Protein AF-A0A0W8JAB0-F1 (afdb_monomer_lite)

Foldseek 3Di:
DAEEEEEEDDDALVLLLCQVLLCVLLPHQAYEYEYADLPHPNLVVQLLDPRYHYHYCDPVNLVVLLVVCCVPPPVLSVCVVPAPQSVSLSRVVVVLVVCVVVVGFKYWYDYSQKDWDALDLHCVVVVVVCVVVVNFKEWFWEWEWAAALDDPLCLQDWKIKTFGQQDDPNDRDADPVVVVVCVVVVNDSLLLDAADRATIMMGTSPFDWDPPGRRDIDGPPGDYHYDPDPRIHMYGRCQNYLVSLLVVLVVVAPRDCDDPNHGPPPGNNSVLNVVLNVCSVVVPSVVNSVSCNPRRHDDPPVVVVVCVVSVRMDIDGDSPPSSDCVCVVCVVCVSVCVVQLVLLVVLVVVDDDPVLVVLCSHPVSLLVVLLQVLLCVLPNSCSSVLSSLLVVLLVVLVVVVLADDADPADQQQFLQAAEEEDEQQQDPPRQPVLLVVVVVCVVLSHQEYEYEDDDDPRPPDLVSLLVSQVSSVVSNGAYEYEDEDDACVVPPSSVSLSVVSNRQSSSCSSVGLEYEYEYPDDDPSLLSSQSSSQSSSCSSHNSYFYHYEDLEDDPQLVPVRPDFGQEYELFQLLLLLLVCLVVLFNQQNVVSNPPGDFGPPRHFYEFENADFQADDRHGDQVSVVVVVDPDPVVVVCVSLCQACPPDDLDDAPWAAAPSRHTADALLRRLPCQSCLVVVPPLSVVLSLLSLLLSLLCRSQQTGHYYDYPCNLQPQHDDDPVCRPDDNTNVSSVSRSVPPDDPPPDVVVVVSVVSSVSSSVSSSLSSVLSSVDSLRRGRDWAWFAWPRRSWTWIWGDDPWKIKIKIWGSAQAKDFTDGDPVCVVLQVDWWAFSRPGRPDTDGDDRIAGGSDMTITMDTDD

Sequence (859 aa):
MSHAVVATVADDISRIDYFIRYHLSVGFERIYLYFDDPQDPAIYVAQLYPQVYVQVMDEAWRQQSILFLSQFNPSDAAAYEDEVMIRQETNVRLTIELARKEQMQWLVHIDSDELFYTREIHIQAHFEKLNQKQIKNVIYRNLEALIHSRPNTKPFNRRIYFKKNYFKNNVWEFSSQQREFLQAHQIKPEYYFHFYQNGKSAVHLSAEITIDSVHFFNTEQEPTAEWHQDDTCILHFPCPTLDSFIKKYERLGDFSDLWRGEPRAGDFISLLHLQARDTYLSGDKALLATLFEQKIALDDVNLIHALEDHDLLCQIDDVEHKVYPGDYLISQGSQQRAPLLQACIQAITSLEPRDLMKRIQHDFCQRFQRLCEIAETLCGECAPQLISDGLHVILTKAAQGQWREATSHHDLRQNYYIGGSVYLDFIVNHETVLFANIDYLHQLGVNYIQVYRVPGSDGVAPQLLTQAVAYCHQYQMCLCLCLELADMTTTPPMVRFTTICDEVFAALAHQPDWVQLTVHQEDALSSLYGELIHLLAEIYQPGTSVIWHEHAIPRIFQSPTGVSLPVHHRPGLTAALWYSLMSMETSLLQAQTRQFPLLDRHAAWLNQVNDSHGIVWTFNDRLIAETQEQDVEAFYRKVHHFYLNRHDQYFPIGCESFQRHLLGSTASLAGLLKAVNTHNPAGIERSIQRILLMYAVTFSIGGLPVLLLGDESFPYQVSERCRYQAEDIHHVYDFYRQCNDEDCTSKAVATSHTSNRLYTGLNQLIQARKSLAELSGHDVDFVTSLDKSHLIFLRKSQKNTFLFLGNFSPIKKRLRLDQSHHELMSALWMDMLQNHDQFMHLPSHLEPYQYYWLRFSQS

Secondary structure (DSSP, 8-state):
--EEEEEEE---HHHHHHHHHHHHHHT-SEEEEEESSTT-THHHHHTT-TTEEEEE--HHHHHHHHHHHHTT-HHHHHHTTT-HHHHHHHHHHHHHHHHHHTT-SEEEE--TTEEEEESSSSHHHHHHHHHHTT--EEEEPEEEEPB-SS--S-TTSS-EEEEE--EETTEE---HHHHHHHHHTT--GGGS--S----EEEEETTS-EEEEETTEEEETTSPPEEE--TTEEEEE-S-SSHHHHHHHHHHH-S--SEETTEEPPSSHHHHHHHHHHHHHHTT-HHHHHHHHHHHTB---HHHHHHHHHTTSEEEE--SGGGS-GGGTTSTTTHHHHHHHHHHHHHHHHTS--HHHHHHTTTTHHHHHHHHHHHHHHHHGGGHHHHHHHHHHHHHHHHTTT---PPPPPP-TTSTT--EEEEESTT-TTHHHHHHHHHHHHHHHT--EEEEE--SSSS---HHHHHHHHHHHHHTT-EEEEEEEE---TTS-HHHHHHHHHHHHHHHHTT--SEEEEEESS--TTHHHHHHHHHHHHHHHSTT-EEEEE-SSPPGGGG-SS-PPPSEEE-TTHHHHHHHHHHHS--HHHHHHHHTSPPPPTT-EEEEESS-TT-B-----HHHHHTTT---HHHHHHHHHHHHH-SS-SSS---EE-TT--EE--HHHHTTHHHHHHTT-HHHHHHHHHHHHHHHHHHTTSSSEEEEETTSSS------GGGGGT-SSHHHHHHHHHH---S--HHHHHHHHHHHHHHHHHHHHHHHHHHH-GGGSSS--EEPPBSSTTEEEEEEE-SSEEEEEEEE-SSS-EE--B-GGGTHHHHS-EEETTTEEEEEEPPPSEE-TT-EEEEEEE--

Structure (mmCIF, N/CA/C/O backbone):
data_AF-A0A0W8JAB0-F1
#
_entry.id   AF-A0A0W8JAB0-F1
#
loop_
_atom_site.group_PDB
_atom_site.id
_atom_site.type_symbol
_atom_site.label_atom_id
_atom_site.label_alt_id
_atom_site.label_comp_id
_atom_site.label_asym_id
_atom_site.label_entity_id
_atom_site.label_seq_id
_atom_site.pdbx_PDB_ins_code
_atom_site.Cartn_x
_atom_site.Cartn_y
_atom_site.Cartn_z
_atom_site.occupancy
_atom_site.B_iso_or_equiv
_atom_site.auth_seq_id
_atom_site.auth_comp_id
_atom_site.auth_asym_id
_atom_site.auth_atom_id
_atom_site.pdbx_PDB_model_num
ATOM 1 N N . MET A 1 1 ? -27.079 -15.540 11.277 1.00 65.50 1 MET A N 1
ATOM 2 C CA . MET A 1 1 ? -27.900 -15.152 12.440 1.00 65.50 1 MET A CA 1
ATOM 3 C C . MET A 1 1 ? -27.165 -13.987 13.061 1.00 65.50 1 MET A C 1
ATOM 5 O O . MET A 1 1 ? -25.969 -14.149 13.188 1.00 65.50 1 MET A O 1
ATOM 9 N N . SER A 1 2 ? -27.792 -12.834 13.295 1.00 89.81 2 SER A N 1
ATOM 10 C CA . SER A 1 2 ? -27.091 -11.584 13.648 1.00 89.81 2 SER A CA 1
ATOM 11 C C . SER A 1 2 ? -27.341 -11.169 15.101 1.00 89.81 2 SER A C 1
ATOM 13 O O . SER A 1 2 ? -28.482 -11.174 15.573 1.00 89.81 2 SER A O 1
ATOM 15 N N . HIS A 1 3 ? -26.280 -10.798 15.808 1.00 94.69 3 HIS A N 1
ATOM 16 C CA . HIS A 1 3 ? -26.254 -10.538 17.242 1.00 94.69 3 HIS A CA 1
ATOM 17 C C . HIS A 1 3 ? -25.550 -9.212 17.499 1.00 94.69 3 HIS A C 1
ATOM 19 O O . HIS A 1 3 ? -24.489 -8.931 16.935 1.00 94.69 3 HIS A O 1
ATOM 25 N N . ALA A 1 4 ? -26.120 -8.416 18.394 1.00 97.00 4 ALA A N 1
ATOM 26 C CA . ALA A 1 4 ? -25.574 -7.123 18.744 1.00 97.00 4 ALA A CA 1
ATOM 27 C C . ALA A 1 4 ? -25.391 -6.946 20.250 1.00 97.00 4 ALA A C 1
ATOM 29 O O . ALA A 1 4 ? -26.176 -7.459 21.052 1.00 97.00 4 ALA A O 1
ATOM 30 N N . VAL A 1 5 ? -24.382 -6.155 20.608 1.00 96.25 5 VAL A N 1
ATOM 31 C CA . VAL A 1 5 ? -24.190 -5.631 21.965 1.00 96.25 5 VAL A CA 1
ATOM 32 C C . VAL A 1 5 ? -24.508 -4.144 21.983 1.00 96.25 5 VAL A C 1
ATOM 34 O O . VAL A 1 5 ? -24.169 -3.429 21.043 1.00 96.25 5 VAL A O 1
ATOM 37 N N . VAL A 1 6 ? -25.126 -3.671 23.058 1.00 96.12 6 VAL A N 1
ATOM 38 C CA . VAL A 1 6 ? -25.271 -2.248 23.367 1.00 96.12 6 VAL A CA 1
ATOM 39 C C . VAL A 1 6 ? -24.625 -1.938 24.711 1.00 96.12 6 VAL A C 1
ATOM 41 O O . VAL A 1 6 ? -24.827 -2.673 25.676 1.00 96.12 6 VAL A O 1
ATOM 44 N N . ALA A 1 7 ? -23.865 -0.847 24.763 1.00 94.56 7 ALA A N 1
ATOM 45 C CA . ALA A 1 7 ? -23.229 -0.360 25.977 1.00 94.56 7 ALA A CA 1
ATOM 46 C C . ALA A 1 7 ? -23.232 1.173 26.014 1.00 94.56 7 ALA A C 1
ATOM 48 O O . ALA A 1 7 ? -23.012 1.838 24.998 1.00 94.56 7 ALA A O 1
ATOM 49 N N . THR A 1 8 ? -23.436 1.736 27.202 1.00 92.06 8 THR A N 1
ATOM 50 C CA . THR A 1 8 ? -23.088 3.137 27.481 1.00 92.06 8 THR A CA 1
ATOM 51 C C . THR A 1 8 ? -21.756 3.137 28.212 1.00 92.06 8 THR A C 1
ATOM 53 O O . THR A 1 8 ? -21.608 2.442 29.216 1.00 92.06 8 THR A O 1
ATOM 56 N N . VAL A 1 9 ? -20.771 3.859 27.686 1.00 88.75 9 VAL A N 1
ATOM 57 C CA . VAL A 1 9 ? -19.370 3.711 28.079 1.00 88.75 9 VAL A CA 1
ATOM 58 C C . VAL A 1 9 ? -18.780 5.015 28.605 1.00 88.75 9 VAL A C 1
ATOM 60 O O . VAL A 1 9 ? -19.072 6.101 28.108 1.00 88.75 9 VAL A O 1
ATOM 63 N N . ALA A 1 10 ? -17.952 4.864 29.637 1.00 79.88 10 ALA A N 1
ATOM 64 C CA . ALA A 1 10 ? -17.124 5.906 30.233 1.00 79.88 10 ALA A CA 1
ATOM 65 C C . ALA A 1 10 ? -15.916 5.220 30.895 1.00 79.88 10 ALA A C 1
ATOM 67 O O . ALA A 1 10 ? -15.899 4.965 32.106 1.00 79.88 10 ALA A O 1
ATOM 68 N N . ASP A 1 11 ? -14.933 4.826 30.084 1.00 73.06 11 ASP A N 1
ATOM 69 C CA . ASP A 1 11 ? -13.756 4.101 30.561 1.00 73.06 11 ASP A CA 1
ATOM 70 C C . ASP A 1 11 ? -12.488 4.465 29.787 1.00 73.06 11 ASP A C 1
ATOM 72 O O . ASP A 1 11 ? -12.535 5.161 28.779 1.00 73.06 11 ASP A O 1
ATOM 76 N N . ASP A 1 12 ? -11.328 4.021 30.272 1.00 70.25 12 ASP A N 1
ATOM 77 C CA . ASP A 1 12 ? -10.083 4.300 29.568 1.00 70.25 12 ASP A CA 1
ATOM 78 C C . ASP A 1 12 ? -10.024 3.615 28.193 1.00 70.25 12 ASP A C 1
ATOM 80 O O . ASP A 1 12 ? -10.590 2.543 27.967 1.00 70.25 12 ASP A O 1
ATOM 84 N N . ILE A 1 13 ? -9.267 4.237 27.287 1.00 69.31 13 ILE A N 1
ATOM 85 C CA . ILE A 1 13 ? -9.099 3.802 25.898 1.00 69.31 13 ILE A CA 1
ATOM 86 C C . ILE A 1 13 ? -8.770 2.307 25.792 1.00 69.31 13 ILE A C 1
ATOM 88 O O . ILE A 1 13 ? -9.319 1.615 24.936 1.00 69.31 13 ILE A O 1
ATOM 92 N N . SER A 1 14 ? -7.888 1.795 26.656 1.00 65.31 14 SER A N 1
ATOM 93 C CA . SER A 1 14 ? -7.431 0.406 26.573 1.00 65.31 14 SER A CA 1
ATOM 94 C C . SER A 1 14 ? -8.530 -0.593 26.934 1.00 65.31 14 SER A C 1
ATOM 96 O O . SER A 1 14 ? -8.609 -1.661 26.326 1.00 65.31 14 SER A O 1
ATOM 98 N N . ARG A 1 15 ? -9.414 -0.237 27.875 1.00 73.44 15 ARG A N 1
ATOM 99 C CA . ARG A 1 15 ? -10.570 -1.062 28.245 1.00 73.44 15 ARG A CA 1
ATOM 100 C C . ARG A 1 15 ? -11.632 -1.067 27.159 1.00 73.44 15 ARG A C 1
ATOM 102 O O . ARG A 1 15 ? -12.128 -2.141 26.832 1.00 73.44 15 ARG A O 1
ATOM 109 N N . ILE A 1 16 ? -11.940 0.088 26.570 1.00 79.94 16 ILE A N 1
ATOM 110 C CA . ILE A 1 16 ? -12.913 0.173 25.470 1.00 79.94 16 ILE A CA 1
ATOM 111 C C . ILE A 1 16 ? -12.419 -0.597 24.241 1.00 79.94 16 ILE A C 1
ATOM 113 O O . ILE A 1 16 ? -13.168 -1.379 23.659 1.00 79.94 16 ILE A O 1
ATOM 117 N N . ASP A 1 17 ? -11.142 -0.454 23.891 1.00 77.12 17 ASP A N 1
ATOM 118 C CA . ASP A 1 17 ? -10.519 -1.216 22.809 1.00 77.12 17 ASP A CA 1
ATOM 119 C C . ASP A 1 17 ? -10.599 -2.733 23.041 1.00 77.12 17 ASP A C 1
ATOM 121 O O . ASP A 1 17 ? -11.017 -3.493 22.165 1.00 77.12 17 ASP A O 1
ATOM 125 N N . TYR A 1 18 ? -10.233 -3.183 24.246 1.00 75.25 18 TYR A N 1
ATOM 126 C CA . TYR A 1 18 ? -10.309 -4.594 24.612 1.00 75.25 18 TYR A CA 1
ATOM 127 C C . TYR A 1 18 ? -11.750 -5.113 24.569 1.00 75.25 18 TYR A C 1
ATOM 129 O O . TYR A 1 18 ? -11.995 -6.181 24.011 1.00 75.25 18 TYR A O 1
ATOM 137 N N . PHE A 1 19 ? -12.702 -4.346 25.108 1.00 85.62 19 PHE A N 1
ATOM 138 C CA . PHE A 1 19 ? -14.126 -4.664 25.074 1.00 85.62 19 PHE A CA 1
ATOM 139 C C . PHE A 1 19 ? -14.610 -4.898 23.639 1.00 85.62 19 PHE A C 1
ATOM 141 O O . PHE A 1 19 ? -15.254 -5.914 23.369 1.00 85.62 19 PHE A O 1
ATOM 148 N N . ILE A 1 20 ? -14.262 -4.005 22.708 1.00 83.56 20 ILE A N 1
ATOM 149 C CA . ILE A 1 20 ? -14.646 -4.126 21.298 1.00 83.56 20 ILE A CA 1
ATOM 150 C C . ILE A 1 20 ? -14.014 -5.372 20.677 1.00 83.56 20 ILE A C 1
ATOM 152 O O . ILE A 1 20 ? -14.730 -6.226 20.149 1.00 83.56 20 ILE A O 1
ATOM 156 N N . ARG A 1 21 ? -12.683 -5.514 20.768 1.00 81.88 21 ARG A N 1
ATOM 157 C CA . ARG A 1 21 ? -11.961 -6.648 20.167 1.00 81.88 21 ARG A CA 1
ATOM 158 C C . ARG A 1 21 ? -12.467 -7.980 20.691 1.00 81.88 21 ARG A C 1
ATOM 160 O O . ARG A 1 21 ? -12.678 -8.898 19.903 1.00 81.88 21 ARG A O 1
ATOM 167 N N . TYR A 1 22 ? -12.709 -8.075 21.996 1.00 83.44 22 TYR A N 1
ATOM 168 C CA . TYR A 1 22 ? -13.255 -9.273 22.613 1.00 83.44 22 TYR A CA 1
ATOM 169 C C . TYR A 1 22 ? -14.619 -9.632 22.016 1.00 83.44 22 TYR A C 1
ATOM 171 O O . TYR A 1 22 ? -14.774 -10.729 21.479 1.00 83.44 22 TYR A O 1
ATOM 179 N N . HIS A 1 23 ? -15.588 -8.714 22.048 1.00 89.88 23 HIS A N 1
ATOM 180 C CA . HIS A 1 23 ? -16.955 -9.008 21.612 1.00 89.88 23 HIS A CA 1
ATOM 181 C C . HIS A 1 23 ? -17.041 -9.310 20.107 1.00 89.88 23 HIS A C 1
ATOM 183 O O . HIS A 1 23 ? -17.759 -10.228 19.707 1.00 89.88 23 HIS A O 1
ATOM 189 N N . LEU A 1 24 ? -16.241 -8.637 19.275 1.00 87.12 24 LEU A N 1
ATOM 190 C CA . LEU A 1 24 ? -16.121 -8.992 17.857 1.00 87.12 24 LEU A CA 1
ATOM 191 C C . LEU A 1 24 ? -15.498 -10.384 17.675 1.00 87.12 24 LEU A C 1
ATOM 193 O O . LEU A 1 24 ? -15.982 -11.178 16.871 1.00 87.12 24 LEU A O 1
ATOM 197 N N . SER A 1 25 ? -14.461 -10.717 18.448 1.00 81.38 25 SER A N 1
ATOM 198 C CA . SER A 1 25 ? -13.759 -12.000 18.330 1.00 81.38 25 SER A CA 1
ATOM 199 C C . SER A 1 25 ? -14.596 -13.214 18.740 1.00 81.38 25 SER A C 1
ATOM 201 O O . SER A 1 25 ? -14.460 -14.277 18.137 1.00 81.38 25 SER A O 1
ATOM 203 N N . VAL A 1 26 ? -15.500 -13.056 19.716 1.00 84.06 26 VAL A N 1
ATOM 204 C CA . VAL A 1 26 ? -16.434 -14.121 20.122 1.00 84.06 26 VAL A CA 1
ATOM 205 C C . VAL A 1 26 ? -17.630 -14.259 19.174 1.00 84.06 26 VAL A C 1
ATOM 207 O O . VAL A 1 26 ? -18.361 -15.248 19.268 1.00 84.06 26 VAL A O 1
ATOM 210 N N . GLY A 1 27 ? -17.816 -13.305 18.254 1.00 86.94 27 GLY A N 1
ATOM 211 C CA . GLY A 1 27 ? -18.739 -13.419 17.127 1.00 86.94 27 GLY A CA 1
ATOM 212 C C . GLY A 1 27 ? -19.924 -12.451 17.118 1.00 86.94 27 GLY A C 1
ATOM 213 O O . GLY A 1 27 ? -20.884 -12.730 16.407 1.00 86.94 27 GLY A O 1
ATOM 214 N N . PHE A 1 28 ? -19.906 -11.348 17.878 1.00 92.88 28 PHE A N 1
ATOM 215 C CA . PHE A 1 28 ? -20.916 -10.296 17.696 1.00 92.88 28 PHE A CA 1
ATOM 216 C C . PHE A 1 28 ? -20.669 -9.545 16.385 1.00 92.88 28 PHE A C 1
ATOM 218 O O . PHE A 1 28 ? -19.562 -9.074 16.130 1.00 92.88 28 PHE A O 1
ATOM 225 N N . GLU A 1 29 ? -21.705 -9.398 15.557 1.00 93.38 29 GLU A N 1
ATOM 226 C CA . GLU A 1 29 ? -21.597 -8.699 14.272 1.00 93.38 29 GLU A CA 1
ATOM 227 C C . GLU A 1 29 ? -21.709 -7.176 14.396 1.00 93.38 29 GLU A C 1
ATOM 229 O O . GLU A 1 29 ? -21.278 -6.451 13.495 1.00 93.38 29 GLU A O 1
ATOM 234 N N . ARG A 1 30 ? -22.299 -6.685 15.492 1.00 94.88 30 ARG A N 1
ATOM 235 C CA . ARG A 1 30 ? -22.559 -5.260 15.714 1.00 94.88 30 ARG A CA 1
ATOM 236 C C . ARG A 1 30 ? -22.371 -4.879 17.181 1.00 94.88 30 ARG A C 1
ATOM 238 O O . ARG A 1 30 ? -22.801 -5.604 18.076 1.00 94.88 30 ARG A O 1
ATOM 245 N N . ILE A 1 31 ? -21.770 -3.719 17.432 1.00 97.00 31 ILE A N 1
ATOM 246 C CA . ILE A 1 31 ? -21.644 -3.149 18.780 1.00 97.00 31 ILE A CA 1
ATOM 247 C C . ILE A 1 31 ? -22.126 -1.698 18.732 1.00 97.00 31 ILE A C 1
ATOM 249 O O . ILE A 1 31 ? -21.627 -0.918 17.931 1.00 97.00 31 ILE A O 1
ATOM 253 N N . TYR A 1 32 ? -23.078 -1.324 19.579 1.00 97.62 32 TYR A N 1
ATOM 254 C CA . TYR A 1 32 ? -23.565 0.047 19.725 1.00 97.62 32 TYR A CA 1
ATOM 255 C C . TYR A 1 32 ? -22.972 0.656 20.997 1.00 97.62 32 TYR A C 1
ATOM 257 O O . TYR A 1 32 ? -23.294 0.213 22.100 1.00 97.62 32 TYR A O 1
ATOM 265 N N . LEU A 1 33 ? -22.105 1.657 20.844 1.00 96.75 33 LEU A N 1
ATOM 266 C CA . LEU A 1 33 ? -21.456 2.363 21.947 1.00 96.75 33 LEU A CA 1
ATOM 267 C C . LEU A 1 33 ? -21.966 3.798 22.054 1.00 96.75 33 LEU A C 1
ATOM 269 O O . LEU A 1 33 ? -21.910 4.564 21.091 1.00 96.75 33 LEU A O 1
ATOM 273 N N . TYR A 1 34 ? -22.419 4.157 23.251 1.00 95.44 34 TYR A N 1
ATOM 274 C CA . TYR A 1 34 ? -22.877 5.497 23.600 1.00 95.44 34 TYR A CA 1
ATOM 275 C C . TYR A 1 34 ? -21.885 6.142 24.566 1.00 95.44 34 TYR A C 1
ATOM 277 O O . TYR A 1 34 ? -21.656 5.611 25.650 1.00 95.44 34 TYR A O 1
ATOM 285 N N . PHE A 1 35 ? -21.303 7.273 24.174 1.00 92.38 35 PHE A N 1
ATOM 286 C CA . PHE A 1 35 ? -20.324 8.010 24.973 1.00 92.38 35 PHE A CA 1
ATOM 287 C C . PHE A 1 35 ? -21.000 9.183 25.676 1.00 92.38 35 PHE A C 1
ATOM 289 O O . PHE A 1 35 ? -21.425 10.141 25.023 1.00 92.38 35 PHE A O 1
ATOM 296 N N . ASP A 1 36 ? -21.098 9.085 27.005 1.00 85.00 36 ASP A N 1
ATOM 297 C CA . ASP A 1 36 ? -21.741 10.088 27.866 1.00 85.00 36 ASP A CA 1
ATOM 298 C C . ASP A 1 36 ? -20.946 11.411 27.881 1.00 85.00 36 ASP A C 1
ATOM 300 O O . ASP A 1 36 ? -21.547 12.487 27.941 1.00 85.00 36 ASP A O 1
ATOM 304 N N . ASP A 1 37 ? -19.611 11.336 27.785 1.00 83.31 37 ASP A N 1
ATOM 305 C CA . ASP A 1 37 ? -18.701 12.479 27.655 1.00 83.31 37 ASP A CA 1
ATOM 306 C C . ASP A 1 37 ? -18.306 12.700 26.180 1.00 83.31 37 ASP A C 1
ATOM 308 O O . ASP A 1 37 ? -17.583 11.882 25.604 1.00 83.31 37 ASP A O 1
ATOM 312 N N . PRO A 1 38 ? -18.724 13.816 25.548 1.00 82.75 38 PRO A N 1
ATOM 313 C CA . PRO A 1 38 ? -18.337 14.145 24.178 1.00 82.75 38 PRO A CA 1
ATOM 314 C C . PRO A 1 38 ? -16.840 14.364 23.952 1.00 82.75 38 PRO A C 1
ATOM 316 O O . PRO A 1 38 ? -16.405 14.409 22.801 1.00 82.75 38 PRO A O 1
ATOM 319 N N . GLN A 1 39 ? -16.065 14.543 25.021 1.00 79.06 39 GLN A N 1
ATOM 320 C CA . GLN A 1 39 ? -14.614 14.703 24.972 1.00 79.06 39 GLN A CA 1
ATOM 321 C C . GLN A 1 39 ? -13.863 13.404 25.285 1.00 79.06 39 GLN A C 1
ATOM 323 O O . GLN A 1 39 ? -12.632 13.425 25.324 1.00 79.06 39 GLN A O 1
ATOM 328 N N . ASP A 1 40 ? -14.566 12.280 25.473 1.00 78.06 40 ASP A N 1
ATOM 329 C CA . ASP A 1 40 ? -13.928 11.005 25.786 1.00 78.06 40 ASP A CA 1
ATOM 330 C C . ASP A 1 40 ? -12.995 10.576 24.633 1.00 78.06 40 ASP A C 1
ATOM 332 O O . ASP A 1 40 ? -13.449 10.325 23.509 1.00 78.06 40 ASP A O 1
ATOM 336 N N . PRO A 1 41 ? -11.675 10.458 24.867 1.00 71.12 41 PRO A N 1
ATOM 337 C CA . PRO A 1 41 ? -10.740 10.083 23.815 1.00 71.12 41 PRO A CA 1
ATOM 338 C C . PRO A 1 41 ? -10.947 8.643 23.311 1.00 71.12 41 PRO A C 1
ATOM 340 O O . PRO A 1 41 ? -10.454 8.299 22.235 1.00 71.12 41 PRO A O 1
ATOM 343 N N . ALA A 1 42 ? -11.684 7.791 24.031 1.00 75.25 42 ALA A N 1
ATOM 344 C CA . ALA A 1 42 ? -12.041 6.455 23.567 1.00 75.25 42 ALA A CA 1
ATOM 345 C C . ALA A 1 42 ? -13.055 6.469 22.404 1.00 75.25 42 ALA A C 1
ATOM 347 O O . ALA A 1 42 ? -13.143 5.471 21.684 1.00 75.25 42 ALA A O 1
ATOM 348 N N . ILE A 1 43 ? -13.736 7.598 22.140 1.00 78.31 43 ILE A N 1
ATOM 349 C CA . ILE A 1 43 ? -14.585 7.793 20.947 1.00 78.31 43 ILE A CA 1
ATOM 350 C C . ILE A 1 43 ? -13.789 7.483 19.676 1.00 78.31 43 ILE A C 1
ATOM 352 O O . ILE A 1 43 ? -14.256 6.738 18.813 1.00 78.31 43 ILE A O 1
ATOM 356 N N . TYR A 1 44 ? -12.562 8.004 19.583 1.00 66.62 44 TYR A N 1
ATOM 357 C CA . TYR A 1 44 ? -11.704 7.811 18.414 1.00 66.62 44 TYR A CA 1
ATOM 358 C C . TYR A 1 44 ? -11.341 6.342 18.212 1.00 66.62 44 TYR A C 1
ATOM 360 O O . TYR A 1 44 ? -11.300 5.873 17.080 1.00 66.62 44 TYR A O 1
ATOM 368 N N . VAL A 1 45 ? -11.120 5.606 19.305 1.00 66.88 45 VAL A N 1
ATOM 369 C CA . VAL A 1 45 ? -10.793 4.178 19.255 1.00 66.88 45 VAL A CA 1
ATOM 370 C C . VAL A 1 45 ? -11.997 3.329 18.861 1.00 66.88 45 VAL A C 1
ATOM 372 O O . VAL A 1 45 ? -11.866 2.405 18.064 1.00 66.88 45 VAL A O 1
ATOM 375 N N . ALA A 1 46 ? -13.190 3.665 19.343 1.00 70.94 46 ALA A N 1
ATOM 376 C CA . ALA A 1 46 ? -14.401 2.980 18.915 1.00 70.94 46 ALA A CA 1
ATOM 377 C C . ALA A 1 46 ? -14.696 3.191 17.421 1.00 70.94 46 ALA A C 1
ATOM 379 O O . ALA A 1 46 ? -15.098 2.252 16.736 1.00 70.94 46 ALA A O 1
ATOM 380 N N . GLN A 1 47 ? -14.425 4.389 16.894 1.00 75.50 47 GLN A N 1
ATOM 381 C CA . GLN A 1 47 ? -14.609 4.721 15.477 1.00 75.50 47 GLN A CA 1
ATOM 382 C C . GLN A 1 47 ? -13.657 3.968 14.530 1.00 75.50 47 GLN A C 1
ATOM 384 O O . GLN A 1 47 ? -13.927 3.923 13.331 1.00 75.50 47 GLN A O 1
ATOM 389 N N . LEU A 1 48 ? -12.583 3.342 15.037 1.00 55.47 48 LEU A N 1
ATOM 390 C CA . LEU A 1 48 ? -11.664 2.536 14.216 1.00 55.47 48 LEU A CA 1
ATOM 391 C C . LEU A 1 48 ? -12.317 1.232 13.712 1.00 55.47 48 LEU A C 1
ATOM 393 O O . LEU A 1 48 ? -11.811 0.618 12.772 1.00 55.47 48 LEU A O 1
ATOM 397 N N . TYR A 1 49 ? -13.412 0.788 14.338 1.00 66.38 49 TYR A N 1
ATOM 398 C CA . TYR A 1 49 ? -14.048 -0.500 14.069 1.00 66.38 49 TYR A CA 1
ATOM 399 C C . TYR A 1 49 ? -15.341 -0.313 13.258 1.00 66.38 49 TYR A C 1
ATOM 401 O O . TYR A 1 49 ? -16.325 0.194 13.795 1.00 66.38 49 TYR A O 1
ATOM 409 N N . PRO A 1 50 ? -15.419 -0.765 11.990 1.00 72.75 50 PRO A N 1
ATOM 410 C CA . PRO A 1 50 ? -16.603 -0.542 11.148 1.00 72.75 50 PRO A CA 1
ATOM 411 C C . PRO A 1 50 ? -17.869 -1.249 11.663 1.00 72.75 50 PRO A C 1
ATOM 413 O O . PRO A 1 50 ? -18.993 -0.840 11.364 1.00 72.75 50 PRO A O 1
ATOM 416 N N . GLN A 1 51 ? -17.705 -2.308 12.458 1.00 88.56 51 GLN A N 1
ATOM 417 C CA . GLN A 1 51 ? -18.789 -3.017 13.136 1.00 88.56 51 GLN A CA 1
ATOM 418 C C . GLN A 1 51 ? -19.344 -2.243 14.343 1.00 88.56 51 GLN A C 1
ATOM 420 O O . GLN A 1 51 ? -20.401 -2.609 14.858 1.00 88.56 51 GLN A O 1
ATOM 425 N N . VAL A 1 52 ? -18.676 -1.177 14.789 1.00 90.62 52 VAL A N 1
ATOM 426 C CA . VAL A 1 52 ? -19.087 -0.383 15.947 1.00 90.62 52 VAL A CA 1
ATOM 427 C C . VAL A 1 52 ? -19.869 0.848 15.487 1.00 90.62 52 VAL A C 1
ATOM 429 O O . VAL A 1 52 ? -19.394 1.666 14.704 1.00 90.62 52 VAL A O 1
ATOM 432 N N . TYR A 1 53 ? -21.092 0.990 15.985 1.00 95.38 53 TYR A N 1
ATOM 433 C CA . TYR A 1 53 ? -21.851 2.231 15.920 1.00 95.38 53 TYR A CA 1
ATOM 434 C C . TYR A 1 53 ? -21.466 3.103 17.114 1.00 95.38 53 TYR A C 1
ATOM 436 O O . TYR A 1 53 ? -21.606 2.674 18.258 1.00 95.38 53 TYR A O 1
ATOM 444 N N . VAL A 1 54 ? -20.995 4.320 16.849 1.00 92.94 54 VAL A N 1
ATOM 445 C CA . VAL A 1 54 ? -20.573 5.271 17.884 1.00 92.94 54 VAL A CA 1
ATOM 446 C C . VAL A 1 54 ? -21.556 6.428 17.946 1.00 92.94 54 VAL A C 1
ATOM 448 O O . VAL A 1 54 ? -21.681 7.188 16.986 1.00 92.94 54 VAL A O 1
ATOM 451 N N . GLN A 1 55 ? -22.211 6.586 19.093 1.00 94.31 55 GLN A N 1
ATOM 452 C CA . GLN A 1 55 ? -23.036 7.745 19.400 1.00 94.31 55 GLN A CA 1
ATOM 453 C C . GLN A 1 55 ? -22.360 8.605 20.459 1.00 94.31 55 GLN A C 1
ATOM 455 O O . GLN A 1 55 ? -22.165 8.178 21.595 1.00 94.31 55 GLN A O 1
ATOM 460 N N . VAL A 1 56 ? -22.069 9.848 20.093 1.00 92.12 56 VAL A N 1
ATOM 461 C CA . VAL A 1 56 ? -21.620 10.865 21.042 1.00 92.12 56 VAL A CA 1
ATOM 462 C C . VAL A 1 56 ? -22.848 11.557 21.626 1.00 92.12 56 VAL A C 1
ATOM 464 O O . VAL A 1 56 ? -23.710 12.019 20.874 1.00 92.12 56 VAL A O 1
ATOM 467 N N . MET A 1 57 ? -22.961 11.606 22.954 1.00 88.62 57 MET A N 1
ATOM 468 C CA . MET A 1 57 ? -24.115 12.191 23.644 1.00 88.62 57 MET A CA 1
ATOM 469 C C . MET A 1 57 ? -23.915 13.691 23.883 1.00 88.62 57 MET A C 1
ATOM 471 O O . MET A 1 57 ? -23.877 14.164 25.019 1.00 88.62 57 MET A O 1
ATOM 475 N N . ASP A 1 58 ? -23.765 14.433 22.787 1.00 87.38 58 ASP A N 1
ATOM 476 C CA . ASP A 1 58 ? -23.673 15.891 22.799 1.00 87.38 58 ASP A CA 1
ATOM 477 C C . ASP A 1 58 ? -25.008 16.566 23.174 1.00 87.38 58 ASP A C 1
ATOM 479 O O . ASP A 1 58 ? -26.033 15.914 23.391 1.00 87.38 58 ASP A O 1
ATOM 483 N N . GLU A 1 59 ? -25.006 17.896 23.277 1.00 87.19 59 GLU A N 1
ATOM 484 C CA . GLU A 1 59 ? -26.196 18.665 23.664 1.00 87.19 59 GLU A CA 1
ATOM 485 C C . GLU A 1 59 ? -27.402 18.384 22.751 1.00 87.19 59 GLU A C 1
ATOM 487 O O . GLU A 1 59 ? -28.529 18.260 23.233 1.00 87.19 59 GLU A O 1
ATOM 492 N N . ALA A 1 60 ? -27.172 18.224 21.444 1.00 87.00 60 ALA A N 1
ATOM 493 C CA . ALA A 1 60 ? -28.234 17.947 20.485 1.00 87.00 60 ALA A CA 1
ATOM 494 C C . ALA A 1 60 ? -28.841 16.555 20.712 1.00 87.00 60 ALA A C 1
ATOM 496 O O . ALA A 1 60 ? -30.067 16.416 20.753 1.00 87.00 60 ALA A O 1
ATOM 497 N N . TRP A 1 61 ? -27.999 15.538 20.923 1.00 89.12 61 TRP A N 1
ATOM 498 C CA . TRP A 1 61 ? -28.455 14.193 21.262 1.00 89.12 61 TRP A CA 1
ATOM 499 C C . TRP A 1 61 ? -29.239 14.177 22.574 1.00 89.12 61 TRP A C 1
ATOM 501 O O . TRP A 1 61 ? -30.321 13.595 22.637 1.00 89.12 61 TRP A O 1
ATOM 511 N N . ARG A 1 62 ? -28.742 14.855 23.616 1.00 90.12 62 ARG A N 1
ATOM 512 C CA . ARG A 1 62 ? -29.426 14.936 24.917 1.00 90.12 62 ARG A CA 1
ATOM 513 C C . ARG A 1 62 ? -30.812 15.562 24.786 1.00 90.12 62 ARG A C 1
ATOM 515 O O . ARG A 1 62 ? -31.785 14.976 25.256 1.00 90.12 62 ARG A O 1
ATOM 522 N N . GLN A 1 63 ? -30.938 16.679 24.067 1.00 89.50 63 GLN A N 1
ATOM 523 C CA . GLN A 1 63 ? -32.238 17.304 23.800 1.00 89.50 63 GLN A CA 1
ATOM 524 C C . GLN A 1 63 ? -33.189 16.361 23.049 1.00 89.50 63 GLN A C 1
ATOM 526 O O . GLN A 1 63 ? -34.368 16.263 23.396 1.00 89.50 63 GLN A O 1
ATOM 531 N N . GLN A 1 64 ? -32.686 15.635 22.048 1.00 89.56 64 GLN A N 1
ATOM 532 C CA . GLN A 1 64 ? -33.483 14.668 21.297 1.00 89.56 64 GLN A CA 1
ATOM 533 C C . GLN A 1 64 ? -33.947 13.496 22.174 1.00 89.56 64 GLN A C 1
ATOM 535 O O . GLN A 1 64 ? -35.108 13.095 22.086 1.00 89.56 64 GLN A O 1
ATOM 540 N N . SER A 1 65 ? -33.079 12.980 23.043 1.00 90.12 65 SER A N 1
ATOM 541 C CA . SER A 1 65 ? -33.395 11.910 23.993 1.00 90.12 65 SER A CA 1
ATOM 542 C C . SER A 1 65 ? -34.439 12.340 25.024 1.00 90.12 65 SER A C 1
ATOM 544 O O . SER A 1 65 ? -35.389 11.600 25.275 1.00 90.12 65 SER A O 1
ATOM 546 N N . ILE A 1 66 ? -34.338 13.562 25.558 1.00 90.50 66 ILE A N 1
ATOM 547 C CA . ILE A 1 66 ? -35.340 14.137 26.472 1.00 90.50 66 ILE A CA 1
ATOM 548 C C . ILE A 1 66 ? -36.693 14.283 25.765 1.00 90.50 66 ILE A C 1
ATOM 550 O O . ILE A 1 66 ? -37.728 13.895 26.311 1.00 90.50 66 ILE A O 1
ATOM 554 N N . LEU A 1 67 ? -36.705 14.796 24.529 1.00 89.56 67 LEU A N 1
ATOM 555 C CA . LEU A 1 67 ? -37.928 14.908 23.730 1.00 89.56 67 LEU A CA 1
ATOM 556 C C . LEU A 1 67 ? -38.546 13.540 23.441 1.00 89.56 67 LEU A C 1
ATOM 558 O O . LEU A 1 67 ? -39.764 13.396 23.554 1.00 89.56 67 LEU A O 1
ATOM 562 N N . PHE A 1 68 ? -37.728 12.543 23.103 1.00 88.06 68 PHE A N 1
ATOM 563 C CA . PHE A 1 68 ? -38.171 11.166 22.922 1.00 88.06 68 PHE A CA 1
ATOM 564 C C . PHE A 1 68 ? -38.819 10.637 24.207 1.00 88.06 68 PHE A C 1
ATOM 566 O O . PHE A 1 68 ? -39.979 10.239 24.171 1.00 88.06 68 PHE A O 1
ATOM 573 N N . LEU A 1 69 ? -38.138 10.731 25.353 1.00 87.75 69 LEU A N 1
ATOM 574 C CA . LEU A 1 69 ? -38.670 10.282 26.643 1.00 87.75 69 LEU A CA 1
ATOM 575 C C . LEU A 1 69 ? -39.956 10.999 27.049 1.00 87.75 69 LEU A C 1
ATOM 577 O O . LEU A 1 69 ? -40.863 10.352 27.565 1.00 87.75 69 LEU A O 1
ATOM 581 N N . SER A 1 70 ? -40.076 12.304 26.788 1.00 86.81 70 SER A N 1
ATOM 582 C CA . SER A 1 70 ? -41.255 13.094 27.173 1.00 86.81 70 SER A CA 1
ATOM 583 C C . SER A 1 70 ? -42.569 12.567 26.580 1.00 86.81 70 SER A C 1
ATOM 585 O O . SER A 1 70 ? -43.638 12.810 27.139 1.00 86.81 70 SER A O 1
ATOM 587 N N . GLN A 1 71 ? -42.494 11.812 25.478 1.00 83.94 71 GLN A N 1
ATOM 588 C CA . GLN A 1 71 ? -43.646 11.190 24.823 1.00 83.94 71 GLN A CA 1
ATOM 589 C C . GLN A 1 71 ? -44.114 9.907 25.530 1.00 83.94 71 GLN A C 1
ATOM 591 O O . GLN A 1 71 ? -45.266 9.513 25.360 1.00 83.94 71 GLN A O 1
ATOM 596 N N . PHE A 1 72 ? -43.245 9.274 26.325 1.00 77.50 72 PHE A N 1
ATOM 597 C CA . PHE A 1 72 ? -43.500 7.993 26.993 1.00 77.50 72 PHE A CA 1
ATOM 598 C C . PHE A 1 72 ? -43.577 8.129 28.518 1.00 77.50 72 PHE A C 1
ATOM 600 O O . PHE A 1 72 ? -44.502 7.600 29.130 1.00 77.50 72 PHE A O 1
ATOM 607 N N . ASN A 1 73 ? -42.627 8.841 29.130 1.00 82.81 73 ASN A N 1
ATOM 608 C CA . ASN A 1 73 ? -42.545 9.063 30.571 1.00 82.81 73 ASN A CA 1
ATOM 609 C C . ASN A 1 73 ? -41.990 10.473 30.893 1.00 82.81 73 ASN A C 1
ATOM 611 O O . ASN A 1 73 ? -40.774 10.668 30.964 1.00 82.81 73 ASN A O 1
ATOM 615 N N . PRO A 1 74 ? -42.865 11.472 31.126 1.00 84.19 74 PRO A N 1
ATOM 616 C CA . PRO A 1 74 ? -42.455 12.842 31.447 1.00 84.19 74 PRO A CA 1
ATOM 617 C C . PRO A 1 74 ? -41.611 12.977 32.722 1.00 84.19 74 PRO A C 1
ATOM 619 O O . PRO A 1 74 ? -40.831 13.919 32.828 1.00 84.19 74 PRO A O 1
ATOM 622 N N . SER A 1 75 ? -41.765 12.058 33.684 1.00 84.31 75 SER A N 1
ATOM 623 C CA . SER A 1 75 ? -40.967 12.058 34.916 1.00 84.31 75 SER A CA 1
ATOM 624 C C . SER A 1 75 ? -39.511 11.710 34.623 1.00 84.31 75 SER A C 1
ATOM 626 O O . SER A 1 75 ? -38.612 12.403 35.089 1.00 84.31 75 SER A O 1
ATOM 628 N N . ASP A 1 76 ? -39.277 10.681 33.806 1.00 84.81 76 ASP A N 1
ATOM 629 C CA . ASP A 1 76 ? -37.919 10.269 33.443 1.00 84.81 76 ASP A CA 1
ATOM 630 C C . ASP A 1 76 ? -37.235 11.332 32.579 1.00 84.81 76 ASP A C 1
ATOM 632 O O . ASP A 1 76 ? -36.055 11.622 32.758 1.00 84.81 76 ASP A O 1
ATOM 636 N N . ALA A 1 77 ? -37.991 11.982 31.687 1.00 86.94 77 ALA A N 1
ATOM 637 C CA . ALA A 1 77 ? -37.484 13.093 30.886 1.00 86.94 77 ALA A CA 1
ATOM 638 C C . ALA A 1 77 ? -36.975 14.260 31.754 1.00 86.94 77 ALA A C 1
ATOM 640 O O . ALA A 1 77 ? -35.985 14.896 31.400 1.00 86.94 77 ALA A O 1
ATOM 641 N N . ALA A 1 78 ? -37.625 14.529 32.892 1.00 85.31 78 ALA A N 1
ATOM 642 C CA . ALA A 1 78 ? -37.215 15.583 33.819 1.00 85.31 78 ALA A CA 1
ATOM 643 C C . ALA A 1 78 ? -35.943 15.235 34.614 1.00 85.31 78 ALA A C 1
ATOM 645 O O . ALA A 1 78 ? -35.237 16.148 35.030 1.00 85.31 78 ALA A O 1
ATOM 646 N N . ALA A 1 79 ? -35.649 13.946 34.808 1.00 84.44 79 ALA A N 1
ATOM 647 C CA . ALA A 1 79 ? -34.497 13.452 35.567 1.00 84.44 79 ALA A CA 1
ATOM 648 C C . ALA A 1 79 ? -33.333 12.956 34.679 1.00 84.44 79 ALA A C 1
ATOM 650 O O . ALA A 1 79 ? -32.345 12.434 35.188 1.00 84.44 79 ALA A O 1
ATOM 651 N N . TYR A 1 80 ? -33.432 13.111 33.354 1.00 87.44 80 TYR A N 1
ATOM 652 C CA . TYR A 1 80 ? -32.488 12.551 32.377 1.00 87.44 80 TYR A CA 1
ATOM 653 C C . TYR A 1 80 ? -31.023 12.975 32.594 1.00 87.44 80 TYR A C 1
ATOM 655 O O . TYR A 1 80 ? -30.108 12.159 32.466 1.00 87.44 80 TYR A O 1
ATOM 663 N N . GLU A 1 81 ? -30.788 14.248 32.915 1.00 83.94 81 GLU A N 1
ATOM 664 C CA . GLU A 1 81 ? -29.428 14.771 33.119 1.00 83.94 81 GLU A CA 1
ATOM 665 C C . GLU A 1 81 ? -28.806 14.249 34.423 1.00 83.94 81 GLU A C 1
ATOM 667 O O . GLU A 1 81 ? -27.614 13.939 34.471 1.00 83.94 81 GLU A O 1
ATOM 672 N N . ASP A 1 82 ? -29.627 14.060 35.454 1.00 79.19 82 ASP A N 1
ATOM 673 C CA . ASP A 1 82 ? -29.167 13.710 36.798 1.00 79.19 82 ASP A CA 1
ATOM 674 C C . ASP A 1 82 ? -29.012 12.191 37.002 1.00 79.19 82 ASP A C 1
ATOM 676 O O . ASP A 1 82 ? -28.213 11.747 37.827 1.00 79.19 82 ASP A O 1
ATOM 680 N N . GLU A 1 83 ? -29.734 11.368 36.233 1.00 81.31 83 GLU A N 1
ATOM 681 C CA . GLU A 1 83 ? -29.820 9.919 36.445 1.00 81.31 83 GLU A CA 1
ATOM 682 C C . GLU A 1 83 ? -29.199 9.118 35.288 1.00 81.31 83 GLU A C 1
ATOM 684 O O . GLU A 1 83 ? -29.813 8.894 34.240 1.00 81.31 83 GLU A O 1
ATOM 689 N N . VAL A 1 84 ? -27.989 8.587 35.513 1.00 81.25 84 VAL A N 1
ATOM 690 C CA . VAL A 1 84 ? -27.248 7.744 34.546 1.00 81.25 84 VAL A CA 1
ATOM 691 C C . VAL A 1 84 ? -28.109 6.586 34.032 1.00 81.25 84 VAL A C 1
ATOM 693 O O . VAL A 1 84 ? -28.129 6.312 32.836 1.00 81.25 84 VAL A O 1
ATOM 696 N N . MET A 1 85 ? -28.864 5.926 34.915 1.00 82.88 85 MET A N 1
ATOM 697 C CA . MET A 1 85 ? -29.706 4.788 34.531 1.00 82.88 85 MET A CA 1
ATOM 698 C C . MET A 1 85 ? -30.784 5.171 33.512 1.00 82.88 85 MET A C 1
ATOM 700 O O . MET A 1 85 ? -31.044 4.400 32.594 1.00 82.88 85 MET A O 1
ATOM 704 N N . ILE A 1 86 ? -31.373 6.367 33.623 1.00 87.62 86 ILE A N 1
ATOM 705 C CA . ILE A 1 86 ? -32.370 6.846 32.655 1.00 87.62 86 ILE A CA 1
ATOM 706 C C . ILE A 1 86 ? -31.721 7.028 31.280 1.00 87.62 86 ILE A C 1
ATOM 708 O O . ILE A 1 86 ? -32.299 6.636 30.261 1.00 87.62 86 ILE A O 1
ATOM 712 N N . ARG A 1 87 ? -30.495 7.562 31.234 1.00 89.00 87 ARG A N 1
ATOM 713 C CA . ARG A 1 87 ? -29.740 7.699 29.981 1.00 89.00 87 ARG A CA 1
ATOM 714 C C . ARG A 1 87 ? -29.437 6.349 29.346 1.00 89.00 87 ARG A C 1
ATOM 716 O O . ARG A 1 87 ? -29.722 6.164 28.164 1.00 89.00 87 ARG A O 1
ATOM 723 N N . GLN A 1 88 ? -28.941 5.388 30.125 1.00 89.88 88 GLN A N 1
ATOM 724 C CA . GLN A 1 88 ? -28.640 4.051 29.611 1.00 89.88 88 GLN A CA 1
ATOM 725 C C . GLN A 1 88 ? -29.901 3.340 29.096 1.00 89.88 88 GLN A C 1
ATOM 727 O O . GLN A 1 88 ? -29.897 2.814 27.985 1.00 89.88 88 GLN A O 1
ATOM 732 N N . GLU A 1 89 ? -31.012 3.383 29.841 1.00 90.56 89 GLU A N 1
ATOM 733 C CA . GLU A 1 89 ? -32.291 2.815 29.393 1.00 90.56 89 GLU A CA 1
ATOM 734 C C . GLU A 1 89 ? -32.764 3.462 28.087 1.00 90.56 89 GLU A C 1
ATOM 736 O O . GLU A 1 89 ? -33.207 2.765 27.173 1.00 90.56 89 GLU A O 1
ATOM 741 N N . THR A 1 90 ? -32.618 4.782 27.959 1.00 90.81 90 THR A N 1
ATOM 742 C CA . THR A 1 90 ? -32.966 5.519 26.735 1.00 90.81 90 THR A CA 1
ATOM 743 C C . THR A 1 90 ? -32.114 5.085 25.550 1.00 90.81 90 THR A C 1
ATOM 745 O O . THR A 1 90 ? -32.655 4.809 24.477 1.00 90.81 90 THR A O 1
ATOM 748 N N . ASN A 1 91 ? -30.801 4.953 25.749 1.00 92.44 91 ASN A N 1
ATOM 749 C CA . ASN A 1 91 ? -29.877 4.476 24.724 1.00 92.44 91 ASN A CA 1
ATOM 750 C C . ASN A 1 91 ? -30.272 3.076 24.239 1.00 92.44 91 ASN A C 1
ATOM 752 O O . ASN A 1 91 ? -30.328 2.839 23.031 1.00 92.44 91 ASN A O 1
ATOM 756 N N . VAL A 1 92 ? -30.645 2.167 25.147 1.00 93.25 92 VAL A N 1
ATOM 757 C CA . VAL A 1 92 ? -31.113 0.827 24.766 1.00 93.25 92 VAL A CA 1
ATOM 758 C C . VAL A 1 92 ? -32.442 0.881 24.003 1.00 93.25 92 VAL A C 1
ATOM 760 O O . VAL A 1 92 ? -32.566 0.206 22.981 1.00 93.25 92 VAL A O 1
ATOM 763 N N . ARG A 1 93 ? -33.414 1.715 24.413 1.00 91.31 93 ARG A N 1
ATOM 764 C CA . ARG A 1 93 ? -34.686 1.895 23.672 1.00 91.31 93 ARG A CA 1
ATOM 765 C C . ARG A 1 93 ? -34.442 2.349 22.234 1.00 91.31 93 ARG A C 1
ATOM 767 O O . ARG A 1 93 ? -35.008 1.778 21.305 1.00 91.31 93 ARG A O 1
ATOM 774 N N . LEU A 1 94 ? -33.577 3.344 22.048 1.00 91.19 94 LEU A N 1
ATOM 775 C CA . LEU A 1 94 ? -33.204 3.841 20.722 1.00 91.19 94 LEU A CA 1
ATOM 776 C C . LEU A 1 94 ? -32.435 2.781 19.919 1.00 91.19 94 LEU A C 1
ATOM 778 O O . LEU A 1 94 ? -32.669 2.623 18.719 1.00 91.19 94 LEU A O 1
ATOM 782 N N . THR A 1 95 ? -31.572 2.012 20.586 1.00 94.94 95 THR A N 1
ATOM 783 C CA . THR A 1 95 ? -30.821 0.921 19.955 1.00 94.94 95 THR A CA 1
ATOM 784 C C . THR A 1 95 ? -31.730 -0.193 19.458 1.00 94.94 95 THR A C 1
ATOM 786 O O . THR A 1 95 ? -31.493 -0.699 18.371 1.00 94.94 95 THR A O 1
ATOM 789 N N . ILE A 1 96 ? -32.788 -0.567 20.186 1.00 94.19 96 ILE A N 1
ATOM 790 C CA . ILE A 1 96 ? -33.742 -1.597 19.735 1.00 94.19 96 ILE A CA 1
ATOM 791 C C . ILE A 1 96 ? -34.346 -1.217 18.375 1.00 94.19 96 ILE A C 1
ATOM 793 O O . ILE A 1 96 ? -34.391 -2.044 17.463 1.00 94.19 96 ILE A O 1
ATOM 797 N N . GLU A 1 97 ? -34.754 0.043 18.208 1.00 91.94 97 GLU A N 1
ATOM 798 C CA . GLU A 1 97 ? -35.300 0.545 16.943 1.00 91.94 97 GLU A CA 1
ATOM 799 C C . GLU A 1 97 ? -34.258 0.551 15.816 1.00 91.94 97 GLU A C 1
ATOM 801 O O . GLU A 1 97 ? -34.560 0.186 14.676 1.00 91.94 97 GLU A O 1
ATOM 806 N N . LEU A 1 98 ? -33.016 0.933 16.123 1.00 94.25 98 LEU A N 1
ATOM 807 C CA . LEU A 1 98 ? -31.913 0.921 15.162 1.00 94.25 98 LEU A CA 1
ATOM 808 C C . LEU A 1 98 ? -31.531 -0.509 14.751 1.00 94.25 98 LEU A C 1
ATOM 810 O O . LEU A 1 98 ? -31.464 -0.812 13.562 1.00 94.25 98 LEU A O 1
ATOM 814 N N . ALA A 1 99 ? -31.360 -1.405 15.717 1.00 96.00 99 ALA A N 1
ATOM 815 C CA . ALA A 1 99 ? -30.984 -2.796 15.506 1.00 96.00 99 ALA A CA 1
ATOM 816 C C . ALA A 1 99 ? -32.047 -3.561 14.704 1.00 96.00 99 ALA A C 1
ATOM 818 O O . ALA A 1 99 ? -31.705 -4.355 13.827 1.00 96.00 99 ALA A O 1
ATOM 819 N N . ARG A 1 100 ? -33.340 -3.268 14.914 1.00 95.38 100 ARG A N 1
ATOM 820 C CA . ARG A 1 100 ? -34.432 -3.788 14.070 1.00 95.38 100 ARG A CA 1
ATOM 821 C C . ARG A 1 100 ? -34.309 -3.326 12.616 1.00 95.38 100 ARG A C 1
ATOM 823 O O . ARG A 1 100 ? -34.479 -4.140 11.710 1.00 95.38 100 ARG A O 1
ATOM 830 N N . LYS A 1 101 ? -33.984 -2.049 12.373 1.00 94.12 101 LYS A N 1
ATOM 831 C CA . LYS A 1 101 ? -33.748 -1.523 11.012 1.00 94.12 101 LYS A CA 1
ATOM 832 C C . LYS A 1 101 ? -32.526 -2.158 10.353 1.00 94.12 101 LYS A C 1
ATOM 834 O O . LYS A 1 101 ? -32.567 -2.444 9.160 1.00 94.12 101 LYS A O 1
ATOM 839 N N . GLU A 1 102 ? -31.479 -2.417 11.130 1.00 94.44 102 GLU A N 1
ATOM 840 C CA . GLU A 1 102 ? -30.271 -3.125 10.691 1.00 94.44 102 GLU A CA 1
ATOM 841 C C . GLU A 1 102 ? -30.465 -4.654 10.594 1.00 94.44 102 GLU A C 1
ATOM 843 O O . GLU A 1 102 ? -29.525 -5.370 10.263 1.00 94.44 102 GLU A O 1
ATOM 848 N N . GLN A 1 103 ? -31.683 -5.165 10.826 1.00 95.00 103 GLN A N 1
ATOM 849 C CA . GLN A 1 103 ? -32.031 -6.591 10.747 1.00 95.00 103 GLN A CA 1
ATOM 850 C C . GLN A 1 103 ? -31.205 -7.479 11.696 1.00 95.00 103 GLN A C 1
ATOM 852 O O . GLN A 1 103 ? -30.887 -8.631 11.385 1.00 95.00 103 GLN A O 1
ATOM 857 N N . MET A 1 104 ? -30.860 -6.955 12.871 1.00 96.25 104 MET A N 1
ATOM 858 C CA . MET A 1 104 ? -30.299 -7.750 13.962 1.00 96.25 104 MET A CA 1
ATOM 859 C C . MET A 1 104 ? -31.376 -8.677 14.545 1.00 96.25 104 MET A C 1
ATOM 861 O O . MET A 1 104 ? -32.560 -8.331 14.567 1.00 96.25 104 MET A O 1
ATOM 865 N N . GLN A 1 105 ? -30.986 -9.860 15.025 1.00 96.12 105 GLN A N 1
ATOM 866 C CA . GLN A 1 105 ? -31.920 -10.825 15.621 1.00 96.12 105 GLN A CA 1
ATOM 867 C C . GLN A 1 105 ? -31.889 -10.806 17.145 1.00 96.12 105 GLN A C 1
ATOM 869 O O . GLN A 1 105 ? -32.946 -10.862 17.767 1.00 96.12 105 GLN A O 1
ATOM 874 N N . TRP A 1 106 ? -30.703 -10.700 17.740 1.00 96.69 106 TRP A N 1
ATOM 875 C CA . TRP A 1 106 ? -30.516 -10.666 19.189 1.00 96.69 106 TRP A CA 1
ATOM 876 C C . TRP A 1 106 ? -29.827 -9.377 19.622 1.00 96.69 106 TRP A C 1
ATOM 878 O O . TRP A 1 106 ? -28.889 -8.929 18.964 1.00 96.69 106 TRP A O 1
ATOM 888 N N . LEU A 1 107 ? -30.269 -8.815 20.747 1.00 96.69 107 LEU A N 1
ATOM 889 C CA . LEU A 1 107 ? -29.625 -7.680 21.403 1.00 96.69 107 LEU A CA 1
ATOM 890 C C . LEU A 1 107 ? -29.296 -8.034 22.854 1.00 96.69 107 LEU A C 1
ATOM 892 O O . LEU A 1 107 ? -30.136 -8.587 23.569 1.00 96.69 107 LEU A O 1
ATOM 896 N N . VAL A 1 108 ? -28.086 -7.683 23.280 1.00 95.31 108 VAL A N 1
ATOM 897 C CA . VAL A 1 108 ? -27.601 -7.852 24.653 1.00 95.31 108 VAL A CA 1
ATOM 898 C C . VAL A 1 108 ? -27.095 -6.511 25.170 1.00 95.31 108 VAL A C 1
ATOM 900 O O . VAL A 1 108 ? -26.341 -5.839 24.471 1.00 95.31 108 VAL A O 1
ATOM 903 N N . HIS A 1 109 ? -27.482 -6.121 26.383 1.00 92.75 109 HIS A N 1
ATOM 904 C CA . HIS A 1 109 ? -26.850 -4.989 27.062 1.00 92.75 109 HIS A CA 1
ATOM 905 C C . HIS A 1 109 ? -25.689 -5.491 27.926 1.00 92.75 109 HIS A C 1
ATOM 907 O O . HIS A 1 109 ? -25.890 -6.393 28.740 1.00 92.75 109 HIS A O 1
ATOM 913 N N . ILE A 1 110 ? -24.494 -4.926 27.741 1.00 92.44 110 ILE A N 1
ATOM 914 C CA . ILE A 1 110 ? -23.266 -5.305 28.458 1.00 92.44 110 ILE A CA 1
ATOM 915 C C . ILE A 1 110 ? -22.537 -4.027 28.879 1.00 92.44 110 ILE A C 1
ATOM 917 O O . ILE A 1 110 ? -22.407 -3.107 28.074 1.00 92.44 110 ILE A O 1
ATOM 921 N N . ASP A 1 111 ? -22.050 -3.976 30.118 1.00 89.56 111 ASP A N 1
ATOM 922 C CA . ASP A 1 111 ? -21.281 -2.822 30.607 1.00 89.56 111 ASP A CA 1
ATOM 923 C C . ASP A 1 111 ? -19.808 -2.912 30.163 1.00 89.56 111 ASP A C 1
ATOM 925 O O . ASP A 1 111 ? -19.293 -3.990 29.870 1.00 89.56 111 ASP A O 1
ATOM 929 N N . SER A 1 112 ? -19.079 -1.790 30.124 1.00 86.62 112 SER A N 1
ATOM 930 C CA . SER A 1 112 ? -17.665 -1.784 29.691 1.00 86.62 112 SER A CA 1
ATOM 931 C C . SER A 1 112 ? -16.725 -2.574 30.612 1.00 86.62 112 SER A C 1
ATOM 933 O O . SER A 1 112 ? -15.585 -2.868 30.243 1.00 86.62 112 SER A O 1
ATOM 935 N N . ASP A 1 113 ? -17.174 -2.905 31.822 1.00 86.56 113 ASP A N 1
ATOM 936 C CA . ASP A 1 113 ? -16.482 -3.763 32.777 1.00 86.56 113 ASP A CA 1
ATOM 937 C C . ASP A 1 113 ? -16.953 -5.225 32.735 1.00 86.56 113 ASP A C 1
ATOM 939 O O . ASP A 1 113 ? -16.564 -6.016 33.593 1.00 86.56 113 ASP A O 1
ATOM 943 N N . GLU A 1 114 ? -17.723 -5.615 31.721 1.00 90.88 114 GLU A N 1
ATOM 944 C CA . GLU A 1 114 ? -18.260 -6.960 31.554 1.00 90.88 114 GLU A CA 1
ATOM 945 C C . GLU A 1 114 ? -17.904 -7.586 30.204 1.00 90.88 114 GLU A C 1
ATOM 947 O O . GLU A 1 114 ? -17.756 -6.905 29.190 1.00 90.88 114 GLU A O 1
ATOM 952 N N . LEU A 1 115 ? -17.815 -8.917 30.184 1.00 90.88 115 LEU A N 1
ATOM 953 C CA . LEU A 1 115 ? -17.630 -9.708 28.970 1.00 90.88 115 LEU A CA 1
ATOM 954 C C . LEU A 1 115 ? -18.723 -10.773 28.850 1.00 90.88 115 LEU A C 1
ATOM 956 O O . LEU A 1 115 ? -18.964 -11.538 29.789 1.00 90.88 115 LEU A O 1
ATOM 960 N N . PHE A 1 116 ? -19.332 -10.878 27.668 1.00 93.00 116 PHE A N 1
ATOM 961 C CA . PHE A 1 116 ? -20.227 -11.987 27.343 1.00 93.00 116 PHE A CA 1
ATOM 962 C C . PHE A 1 116 ? -19.412 -13.245 27.020 1.00 93.00 116 PHE A C 1
ATOM 964 O O . PHE A 1 116 ? -18.848 -13.380 25.931 1.00 93.00 116 PHE A O 1
ATOM 971 N N . TYR A 1 117 ? -19.350 -14.183 27.961 1.00 91.19 117 TYR A N 1
ATOM 972 C CA . TYR A 1 117 ? -18.556 -15.396 27.823 1.00 91.19 117 TYR A CA 1
ATOM 973 C C . TYR A 1 117 ? -19.421 -16.592 27.452 1.00 91.19 117 TYR A C 1
ATOM 975 O O . TYR A 1 117 ? -20.456 -16.840 28.061 1.00 91.19 117 TYR A O 1
ATOM 983 N N . THR A 1 118 ? -18.931 -17.397 26.514 1.00 87.69 118 THR A N 1
ATOM 984 C CA . THR A 1 118 ? -19.459 -18.732 26.218 1.00 87.69 118 THR A CA 1
ATOM 985 C C . THR A 1 118 ? -18.312 -19.737 26.109 1.00 87.69 118 THR A C 1
ATOM 987 O O . THR A 1 118 ? -17.202 -19.350 25.751 1.00 87.69 118 THR A O 1
ATOM 990 N N . ARG A 1 119 ? -18.536 -21.023 26.389 1.00 82.69 119 ARG A N 1
ATOM 991 C CA . ARG A 1 119 ? -17.572 -22.113 26.142 1.00 82.69 119 ARG A CA 1
ATOM 992 C C . ARG A 1 119 ? -17.512 -22.514 24.673 1.00 82.69 119 ARG A C 1
ATOM 994 O O . ARG A 1 119 ? -16.516 -23.090 24.246 1.00 82.69 119 ARG A O 1
ATOM 1001 N N . GLU A 1 120 ? -18.557 -22.209 23.909 1.00 79.00 120 GLU A N 1
ATOM 1002 C CA . GLU A 1 120 ? -18.569 -22.429 22.464 1.00 79.00 120 GLU A CA 1
ATOM 1003 C C . GLU A 1 120 ? -17.476 -21.596 21.785 1.00 79.00 120 GLU A C 1
ATOM 1005 O O . GLU A 1 120 ? -17.060 -20.559 22.306 1.00 79.00 120 GLU A O 1
ATOM 1010 N N . ILE A 1 121 ? -16.996 -22.028 20.616 1.00 70.62 121 ILE A N 1
ATOM 1011 C CA . ILE A 1 121 ? -15.985 -21.260 19.867 1.00 70.62 121 ILE A CA 1
ATOM 1012 C C . ILE A 1 121 ? -16.557 -19.892 19.462 1.00 70.62 121 ILE A C 1
ATOM 1014 O O . ILE A 1 121 ? -15.872 -18.885 19.601 1.00 70.62 121 ILE A O 1
ATOM 1018 N N . HIS A 1 122 ? -17.828 -19.864 19.045 1.00 80.31 122 HIS A N 1
ATOM 1019 C CA . HIS A 1 122 ? -18.556 -18.671 18.603 1.00 80.31 122 HIS A CA 1
ATOM 1020 C C . HIS A 1 122 ? -19.910 -18.567 19.309 1.00 80.31 122 HIS A C 1
ATOM 1022 O O . HIS A 1 122 ? -20.598 -19.578 19.475 1.00 80.31 122 HIS A O 1
ATOM 1028 N N . ILE A 1 123 ? -20.335 -17.348 19.661 1.00 89.50 123 ILE A N 1
ATOM 1029 C CA . ILE A 1 123 ? -21.629 -17.090 20.325 1.00 89.50 123 ILE A CA 1
ATOM 1030 C C . ILE A 1 123 ? -22.833 -17.556 19.501 1.00 89.50 123 ILE A C 1
ATOM 1032 O O . ILE A 1 123 ? -23.876 -17.880 20.068 1.00 89.50 123 ILE A O 1
ATOM 1036 N N . GLN A 1 124 ? -22.692 -17.642 18.176 1.00 89.94 124 GLN A N 1
ATOM 1037 C CA . GLN A 1 124 ? -23.765 -18.065 17.280 1.00 89.94 124 GLN A CA 1
ATOM 1038 C C . GLN A 1 124 ? -24.328 -19.440 17.670 1.00 89.94 124 GLN A C 1
ATOM 1040 O O . GLN A 1 124 ? -25.543 -19.624 17.683 1.00 89.94 124 GLN A O 1
ATOM 1045 N N . ALA A 1 125 ? -23.469 -20.383 18.074 1.00 89.75 125 ALA A N 1
ATOM 1046 C CA . ALA A 1 125 ? -23.906 -21.711 18.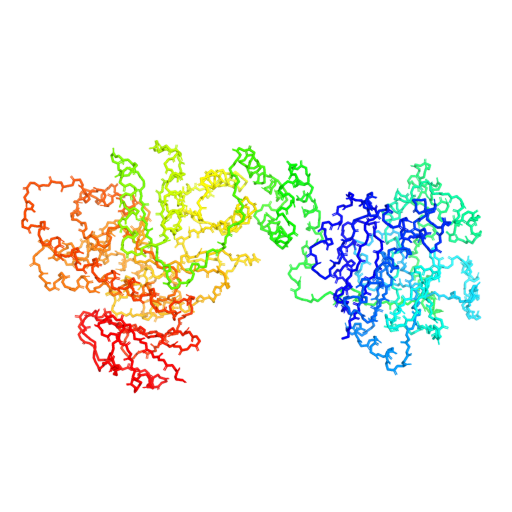502 1.00 89.75 125 ALA A CA 1
ATOM 1047 C C . ALA A 1 125 ? -24.835 -21.650 19.728 1.00 89.75 125 ALA A C 1
ATOM 1049 O O . ALA A 1 125 ? -25.773 -22.438 19.849 1.00 89.75 125 ALA A O 1
ATOM 1050 N N . HIS A 1 126 ? -24.607 -20.698 20.634 1.00 92.62 126 HIS A N 1
ATOM 1051 C CA . HIS A 1 126 ? -25.456 -20.488 21.803 1.00 92.62 126 HIS A CA 1
ATOM 1052 C C . HIS A 1 126 ? -26.808 -19.867 21.433 1.00 92.62 126 HIS A C 1
ATOM 1054 O O . HIS A 1 126 ? -27.855 -20.391 21.815 1.00 92.62 126 HIS A O 1
ATOM 1060 N N . PHE A 1 127 ? -26.817 -18.805 20.627 1.00 93.38 127 PHE A N 1
ATOM 1061 C CA . PHE A 1 127 ? -28.066 -18.171 20.189 1.00 93.38 127 PHE A CA 1
ATOM 1062 C C . PHE A 1 127 ? -28.913 -19.080 19.281 1.00 93.38 127 PHE A C 1
ATOM 1064 O O . PHE A 1 127 ? -30.145 -19.049 19.344 1.00 93.38 127 PHE A O 1
ATOM 1071 N N . GLU A 1 128 ? -28.288 -19.978 18.516 1.00 92.69 128 GLU A N 1
ATOM 1072 C CA . GLU A 1 128 ? -28.986 -21.041 17.788 1.00 92.69 128 GLU A CA 1
ATOM 1073 C C . GLU A 1 128 ? -29.689 -22.023 18.737 1.00 92.69 128 GLU A C 1
ATOM 1075 O O . GLU A 1 128 ? -30.845 -22.379 18.489 1.00 92.69 128 GLU A O 1
ATOM 1080 N N . LYS A 1 129 ? -29.059 -22.413 19.858 1.00 91.81 129 LYS A N 1
ATOM 1081 C CA . LYS A 1 129 ? -29.706 -23.249 20.890 1.00 91.81 129 LYS A CA 1
ATOM 1082 C C . LYS A 1 129 ? -30.916 -22.548 21.510 1.00 91.81 129 LYS A C 1
ATOM 1084 O O . LYS A 1 129 ? -31.931 -23.203 21.751 1.00 91.81 129 LYS A O 1
ATOM 1089 N N . LEU A 1 130 ? -30.832 -21.241 21.767 1.00 92.94 130 LEU A N 1
ATOM 1090 C CA . LEU A 1 130 ? -31.963 -20.462 22.289 1.00 92.94 130 LEU A CA 1
ATOM 1091 C C . LEU A 1 130 ? -33.130 -20.445 21.300 1.00 92.94 130 LEU A C 1
ATOM 1093 O O . LEU A 1 130 ? -34.259 -20.758 21.678 1.00 92.94 130 LEU A O 1
ATOM 1097 N N . ASN A 1 131 ? -32.837 -20.193 20.025 1.00 91.81 131 ASN A N 1
ATOM 1098 C CA . ASN A 1 131 ? -33.833 -20.202 18.957 1.00 91.81 131 ASN A CA 1
ATOM 1099 C C . ASN A 1 131 ? -34.490 -21.580 18.781 1.00 91.81 131 ASN A C 1
ATOM 1101 O O . ASN A 1 131 ? -35.710 -21.667 18.648 1.00 91.81 131 ASN A O 1
ATOM 1105 N N . GLN A 1 132 ? -33.719 -22.669 18.855 1.00 92.69 132 GLN A N 1
ATOM 1106 C CA . GLN A 1 132 ? -34.257 -24.037 18.817 1.00 92.69 132 GLN A CA 1
ATOM 1107 C C . GLN A 1 132 ? -35.186 -24.337 20.001 1.00 92.69 132 GLN A C 1
ATOM 1109 O O . GLN A 1 132 ? -36.188 -25.032 19.836 1.00 92.69 132 GLN A O 1
ATOM 1114 N N . LYS A 1 133 ? -34.881 -23.792 21.185 1.00 92.69 133 LYS A N 1
ATOM 1115 C CA . LYS A 1 133 ? -35.730 -23.884 22.384 1.00 92.69 133 LYS A CA 1
ATOM 1116 C C . LYS A 1 133 ? -36.897 -22.890 22.384 1.00 92.69 133 LYS A C 1
ATOM 1118 O O . LYS A 1 133 ? -37.657 -22.884 23.346 1.00 92.69 133 LYS A O 1
ATOM 1123 N N . GLN A 1 134 ? -37.036 -22.073 21.336 1.00 91.25 134 GLN A N 1
ATOM 1124 C CA . GLN A 1 134 ? -38.034 -21.004 21.228 1.00 91.25 134 GLN A CA 1
ATOM 1125 C C . GLN A 1 134 ? -37.955 -19.981 22.374 1.00 91.25 134 GLN A C 1
ATOM 1127 O O . GLN A 1 134 ? -38.950 -19.361 22.734 1.00 91.25 134 GLN A O 1
ATOM 1132 N N . ILE A 1 135 ? -36.764 -19.790 22.946 1.00 92.88 135 ILE A N 1
ATOM 1133 C CA . ILE A 1 135 ? -36.523 -18.777 23.974 1.00 92.88 135 ILE A CA 1
ATOM 1134 C C . ILE A 1 135 ? -36.319 -17.440 23.267 1.00 92.88 135 ILE A C 1
ATOM 1136 O O . ILE A 1 135 ? -35.463 -17.340 22.392 1.00 92.88 135 ILE A O 1
ATOM 1140 N N . LYS A 1 136 ? -37.084 -16.416 23.658 1.00 92.25 136 LYS A N 1
ATOM 1141 C CA . LYS A 1 136 ? -36.973 -15.050 23.111 1.00 92.25 136 LYS A CA 1
ATOM 1142 C C . LYS A 1 136 ? -36.439 -14.026 24.105 1.00 92.25 136 LYS A C 1
ATOM 1144 O O . LYS A 1 136 ? -36.050 -12.942 23.690 1.00 92.25 136 LYS A O 1
ATOM 1149 N N . ASN A 1 137 ? -36.416 -14.358 25.389 1.00 93.19 137 ASN A N 1
ATOM 1150 C CA . ASN A 1 137 ? -35.878 -13.510 26.439 1.00 93.19 137 ASN A CA 1
ATOM 1151 C C . ASN A 1 137 ? -35.137 -14.385 27.449 1.00 93.19 137 ASN A C 1
ATOM 1153 O O . ASN A 1 137 ? -35.666 -15.410 27.889 1.00 93.19 137 ASN A O 1
ATOM 1157 N N . VAL A 1 138 ? -33.906 -14.015 27.782 1.00 93.06 138 VAL A N 1
ATOM 1158 C CA . VAL A 1 138 ? -33.039 -14.811 28.651 1.00 93.06 138 VAL A CA 1
ATOM 1159 C C . VAL A 1 138 ? -32.208 -13.912 29.552 1.00 93.06 138 VAL A C 1
ATOM 1161 O O . VAL A 1 138 ? -31.698 -12.896 29.098 1.00 93.06 138 VAL A O 1
ATOM 1164 N N . ILE A 1 139 ? -32.047 -14.300 30.816 1.00 91.19 139 ILE A N 1
ATOM 1165 C CA . ILE A 1 139 ? -31.136 -13.666 31.774 1.00 91.19 139 ILE A CA 1
ATOM 1166 C C . ILE A 1 139 ? -29.938 -14.588 31.995 1.00 91.19 139 ILE A C 1
ATOM 1168 O O . ILE A 1 139 ? -30.102 -15.770 32.310 1.00 91.19 139 ILE A O 1
ATOM 1172 N N . TYR A 1 140 ? -28.738 -14.029 31.864 1.00 92.12 140 TYR A N 1
ATOM 1173 C CA . TYR A 1 140 ? -27.473 -14.685 32.168 1.00 92.12 140 TYR A CA 1
ATOM 1174 C C . TYR A 1 140 ? -26.986 -14.301 33.555 1.00 92.12 140 TYR A C 1
ATOM 1176 O O . TYR A 1 140 ? -26.987 -13.127 33.936 1.00 92.12 140 TYR A O 1
ATOM 1184 N N . ARG A 1 141 ? -26.511 -15.304 34.290 1.00 88.69 141 ARG A N 1
ATOM 1185 C CA . ARG A 1 141 ? -25.854 -15.116 35.582 1.00 88.69 141 ARG A CA 1
ATOM 1186 C C . ARG A 1 141 ? -24.529 -14.373 35.392 1.00 88.69 141 ARG A C 1
ATOM 1188 O O . ARG A 1 141 ? -23.752 -14.720 34.499 1.00 88.69 141 ARG A O 1
ATOM 1195 N N . ASN A 1 142 ? -24.264 -13.386 36.244 1.00 90.50 142 ASN A N 1
ATOM 1196 C CA . ASN A 1 142 ? -22.959 -12.742 36.328 1.00 90.50 142 ASN A CA 1
ATOM 1197 C C . ASN A 1 142 ? -22.041 -13.471 37.319 1.00 90.50 142 ASN A C 1
ATOM 1199 O O . ASN A 1 142 ? -22.477 -14.034 38.327 1.00 90.50 142 ASN A O 1
ATOM 1203 N N . LEU A 1 143 ? -20.754 -13.457 37.002 1.00 91.25 143 LEU A N 1
ATOM 1204 C CA . LEU A 1 143 ? -19.667 -13.983 37.806 1.00 91.25 143 LEU A CA 1
ATOM 1205 C C . LEU A 1 143 ? -18.715 -12.822 38.109 1.00 91.25 143 LEU A C 1
ATOM 1207 O O . LEU A 1 143 ? -18.225 -12.184 37.182 1.00 91.25 143 LEU A O 1
ATOM 1211 N N . GLU A 1 144 ? -18.456 -12.528 39.383 1.00 89.94 144 GLU A N 1
ATOM 1212 C CA . GLU A 1 144 ? -17.600 -11.396 39.785 1.00 89.94 144 GLU A CA 1
ATOM 1213 C C . GLU A 1 144 ? -16.150 -11.857 39.922 1.00 89.94 144 GLU A C 1
ATOM 1215 O O . GLU A 1 144 ? -15.857 -12.793 40.672 1.00 89.94 144 GLU A O 1
ATOM 1220 N N . ALA A 1 145 ? -15.241 -11.217 39.186 1.00 87.75 145 ALA A N 1
ATOM 1221 C CA . ALA A 1 145 ? -13.826 -11.556 39.192 1.00 87.75 145 ALA A CA 1
ATOM 1222 C C . ALA A 1 145 ? -13.222 -11.388 40.592 1.00 87.75 145 ALA A C 1
ATOM 1224 O O . ALA A 1 145 ? -13.421 -10.374 41.265 1.00 87.75 145 ALA A O 1
ATOM 1225 N N . LEU A 1 146 ? -12.443 -12.380 41.016 1.00 84.88 146 LEU A N 1
ATOM 1226 C CA . LEU A 1 146 ? -11.681 -12.326 42.252 1.00 84.88 146 LEU A CA 1
ATOM 1227 C C . LEU A 1 146 ? -10.451 -11.432 42.063 1.00 84.88 146 LEU A C 1
ATOM 1229 O O . LEU A 1 146 ? -9.622 -11.661 41.180 1.00 84.88 146 LEU A O 1
ATOM 1233 N N . ILE A 1 147 ? -10.344 -10.404 42.899 1.00 80.06 147 ILE A N 1
ATOM 1234 C CA . ILE A 1 147 ? -9.306 -9.376 42.812 1.00 80.06 147 ILE A CA 1
ATOM 1235 C C . ILE A 1 147 ? -8.210 -9.682 43.837 1.00 80.06 147 ILE A C 1
ATOM 1237 O O . ILE A 1 147 ? -8.510 -10.069 44.961 1.00 80.06 147 ILE A O 1
ATOM 1241 N N . HIS A 1 148 ? -6.948 -9.483 43.464 1.00 73.12 148 HIS A N 1
ATOM 1242 C CA . HIS A 1 148 ? -5.777 -9.678 44.328 1.00 73.12 148 HIS A CA 1
ATOM 1243 C C . HIS A 1 148 ? -5.183 -8.312 44.715 1.00 73.12 148 HIS A C 1
ATOM 1245 O O . HIS A 1 148 ? -5.273 -7.365 43.928 1.00 73.12 148 HIS A O 1
ATOM 1251 N N . SER A 1 149 ? -4.568 -8.173 45.898 1.00 65.00 149 SER A N 1
ATOM 1252 C CA . SER A 1 149 ? -4.017 -6.876 46.352 1.00 65.00 149 SER A CA 1
ATOM 1253 C C . SER A 1 149 ? -2.777 -6.463 45.567 1.00 65.00 149 SER A C 1
ATOM 1255 O O . SER A 1 149 ? -2.494 -5.275 45.404 1.00 65.00 149 SER A O 1
ATOM 1257 N N . ARG A 1 150 ? -2.027 -7.439 45.044 1.00 60.31 150 ARG A N 1
ATOM 1258 C CA . ARG A 1 150 ? -0.858 -7.174 44.203 1.00 60.31 150 ARG A CA 1
ATOM 1259 C C . ARG A 1 150 ? -1.301 -6.927 42.762 1.00 60.31 150 ARG A C 1
ATOM 1261 O O . ARG A 1 150 ? -2.078 -7.722 42.236 1.00 60.31 150 ARG A O 1
ATOM 1268 N N . PRO A 1 151 ? -0.777 -5.885 42.091 1.00 50.91 151 PRO A N 1
ATOM 1269 C CA . PRO A 1 151 ? -1.151 -5.579 40.720 1.00 50.91 151 PRO A CA 1
ATOM 1270 C C . PRO A 1 151 ? -0.767 -6.749 39.814 1.00 50.91 151 PRO A C 1
ATOM 1272 O O . PRO A 1 151 ? 0.410 -6.994 39.548 1.00 50.91 151 PRO A O 1
ATOM 1275 N N . ASN A 1 152 ? -1.772 -7.476 39.332 1.00 46.97 152 ASN A N 1
ATOM 1276 C CA . ASN A 1 152 ? -1.579 -8.371 38.210 1.00 46.97 152 ASN A CA 1
ATOM 1277 C C . ASN A 1 152 ? -1.494 -7.482 36.964 1.00 46.97 152 ASN A C 1
ATOM 1279 O O . ASN A 1 152 ? -2.482 -6.879 36.552 1.00 46.97 152 ASN A O 1
ATOM 1283 N N . THR A 1 153 ? -0.303 -7.359 36.377 1.00 39.78 153 THR A N 1
ATOM 1284 C CA . THR A 1 153 ? -0.038 -6.519 35.189 1.00 39.78 153 THR A CA 1
ATOM 1285 C C . THR A 1 153 ? -0.787 -6.988 33.936 1.00 39.78 153 THR A C 1
ATOM 1287 O O . THR A 1 153 ? -0.665 -6.384 32.869 1.00 39.78 153 THR A O 1
ATOM 1290 N N . LYS A 1 154 ? -1.547 -8.082 34.047 1.00 45.41 154 LYS A N 1
ATOM 1291 C CA . LYS A 1 154 ? -2.352 -8.698 32.997 1.00 45.41 154 LYS A CA 1
ATOM 1292 C C . LYS A 1 154 ? -3.672 -9.212 33.595 1.00 45.41 154 LYS A C 1
ATOM 1294 O O . LYS A 1 154 ? -3.766 -10.403 33.888 1.00 45.41 154 LYS A O 1
ATOM 1299 N N . PRO A 1 155 ? -4.688 -8.352 33.794 1.00 44.84 155 PRO A N 1
ATOM 1300 C CA . PRO A 1 155 ? -5.940 -8.744 34.447 1.00 44.84 155 PRO A CA 1
ATOM 1301 C C . PRO A 1 155 ? -6.724 -9.820 33.677 1.00 44.84 155 PRO A C 1
ATOM 1303 O O . PRO A 1 155 ? -7.594 -10.454 34.261 1.00 44.84 155 PRO A O 1
ATOM 1306 N N . PHE A 1 156 ? -6.385 -10.058 32.402 1.00 48.91 156 PHE A N 1
ATOM 1307 C CA . PHE A 1 156 ? -7.005 -11.063 31.533 1.00 48.91 156 PHE A CA 1
ATOM 1308 C C . PHE A 1 156 ? -6.145 -12.329 31.305 1.00 48.91 156 PHE A C 1
ATOM 1310 O O . PHE A 1 156 ? -6.579 -13.244 30.603 1.00 48.91 156 PHE A O 1
ATOM 1317 N N . ASN A 1 157 ? -4.946 -12.432 31.899 1.00 44.19 157 ASN A N 1
ATOM 1318 C CA . ASN A 1 157 ? -4.022 -13.546 31.652 1.00 44.19 157 ASN A CA 1
ATOM 1319 C C . ASN A 1 157 ? -4.096 -14.628 32.745 1.00 44.19 157 ASN A C 1
ATOM 1321 O O . ASN A 1 157 ? -3.950 -14.331 33.927 1.00 44.19 157 ASN A O 1
ATOM 1325 N N . ARG A 1 158 ? -4.228 -15.884 32.294 1.00 53.09 158 ARG A N 1
ATOM 1326 C CA . ARG A 1 158 ? -4.077 -17.168 33.010 1.00 53.09 158 ARG A CA 1
ATOM 1327 C C . ARG A 1 158 ? -4.840 -17.327 34.332 1.00 53.09 158 ARG A C 1
ATOM 1329 O O . ARG A 1 158 ? -4.410 -16.848 35.373 1.00 53.09 158 ARG A O 1
ATOM 1336 N N . ARG A 1 159 ? -5.876 -18.177 34.260 1.00 62.72 159 ARG A N 1
ATOM 1337 C CA . ARG A 1 159 ? -6.704 -18.716 35.355 1.00 62.72 159 ARG A CA 1
ATOM 1338 C C . ARG A 1 159 ? -7.252 -17.637 36.280 1.00 62.72 159 ARG A C 1
ATOM 1340 O O . ARG A 1 159 ? -6.644 -17.301 37.292 1.00 62.72 159 ARG A O 1
ATOM 1347 N N . ILE A 1 160 ? -8.431 -17.129 35.940 1.00 78.06 160 ILE A N 1
ATOM 1348 C CA . ILE A 1 160 ? -9.123 -16.146 36.771 1.00 78.06 160 ILE A CA 1
ATOM 1349 C C . ILE A 1 160 ? -10.200 -16.877 37.566 1.00 78.06 160 ILE A C 1
ATOM 1351 O O . ILE A 1 160 ? -10.996 -17.634 37.003 1.00 78.06 160 ILE A O 1
ATOM 1355 N N . TYR A 1 161 ? -10.203 -16.658 38.878 1.00 85.94 161 TYR A N 1
ATOM 1356 C CA . TYR A 1 161 ? -11.285 -17.110 39.741 1.00 85.94 161 TYR A CA 1
ATOM 1357 C C . TYR A 1 161 ? -12.419 -16.098 39.706 1.00 85.94 161 TYR A C 1
ATOM 1359 O O . TYR A 1 161 ? -12.188 -14.892 39.777 1.00 85.94 161 TYR A O 1
ATOM 1367 N N . PHE A 1 162 ? -13.644 -16.597 39.652 1.00 89.62 162 PHE A N 1
ATOM 1368 C CA . PHE A 1 162 ? -14.844 -15.791 39.752 1.00 89.62 162 PHE A CA 1
ATOM 1369 C C . PHE A 1 162 ? -15.762 -16.317 40.847 1.00 89.62 162 PHE A C 1
ATOM 1371 O O . PHE A 1 162 ? -15.967 -17.526 40.988 1.00 89.62 162 PHE A O 1
ATOM 1378 N N . LYS A 1 163 ? -16.369 -15.390 41.581 1.00 91.06 163 LYS A N 1
ATOM 1379 C CA . LYS A 1 163 ? -17.456 -15.647 42.520 1.00 91.06 163 LYS A CA 1
ATOM 1380 C C . LYS A 1 163 ? -18.736 -15.969 41.763 1.00 91.06 163 LYS A C 1
ATOM 1382 O O . LYS A 1 163 ? -19.144 -15.221 40.874 1.00 91.06 163 LYS A O 1
ATOM 1387 N N . LYS A 1 164 ? -19.392 -17.067 42.137 1.00 90.88 164 LYS A N 1
ATOM 1388 C CA . LYS A 1 164 ? -20.683 -17.475 41.574 1.00 90.88 164 LYS A CA 1
ATOM 1389 C C . LYS A 1 164 ? -21.825 -16.707 42.237 1.00 90.88 164 LYS A C 1
ATOM 1391 O O . LYS A 1 164 ? -21.984 -16.755 43.449 1.00 90.88 164 LYS A O 1
ATOM 1396 N N . ASN A 1 165 ? -22.678 -16.041 41.464 1.00 89.19 165 ASN A N 1
ATOM 1397 C CA . ASN A 1 165 ? -23.771 -15.246 42.031 1.00 89.19 165 ASN A CA 1
ATOM 1398 C C . ASN A 1 165 ? -24.957 -16.099 42.538 1.00 89.19 165 ASN A C 1
ATOM 1400 O O . ASN A 1 165 ? -25.756 -16.578 41.742 1.00 89.19 165 ASN A O 1
ATOM 1404 N N . TYR A 1 166 ? -25.103 -16.318 43.843 1.00 88.19 166 TYR A N 1
ATOM 1405 C CA . TYR A 1 166 ? -26.212 -17.091 44.444 1.00 88.19 166 TYR A CA 1
ATOM 1406 C C . TYR A 1 166 ? -27.466 -16.267 44.800 1.00 88.19 166 TYR A C 1
ATOM 1408 O O . TYR A 1 166 ? -28.318 -16.729 45.561 1.00 88.19 166 TYR A O 1
ATOM 1416 N N . PHE A 1 167 ? -27.587 -15.047 44.281 1.00 85.00 167 PHE A N 1
ATOM 1417 C CA . PHE A 1 167 ? -28.749 -14.200 44.512 1.00 85.00 167 PHE A CA 1
ATOM 1418 C C . PHE A 1 167 ? -29.892 -14.556 43.554 1.00 85.00 167 PHE A C 1
ATOM 1420 O O . PHE A 1 167 ? -29.721 -14.551 42.334 1.00 85.00 167 PHE A O 1
ATOM 1427 N N . LYS A 1 168 ? -31.070 -14.868 44.103 1.00 79.56 168 LYS A N 1
ATOM 1428 C CA . LYS A 1 168 ? -32.274 -15.210 43.337 1.00 79.56 168 LYS A CA 1
ATOM 1429 C C . LYS A 1 168 ? -33.525 -14.758 44.083 1.00 79.56 168 LYS A C 1
ATOM 1431 O O . LYS A 1 168 ? -33.571 -14.845 45.301 1.00 79.56 168 LYS A O 1
ATOM 1436 N N . ASN A 1 169 ? -34.558 -14.291 43.374 1.00 75.88 169 ASN A N 1
ATOM 1437 C CA . ASN A 1 169 ? -35.838 -13.882 43.981 1.00 75.88 169 ASN A CA 1
ATOM 1438 C C . ASN A 1 169 ? -35.681 -12.905 45.169 1.00 75.88 169 ASN A C 1
ATOM 1440 O O . ASN A 1 169 ? -36.405 -13.002 46.160 1.00 75.88 169 ASN A O 1
ATOM 1444 N N . ASN A 1 170 ? -34.722 -11.980 45.079 1.00 75.75 170 ASN A N 1
ATOM 1445 C CA . ASN A 1 170 ? -34.364 -11.030 46.137 1.00 75.75 170 ASN A CA 1
ATOM 1446 C C . ASN A 1 170 ? -33.836 -11.655 47.445 1.00 75.75 170 ASN A C 1
ATOM 1448 O O . ASN A 1 170 ? -33.895 -11.024 48.501 1.00 75.75 170 ASN A O 1
ATOM 1452 N N . VAL A 1 171 ? -33.316 -12.885 47.398 1.00 82.69 171 VAL A N 1
ATOM 1453 C CA . VAL A 1 171 ? -32.706 -13.577 48.540 1.00 82.69 171 VAL A CA 1
ATOM 1454 C C . VAL A 1 171 ? -31.414 -14.302 48.145 1.00 82.69 171 VAL A C 1
ATOM 1456 O O . VAL A 1 171 ? -31.235 -14.753 47.016 1.00 82.69 171 VAL A O 1
ATOM 1459 N N . TRP A 1 172 ? -30.487 -14.422 49.097 1.00 85.94 172 TRP A N 1
ATOM 1460 C CA . TRP A 1 172 ? -29.261 -15.206 48.936 1.00 85.94 172 TRP A CA 1
ATOM 1461 C C . TRP A 1 172 ? -29.525 -16.688 49.228 1.00 85.94 172 TRP A C 1
ATOM 1463 O O . TRP A 1 172 ? -29.766 -17.070 50.378 1.00 85.94 172 TRP A O 1
ATOM 1473 N N . GLU A 1 173 ? -29.461 -17.536 48.202 1.00 89.38 173 GLU A N 1
ATOM 1474 C CA . GLU A 1 173 ? -29.777 -18.964 48.297 1.00 89.38 173 GLU A CA 1
ATOM 1475 C C . GLU A 1 173 ? -28.505 -19.827 48.291 1.00 89.38 173 GLU A C 1
ATOM 1477 O O . GLU A 1 173 ? -28.049 -20.308 47.257 1.00 89.38 173 GLU A O 1
ATOM 1482 N N . PHE A 1 174 ? -27.942 -20.061 49.478 1.00 90.69 174 PHE A N 1
ATOM 1483 C CA . PHE A 1 174 ? -26.792 -20.953 49.676 1.00 90.69 174 PHE A CA 1
ATOM 1484 C C . PHE A 1 174 ? -27.220 -22.348 50.165 1.00 90.69 174 PHE A C 1
ATOM 1486 O O . PHE A 1 174 ? -28.171 -22.491 50.953 1.00 90.69 174 PHE A O 1
ATOM 1493 N N . SER A 1 175 ? -26.477 -23.389 49.774 1.00 92.50 175 SER A N 1
ATOM 1494 C CA . SER A 1 175 ? -26.631 -24.740 50.334 1.00 92.50 175 SER A CA 1
ATOM 1495 C C . SER A 1 175 ? -26.304 -24.762 51.836 1.00 92.50 175 SER A C 1
ATOM 1497 O O . SER A 1 175 ? -25.660 -23.848 52.356 1.00 92.50 175 SER A O 1
ATOM 1499 N N . SER A 1 176 ? -26.738 -25.794 52.570 1.00 92.06 176 SER A N 1
ATOM 1500 C CA . SER A 1 176 ? -26.429 -25.897 54.008 1.00 92.06 176 SER A CA 1
ATOM 1501 C C . SER A 1 176 ? -24.919 -25.915 54.276 1.00 92.06 176 SER A C 1
ATOM 1503 O O . SER A 1 176 ? -24.455 -25.216 55.170 1.00 92.06 176 SER A O 1
ATOM 1505 N N . GLN A 1 177 ? -24.152 -26.634 53.448 1.00 92.81 177 GLN A N 1
ATOM 1506 C CA . GLN A 1 177 ? -22.689 -26.700 53.548 1.00 92.81 177 GLN A CA 1
ATOM 1507 C C . GLN A 1 177 ? -22.036 -25.337 53.280 1.00 92.81 177 GLN A C 1
ATOM 1509 O O . GLN A 1 177 ? -21.154 -24.916 54.023 1.00 92.81 177 GLN A O 1
ATOM 1514 N N . GLN A 1 178 ? -22.510 -24.609 52.264 1.00 94.06 178 GLN A N 1
ATOM 1515 C CA . GLN A 1 178 ? -22.020 -23.263 51.957 1.00 94.06 178 GLN A CA 1
ATOM 1516 C C . GLN A 1 178 ? -22.317 -22.279 53.094 1.00 94.06 178 GLN A C 1
ATOM 1518 O O . GLN A 1 178 ? -21.454 -21.485 53.455 1.00 94.06 178 GLN A O 1
ATOM 1523 N N . ARG A 1 179 ? -23.507 -22.341 53.708 1.00 91.94 179 ARG A N 1
ATOM 1524 C CA . ARG A 1 179 ? -23.856 -21.474 54.848 1.00 91.94 179 ARG A CA 1
ATOM 1525 C C . ARG A 1 179 ? -22.972 -21.724 56.064 1.00 91.94 179 ARG A C 1
ATOM 1527 O O . ARG A 1 179 ? -22.495 -20.763 56.661 1.00 91.94 179 ARG A O 1
ATOM 1534 N N . GLU A 1 180 ? -22.748 -22.989 56.412 1.00 91.62 180 GLU A N 1
ATOM 1535 C CA . GLU A 1 180 ? -21.851 -23.366 57.511 1.00 91.62 180 GLU A CA 1
ATOM 1536 C C . GLU A 1 180 ? -20.419 -22.881 57.246 1.00 91.62 180 GLU A C 1
ATOM 1538 O O . GLU A 1 180 ? -19.792 -22.297 58.132 1.00 91.62 180 GLU A O 1
ATOM 1543 N N . PHE A 1 181 ? -19.933 -23.036 56.010 1.00 93.38 181 PHE A N 1
ATOM 1544 C CA . PHE A 1 181 ? -18.623 -22.547 55.589 1.00 93.38 181 PHE A CA 1
ATOM 1545 C C . PHE A 1 181 ? -18.494 -21.022 55.708 1.00 93.38 181 PHE A C 1
ATOM 1547 O O . PHE A 1 181 ? -17.549 -20.529 56.330 1.00 93.38 181 PHE A O 1
ATOM 1554 N N . LEU A 1 182 ? -19.449 -20.275 55.144 1.00 90.50 182 LEU A N 1
ATOM 1555 C CA . LEU A 1 182 ? -19.467 -18.810 55.184 1.00 90.50 182 LEU A CA 1
ATOM 1556 C C . LEU A 1 182 ? -19.497 -18.304 56.634 1.00 90.50 182 LEU A C 1
ATOM 1558 O O . LEU A 1 182 ? -18.719 -17.423 57.003 1.00 90.50 182 LEU A O 1
ATOM 1562 N N . GLN A 1 183 ? -20.316 -18.926 57.488 1.00 89.44 183 GLN A N 1
ATOM 1563 C CA . GLN A 1 183 ? -20.389 -18.603 58.912 1.00 89.44 183 GLN A CA 1
ATOM 1564 C C . GLN A 1 183 ? -19.064 -18.877 59.641 1.00 89.44 183 GLN A C 1
ATOM 1566 O O . GLN A 1 183 ? -18.625 -18.038 60.430 1.00 89.44 183 GLN A O 1
ATOM 1571 N N . ALA A 1 184 ? -18.409 -20.012 59.370 1.00 89.81 184 ALA A N 1
ATOM 1572 C CA . ALA A 1 184 ? -17.125 -20.367 59.978 1.00 89.81 184 ALA A CA 1
ATOM 1573 C C . ALA A 1 184 ? -16.005 -19.368 59.631 1.00 89.81 184 ALA A C 1
ATOM 1575 O O . ALA A 1 184 ? -15.135 -19.110 60.461 1.00 89.81 184 ALA A O 1
ATOM 1576 N N . HIS A 1 185 ? -16.069 -18.762 58.443 1.00 87.50 185 HIS A N 1
ATOM 1577 C CA . HIS A 1 185 ? -15.107 -17.764 57.964 1.00 87.50 185 HIS A CA 1
ATOM 1578 C C . HIS A 1 185 ? -15.565 -16.315 58.192 1.00 87.50 185 HIS A C 1
ATOM 1580 O O . HIS A 1 185 ? -14.921 -15.388 57.713 1.00 87.50 185 HIS A O 1
ATOM 1586 N N . GLN A 1 186 ? -16.656 -16.102 58.943 1.00 85.94 186 GLN A N 1
ATOM 1587 C CA . GLN A 1 186 ? -17.224 -14.779 59.251 1.00 85.94 186 GLN A CA 1
ATOM 1588 C C . GLN A 1 186 ? -17.612 -13.962 58.003 1.00 85.94 186 GLN A C 1
ATOM 1590 O O . GLN A 1 186 ? -17.713 -12.734 58.057 1.00 85.94 186 GLN A O 1
ATOM 1595 N N . ILE A 1 187 ? -17.877 -14.640 56.886 1.00 84.06 187 ILE A N 1
ATOM 1596 C CA . ILE A 1 187 ? -18.372 -14.031 55.655 1.00 84.06 187 ILE A CA 1
ATOM 1597 C C . ILE A 1 187 ? -19.893 -14.032 55.748 1.00 84.06 187 ILE A C 1
ATOM 1599 O O . ILE A 1 187 ? -20.525 -15.088 55.762 1.00 84.06 187 ILE A O 1
ATOM 1603 N N . LYS A 1 188 ? -20.510 -12.851 55.828 1.00 79.56 188 LYS A N 1
ATOM 1604 C CA . LYS A 1 188 ? -21.970 -12.791 55.750 1.00 79.56 188 LYS A CA 1
ATOM 1605 C C . LYS A 1 188 ? -22.425 -13.057 54.310 1.00 79.56 188 LYS A C 1
ATOM 1607 O O . LYS A 1 188 ? -21.774 -12.553 53.395 1.00 79.56 188 LYS A O 1
ATOM 1612 N N . PRO A 1 189 ? -23.534 -13.788 54.099 1.00 74.62 189 PRO A N 1
ATOM 1613 C CA . PRO A 1 189 ? -24.128 -14.017 52.780 1.00 74.62 189 PRO A CA 1
ATOM 1614 C C . PRO A 1 189 ? -24.223 -12.751 51.918 1.00 74.62 189 PRO A C 1
ATOM 1616 O O . PRO A 1 189 ? -23.805 -12.748 50.766 1.00 74.62 189 PRO A O 1
ATOM 1619 N N . GLU A 1 190 ? -24.682 -11.648 52.504 1.00 73.38 190 GLU A N 1
ATOM 1620 C CA . GLU A 1 190 ? -24.835 -10.358 51.833 1.00 73.38 190 GLU A CA 1
ATOM 1621 C C . GLU A 1 190 ? -23.508 -9.641 51.513 1.00 73.38 190 GLU A C 1
ATOM 1623 O O . GLU A 1 190 ? -23.514 -8.666 50.768 1.00 73.38 190 GLU A O 1
ATOM 1628 N N . TYR A 1 191 ? -22.377 -10.097 52.065 1.00 77.62 191 TYR A N 1
ATOM 1629 C CA . TYR A 1 191 ? -21.038 -9.512 51.861 1.00 77.62 191 TYR A CA 1
ATOM 1630 C C . TYR A 1 191 ? -20.202 -10.303 50.857 1.00 77.62 191 TYR A C 1
ATOM 1632 O O . TYR A 1 191 ? -19.088 -9.909 50.531 1.00 77.62 191 TYR A O 1
ATOM 1640 N N . TYR A 1 192 ? -20.715 -11.437 50.386 1.00 82.00 192 TYR A N 1
ATOM 1641 C CA . TYR A 1 192 ? -19.979 -12.329 49.507 1.00 82.00 192 TYR A CA 1
ATOM 1642 C C . TYR A 1 192 ? -19.732 -11.711 48.115 1.00 82.00 192 TYR A C 1
ATOM 1644 O O . TYR A 1 192 ? -18.672 -11.938 47.535 1.00 82.00 192 TYR A O 1
ATOM 1652 N N . PHE A 1 193 ? -20.651 -10.887 47.604 1.00 84.38 193 PHE A N 1
ATOM 1653 C CA . PHE A 1 193 ? -20.602 -10.267 46.272 1.00 84.38 193 PHE A CA 1
ATOM 1654 C C . PHE A 1 193 ? -20.586 -8.740 46.410 1.00 84.38 193 PHE A C 1
ATOM 1656 O O . PHE A 1 193 ? -21.388 -8.191 47.168 1.00 84.38 193 PHE A O 1
ATOM 1663 N N . HIS A 1 194 ? -19.657 -8.052 45.745 1.00 82.12 194 HIS A N 1
ATOM 1664 C CA . HIS A 1 194 ? -19.266 -6.702 46.159 1.00 82.12 194 HIS A CA 1
ATOM 1665 C C . HIS A 1 194 ? -19.907 -5.568 45.348 1.00 82.12 194 HIS A C 1
ATOM 1667 O O . HIS A 1 194 ? -20.120 -4.499 45.917 1.00 82.12 194 HIS A O 1
ATOM 1673 N N . PHE A 1 195 ? -20.212 -5.762 44.059 1.00 80.56 195 PHE A N 1
ATOM 1674 C CA . PHE A 1 195 ? -20.606 -4.647 43.181 1.00 80.56 195 PHE A CA 1
ATOM 1675 C C . PHE A 1 195 ? -22.076 -4.630 42.748 1.00 80.56 195 PHE A C 1
ATOM 1677 O O . PHE A 1 195 ? -22.731 -3.614 42.943 1.00 80.56 195 PHE A O 1
ATOM 1684 N N . TYR A 1 196 ? -22.629 -5.695 42.165 1.00 80.56 196 TYR A N 1
ATOM 1685 C CA . TYR A 1 196 ? -24.078 -5.784 41.918 1.00 80.56 196 TYR A CA 1
ATOM 1686 C C . TYR A 1 196 ? -24.530 -7.240 41.756 1.00 80.56 196 TYR A C 1
ATOM 1688 O O . TYR A 1 196 ? -23.770 -8.099 41.327 1.00 80.56 196 TYR A O 1
ATOM 1696 N N . GLN A 1 197 ? -25.791 -7.526 42.085 1.00 79.69 197 GLN A N 1
ATOM 1697 C CA . GLN A 1 197 ? -26.332 -8.897 42.134 1.00 79.69 197 GLN A CA 1
ATOM 1698 C C . GLN A 1 197 ? -27.180 -9.270 40.908 1.00 79.69 197 GLN A C 1
ATOM 1700 O O . GLN A 1 197 ? -27.618 -10.411 40.779 1.00 79.69 197 GLN A O 1
ATOM 1705 N N . ASN A 1 198 ? -27.445 -8.316 40.019 1.00 78.44 198 ASN A N 1
ATOM 1706 C CA . ASN A 1 198 ? -28.303 -8.508 38.853 1.00 78.44 198 ASN A CA 1
ATOM 1707 C C . ASN A 1 198 ? -27.526 -9.145 37.693 1.00 78.44 198 ASN A C 1
ATOM 1709 O O . ASN A 1 198 ? -26.387 -8.777 37.445 1.00 78.44 198 ASN A O 1
ATOM 1713 N N . GLY A 1 199 ? -28.139 -10.073 36.960 1.00 84.00 199 GLY A N 1
ATOM 1714 C CA . GLY A 1 199 ? -27.563 -10.590 35.714 1.00 84.00 199 GLY A CA 1
ATOM 1715 C C . GLY A 1 199 ? -27.623 -9.577 34.561 1.00 84.00 199 GLY A C 1
ATOM 1716 O O . GLY A 1 199 ? -27.921 -8.397 34.759 1.00 84.00 199 GLY A O 1
ATOM 1717 N N . LYS A 1 200 ? -27.397 -10.056 33.332 1.00 90.12 200 LYS A N 1
ATOM 1718 C CA . LYS A 1 200 ? -27.735 -9.310 32.105 1.00 90.12 200 LYS A CA 1
ATOM 1719 C C . LYS A 1 200 ? -28.688 -10.109 31.240 1.00 90.12 200 LYS A C 1
ATOM 1721 O O . LYS A 1 200 ? -28.548 -11.327 31.122 1.00 90.12 200 LYS A O 1
ATOM 1726 N N . SER A 1 201 ? -29.634 -9.422 30.613 1.00 90.50 201 SER A N 1
ATOM 1727 C CA . SER A 1 201 ? -30.583 -10.039 29.696 1.00 90.50 201 SER A CA 1
ATOM 1728 C C . SER A 1 201 ? -30.181 -9.904 28.228 1.00 90.50 201 SER A C 1
ATOM 1730 O O . SER A 1 201 ? -29.673 -8.867 27.803 1.00 90.50 201 SER A O 1
ATOM 1732 N N . ALA A 1 202 ? -30.498 -10.928 27.437 1.00 93.88 202 ALA A N 1
ATOM 1733 C CA . ALA A 1 202 ? -30.564 -10.851 25.984 1.00 93.88 202 ALA A CA 1
ATOM 1734 C C . ALA A 1 202 ? -31.997 -11.073 25.507 1.00 93.88 202 ALA A C 1
ATOM 1736 O O . ALA A 1 202 ? -32.723 -11.912 26.046 1.00 93.88 202 ALA A O 1
ATOM 1737 N N . VAL A 1 203 ? -32.381 -10.353 24.458 1.00 94.75 203 VAL A N 1
ATOM 1738 C CA . VAL A 1 203 ? -33.732 -10.412 23.900 1.00 94.75 203 VAL A CA 1
ATOM 1739 C C . VAL A 1 203 ? -33.702 -10.562 22.386 1.00 94.75 203 VAL A C 1
ATOM 1741 O O . VAL A 1 203 ? -32.855 -9.989 21.695 1.00 94.75 203 VAL A O 1
ATOM 1744 N N . HIS A 1 204 ? -34.639 -11.349 21.868 1.00 95.31 204 HIS A N 1
ATOM 1745 C CA . HIS A 1 204 ? -34.855 -11.510 20.442 1.00 95.31 204 HIS A CA 1
ATOM 1746 C C . HIS A 1 204 ? -35.690 -10.335 19.920 1.00 95.31 204 HIS A C 1
ATOM 1748 O O . HIS A 1 204 ? -36.810 -10.096 20.374 1.00 95.31 204 HIS A O 1
ATOM 1754 N N . LEU A 1 205 ? -35.180 -9.619 18.921 1.00 94.62 205 LEU A N 1
ATOM 1755 C CA . LEU A 1 205 ? -35.728 -8.342 18.445 1.00 94.62 205 LEU A CA 1
ATOM 1756 C C . LEU A 1 205 ? -37.084 -8.451 17.731 1.00 94.62 205 LEU A C 1
ATOM 1758 O O . LEU A 1 205 ? -37.728 -7.431 17.481 1.00 94.62 205 LEU A O 1
ATOM 1762 N N . SER A 1 206 ? -37.545 -9.673 17.443 1.00 91.06 206 SER A N 1
ATOM 1763 C CA . SER A 1 206 ? -38.907 -9.933 16.953 1.00 91.06 206 SER A CA 1
ATOM 1764 C C . SER A 1 206 ? -39.977 -9.951 18.051 1.00 91.06 206 SER A C 1
ATOM 1766 O O . SER A 1 206 ? -41.147 -10.146 17.729 1.00 91.06 206 SER A O 1
ATOM 1768 N N . ALA A 1 207 ? -39.596 -9.898 19.329 1.00 89.38 207 ALA A N 1
ATOM 1769 C CA . ALA A 1 207 ? -40.545 -9.814 20.432 1.00 89.38 207 ALA A CA 1
ATOM 1770 C C . ALA A 1 207 ? -41.027 -8.368 20.627 1.00 89.38 207 ALA A C 1
ATOM 1772 O O . ALA A 1 207 ? -40.357 -7.419 20.212 1.00 89.38 207 ALA A O 1
ATOM 1773 N N . GLU A 1 208 ? -42.169 -8.212 21.293 1.00 89.69 208 GLU A N 1
ATOM 1774 C CA . GLU A 1 208 ? -42.570 -6.937 21.889 1.00 89.69 208 GLU A CA 1
ATOM 1775 C C . GLU A 1 208 ? -41.801 -6.766 23.201 1.00 89.69 208 GLU A C 1
ATOM 1777 O O . GLU A 1 208 ? -41.908 -7.615 24.088 1.00 89.69 208 GLU A O 1
ATOM 1782 N N . ILE A 1 209 ? -40.973 -5.722 23.283 1.00 90.44 209 ILE A N 1
ATOM 1783 C CA . ILE A 1 209 ? -39.963 -5.557 24.336 1.00 90.44 209 ILE A CA 1
ATOM 1784 C C . ILE A 1 209 ? -40.336 -4.364 25.208 1.00 90.44 209 ILE A C 1
ATOM 1786 O O . ILE A 1 209 ? -40.457 -3.240 24.716 1.00 90.44 209 ILE A O 1
ATOM 1790 N N . THR A 1 210 ? -40.425 -4.594 26.512 1.00 87.19 210 THR A N 1
ATOM 1791 C CA . THR A 1 210 ? -40.407 -3.548 27.532 1.00 87.19 210 THR A CA 1
ATOM 1792 C C . THR A 1 210 ? -39.076 -3.592 28.282 1.00 87.19 210 THR A C 1
ATOM 1794 O O . THR A 1 210 ? -38.442 -4.639 28.424 1.00 87.19 210 THR A O 1
ATOM 1797 N N . ILE A 1 211 ? -38.607 -2.422 28.716 1.00 86.50 211 ILE A N 1
ATOM 1798 C CA . ILE A 1 211 ? -37.366 -2.289 29.486 1.00 86.50 211 ILE A CA 1
ATOM 1799 C C . ILE A 1 211 ? -37.759 -1.913 30.906 1.00 86.50 211 ILE A C 1
ATOM 1801 O O . ILE A 1 211 ? -38.209 -0.785 31.122 1.00 86.50 211 ILE A O 1
ATOM 1805 N N . ASP A 1 212 ? -37.603 -2.863 31.829 1.00 78.25 212 ASP A N 1
ATOM 1806 C CA . ASP A 1 212 ? -37.770 -2.641 33.270 1.00 78.25 212 ASP A CA 1
ATOM 1807 C C . ASP A 1 212 ? -36.476 -2.054 33.868 1.00 78.25 212 ASP A C 1
ATOM 1809 O O . ASP A 1 212 ? -36.512 -1.229 34.780 1.00 78.25 212 ASP A O 1
ATOM 1813 N N . SER A 1 213 ? -35.325 -2.472 33.329 1.00 81.56 213 SER A N 1
ATOM 1814 C CA . SER A 1 213 ? -33.981 -1.961 33.621 1.00 81.56 213 SER A CA 1
ATOM 1815 C C . SER A 1 213 ? -33.024 -2.363 32.491 1.00 81.56 213 SER A C 1
ATOM 1817 O O . SER A 1 213 ? -33.281 -3.332 31.779 1.00 81.56 213 SER A O 1
ATOM 1819 N N . VAL A 1 214 ? -31.867 -1.706 32.359 1.00 79.44 214 VAL A N 1
ATOM 1820 C CA . VAL A 1 214 ? -30.786 -2.141 31.444 1.00 79.44 214 VAL A CA 1
ATOM 1821 C C . VAL A 1 214 ? -30.251 -3.553 31.720 1.00 79.44 214 VAL A C 1
ATOM 1823 O O . VAL A 1 214 ? -29.606 -4.154 30.866 1.00 79.44 214 VAL A O 1
ATOM 1826 N N . HIS A 1 215 ? -30.523 -4.103 32.904 1.00 83.00 215 HIS A N 1
ATOM 1827 C CA . HIS A 1 215 ? -30.181 -5.483 33.259 1.00 83.00 215 HIS A CA 1
ATOM 1828 C C . HIS A 1 215 ? -31.295 -6.490 32.928 1.00 83.00 215 HIS A C 1
ATOM 1830 O O . HIS A 1 215 ? -31.034 -7.694 32.905 1.00 83.00 215 HIS A O 1
ATOM 1836 N N . PHE A 1 216 ? -32.523 -6.011 32.693 1.00 83.81 216 PHE A N 1
ATOM 1837 C CA . PHE A 1 216 ? -33.724 -6.835 32.587 1.00 83.81 216 PHE A CA 1
ATOM 1838 C C . PHE A 1 216 ? -34.668 -6.336 31.486 1.00 83.81 216 PHE A C 1
ATOM 1840 O O . PHE A 1 216 ? -35.447 -5.394 31.664 1.00 83.81 216 PHE A O 1
ATOM 1847 N N . PHE A 1 217 ? -34.636 -7.037 30.356 1.00 88.88 217 PHE A N 1
ATOM 1848 C CA . PHE A 1 217 ? -35.675 -6.979 29.336 1.00 88.88 217 PHE A CA 1
ATOM 1849 C C . PHE A 1 217 ? -36.873 -7.823 29.744 1.00 88.88 217 PHE A C 1
ATOM 1851 O O . PHE A 1 217 ? -36.735 -8.886 30.356 1.00 88.88 217 PHE A O 1
ATOM 1858 N N . ASN A 1 218 ? -38.054 -7.368 29.349 1.00 85.25 218 ASN A N 1
ATOM 1859 C CA . ASN A 1 218 ? -39.301 -8.073 29.555 1.00 85.25 218 ASN A CA 1
ATOM 1860 C C . ASN A 1 218 ? -40.067 -8.157 28.228 1.00 85.25 218 ASN A C 1
ATOM 1862 O O . ASN A 1 218 ? -39.924 -7.314 27.340 1.00 85.25 218 ASN A O 1
ATOM 1866 N N . THR A 1 219 ? -40.825 -9.234 28.065 1.00 84.94 219 THR A N 1
ATOM 1867 C CA . THR A 1 219 ? -41.559 -9.548 26.841 1.00 84.94 219 THR A CA 1
ATOM 1868 C C . THR A 1 219 ? -42.975 -9.941 27.227 1.00 84.94 219 THR A C 1
ATOM 1870 O O . THR A 1 219 ? -43.167 -10.992 27.830 1.00 84.94 219 THR A O 1
ATOM 1873 N N . GLU A 1 220 ? -43.972 -9.119 26.880 1.00 73.62 220 GLU A N 1
ATOM 1874 C CA . GLU A 1 220 ? -45.347 -9.212 27.418 1.00 73.62 220 GLU A CA 1
ATOM 1875 C C . GLU A 1 220 ? -46.021 -10.589 27.254 1.00 73.62 220 GLU A C 1
ATOM 1877 O O . GLU A 1 220 ? -46.955 -10.915 27.985 1.00 73.62 220 GLU A O 1
ATOM 1882 N N . GLN A 1 221 ? -45.571 -11.399 26.292 1.00 69.50 221 GLN A N 1
ATOM 1883 C CA . GLN A 1 221 ? -46.196 -12.676 25.927 1.00 69.50 221 GLN A CA 1
ATOM 1884 C C . GLN A 1 221 ? -45.310 -13.905 26.159 1.00 69.50 221 GLN A C 1
ATOM 1886 O O . GLN A 1 221 ? -45.788 -15.027 26.000 1.00 69.50 221 GLN A O 1
ATOM 1891 N N . GLU A 1 222 ? -44.037 -13.726 26.510 1.00 77.88 222 GLU A N 1
ATOM 1892 C CA . GLU A 1 222 ? -43.042 -14.803 26.499 1.00 77.88 222 GLU A CA 1
ATOM 1893 C C . GLU A 1 222 ? -42.298 -14.834 27.840 1.00 77.88 222 GLU A C 1
ATOM 1895 O O . GLU A 1 222 ? -41.829 -13.789 28.297 1.00 77.88 222 GLU A O 1
ATOM 1900 N N . PRO A 1 223 ? -42.180 -15.999 28.500 1.00 83.50 223 PRO A N 1
ATOM 1901 C CA . PRO A 1 223 ? -41.513 -16.085 29.790 1.00 83.50 223 PRO A CA 1
ATOM 1902 C C . PRO A 1 223 ? -40.006 -15.843 29.650 1.00 83.50 223 PRO A C 1
ATOM 1904 O O . PRO A 1 223 ? -39.355 -16.386 28.755 1.00 83.50 223 PRO A O 1
ATOM 1907 N N . THR A 1 224 ? -39.435 -15.087 30.586 1.00 85.88 224 THR A N 1
ATOM 1908 C CA . THR A 1 224 ? -37.984 -14.909 30.683 1.00 85.88 224 THR A CA 1
ATOM 1909 C C . THR A 1 224 ? -37.327 -16.196 31.173 1.00 85.88 224 THR A C 1
ATOM 1911 O O . THR A 1 224 ? -37.623 -16.683 32.266 1.00 85.88 224 THR A O 1
ATOM 1914 N N . ALA A 1 225 ? -36.422 -16.757 30.374 1.00 89.38 225 ALA A N 1
ATOM 1915 C CA . ALA A 1 225 ? -35.636 -17.916 30.772 1.00 89.38 225 ALA A CA 1
ATOM 1916 C C . ALA A 1 225 ? -34.447 -17.490 31.647 1.00 89.38 225 ALA A C 1
ATOM 1918 O O . ALA A 1 225 ? -33.747 -16.533 31.329 1.00 89.38 225 ALA A O 1
ATOM 1919 N N . GLU A 1 226 ? -34.156 -18.233 32.712 1.00 86.94 226 GLU A N 1
ATOM 1920 C CA . GLU A 1 226 ? -32.903 -18.068 33.453 1.00 86.94 226 GLU A CA 1
ATOM 1921 C C . GLU A 1 226 ? -31.863 -19.073 32.933 1.00 86.94 226 GLU A C 1
ATOM 1923 O O . GLU A 1 226 ? -32.082 -20.289 32.984 1.00 86.94 226 GLU A O 1
ATOM 1928 N N . TRP A 1 227 ? -30.726 -18.585 32.430 1.00 87.88 227 TRP A N 1
ATOM 1929 C CA . TRP A 1 227 ? -29.633 -19.437 31.960 1.00 87.88 227 TRP A CA 1
ATOM 1930 C C . TRP A 1 227 ? -28.592 -19.630 33.064 1.00 87.88 227 TRP A C 1
ATOM 1932 O O . TRP A 1 227 ? -27.723 -18.790 33.287 1.00 87.88 227 TRP A O 1
ATOM 1942 N N . HIS A 1 228 ? -28.695 -20.764 33.758 1.00 73.81 228 HIS A N 1
ATOM 1943 C CA . HIS A 1 228 ? -27.825 -21.126 34.889 1.00 73.81 228 HIS A CA 1
ATOM 1944 C C . HIS A 1 228 ? -26.655 -22.038 34.512 1.00 73.81 228 HIS A C 1
ATOM 1946 O O . HIS A 1 228 ? -25.980 -22.562 35.393 1.00 73.81 228 HIS A O 1
ATOM 1952 N N . GLN A 1 229 ? -26.448 -22.307 33.223 1.00 71.56 229 GLN A N 1
ATOM 1953 C CA . GLN A 1 229 ? -25.365 -23.187 32.797 1.00 71.56 229 GLN A CA 1
ATOM 1954 C C . GLN A 1 229 ? -24.041 -22.417 32.787 1.00 71.56 229 GLN A C 1
ATOM 1956 O O . GLN A 1 229 ? -23.937 -21.366 32.161 1.00 71.56 229 GLN A O 1
ATOM 1961 N N . ASP A 1 230 ? -23.005 -22.992 33.406 1.00 69.62 230 ASP A N 1
ATOM 1962 C CA . ASP A 1 230 ? -21.628 -22.459 33.414 1.00 69.62 230 ASP A CA 1
ATOM 1963 C C . ASP A 1 230 ? -20.967 -22.461 32.010 1.00 69.62 230 ASP A C 1
ATOM 1965 O O . ASP A 1 230 ? -19.757 -22.253 31.872 1.00 69.62 230 ASP A O 1
ATOM 1969 N N . ASP A 1 231 ? -21.734 -22.769 30.958 1.00 81.31 231 ASP A N 1
ATOM 1970 C CA . ASP A 1 231 ? -21.299 -22.730 29.570 1.00 81.31 231 ASP A CA 1
ATOM 1971 C C . ASP A 1 231 ? -21.461 -21.348 28.934 1.00 81.31 231 ASP A C 1
ATOM 1973 O O . ASP A 1 231 ? -20.714 -21.061 28.009 1.00 81.31 231 ASP A O 1
ATOM 1977 N N . THR A 1 232 ? -22.373 -20.493 29.413 1.00 90.44 232 THR A N 1
ATOM 1978 C CA . THR A 1 232 ? -22.550 -19.115 28.931 1.00 90.44 232 THR A CA 1
ATOM 1979 C C . THR A 1 232 ? -22.999 -18.197 30.067 1.00 90.44 232 THR A C 1
ATOM 1981 O O . THR A 1 232 ? -24.037 -18.427 30.684 1.00 90.44 232 THR A O 1
ATOM 1984 N N . CYS A 1 233 ? -22.221 -17.153 30.348 1.00 92.12 233 CYS A N 1
ATOM 1985 C CA . CYS A 1 233 ? -22.409 -16.264 31.496 1.00 92.12 233 CYS A CA 1
ATOM 1986 C C . CYS A 1 233 ? -21.798 -14.875 31.251 1.00 92.12 233 CYS A C 1
ATOM 1988 O O . CYS A 1 233 ? -21.126 -14.645 30.243 1.00 92.12 233 CYS A O 1
ATOM 1990 N N . ILE A 1 234 ? -22.031 -13.951 32.184 1.00 92.94 234 ILE A N 1
ATOM 1991 C CA . ILE A 1 234 ? -21.414 -12.620 32.174 1.00 92.94 234 ILE A CA 1
ATOM 1992 C C . ILE A 1 234 ? -20.208 -12.627 33.105 1.00 92.94 234 ILE A C 1
ATOM 1994 O O . ILE A 1 234 ? -20.348 -12.901 34.296 1.00 92.94 234 ILE A O 1
ATOM 1998 N N . LEU A 1 235 ? -19.027 -12.319 32.578 1.00 91.00 235 LEU A N 1
ATOM 1999 C CA . LEU A 1 235 ? -17.826 -12.138 33.390 1.00 91.00 235 LEU A CA 1
ATOM 2000 C C . LEU A 1 235 ? -17.719 -10.673 33.776 1.00 91.00 235 LEU A C 1
ATOM 2002 O O . LEU A 1 235 ? -17.564 -9.826 32.902 1.00 91.00 235 LEU A O 1
ATOM 2006 N N . HIS A 1 236 ? -17.793 -10.377 35.067 1.00 90.75 236 HIS A N 1
ATOM 2007 C CA . HIS A 1 236 ? -17.770 -9.017 35.586 1.00 90.75 236 HIS A CA 1
ATOM 2008 C C . HIS A 1 236 ? -16.406 -8.687 36.199 1.00 90.75 236 HIS A C 1
ATOM 2010 O O . HIS A 1 236 ? -15.947 -9.354 37.127 1.00 90.75 236 HIS A O 1
ATOM 2016 N N . PHE A 1 237 ? -15.769 -7.631 35.690 1.00 85.81 237 PHE A N 1
ATOM 2017 C CA . PHE A 1 237 ? -14.455 -7.120 36.089 1.00 85.81 237 PHE A CA 1
ATOM 2018 C C . PHE A 1 237 ? -14.564 -5.702 36.671 1.00 85.81 237 PHE A C 1
ATOM 2020 O O . PHE A 1 237 ? -14.021 -4.745 36.097 1.00 85.81 237 PHE A O 1
ATOM 2027 N N . PRO A 1 238 ? -15.231 -5.539 37.826 1.00 79.88 238 PRO A N 1
ATOM 2028 C CA . PRO A 1 238 ? -15.625 -4.226 38.318 1.00 79.88 238 PRO A CA 1
ATOM 2029 C C . PRO A 1 238 ? -14.436 -3.294 38.553 1.00 79.88 238 PRO A C 1
ATOM 2031 O O . PRO A 1 238 ? -14.417 -2.158 38.080 1.00 79.88 238 PRO A O 1
ATOM 2034 N N . CYS A 1 239 ? -13.427 -3.765 39.288 1.00 82.06 239 CYS A N 1
ATOM 2035 C CA . CYS A 1 239 ? -12.225 -3.000 39.621 1.00 82.06 239 CYS A CA 1
ATOM 2036 C C . CYS A 1 239 ? -11.011 -3.942 39.711 1.00 82.06 239 CYS A C 1
ATOM 2038 O O . CYS A 1 239 ? -10.593 -4.280 40.814 1.00 82.06 239 CYS A O 1
ATOM 2040 N N . PRO A 1 240 ? -10.431 -4.384 38.580 1.00 73.56 240 PRO A N 1
ATOM 2041 C CA . PRO A 1 240 ? -9.375 -5.403 38.581 1.00 73.56 240 PRO A CA 1
ATOM 2042 C C . PRO A 1 240 ? -8.075 -4.947 39.268 1.00 73.56 240 PRO A C 1
ATOM 2044 O O . PRO A 1 240 ? -7.227 -5.774 39.591 1.00 73.56 240 PRO A O 1
ATOM 2047 N N . THR A 1 241 ? -7.906 -3.639 39.485 1.00 78.06 241 THR A N 1
ATOM 2048 C CA . THR A 1 241 ? -6.750 -3.031 40.154 1.00 78.06 241 THR A CA 1
ATOM 2049 C C . THR A 1 241 ? -7.186 -1.906 41.092 1.00 78.06 241 THR A C 1
ATOM 2051 O O . THR A 1 241 ? -8.261 -1.325 40.911 1.00 78.06 241 THR A O 1
ATOM 2054 N N . LEU A 1 242 ? -6.317 -1.544 42.044 1.00 82.06 242 LEU A N 1
ATOM 2055 C CA . LEU A 1 242 ? -6.506 -0.365 42.896 1.00 82.06 242 LEU A CA 1
ATOM 2056 C C . LEU A 1 242 ? -6.684 0.914 42.060 1.00 82.06 242 LEU A C 1
ATOM 2058 O O . LEU A 1 242 ? -7.572 1.711 42.343 1.00 82.06 242 LEU A O 1
ATOM 2062 N N . ASP A 1 243 ? -5.911 1.084 40.985 1.00 81.81 243 ASP A N 1
ATOM 2063 C CA . ASP A 1 243 ? -6.053 2.241 40.092 1.00 81.81 243 ASP A CA 1
ATOM 2064 C C . ASP A 1 243 ? -7.431 2.288 39.422 1.00 81.81 243 ASP A C 1
ATOM 2066 O O . ASP A 1 243 ? -8.038 3.352 39.328 1.00 81.81 243 ASP A O 1
ATOM 2070 N N . SER A 1 244 ? -7.959 1.133 38.999 1.00 79.62 244 SER A N 1
ATOM 2071 C CA . SER A 1 244 ? -9.311 1.044 38.431 1.00 79.62 244 SER A CA 1
ATOM 2072 C C . SER A 1 244 ? -10.378 1.380 39.473 1.00 79.62 244 SER A C 1
ATOM 2074 O O . SER A 1 244 ? -11.375 2.023 39.151 1.00 79.62 244 SER A O 1
ATOM 2076 N N . PHE A 1 245 ? -10.160 0.975 40.728 1.00 86.06 245 PHE A N 1
ATOM 2077 C CA . PHE A 1 245 ? -11.032 1.320 41.847 1.00 86.06 245 PHE A CA 1
ATOM 2078 C C . PHE A 1 245 ? -11.035 2.829 42.110 1.00 86.06 245 PHE A C 1
ATOM 2080 O O . PHE A 1 245 ? -12.102 3.428 42.183 1.00 86.06 245 PHE A O 1
ATOM 2087 N N . ILE A 1 246 ? -9.861 3.465 42.165 1.00 86.81 246 ILE A N 1
ATOM 2088 C CA . ILE A 1 246 ? -9.729 4.919 42.346 1.00 86.81 246 ILE A CA 1
ATOM 2089 C C . ILE A 1 246 ? -10.417 5.669 41.200 1.00 86.81 246 ILE A C 1
ATOM 2091 O O . ILE A 1 246 ? -11.261 6.527 41.455 1.00 86.81 246 ILE A O 1
ATOM 2095 N N . LYS A 1 247 ? -10.116 5.304 39.946 1.00 83.44 247 LYS A N 1
ATOM 2096 C CA . LYS A 1 247 ? -10.721 5.920 38.755 1.00 83.44 247 LYS A CA 1
ATOM 2097 C C . LYS A 1 247 ? -12.243 5.790 38.739 1.00 83.44 247 LYS A C 1
ATOM 2099 O O . LYS A 1 247 ? -12.927 6.706 38.296 1.00 83.44 247 LYS A O 1
ATOM 2104 N N . LYS A 1 248 ? -12.800 4.678 39.236 1.00 85.19 248 LYS A N 1
ATOM 2105 C CA . LYS A 1 248 ? -14.256 4.497 39.326 1.00 85.19 248 LYS A CA 1
ATOM 2106 C C . LYS A 1 248 ? -14.905 5.588 40.181 1.00 85.19 248 LYS A C 1
ATOM 2108 O O . LYS A 1 248 ? -15.887 6.174 39.738 1.00 85.19 248 LYS A O 1
ATOM 2113 N N . TYR A 1 249 ? -14.359 5.892 41.359 1.00 88.25 249 TYR A N 1
ATOM 2114 C CA . TYR A 1 249 ? -14.919 6.933 42.236 1.00 88.25 249 TYR A CA 1
ATOM 2115 C C . TYR A 1 249 ? -14.528 8.352 41.829 1.00 88.25 249 TYR A C 1
ATOM 2117 O O . TYR A 1 249 ? -15.305 9.269 42.064 1.00 88.25 249 TYR A O 1
ATOM 2125 N N . GLU A 1 250 ? -13.402 8.527 41.138 1.00 86.88 250 GLU A N 1
ATOM 2126 C CA . GLU A 1 250 ? -13.085 9.778 40.440 1.00 86.88 250 GLU A CA 1
ATOM 2127 C C . GLU A 1 250 ? -14.145 10.127 39.394 1.00 86.88 250 GLU A C 1
ATOM 2129 O O . GLU A 1 250 ? -14.626 11.256 39.363 1.00 86.88 250 GLU A O 1
ATOM 2134 N N . ARG A 1 251 ? -14.567 9.143 38.589 1.00 80.88 251 ARG A N 1
ATOM 2135 C CA . ARG A 1 251 ? -15.619 9.327 37.579 1.00 80.88 251 ARG A CA 1
ATOM 2136 C C . ARG A 1 251 ? -17.003 9.518 38.187 1.00 80.88 251 ARG A C 1
ATOM 2138 O O . ARG A 1 251 ? -17.758 10.360 37.718 1.00 80.88 251 ARG A O 1
ATOM 2145 N N . LEU A 1 252 ? -17.353 8.720 39.198 1.00 80.88 252 LEU A N 1
ATOM 2146 C CA . LEU A 1 252 ? -18.667 8.809 39.841 1.00 80.88 252 LEU A CA 1
ATOM 2147 C C . LEU A 1 252 ? -18.837 10.100 40.658 1.00 80.88 252 LEU A C 1
ATOM 2149 O O . LEU A 1 252 ? -19.963 10.572 40.800 1.00 80.88 252 LEU A O 1
ATOM 2153 N N . GLY A 1 253 ? -17.745 10.661 41.187 1.00 84.25 253 GLY A N 1
ATOM 2154 C CA . GLY A 1 253 ? -17.757 11.912 41.939 1.00 84.25 253 GLY A CA 1
ATOM 2155 C C . GLY A 1 253 ? -18.623 11.863 43.204 1.00 84.25 253 GLY A C 1
ATOM 2156 O O . GLY A 1 253 ? -18.798 10.814 43.828 1.00 84.25 253 GLY A O 1
ATOM 2157 N N . ASP A 1 254 ? -19.162 13.021 43.587 1.00 86.81 254 ASP A N 1
ATOM 2158 C CA . ASP A 1 254 ? -20.038 13.195 44.754 1.00 86.81 254 ASP A CA 1
ATOM 2159 C C . ASP A 1 254 ? -21.500 12.847 44.423 1.00 86.81 254 ASP A C 1
ATOM 2161 O O . ASP A 1 254 ? -22.380 13.706 44.347 1.00 86.81 254 ASP A O 1
ATOM 2165 N N . PHE A 1 255 ? -21.758 11.569 44.138 1.00 84.12 255 PHE A N 1
ATOM 2166 C CA . PHE A 1 255 ? -23.115 11.096 43.864 1.00 84.12 255 PHE A CA 1
ATOM 2167 C C . PHE A 1 255 ? -23.976 11.066 45.134 1.00 84.12 255 PHE A C 1
ATOM 2169 O O . PHE A 1 255 ? -23.476 10.795 46.219 1.00 84.12 255 PHE A O 1
ATOM 2176 N N . SER A 1 256 ? -25.291 11.261 44.994 1.00 82.19 256 SER A N 1
ATOM 2177 C CA . SER A 1 256 ? -26.244 11.338 46.115 1.00 82.19 256 SER A CA 1
ATOM 2178 C C . SER A 1 256 ? -26.373 10.040 46.933 1.00 82.19 256 SER A C 1
ATOM 2180 O O . SER A 1 256 ? -26.257 8.929 46.406 1.00 82.19 256 SER A O 1
ATOM 2182 N N . ASP A 1 257 ? -26.720 10.188 48.217 1.00 83.31 257 ASP A N 1
ATOM 2183 C CA . ASP A 1 257 ? -27.167 9.095 49.100 1.00 83.31 257 ASP A CA 1
ATOM 2184 C C . ASP A 1 257 ? -28.499 8.468 48.640 1.00 83.31 257 ASP A C 1
ATOM 2186 O O . ASP A 1 257 ? -28.893 7.396 49.109 1.00 83.31 257 ASP A O 1
ATOM 2190 N N . LEU A 1 258 ? -29.190 9.131 47.711 1.00 79.50 258 LEU A N 1
ATOM 2191 C CA . LEU A 1 258 ? -30.424 8.670 47.090 1.00 79.50 258 LEU A CA 1
ATOM 2192 C C . LEU A 1 258 ? -30.149 7.967 45.746 1.00 79.50 258 LEU A C 1
ATOM 2194 O O . LEU A 1 258 ? -29.154 8.231 45.070 1.00 79.50 258 LEU A O 1
ATOM 2198 N N . TRP A 1 259 ? -31.057 7.079 45.353 1.00 72.75 259 TRP A N 1
ATOM 2199 C CA . TRP A 1 259 ? -31.135 6.395 44.066 1.00 72.75 259 TRP A CA 1
ATOM 2200 C C . TRP A 1 259 ? -32.582 6.478 43.568 1.00 72.75 259 TRP A C 1
ATOM 2202 O O . TRP A 1 259 ? -33.478 5.930 44.211 1.00 72.75 259 TRP A O 1
ATOM 2212 N N . ARG A 1 260 ? -32.837 7.176 42.448 1.00 69.75 260 ARG A N 1
ATOM 2213 C CA . ARG A 1 260 ? -34.201 7.492 41.967 1.00 69.75 260 ARG A CA 1
ATOM 2214 C C . ARG A 1 260 ? -35.086 8.165 43.028 1.00 69.75 260 ARG A C 1
ATOM 2216 O O . ARG A 1 260 ? -36.271 7.870 43.146 1.00 69.75 260 ARG A O 1
ATOM 2223 N N . GLY A 1 261 ? -34.496 9.051 43.830 1.00 68.50 261 GLY A N 1
ATOM 2224 C CA . GLY A 1 261 ? -35.194 9.776 44.900 1.00 68.50 261 GLY A CA 1
ATOM 2225 C C . GLY A 1 261 ? -35.450 8.979 46.187 1.00 68.50 261 GLY A C 1
ATOM 2226 O O . GLY A 1 261 ? -35.870 9.573 47.177 1.00 68.50 261 GLY A O 1
ATOM 2227 N N . GLU A 1 262 ? -35.139 7.683 46.215 1.00 71.31 262 GLU A N 1
ATOM 2228 C CA . GLU A 1 262 ? -35.238 6.834 47.407 1.00 71.31 262 GLU A CA 1
ATOM 2229 C C . GLU A 1 262 ? -33.861 6.647 48.058 1.00 71.31 262 GLU A C 1
ATOM 2231 O O . GLU A 1 262 ? -32.855 6.655 47.352 1.00 71.31 262 GLU A O 1
ATOM 2236 N N . PRO A 1 263 ? -33.748 6.458 49.384 1.00 74.06 263 PRO A N 1
ATOM 2237 C CA . PRO A 1 263 ? -32.473 6.116 50.006 1.00 74.06 263 PRO A CA 1
ATOM 2238 C C . PRO A 1 263 ? -31.877 4.869 49.353 1.00 74.06 263 PRO A C 1
ATOM 2240 O O . PRO A 1 263 ? -32.579 3.868 49.183 1.00 74.06 263 PRO A O 1
ATOM 2243 N N . ARG A 1 264 ? -30.581 4.899 49.017 1.00 72.50 264 ARG A N 1
ATOM 2244 C CA . ARG A 1 264 ? -29.870 3.689 48.583 1.00 72.50 264 ARG A CA 1
ATOM 2245 C C . ARG A 1 264 ? -30.115 2.601 49.630 1.00 72.50 264 ARG A C 1
ATOM 2247 O O . ARG A 1 264 ? -29.789 2.799 50.801 1.00 72.50 264 ARG A O 1
ATOM 2254 N N . ALA A 1 265 ? -30.750 1.497 49.222 1.00 57.75 265 ALA A N 1
ATOM 2255 C CA . ALA A 1 265 ? -31.146 0.419 50.126 1.00 57.75 265 ALA A CA 1
ATOM 2256 C C . ALA A 1 265 ? -29.947 0.025 50.997 1.00 57.75 265 ALA A C 1
ATOM 2258 O O . ALA A 1 265 ? -28.842 -0.108 50.470 1.00 57.75 265 ALA A O 1
ATOM 2259 N N . GLY A 1 266 ? -30.149 -0.110 52.313 1.00 53.84 266 GLY A N 1
ATOM 2260 C CA . GLY A 1 266 ? -29.106 -0.315 53.334 1.00 53.84 266 GLY A CA 1
ATOM 2261 C C . GLY A 1 266 ? -28.352 -1.650 53.255 1.00 53.84 266 GLY A C 1
ATOM 2262 O O . GLY A 1 266 ? -27.867 -2.152 54.269 1.00 53.84 266 GLY A O 1
ATOM 2263 N N . ASP A 1 267 ? -28.267 -2.222 52.064 1.00 64.44 267 ASP A N 1
ATOM 2264 C CA . ASP A 1 267 ? -27.589 -3.458 51.737 1.00 64.44 267 ASP A CA 1
ATOM 2265 C C . ASP A 1 267 ? -26.085 -3.179 51.556 1.00 64.44 267 ASP A C 1
ATOM 2267 O O . ASP A 1 267 ? -25.653 -2.060 51.261 1.00 64.44 267 ASP A O 1
ATOM 2271 N N . PHE A 1 268 ? -25.252 -4.202 51.751 1.00 64.56 268 PHE A N 1
ATOM 2272 C CA . PHE A 1 268 ? -23.787 -4.078 51.786 1.00 64.56 268 PHE A CA 1
ATOM 2273 C C . PHE A 1 268 ? -23.169 -3.352 50.588 1.00 64.56 268 PHE A C 1
ATOM 2275 O O . PHE A 1 268 ? -22.247 -2.560 50.763 1.00 64.56 268 PHE A O 1
ATOM 2282 N N . ILE A 1 269 ? -23.685 -3.607 49.389 1.00 71.81 269 ILE A N 1
ATOM 2283 C CA . ILE A 1 269 ? -23.193 -3.029 48.135 1.00 71.81 269 ILE A CA 1
ATOM 2284 C C . ILE A 1 269 ? -23.336 -1.502 48.150 1.00 71.81 269 ILE A C 1
ATOM 2286 O O . ILE A 1 269 ? -22.386 -0.776 47.853 1.00 71.81 269 ILE A O 1
ATOM 2290 N N . SER A 1 270 ? -24.500 -1.006 48.576 1.00 72.06 270 SER A N 1
ATOM 2291 C CA . SER A 1 270 ? -24.746 0.427 48.741 1.00 72.06 270 SER A CA 1
ATOM 2292 C C . SER A 1 270 ? -23.789 1.037 49.760 1.00 72.06 270 SER A C 1
ATOM 2294 O O . SER A 1 270 ? -23.216 2.094 49.509 1.00 72.06 270 SER A O 1
ATOM 2296 N N . LEU A 1 271 ? -23.561 0.352 50.886 1.00 80.25 271 LEU A N 1
ATOM 2297 C CA . LEU A 1 271 ? -22.641 0.814 51.927 1.00 80.25 271 LEU A CA 1
ATOM 2298 C C . LEU A 1 271 ? -21.185 0.844 51.452 1.00 80.25 271 LEU A C 1
ATOM 2300 O O . LEU A 1 271 ? -20.475 1.791 51.781 1.00 80.25 271 LEU A O 1
ATOM 2304 N N . LEU A 1 272 ? -20.740 -0.145 50.669 1.00 85.38 272 LEU A N 1
ATOM 2305 C CA . LEU A 1 272 ? -19.396 -0.166 50.089 1.00 85.38 272 LEU A CA 1
ATOM 2306 C C . LEU A 1 272 ? -19.188 1.030 49.154 1.00 85.38 272 LEU A C 1
ATOM 2308 O O . LEU A 1 272 ? -18.177 1.721 49.265 1.00 85.38 272 LEU A O 1
ATOM 2312 N N . HIS A 1 273 ? -20.154 1.300 48.271 1.00 87.19 273 HIS A N 1
ATOM 2313 C CA . HIS A 1 273 ? -20.091 2.439 47.358 1.00 87.19 273 HIS A CA 1
ATOM 2314 C C . HIS A 1 273 ? -20.090 3.784 48.095 1.00 87.19 273 HIS A C 1
ATOM 2316 O O . HIS A 1 273 ? -19.288 4.648 47.748 1.00 87.19 273 HIS A O 1
ATOM 2322 N N . LEU A 1 274 ? -20.929 3.951 49.125 1.00 88.31 274 LEU A N 1
ATOM 2323 C CA . LEU A 1 274 ? -20.954 5.163 49.955 1.00 88.31 274 LEU A CA 1
ATOM 2324 C C . LEU A 1 274 ? -19.632 5.354 50.712 1.00 88.31 274 LEU A C 1
ATOM 2326 O O . LEU A 1 274 ? -19.036 6.423 50.644 1.00 88.31 274 LEU A O 1
ATOM 2330 N N . GLN A 1 275 ? -19.109 4.301 51.349 1.00 89.25 275 GLN A N 1
ATOM 2331 C CA . GLN A 1 275 ? -17.822 4.356 52.053 1.00 89.25 275 GLN A CA 1
ATOM 2332 C C . GLN A 1 275 ? -16.666 4.705 51.117 1.00 89.25 275 GLN A C 1
ATOM 2334 O O . GLN A 1 275 ? -15.804 5.509 51.472 1.00 89.25 275 GLN A O 1
ATOM 2339 N N . ALA A 1 276 ? -16.633 4.111 49.927 1.00 90.50 276 ALA A N 1
ATOM 2340 C CA . ALA A 1 276 ? -15.591 4.376 48.949 1.00 90.50 276 ALA A CA 1
ATOM 2341 C C . ALA A 1 276 ? -15.685 5.798 48.374 1.00 90.50 276 ALA A C 1
ATOM 2343 O O . ALA A 1 276 ? -14.649 6.452 48.254 1.00 90.50 276 ALA A O 1
ATOM 2344 N N . ARG A 1 277 ? -16.900 6.307 48.110 1.00 91.31 277 ARG A N 1
ATOM 2345 C CA . ARG A 1 277 ? -17.146 7.713 47.745 1.00 91.31 277 ARG A CA 1
ATOM 2346 C C . ARG A 1 277 ? -16.632 8.652 48.830 1.00 91.31 277 ARG A C 1
ATOM 2348 O O . ARG A 1 277 ? -15.780 9.487 48.550 1.00 91.31 277 ARG A O 1
ATOM 2355 N N . ASP A 1 278 ? -17.099 8.487 50.065 1.00 92.31 278 ASP A N 1
ATOM 2356 C CA . ASP A 1 278 ? -16.753 9.374 51.182 1.00 92.31 278 ASP A CA 1
ATOM 2357 C C . ASP A 1 278 ? -15.245 9.367 51.458 1.00 92.31 278 ASP A C 1
ATOM 2359 O O . ASP A 1 278 ? -14.632 10.407 51.700 1.00 92.31 278 ASP A O 1
ATOM 2363 N N . THR A 1 279 ? -14.620 8.192 51.353 1.00 92.06 279 THR A N 1
ATOM 2364 C CA . THR A 1 279 ? -13.169 8.051 51.495 1.00 92.06 279 THR A CA 1
ATOM 2365 C C . THR A 1 279 ? -12.433 8.741 50.347 1.00 92.06 279 THR A C 1
ATOM 2367 O O . THR A 1 279 ? -11.469 9.463 50.596 1.00 92.06 279 THR A O 1
ATOM 2370 N N . TYR A 1 280 ? -12.888 8.582 49.100 1.00 91.94 280 TYR A N 1
ATOM 2371 C CA . TYR A 1 280 ? -12.301 9.258 47.941 1.00 91.94 280 TYR A CA 1
ATOM 2372 C C . TYR A 1 280 ? -12.402 10.787 48.068 1.00 91.94 280 TYR A C 1
ATOM 2374 O O . TYR A 1 280 ? -11.393 11.480 47.922 1.00 91.94 280 TYR A O 1
ATOM 2382 N N . LEU A 1 281 ? -13.578 11.308 48.437 1.00 90.69 281 LEU A N 1
ATOM 2383 C CA . LEU A 1 281 ? -13.826 12.742 48.630 1.00 90.69 281 LEU A CA 1
ATOM 2384 C C . LEU A 1 281 ? -13.018 13.343 49.790 1.00 90.69 281 LEU A C 1
ATOM 2386 O O . LEU A 1 281 ? -12.687 14.526 49.757 1.00 90.69 281 LEU A O 1
ATOM 2390 N N . SER A 1 282 ? -12.646 12.541 50.793 1.00 91.88 282 SER A N 1
ATOM 2391 C CA . SER A 1 282 ? -11.763 12.993 51.879 1.00 91.88 282 SER A CA 1
ATOM 2392 C C . SER A 1 282 ? -10.330 13.305 51.420 1.00 91.88 282 SER A C 1
ATOM 2394 O O . SER A 1 282 ? -9.589 13.988 52.128 1.00 91.88 282 SER A O 1
ATOM 2396 N N . GLY A 1 283 ? -9.921 12.795 50.251 1.00 88.31 283 GLY A N 1
ATOM 2397 C CA . GLY A 1 283 ? -8.561 12.912 49.721 1.00 88.31 283 GLY A CA 1
ATOM 2398 C C . GLY A 1 283 ? -7.552 11.921 50.317 1.00 88.31 283 GLY A C 1
ATOM 2399 O O . GLY A 1 283 ? -6.395 11.900 49.887 1.00 88.31 283 GLY A O 1
ATOM 2400 N N . ASP A 1 284 ? -7.959 11.073 51.270 1.00 88.69 284 ASP A N 1
ATOM 2401 C CA . ASP A 1 284 ? -7.095 10.069 51.895 1.00 88.69 284 ASP A CA 1
ATOM 2402 C C . ASP A 1 284 ? -6.956 8.810 51.020 1.00 88.69 284 ASP A C 1
ATOM 2404 O O . ASP A 1 284 ? -7.637 7.792 51.182 1.00 88.69 284 ASP A O 1
ATOM 2408 N N . LYS A 1 285 ? -6.017 8.874 50.069 1.00 83.00 285 LYS A N 1
ATOM 2409 C CA . LYS A 1 285 ? -5.690 7.747 49.180 1.00 83.00 285 LYS A CA 1
ATOM 2410 C C . LYS A 1 285 ? -5.209 6.500 49.934 1.00 83.00 285 LYS A C 1
ATOM 2412 O O . LYS A 1 285 ? -5.394 5.395 49.427 1.00 83.00 285 LYS A O 1
ATOM 2417 N N . ALA A 1 286 ? -4.605 6.647 51.117 1.00 85.81 286 ALA A N 1
ATOM 2418 C CA . ALA A 1 286 ? -4.128 5.508 51.902 1.00 85.81 286 ALA A CA 1
ATOM 2419 C C . ALA A 1 286 ? -5.295 4.764 52.564 1.00 85.81 286 ALA A C 1
ATOM 2421 O O . ALA A 1 286 ? -5.324 3.530 52.573 1.00 85.81 286 ALA A O 1
ATOM 2422 N N . LEU A 1 287 ? -6.295 5.503 53.049 1.00 89.25 287 LEU A N 1
ATOM 2423 C CA . LEU A 1 287 ? -7.533 4.922 53.559 1.00 89.25 287 LEU A CA 1
ATOM 2424 C C . LEU A 1 287 ? -8.321 4.214 52.448 1.00 89.25 287 LEU A C 1
ATOM 2426 O O . LEU A 1 287 ? -8.833 3.119 52.670 1.00 89.25 287 LEU A O 1
ATOM 2430 N N . LEU A 1 288 ? -8.349 4.777 51.235 1.00 88.62 288 LEU A N 1
ATOM 2431 C CA . LEU A 1 288 ? -9.005 4.148 50.083 1.00 88.62 288 LEU A CA 1
ATOM 2432 C C . LEU A 1 288 ? -8.302 2.851 49.645 1.00 88.62 288 LEU A C 1
ATOM 2434 O O . LEU A 1 288 ? -8.968 1.859 49.351 1.00 88.62 288 LEU A O 1
ATOM 2438 N N . ALA A 1 289 ? -6.965 2.833 49.657 1.00 87.56 289 ALA A N 1
ATOM 2439 C CA . ALA A 1 289 ? -6.183 1.620 49.422 1.00 87.56 289 ALA A CA 1
ATOM 2440 C C . ALA A 1 289 ? -6.441 0.559 50.504 1.00 87.56 289 ALA A C 1
ATOM 2442 O O . ALA A 1 289 ? -6.671 -0.604 50.184 1.00 87.56 289 ALA A O 1
ATOM 2443 N N . THR A 1 290 ? -6.508 0.973 51.772 1.00 88.88 290 THR A N 1
ATOM 2444 C CA . THR A 1 290 ? -6.844 0.082 52.894 1.00 88.88 290 THR A CA 1
ATOM 2445 C C . THR A 1 290 ? -8.245 -0.516 52.734 1.00 88.88 290 THR A C 1
ATOM 2447 O O . THR A 1 290 ? -8.440 -1.706 52.971 1.00 88.88 290 THR A O 1
ATOM 2450 N N . LEU A 1 291 ? -9.225 0.283 52.297 1.00 88.12 291 LEU A N 1
ATOM 2451 C CA . LEU A 1 291 ? -10.579 -0.192 52.008 1.00 88.12 291 LEU A CA 1
ATOM 2452 C C . LEU A 1 291 ? -10.570 -1.247 50.892 1.00 88.12 291 LEU A C 1
ATOM 2454 O O . LEU A 1 291 ? -11.190 -2.298 51.046 1.00 88.12 291 LEU A O 1
ATOM 2458 N N . PHE A 1 292 ? -9.846 -0.991 49.800 1.00 87.38 292 PHE A N 1
ATOM 2459 C CA . PHE A 1 292 ? -9.691 -1.933 48.690 1.00 87.38 292 PHE A CA 1
ATOM 2460 C C . PHE A 1 292 ? -9.055 -3.254 49.148 1.00 87.38 292 PHE A C 1
ATOM 2462 O O . PHE A 1 292 ? -9.595 -4.326 48.873 1.00 87.38 292 PHE A O 1
ATOM 2469 N N . GLU A 1 293 ? -7.962 -3.191 49.911 1.00 84.62 293 GLU A N 1
ATOM 2470 C CA . GLU A 1 293 ? -7.273 -4.373 50.439 1.00 84.62 293 GLU A CA 1
ATOM 2471 C C . GLU A 1 293 ? -8.140 -5.185 51.410 1.00 84.62 293 GLU A C 1
ATOM 2473 O O . GLU A 1 293 ? -8.115 -6.410 51.380 1.00 84.62 293 GLU A O 1
ATOM 2478 N N . GLN A 1 294 ? -8.926 -4.526 52.268 1.00 82.88 294 GLN A N 1
ATOM 2479 C CA . GLN A 1 294 ? -9.707 -5.205 53.308 1.00 82.88 294 GLN A CA 1
ATOM 2480 C C . GLN A 1 294 ? -11.072 -5.713 52.845 1.00 82.88 294 GLN A C 1
ATOM 2482 O O . GLN A 1 294 ? -11.618 -6.633 53.457 1.00 82.88 294 GLN A O 1
ATOM 2487 N N . LYS A 1 295 ? -11.684 -5.060 51.852 1.00 80.62 295 LYS A N 1
ATOM 2488 C CA . LYS A 1 295 ? -13.073 -5.329 51.449 1.00 80.62 295 LYS A CA 1
ATOM 2489 C C . LYS A 1 295 ? -13.204 -5.938 50.064 1.00 80.62 295 LYS A C 1
ATOM 2491 O O . LYS A 1 295 ? -14.269 -6.464 49.773 1.00 80.62 295 LYS A O 1
ATOM 2496 N N . ILE A 1 296 ? -12.185 -5.840 49.212 1.00 82.81 296 ILE A N 1
ATOM 2497 C CA . ILE A 1 296 ? -12.299 -6.202 47.793 1.00 82.81 296 ILE A CA 1
ATOM 2498 C C . ILE A 1 296 ? -11.260 -7.246 47.408 1.00 82.81 296 ILE A C 1
ATOM 2500 O O . ILE A 1 296 ? -11.629 -8.266 46.826 1.00 82.81 296 ILE A O 1
ATOM 2504 N N . ALA A 1 297 ? -9.991 -7.004 47.737 1.00 83.06 297 ALA A N 1
ATOM 2505 C CA . ALA A 1 297 ? -8.914 -7.934 47.440 1.00 83.06 297 ALA A CA 1
ATOM 2506 C C . ALA A 1 297 ? -8.978 -9.190 48.328 1.00 83.06 297 ALA A C 1
ATOM 2508 O O . ALA A 1 297 ? -9.243 -9.106 49.527 1.00 83.06 297 ALA A O 1
ATOM 2509 N N . LEU A 1 298 ? -8.693 -10.355 47.745 1.00 84.06 298 LEU A N 1
ATOM 2510 C CA . LEU A 1 298 ? -8.506 -11.612 48.458 1.00 84.06 298 LEU A CA 1
ATOM 2511 C C . LEU A 1 298 ? -7.228 -12.306 47.976 1.00 84.06 298 LEU A C 1
ATOM 2513 O O . LEU A 1 298 ? -7.181 -12.814 46.862 1.00 84.06 298 LEU A O 1
ATOM 2517 N N . ASP A 1 299 ? -6.213 -12.374 48.841 1.00 80.75 299 ASP A N 1
ATOM 2518 C CA . ASP A 1 299 ? -4.932 -13.042 48.540 1.00 80.75 299 ASP A CA 1
ATOM 2519 C C . ASP A 1 299 ? -4.686 -14.316 49.359 1.00 80.75 299 ASP A C 1
ATOM 2521 O O . ASP A 1 299 ? -3.657 -14.974 49.189 1.00 80.75 299 ASP A O 1
ATOM 2525 N N . ASP A 1 300 ? -5.594 -14.671 50.274 1.00 84.69 300 ASP A N 1
ATOM 2526 C CA . ASP A 1 300 ? -5.458 -15.895 51.063 1.00 84.69 300 ASP A CA 1
ATOM 2527 C C . ASP A 1 300 ? -5.736 -17.119 50.183 1.00 84.69 300 ASP A C 1
ATOM 2529 O O . ASP A 1 300 ? -6.879 -17.516 49.962 1.00 84.69 300 ASP A O 1
ATOM 2533 N N . VAL A 1 301 ? -4.656 -17.728 49.693 1.00 83.69 301 VAL A N 1
ATOM 2534 C CA . VAL A 1 301 ? -4.678 -18.917 48.832 1.00 83.69 301 VAL A CA 1
ATOM 2535 C C . VAL A 1 301 ? -5.432 -20.085 49.475 1.00 83.69 301 VAL A C 1
ATOM 2537 O O . VAL A 1 301 ? -6.119 -20.823 48.771 1.00 83.69 301 VAL A O 1
ATOM 2540 N N . ASN A 1 302 ? -5.356 -20.253 50.801 1.00 86.06 302 ASN A N 1
ATOM 2541 C CA . ASN A 1 302 ? -6.083 -21.331 51.473 1.00 86.06 302 ASN A CA 1
ATOM 2542 C C . ASN A 1 302 ? -7.585 -21.059 51.455 1.00 86.06 302 ASN A C 1
ATOM 2544 O O . ASN A 1 302 ? -8.367 -21.976 51.215 1.00 86.06 302 ASN A O 1
ATOM 2548 N N . LEU A 1 303 ? -7.985 -19.803 51.674 1.00 87.44 303 LEU A N 1
ATOM 2549 C CA . LEU A 1 303 ? -9.386 -19.408 51.589 1.00 87.44 303 LEU A CA 1
ATOM 2550 C C . LEU A 1 303 ? -9.911 -19.502 50.150 1.00 87.44 303 LEU A C 1
ATOM 2552 O O . LEU A 1 303 ? -11.037 -19.945 49.959 1.00 87.44 303 LEU A O 1
ATOM 2556 N N . ILE A 1 304 ? -9.103 -19.159 49.141 1.00 87.88 304 ILE A N 1
ATOM 2557 C CA . ILE A 1 304 ? -9.458 -19.320 47.720 1.00 87.88 304 ILE A CA 1
ATOM 2558 C C . ILE A 1 304 ? -9.733 -20.793 47.395 1.00 87.88 304 ILE A C 1
ATOM 2560 O O . ILE A 1 304 ? -10.805 -21.104 46.880 1.00 87.88 304 ILE A O 1
ATOM 2564 N N . HIS A 1 305 ? -8.824 -21.706 47.750 1.00 86.56 305 HIS A N 1
ATOM 2565 C CA . HIS A 1 305 ? -9.045 -23.141 47.537 1.00 86.56 305 HIS A CA 1
ATOM 2566 C C . HIS A 1 305 ? -10.254 -23.661 48.317 1.00 86.56 305 HIS A C 1
ATOM 2568 O O . HIS A 1 305 ? -11.060 -24.412 47.778 1.00 86.56 305 HIS A O 1
ATOM 2574 N N . ALA A 1 306 ? -10.441 -23.210 49.558 1.00 89.25 306 ALA A N 1
ATOM 2575 C CA . ALA A 1 306 ? -11.592 -23.620 50.349 1.00 89.25 306 ALA A CA 1
ATOM 2576 C C . ALA A 1 306 ? -12.921 -23.110 49.759 1.00 89.25 306 ALA A C 1
ATOM 2578 O O . ALA A 1 306 ? -13.917 -23.830 49.785 1.00 89.25 306 ALA A O 1
ATOM 2579 N N . LEU A 1 307 ? -12.951 -21.896 49.200 1.00 91.00 307 LEU A N 1
ATOM 2580 C CA . LEU A 1 307 ? -14.114 -21.359 48.490 1.00 91.00 307 LEU A CA 1
ATOM 2581 C C . LEU A 1 307 ? -14.404 -22.145 47.200 1.00 91.00 307 LEU A C 1
ATOM 2583 O O . LEU A 1 307 ? -15.567 -22.406 46.897 1.00 91.00 307 LEU A O 1
ATOM 2587 N N . GLU A 1 308 ? -13.370 -22.535 46.456 1.00 90.12 308 GLU A N 1
ATOM 2588 C CA . GLU A 1 308 ? -13.494 -23.397 45.275 1.00 90.12 308 GLU A CA 1
ATOM 2589 C C . GLU A 1 308 ? -14.076 -24.774 45.641 1.00 90.12 308 GLU A C 1
ATOM 2591 O O . GLU A 1 308 ? -15.067 -25.195 45.044 1.00 90.12 308 GLU A O 1
ATOM 2596 N N . ASP A 1 309 ? -13.557 -25.418 46.692 1.00 91.69 309 ASP A N 1
ATOM 2597 C CA . ASP A 1 309 ? -14.034 -26.720 47.186 1.00 91.69 309 ASP A CA 1
ATOM 2598 C C . ASP A 1 309 ? -15.519 -26.704 47.608 1.00 91.69 309 ASP A C 1
ATOM 2600 O O . ASP A 1 309 ? -16.194 -27.735 47.565 1.00 91.69 309 ASP A O 1
ATOM 2604 N N . HIS A 1 310 ? -16.047 -25.538 48.003 1.00 93.25 310 HIS A N 1
ATOM 2605 C CA . HIS A 1 310 ? -17.453 -25.345 48.392 1.00 93.25 310 HIS A CA 1
ATOM 2606 C C . HIS A 1 310 ? -18.348 -24.832 47.248 1.00 93.25 310 HIS A C 1
ATOM 2608 O O . HIS A 1 310 ? -19.487 -24.414 47.493 1.00 93.25 310 HIS A O 1
ATOM 2614 N N . ASP A 1 311 ? -17.860 -24.850 46.003 1.00 91.50 311 ASP A N 1
ATOM 2615 C CA . ASP A 1 311 ? -18.559 -24.348 44.810 1.00 91.50 311 ASP A CA 1
ATOM 2616 C C . ASP A 1 311 ? -18.934 -22.853 44.915 1.00 91.50 311 ASP A C 1
ATOM 2618 O O . ASP A 1 311 ? -19.898 -22.373 44.318 1.00 91.50 311 ASP A O 1
ATOM 2622 N N . LEU A 1 312 ? -18.187 -22.087 45.714 1.00 91.75 312 LEU A N 1
ATOM 2623 C CA . LEU A 1 312 ? -18.333 -20.634 45.836 1.00 91.75 312 LEU A CA 1
ATOM 2624 C C . LEU A 1 312 ? -17.414 -19.895 44.857 1.00 91.75 312 LEU A C 1
ATOM 2626 O O . LEU A 1 312 ? -17.629 -18.717 44.599 1.00 91.75 312 LEU A O 1
ATOM 2630 N N . LEU A 1 313 ? -16.416 -20.551 44.273 1.00 91.31 313 LEU A N 1
ATOM 2631 C CA . LEU A 1 313 ? -15.637 -20.005 43.164 1.00 91.31 313 LEU A CA 1
ATOM 2632 C C . LEU A 1 313 ? -15.713 -20.943 41.964 1.00 91.31 313 LEU A C 1
ATOM 2634 O O . LEU A 1 313 ? -15.889 -22.149 42.103 1.00 91.31 313 LEU A O 1
ATOM 2638 N N . CYS A 1 314 ? -15.560 -20.379 40.775 1.00 88.44 314 CYS A N 1
ATOM 2639 C CA . CYS A 1 314 ? -15.211 -21.140 39.585 1.00 88.44 314 CYS A CA 1
ATOM 2640 C C . CYS A 1 314 ? -14.000 -20.528 38.910 1.00 88.44 314 CYS A C 1
ATOM 2642 O O . CYS A 1 314 ? -13.765 -19.323 38.988 1.00 88.44 314 CYS A O 1
ATOM 2644 N N . GLN A 1 315 ? -13.251 -21.381 38.232 1.00 86.12 315 GLN A N 1
ATOM 2645 C CA . GLN A 1 315 ? -12.109 -20.978 37.442 1.00 86.12 315 GLN A CA 1
ATOM 2646 C C . GLN A 1 315 ? -12.507 -20.931 35.967 1.00 86.12 315 GLN A C 1
ATOM 2648 O O . GLN A 1 315 ? -13.122 -21.871 35.456 1.00 86.12 315 GLN A O 1
ATOM 2653 N N . ILE A 1 316 ? -12.142 -19.848 35.283 1.00 82.38 316 ILE A N 1
ATOM 2654 C CA . ILE A 1 316 ? -12.287 -19.731 33.832 1.00 82.38 316 ILE A CA 1
ATOM 2655 C C . ILE A 1 316 ? -10.908 -19.520 33.215 1.00 82.38 316 ILE A C 1
ATOM 2657 O O . ILE A 1 316 ? -10.154 -18.617 33.594 1.00 82.38 316 ILE A O 1
ATOM 2661 N N . ASP A 1 317 ? -10.596 -20.394 32.261 1.00 74.00 317 ASP A N 1
ATOM 2662 C CA . ASP A 1 317 ? -9.340 -20.403 31.522 1.00 74.00 317 ASP A CA 1
ATOM 2663 C C . ASP A 1 317 ? -9.488 -19.636 30.202 1.00 74.00 317 ASP A C 1
ATOM 2665 O O . ASP A 1 317 ? -10.575 -19.562 29.625 1.00 74.00 317 ASP A O 1
ATOM 2669 N N . ASP A 1 318 ? -8.370 -19.086 29.719 1.00 64.12 318 ASP A N 1
ATOM 2670 C CA . ASP A 1 318 ? -8.203 -18.632 28.335 1.00 64.12 318 ASP A CA 1
ATOM 2671 C C . ASP A 1 318 ? -9.182 -17.551 27.836 1.00 64.12 318 ASP A C 1
ATOM 2673 O O . ASP A 1 318 ? -9.529 -17.512 26.655 1.00 64.12 318 ASP A O 1
ATOM 2677 N N . VAL A 1 319 ? -9.570 -16.609 28.706 1.00 68.81 319 VAL A N 1
ATOM 2678 C CA . VAL A 1 319 ? -10.379 -15.434 28.317 1.00 68.81 319 VAL A CA 1
ATOM 2679 C C . VAL A 1 319 ? -9.713 -14.642 27.169 1.00 68.81 319 VAL A C 1
ATOM 2681 O O . VAL A 1 319 ? -10.411 -14.169 26.277 1.00 68.81 319 VAL A O 1
ATOM 2684 N N . GLU A 1 320 ? -8.374 -14.569 27.118 1.00 56.31 320 GLU A N 1
ATOM 2685 C CA . GLU A 1 320 ? -7.612 -13.896 26.044 1.00 56.31 320 GLU A CA 1
ATOM 2686 C C . GLU A 1 320 ? -7.512 -14.676 24.716 1.00 56.31 320 GLU A C 1
ATOM 2688 O O . GLU A 1 320 ? -7.444 -14.051 23.659 1.00 56.31 320 GLU A O 1
ATOM 2693 N N . HIS A 1 321 ? -7.501 -16.017 24.712 1.00 53.47 321 HIS A N 1
ATOM 2694 C CA . HIS A 1 321 ? -7.258 -16.801 23.482 1.00 53.47 321 HIS A CA 1
ATOM 2695 C C . HIS A 1 321 ? -8.424 -16.782 22.485 1.00 53.47 321 HIS A C 1
ATOM 2697 O O . HIS A 1 321 ? -8.282 -17.279 21.367 1.00 53.47 321 HIS A O 1
ATOM 2703 N N . LYS A 1 322 ? -9.563 -16.196 22.866 1.00 52.09 322 LYS A N 1
ATOM 2704 C CA . LYS A 1 322 ? -10.692 -15.971 21.959 1.00 52.09 322 LYS A CA 1
ATOM 2705 C C . LYS A 1 322 ? -10.486 -14.803 20.998 1.00 52.09 322 LYS A C 1
ATOM 2707 O O . LYS A 1 322 ? -11.175 -14.750 19.986 1.00 52.09 322 LYS A O 1
ATOM 2712 N N . VAL A 1 323 ? -9.492 -13.945 21.238 1.00 50.69 323 VAL A N 1
ATOM 2713 C CA . VAL A 1 323 ? -9.044 -12.945 20.262 1.00 50.69 323 VAL A CA 1
ATOM 2714 C C . VAL A 1 323 ? -8.235 -13.667 19.171 1.00 50.69 323 VAL A C 1
ATOM 2716 O O . VAL A 1 323 ? -7.179 -14.234 19.449 1.00 50.69 323 VAL A O 1
ATOM 2719 N N . TYR A 1 324 ? -8.767 -13.725 17.943 1.00 34.41 324 TYR A N 1
ATOM 2720 C CA . TYR A 1 324 ? -8.255 -14.552 16.837 1.00 34.41 324 TYR A CA 1
ATOM 2721 C C . TYR A 1 324 ? -6.737 -14.381 16.568 1.00 34.41 324 TYR A C 1
ATOM 2723 O O . TYR A 1 324 ? -6.222 -13.263 16.571 1.00 34.41 324 TYR A O 1
ATOM 2731 N N . PRO A 1 325 ? -6.013 -15.458 16.199 1.00 32.50 325 PRO A N 1
ATOM 2732 C CA . PRO A 1 325 ? -4.570 -15.429 15.946 1.00 32.50 325 PRO A CA 1
ATOM 2733 C C . PRO A 1 325 ? -4.144 -14.809 14.598 1.00 32.50 325 PRO A C 1
ATOM 2735 O O . PRO A 1 325 ? -2.985 -14.928 14.211 1.00 32.50 325 PRO A O 1
ATOM 2738 N N . GLY A 1 326 ? -5.039 -14.117 13.885 1.00 29.22 326 GLY A N 1
ATOM 2739 C CA . GLY A 1 326 ? -4.672 -13.275 12.734 1.00 29.22 326 GLY A CA 1
ATOM 2740 C C . GLY A 1 326 ? -3.892 -12.013 13.130 1.00 29.22 326 GLY A C 1
ATOM 2741 O O . GLY A 1 326 ? -3.119 -11.501 12.329 1.00 29.22 326 GLY A O 1
ATOM 2742 N N . ASP A 1 327 ? -4.005 -11.601 14.397 1.00 35.69 327 ASP A N 1
ATOM 2743 C CA . ASP A 1 327 ? -3.333 -10.431 14.980 1.00 35.69 327 ASP A CA 1
ATOM 2744 C C . ASP A 1 327 ? -2.090 -10.810 15.810 1.00 35.69 327 ASP A C 1
ATOM 2746 O O . ASP A 1 327 ? -1.573 -10.027 16.611 1.00 35.69 327 ASP A O 1
ATOM 2750 N N . TYR A 1 328 ? -1.571 -12.034 15.645 1.00 29.16 328 TYR A N 1
ATOM 2751 C CA . TYR A 1 328 ? -0.498 -12.581 16.490 1.00 29.16 328 TYR A CA 1
ATOM 2752 C C . TYR A 1 328 ? 0.890 -11.946 16.276 1.00 29.16 328 TYR A C 1
ATOM 2754 O O . TYR A 1 328 ? 1.833 -12.306 16.980 1.00 29.16 328 TYR A O 1
ATOM 2762 N N . LEU A 1 329 ? 1.027 -10.961 15.380 1.00 30.53 329 LEU A N 1
ATOM 2763 C CA . LEU A 1 329 ? 2.201 -10.074 15.353 1.00 30.53 329 LEU A CA 1
ATOM 2764 C C . LEU A 1 329 ? 2.134 -8.950 16.408 1.00 30.53 329 LEU A C 1
ATOM 2766 O O . LEU A 1 329 ? 3.126 -8.257 16.619 1.00 30.53 329 LEU A O 1
ATOM 2770 N N . ILE A 1 330 ? 1.015 -8.794 17.127 1.00 38.22 330 ILE A N 1
ATOM 2771 C CA . ILE A 1 330 ? 0.800 -7.679 18.066 1.00 38.22 330 ILE A CA 1
ATOM 2772 C C . ILE A 1 330 ? 0.958 -8.105 19.543 1.00 38.22 330 ILE A C 1
ATOM 2774 O O . ILE A 1 330 ? 1.234 -7.270 20.403 1.00 38.22 330 ILE A O 1
ATOM 2778 N N . SER A 1 331 ? 0.879 -9.396 19.883 1.00 31.23 331 SER A N 1
ATOM 2779 C CA . SER A 1 331 ? 0.715 -9.830 21.287 1.00 31.23 331 SER A CA 1
ATOM 2780 C C . SER A 1 331 ? 1.981 -9.848 22.160 1.00 31.23 331 SER A C 1
ATOM 2782 O O . SER A 1 331 ? 1.859 -9.915 23.383 1.00 31.23 331 SER A O 1
ATOM 2784 N N . GLN A 1 332 ? 3.190 -9.735 21.593 1.00 29.95 332 GLN A N 1
ATOM 2785 C CA . GLN A 1 332 ? 4.413 -9.560 22.402 1.00 29.95 332 GLN A CA 1
ATOM 2786 C C . GLN A 1 332 ? 4.891 -8.104 22.515 1.00 29.95 332 GLN A C 1
ATOM 2788 O O . GLN A 1 332 ? 5.656 -7.803 23.427 1.00 29.95 332 GLN A O 1
ATOM 2793 N N . GLY A 1 333 ? 4.396 -7.193 21.665 1.00 32.88 333 GLY A N 1
ATOM 2794 C CA . GLY A 1 333 ? 4.715 -5.757 21.723 1.00 32.88 333 GLY A CA 1
ATOM 2795 C C . GLY A 1 333 ? 3.620 -4.878 22.343 1.00 32.88 333 GLY A C 1
ATOM 2796 O O . GLY A 1 333 ? 3.904 -3.786 22.824 1.00 32.88 333 GLY A O 1
ATOM 2797 N N . SER A 1 334 ? 2.365 -5.333 22.391 1.00 39.19 334 SER A N 1
ATOM 2798 C CA . SER A 1 334 ? 1.198 -4.494 22.716 1.00 39.19 334 SER A CA 1
ATOM 2799 C C . SER A 1 334 ? 1.221 -3.806 24.088 1.00 39.19 334 SER A C 1
ATOM 2801 O O . SER A 1 334 ? 0.735 -2.684 24.203 1.00 39.19 334 SER A O 1
ATOM 2803 N N . GLN A 1 335 ? 1.824 -4.408 25.121 1.00 35.38 335 GLN A N 1
ATOM 2804 C CA . GLN A 1 335 ? 1.900 -3.781 26.452 1.00 35.38 335 GLN A CA 1
ATOM 2805 C C . GLN A 1 335 ? 2.952 -2.667 26.564 1.00 35.38 335 GLN A C 1
ATOM 2807 O O . GLN A 1 335 ? 2.771 -1.758 27.369 1.00 35.38 335 GLN A O 1
ATOM 2812 N N . GLN A 1 336 ? 4.018 -2.698 25.756 1.00 37.91 336 GLN A N 1
ATOM 2813 C CA . GLN A 1 336 ? 4.954 -1.568 25.640 1.00 37.91 336 GLN A CA 1
ATOM 2814 C C . GLN A 1 336 ? 4.461 -0.513 24.639 1.00 37.91 336 GLN A C 1
ATOM 2816 O O . GLN A 1 336 ? 4.838 0.651 24.743 1.00 37.91 336 GLN A O 1
ATOM 2821 N N . ARG A 1 337 ? 3.581 -0.902 23.707 1.00 43.19 337 ARG A N 1
ATOM 2822 C CA . ARG A 1 337 ? 3.081 -0.044 22.625 1.00 43.19 337 ARG A CA 1
ATOM 2823 C C . ARG A 1 337 ? 1.884 0.825 22.991 1.00 43.19 337 ARG A C 1
ATOM 2825 O O . ARG A 1 337 ? 1.768 1.915 22.445 1.00 43.19 337 ARG A O 1
ATOM 2832 N N . ALA A 1 338 ? 1.018 0.402 23.915 1.00 44.69 338 ALA A N 1
ATOM 2833 C CA . ALA A 1 338 ? -0.154 1.196 24.308 1.00 44.69 338 ALA A CA 1
ATOM 2834 C C . ALA A 1 338 ? 0.196 2.611 24.838 1.00 44.69 338 ALA A C 1
ATOM 2836 O O . ALA A 1 338 ? -0.436 3.567 24.388 1.00 44.69 338 ALA A O 1
ATOM 2837 N N . PRO A 1 339 ? 1.227 2.799 25.692 1.00 46.69 339 PRO A N 1
ATOM 2838 C CA . PRO A 1 339 ? 1.662 4.133 26.116 1.00 46.69 339 PRO A CA 1
ATOM 2839 C C . PRO A 1 339 ? 2.208 4.981 24.962 1.00 46.69 339 PRO A C 1
ATOM 2841 O O . PRO A 1 339 ? 1.961 6.182 24.909 1.00 46.69 339 PRO A O 1
ATOM 2844 N N . LEU A 1 340 ? 2.929 4.356 24.025 1.00 48.25 340 LEU A N 1
ATOM 2845 C CA . LEU A 1 340 ? 3.522 5.028 22.871 1.00 48.25 340 LEU A CA 1
ATOM 2846 C C . LEU A 1 340 ? 2.437 5.486 21.887 1.00 48.25 340 LEU A C 1
ATOM 2848 O O . LEU A 1 340 ? 2.433 6.640 21.471 1.00 48.25 340 LEU A O 1
ATOM 2852 N N . LEU A 1 341 ? 1.473 4.614 21.578 1.00 51.00 341 LEU A N 1
ATOM 2853 C CA . LEU A 1 341 ? 0.304 4.934 20.760 1.00 51.00 341 LEU A CA 1
ATOM 2854 C C . LEU A 1 341 ? -0.521 6.057 21.401 1.00 51.00 341 LEU A C 1
ATOM 2856 O O . LEU A 1 341 ? -0.914 7.000 20.720 1.00 51.00 341 LEU A O 1
ATOM 2860 N N . GLN A 1 342 ? -0.724 6.001 22.719 1.00 52.19 342 GLN A N 1
ATOM 2861 C CA . GLN A 1 342 ? -1.425 7.044 23.464 1.00 52.19 342 GLN A CA 1
ATOM 2862 C C . GLN A 1 342 ? -0.668 8.381 23.446 1.00 52.19 342 GLN A C 1
ATOM 2864 O O . GLN A 1 342 ? -1.293 9.422 23.259 1.00 52.19 342 GLN A O 1
ATOM 2869 N N . ALA A 1 343 ? 0.663 8.363 23.555 1.00 55.16 343 ALA A N 1
ATOM 2870 C CA . ALA A 1 343 ? 1.501 9.554 23.417 1.00 55.16 343 ALA A CA 1
ATOM 2871 C C . ALA A 1 343 ? 1.458 10.136 21.992 1.00 55.16 343 ALA A C 1
ATOM 2873 O O . ALA A 1 343 ? 1.386 11.354 21.832 1.00 55.16 343 ALA A O 1
ATOM 2874 N N . CYS A 1 344 ? 1.433 9.286 20.959 1.00 53.62 344 CYS A N 1
ATOM 2875 C CA . CYS A 1 344 ? 1.264 9.719 19.570 1.00 53.62 344 CYS A CA 1
ATOM 2876 C C . CYS A 1 344 ? -0.102 10.388 19.366 1.00 53.62 344 CYS A C 1
ATOM 2878 O O . CYS A 1 344 ? -0.170 11.469 18.794 1.00 53.62 344 CYS A O 1
ATOM 2880 N N . ILE A 1 345 ? -1.185 9.804 19.892 1.00 56.28 345 ILE A N 1
ATOM 2881 C CA . ILE A 1 345 ? -2.534 10.395 19.831 1.00 56.28 345 ILE A CA 1
ATOM 2882 C C . ILE A 1 345 ? -2.571 11.745 20.562 1.00 56.28 345 ILE A C 1
ATOM 2884 O O . ILE A 1 345 ? -3.082 12.720 20.017 1.00 56.28 345 ILE A O 1
ATOM 2888 N N . GLN A 1 346 ? -1.987 11.832 21.762 1.00 56.69 346 GLN A N 1
ATOM 2889 C CA . GLN A 1 346 ? -1.923 13.077 22.535 1.00 56.69 346 GLN A CA 1
ATOM 2890 C C . GLN A 1 346 ? -1.190 14.192 21.781 1.00 56.69 346 GLN A C 1
ATOM 2892 O O . GLN A 1 346 ? -1.712 15.306 21.690 1.00 56.69 346 GLN A O 1
ATOM 2897 N N . ALA A 1 347 ? -0.030 13.888 21.187 1.00 56.50 347 ALA A N 1
ATOM 2898 C CA . ALA A 1 347 ? 0.718 14.840 20.369 1.00 56.50 347 ALA A CA 1
ATOM 2899 C C . ALA A 1 347 ? -0.147 15.405 19.227 1.00 56.50 347 ALA A C 1
ATOM 2901 O O . ALA A 1 347 ? -0.151 16.609 18.996 1.00 56.50 347 ALA A O 1
ATOM 2902 N N . ILE A 1 348 ? -0.973 14.573 18.591 1.00 55.28 348 ILE A N 1
ATOM 2903 C CA . ILE A 1 348 ? -1.863 14.979 17.491 1.00 55.28 348 ILE A CA 1
ATOM 2904 C C . ILE A 1 348 ? -3.026 15.827 17.972 1.00 55.28 348 ILE A C 1
ATOM 2906 O O . ILE A 1 348 ? -3.307 16.867 17.389 1.00 55.28 348 ILE A O 1
ATOM 2910 N N . THR A 1 349 ? -3.696 15.413 19.046 1.00 54.22 349 THR A N 1
ATOM 2911 C CA . THR A 1 349 ? -4.826 16.174 19.600 1.00 54.22 349 THR A CA 1
ATOM 2912 C C . THR A 1 349 ? -4.416 17.566 20.084 1.00 54.22 349 THR A C 1
ATOM 2914 O O . THR A 1 349 ? -5.248 18.465 20.128 1.00 54.22 349 THR A O 1
ATOM 2917 N N . SER A 1 350 ? -3.131 17.764 20.404 1.00 55.69 350 SER A N 1
ATOM 2918 C CA . SER A 1 350 ? -2.577 19.074 20.762 1.00 55.69 350 SER A CA 1
ATOM 2919 C C . SER A 1 350 ? -2.362 20.006 19.559 1.00 55.69 350 SER A C 1
ATOM 2921 O O . SER A 1 350 ? -2.224 21.219 19.727 1.00 55.69 350 SER A O 1
ATOM 2923 N N . LEU A 1 351 ? -2.365 19.450 18.345 1.00 55.12 351 LEU A N 1
ATOM 2924 C CA . LEU A 1 351 ? -2.196 20.156 17.085 1.00 55.12 351 LEU A CA 1
ATOM 2925 C C . LEU A 1 351 ? -3.582 20.493 16.483 1.00 55.12 351 LEU A C 1
ATOM 2927 O O . LEU A 1 351 ? -4.107 19.766 15.645 1.00 55.12 351 LEU A O 1
ATOM 2931 N N . GLU A 1 352 ? -4.208 21.595 16.913 1.00 58.72 352 GLU A N 1
ATOM 2932 C CA . GLU A 1 352 ? -5.454 22.122 16.307 1.00 58.72 352 GLU A CA 1
ATOM 2933 C C . GLU A 1 352 ? -5.247 22.409 14.805 1.00 58.72 352 GLU A C 1
ATOM 2935 O O . GLU A 1 352 ? -4.390 23.230 14.456 1.00 58.72 352 GLU A O 1
ATOM 2940 N N . PRO A 1 353 ? -6.001 21.754 13.892 1.00 55.03 353 PRO A N 1
ATOM 2941 C CA . PRO A 1 353 ? -7.211 22.384 13.358 1.00 55.03 353 PRO A CA 1
ATOM 2942 C C . PRO A 1 353 ? -8.328 21.396 12.944 1.00 55.03 353 PRO A C 1
ATOM 2944 O O . PRO A 1 353 ? -8.109 20.397 12.254 1.00 55.03 353 PRO A O 1
ATOM 2947 N N . ARG A 1 354 ? -9.578 21.751 13.268 1.00 50.50 354 ARG A N 1
ATOM 2948 C CA . ARG A 1 354 ? -10.835 21.024 12.965 1.00 50.50 354 ARG A CA 1
ATOM 2949 C C . ARG A 1 354 ? -10.985 20.440 11.545 1.00 50.50 354 ARG A C 1
ATOM 2951 O O . ARG A 1 354 ? -11.749 19.494 11.376 1.00 50.50 354 ARG A O 1
ATOM 2958 N N . ASP A 1 355 ? -10.298 20.968 10.532 1.00 48.34 355 ASP A N 1
ATOM 2959 C CA . ASP A 1 355 ? -10.377 20.473 9.148 1.00 48.34 355 ASP A CA 1
ATOM 2960 C C . ASP A 1 355 ? -9.414 19.308 8.843 1.00 48.34 355 ASP A C 1
ATOM 2962 O O . ASP A 1 355 ? -9.747 18.460 8.013 1.00 48.34 355 ASP A O 1
ATOM 2966 N N . LEU A 1 356 ? -8.287 19.190 9.565 1.00 52.78 356 LEU A N 1
ATOM 2967 C CA . LEU A 1 356 ? -7.438 17.988 9.544 1.00 52.78 356 LEU A CA 1
ATOM 2968 C C . LEU A 1 356 ? -8.211 16.800 10.142 1.00 52.78 356 LEU A C 1
ATOM 2970 O O . LEU A 1 356 ? -8.236 15.715 9.565 1.00 52.78 356 LEU A O 1
ATOM 2974 N N . MET A 1 357 ? -8.928 17.038 11.248 1.00 51.53 357 MET A N 1
ATOM 2975 C CA . MET A 1 357 ? -9.713 16.006 11.939 1.00 51.53 357 MET A CA 1
ATOM 2976 C C . MET A 1 357 ? -10.899 15.487 11.121 1.00 51.53 357 MET A C 1
ATOM 2978 O O . MET A 1 357 ? -11.218 14.308 11.210 1.00 51.53 357 MET A O 1
ATOM 2982 N N . LYS A 1 358 ? -11.522 16.310 10.267 1.00 50.75 358 LYS A N 1
ATOM 2983 C CA . LYS A 1 358 ? -12.595 15.852 9.360 1.00 50.75 358 LYS A CA 1
ATOM 2984 C C . LYS A 1 358 ? -12.099 14.890 8.277 1.00 50.75 358 LYS A C 1
ATOM 2986 O O . LYS A 1 358 ? -12.817 13.971 7.905 1.00 50.75 358 LYS A O 1
ATOM 2991 N N . ARG A 1 359 ? -10.881 15.085 7.756 1.00 50.41 359 ARG A N 1
ATOM 2992 C CA . ARG A 1 359 ? -10.293 14.212 6.715 1.00 50.41 359 ARG A CA 1
ATOM 2993 C C . ARG A 1 359 ? -9.790 12.879 7.273 1.00 50.41 359 ARG A C 1
ATOM 2995 O O . ARG A 1 359 ? -9.686 11.903 6.540 1.00 50.41 359 ARG A O 1
ATOM 3002 N N . ILE A 1 360 ? -9.546 12.833 8.578 1.00 52.09 360 ILE A N 1
ATOM 3003 C CA . ILE A 1 360 ? -9.102 11.656 9.329 1.00 52.09 360 ILE A CA 1
ATOM 3004 C C . ILE A 1 360 ? -10.208 10.583 9.491 1.00 52.09 360 ILE A C 1
ATOM 3006 O O . ILE A 1 360 ? -9.916 9.430 9.784 1.00 52.09 360 ILE A O 1
ATOM 3010 N N . GLN A 1 361 ? -11.481 10.893 9.236 1.00 46.34 361 GLN A N 1
ATOM 3011 C CA . GLN A 1 361 ? -12.629 10.129 9.756 1.00 46.34 361 GLN A CA 1
ATOM 3012 C C . GLN A 1 361 ? -12.994 8.769 9.106 1.00 46.34 361 GLN A C 1
ATOM 3014 O O . GLN A 1 361 ? -14.054 8.237 9.429 1.00 46.34 361 GLN A O 1
ATOM 3019 N N . HIS A 1 362 ? -12.173 8.142 8.251 1.00 40.75 362 HIS A N 1
ATOM 3020 C CA . HIS A 1 362 ? -12.499 6.768 7.800 1.00 40.75 362 HIS A CA 1
ATOM 3021 C C . HIS A 1 362 ? -11.297 5.878 7.447 1.00 40.75 362 HIS A C 1
ATOM 3023 O O . HIS A 1 362 ? -11.242 4.732 7.880 1.00 40.75 362 HIS A O 1
ATOM 3029 N N . ASP A 1 363 ? -10.299 6.413 6.737 1.00 44.66 363 ASP A N 1
ATOM 3030 C CA . ASP A 1 363 ? -9.115 5.650 6.290 1.00 44.66 363 ASP A CA 1
ATOM 3031 C C . ASP A 1 363 ? -7.894 5.799 7.216 1.00 44.66 363 ASP A C 1
ATOM 3033 O O . ASP A 1 363 ? -6.933 5.029 7.135 1.00 44.66 363 ASP A O 1
ATOM 3037 N N . PHE A 1 364 ? -7.906 6.797 8.103 1.00 51.78 364 PHE A N 1
ATOM 3038 C CA . PHE A 1 364 ? -6.755 7.147 8.934 1.00 51.78 364 PHE A CA 1
ATOM 3039 C C . PHE A 1 364 ? -6.466 6.102 10.002 1.00 51.78 364 PHE A C 1
ATOM 3041 O O . PHE A 1 364 ? -5.319 5.915 10.345 1.00 51.78 364 PHE A O 1
ATOM 3048 N N . CYS A 1 365 ? -7.459 5.389 10.518 1.00 49.38 365 CYS A N 1
ATOM 3049 C CA . CYS A 1 365 ? -7.318 4.495 11.668 1.00 49.38 365 CYS A CA 1
ATOM 3050 C C . CYS A 1 365 ? -6.277 3.386 11.438 1.00 49.38 365 CYS A C 1
ATOM 3052 O O . CYS A 1 365 ? -5.328 3.238 12.208 1.00 49.38 365 CYS A O 1
ATOM 3054 N N . GLN A 1 366 ? -6.407 2.677 10.313 1.00 54.19 366 GLN A N 1
ATOM 3055 C CA . GLN A 1 366 ? -5.453 1.650 9.888 1.00 54.19 366 GLN A CA 1
ATOM 3056 C C . GLN A 1 366 ? -4.108 2.266 9.477 1.00 54.19 366 GLN A C 1
ATOM 3058 O O . GLN A 1 366 ? -3.049 1.770 9.858 1.00 54.19 366 GLN A O 1
ATOM 3063 N N . ARG A 1 367 ? -4.139 3.385 8.741 1.00 62.56 367 ARG A N 1
ATOM 3064 C CA . ARG A 1 367 ? -2.939 4.101 8.276 1.00 62.56 367 ARG A CA 1
ATOM 3065 C C . ARG A 1 367 ? -2.136 4.723 9.430 1.00 62.56 367 ARG A C 1
ATOM 3067 O O . ARG A 1 367 ? -0.917 4.797 9.359 1.00 62.56 367 ARG A O 1
ATOM 3074 N N . PHE A 1 368 ? -2.796 5.127 10.507 1.00 65.88 368 PHE A N 1
ATOM 3075 C CA . PHE A 1 368 ? -2.222 5.798 11.669 1.00 65.88 368 PHE A CA 1
ATOM 3076 C C . PHE A 1 368 ? -1.617 4.814 12.654 1.00 65.88 368 PHE A C 1
ATOM 3078 O O . PHE A 1 368 ? -0.480 5.003 13.079 1.00 65.88 368 PHE A O 1
ATOM 3085 N N . GLN A 1 369 ? -2.335 3.731 12.968 1.00 65.31 369 GLN A N 1
ATOM 3086 C CA . GLN A 1 369 ? -1.739 2.614 13.698 1.00 65.31 369 GLN A CA 1
ATOM 3087 C C . GLN A 1 369 ? -0.431 2.201 13.019 1.00 65.31 369 GLN A C 1
ATOM 3089 O O . GLN A 1 369 ? 0.599 2.021 13.666 1.00 65.31 369 GLN A O 1
ATOM 3094 N N . ARG A 1 370 ? -0.460 2.155 11.690 1.00 69.62 370 ARG A N 1
ATOM 3095 C CA . ARG A 1 370 ? 0.698 1.801 10.902 1.00 69.62 370 ARG A CA 1
ATOM 3096 C C . ARG A 1 370 ? 1.824 2.825 10.923 1.00 69.62 370 ARG A C 1
ATOM 3098 O O . ARG A 1 370 ? 2.984 2.453 11.057 1.00 69.62 370 ARG A O 1
ATOM 3105 N N . LEU A 1 371 ? 1.484 4.103 10.839 1.00 74.44 371 LEU A N 1
ATOM 3106 C CA . LEU A 1 371 ? 2.418 5.208 11.009 1.00 74.44 371 LEU A CA 1
ATOM 3107 C C . LEU A 1 371 ? 3.150 5.123 12.363 1.00 74.44 371 LEU A C 1
ATOM 3109 O O . LEU A 1 371 ? 4.370 5.277 12.406 1.00 74.44 371 LEU A O 1
ATOM 3113 N N . CYS A 1 372 ? 2.437 4.782 13.442 1.00 73.69 372 CYS A N 1
ATOM 3114 C CA . CYS A 1 372 ? 3.022 4.530 14.762 1.00 73.69 372 CYS A CA 1
ATOM 3115 C C . CYS A 1 372 ? 3.973 3.325 14.770 1.00 73.69 372 CYS A C 1
ATOM 3117 O O . CYS A 1 372 ? 5.076 3.431 15.300 1.00 73.69 372 CYS A O 1
ATOM 3119 N N . GLU A 1 373 ? 3.589 2.206 14.152 1.00 73.75 373 GLU A N 1
ATOM 3120 C CA . GLU A 1 373 ? 4.432 1.003 14.056 1.00 73.75 373 GLU A CA 1
ATOM 3121 C C . GLU A 1 373 ? 5.734 1.260 13.275 1.00 73.75 373 GLU A C 1
ATOM 3123 O O . GLU A 1 373 ? 6.810 0.805 13.681 1.00 73.75 373 GLU A O 1
ATOM 3128 N N . ILE A 1 374 ? 5.656 2.015 12.172 1.00 75.75 374 ILE A N 1
ATOM 3129 C CA . ILE A 1 374 ? 6.829 2.411 11.379 1.00 75.75 374 ILE A CA 1
ATOM 3130 C C . ILE A 1 374 ? 7.741 3.319 12.210 1.00 75.75 374 ILE A C 1
ATOM 3132 O O . ILE A 1 374 ? 8.945 3.073 12.288 1.00 75.75 374 ILE A O 1
ATOM 3136 N N . ALA A 1 375 ? 7.180 4.343 12.858 1.00 78.06 375 ALA A N 1
ATOM 3137 C CA . ALA A 1 375 ? 7.939 5.281 13.681 1.00 78.06 375 ALA A CA 1
ATOM 3138 C C . ALA A 1 375 ? 8.625 4.585 14.872 1.00 78.06 375 ALA A C 1
ATOM 3140 O O . ALA A 1 375 ? 9.798 4.837 15.141 1.00 78.06 375 ALA A O 1
ATOM 3141 N N . GLU A 1 376 ? 7.940 3.655 15.541 1.00 76.88 376 GLU A N 1
ATOM 3142 C CA . GLU A 1 376 ? 8.518 2.827 16.608 1.00 76.88 376 GLU A CA 1
ATOM 3143 C C . GLU A 1 376 ? 9.678 1.972 16.085 1.00 76.88 376 GLU A C 1
ATOM 3145 O O . GLU A 1 376 ? 10.726 1.887 16.725 1.00 76.88 376 GLU A O 1
ATOM 3150 N N . THR A 1 377 ? 9.533 1.385 14.896 1.00 77.31 377 THR A N 1
ATOM 3151 C CA . THR A 1 377 ? 10.602 0.595 14.266 1.00 77.31 377 THR A CA 1
ATOM 3152 C C . THR A 1 377 ? 11.809 1.466 13.896 1.00 77.31 377 THR A C 1
ATOM 3154 O O . THR A 1 377 ? 12.950 1.019 14.014 1.00 77.31 377 THR A O 1
ATOM 3157 N N . LEU A 1 378 ? 11.575 2.714 13.476 1.00 75.50 378 LEU A N 1
ATOM 3158 C CA . LEU A 1 378 ? 12.618 3.671 13.100 1.00 75.50 378 LEU A CA 1
ATOM 3159 C C . LEU A 1 378 ? 13.398 4.217 14.303 1.00 75.50 378 LEU A C 1
ATOM 3161 O O . LEU A 1 378 ? 14.621 4.343 14.223 1.00 75.50 378 LEU A O 1
ATOM 3165 N N . CYS A 1 379 ? 12.719 4.598 15.391 1.00 76.69 379 CYS A N 1
ATOM 3166 C CA . CYS A 1 379 ? 13.355 5.349 16.480 1.00 76.69 379 CYS A CA 1
ATOM 3167 C C . CYS A 1 379 ? 12.875 5.012 17.905 1.00 76.69 379 CYS A C 1
ATOM 3169 O O . CYS A 1 379 ? 13.273 5.695 18.852 1.00 76.69 379 CYS A O 1
ATOM 3171 N N . GLY A 1 380 ? 12.080 3.955 18.090 1.00 80.38 380 GLY A N 1
ATOM 3172 C CA . GLY A 1 380 ? 11.661 3.459 19.404 1.00 80.38 380 GLY A CA 1
ATOM 3173 C C . GLY A 1 380 ? 10.904 4.506 20.223 1.00 80.38 380 GLY A C 1
ATOM 3174 O O . GLY A 1 380 ? 9.868 5.010 19.798 1.00 80.38 380 GLY A O 1
ATOM 3175 N N . GLU A 1 381 ? 11.435 4.859 21.397 1.00 75.00 381 GLU A N 1
ATOM 3176 C CA . GLU A 1 381 ? 10.827 5.837 22.318 1.00 75.00 381 GLU A CA 1
ATOM 3177 C C . GLU A 1 381 ? 10.665 7.242 21.711 1.00 75.00 381 GLU A C 1
ATOM 3179 O O . GLU A 1 381 ? 9.825 8.014 22.169 1.00 75.00 381 GLU A O 1
ATOM 3184 N N . CYS A 1 382 ? 11.422 7.576 20.660 1.00 76.38 382 CYS A N 1
ATOM 3185 C CA . CYS A 1 382 ? 11.311 8.859 19.964 1.00 76.38 382 CYS A CA 1
ATOM 3186 C C . CYS A 1 382 ? 10.140 8.921 18.965 1.00 76.38 382 CYS A C 1
ATOM 3188 O O . CYS A 1 382 ? 9.915 9.977 18.373 1.00 76.38 382 CYS A O 1
ATOM 3190 N N . ALA A 1 383 ? 9.388 7.832 18.763 1.00 79.06 383 ALA A N 1
ATOM 3191 C CA . ALA A 1 383 ? 8.306 7.774 17.779 1.00 79.06 383 ALA A CA 1
ATOM 3192 C C . ALA A 1 383 ? 7.234 8.869 17.949 1.00 79.06 383 ALA A C 1
ATOM 3194 O O . ALA A 1 383 ? 6.874 9.477 16.939 1.00 79.06 383 ALA A O 1
ATOM 3195 N N . PRO A 1 384 ? 6.766 9.213 19.172 1.00 73.31 384 PRO A N 1
ATOM 3196 C CA . PRO A 1 384 ? 5.797 10.295 19.345 1.00 73.31 384 PRO A CA 1
ATOM 3197 C C . PRO A 1 384 ? 6.337 11.642 18.861 1.00 73.31 384 PRO A C 1
ATOM 3199 O O . PRO A 1 384 ? 5.610 12.400 18.222 1.00 73.31 384 PRO A O 1
ATOM 3202 N N . GLN A 1 385 ? 7.622 11.918 19.109 1.00 77.12 385 GLN A N 1
ATOM 3203 C CA . GLN A 1 385 ? 8.271 13.142 18.645 1.00 77.12 385 GLN A CA 1
ATOM 3204 C C . GLN A 1 385 ? 8.408 13.149 17.120 1.00 77.12 385 GLN A C 1
ATOM 3206 O O . GLN A 1 385 ? 8.071 14.146 16.496 1.00 77.12 385 GLN A O 1
ATOM 3211 N N . LEU A 1 386 ? 8.831 12.032 16.514 1.00 81.38 386 LEU A N 1
ATOM 3212 C CA . LEU A 1 386 ? 8.951 11.893 15.057 1.00 81.38 386 LEU A CA 1
ATOM 3213 C C . LEU A 1 386 ? 7.617 12.197 14.360 1.00 81.38 386 LEU A C 1
ATOM 3215 O O . LEU A 1 386 ? 7.562 12.967 13.405 1.00 81.38 386 LEU A O 1
ATOM 3219 N N . ILE A 1 387 ? 6.527 11.630 14.877 1.00 77.69 387 ILE A N 1
ATOM 3220 C CA . ILE A 1 387 ? 5.175 11.828 14.345 1.00 77.69 387 ILE A CA 1
ATOM 3221 C C . ILE A 1 387 ? 4.718 13.273 14.550 1.00 77.69 387 ILE A C 1
ATOM 3223 O O . ILE A 1 387 ? 4.198 13.888 13.618 1.00 77.69 387 ILE A O 1
ATOM 3227 N N . SER A 1 388 ? 4.945 13.824 15.745 1.00 74.94 388 SER A N 1
ATOM 3228 C CA . SER A 1 388 ? 4.632 15.218 16.063 1.00 74.94 388 SER A CA 1
ATOM 3229 C C . SER A 1 388 ? 5.354 16.188 15.128 1.00 74.94 388 SER A C 1
ATOM 3231 O O . SER A 1 388 ? 4.724 17.103 14.604 1.00 74.94 388 SER A O 1
ATOM 3233 N N . ASP A 1 389 ? 6.648 15.981 14.882 1.00 78.06 389 ASP A N 1
ATOM 3234 C CA . ASP A 1 389 ? 7.457 16.833 14.008 1.00 78.06 389 ASP A CA 1
ATOM 3235 C C . ASP A 1 389 ? 6.946 16.776 12.562 1.00 78.06 389 ASP A C 1
ATOM 3237 O O . ASP A 1 389 ? 6.734 17.816 11.936 1.00 78.06 389 ASP A O 1
ATOM 3241 N N . GLY A 1 390 ? 6.661 15.575 12.045 1.00 76.62 390 GLY A N 1
ATOM 3242 C CA . GLY A 1 390 ? 6.117 15.394 10.695 1.00 76.62 390 GLY A CA 1
ATOM 3243 C C . GLY A 1 390 ? 4.753 16.065 10.513 1.00 76.62 390 GLY A C 1
ATOM 3244 O O . GLY A 1 390 ? 4.520 16.765 9.526 1.00 76.62 390 GLY A O 1
ATOM 3245 N N . LEU A 1 391 ? 3.859 15.924 11.493 1.00 75.81 391 LEU A N 1
ATOM 3246 C CA . LEU A 1 391 ? 2.547 16.573 11.466 1.00 75.81 391 LEU A CA 1
ATOM 3247 C C . LEU A 1 391 ? 2.637 18.089 11.655 1.00 75.81 391 LEU A C 1
ATOM 3249 O O . LEU A 1 391 ? 1.862 18.823 11.046 1.00 75.81 391 LEU A O 1
ATOM 3253 N N . HIS A 1 392 ? 3.600 18.582 12.432 1.00 76.25 392 HIS A N 1
ATOM 3254 C CA . HIS A 1 392 ? 3.850 20.014 12.551 1.00 76.25 392 HIS A CA 1
ATOM 3255 C C . HIS A 1 392 ? 4.311 20.616 11.213 1.00 76.25 392 HIS A C 1
ATOM 3257 O O . HIS A 1 392 ? 3.851 21.701 10.838 1.00 76.25 392 HIS A O 1
ATOM 3263 N N . VAL A 1 393 ? 5.170 19.917 10.457 1.00 74.62 393 VAL A N 1
ATOM 3264 C CA . VAL A 1 393 ? 5.556 20.321 9.091 1.00 74.62 393 VAL A CA 1
ATOM 3265 C C . VAL A 1 393 ? 4.320 20.399 8.191 1.00 74.62 393 VAL A C 1
ATOM 3267 O O . VAL A 1 393 ? 4.078 21.444 7.583 1.00 74.62 393 VAL A O 1
ATOM 3270 N N . ILE A 1 394 ? 3.487 19.350 8.177 1.00 75.06 394 ILE A N 1
ATOM 3271 C CA . ILE A 1 394 ? 2.218 19.309 7.428 1.00 75.06 394 ILE A CA 1
ATOM 3272 C C . ILE A 1 394 ? 1.346 20.513 7.776 1.00 75.06 394 ILE A C 1
ATOM 3274 O O . ILE A 1 394 ? 0.924 21.236 6.877 1.00 75.06 394 ILE A O 1
ATOM 3278 N N . LEU A 1 395 ? 1.096 20.760 9.063 1.00 70.69 395 LEU A N 1
ATOM 3279 C CA . LEU A 1 395 ? 0.216 21.831 9.534 1.00 70.69 395 LEU A CA 1
ATOM 3280 C C . LEU A 1 395 ? 0.741 23.223 9.202 1.00 70.69 395 LEU A C 1
ATOM 3282 O O . LEU A 1 395 ? -0.028 24.094 8.794 1.00 70.69 395 LEU A O 1
ATOM 3286 N N . THR A 1 396 ? 2.053 23.418 9.308 1.00 72.75 396 THR A N 1
ATOM 3287 C CA . THR A 1 396 ? 2.705 24.676 8.935 1.00 72.75 396 THR A CA 1
ATOM 3288 C C . THR A 1 396 ? 2.513 24.969 7.447 1.00 72.75 396 THR A C 1
ATOM 3290 O O . THR A 1 396 ? 2.166 26.092 7.078 1.00 72.75 396 THR A O 1
ATOM 3293 N N . LYS A 1 397 ? 2.694 23.963 6.584 1.00 70.06 397 LYS A N 1
ATOM 3294 C CA . LYS A 1 397 ? 2.505 24.089 5.128 1.00 70.06 397 LYS A CA 1
ATOM 3295 C C . LYS A 1 397 ? 1.030 24.239 4.763 1.00 70.06 397 LYS A C 1
ATOM 3297 O O . LYS A 1 397 ? 0.665 25.050 3.918 1.00 70.06 397 LYS A O 1
ATOM 3302 N N . ALA A 1 398 ? 0.160 23.516 5.452 1.00 64.88 398 ALA A N 1
ATOM 3303 C CA . ALA A 1 398 ? -1.282 23.627 5.327 1.00 64.88 398 ALA A CA 1
ATOM 3304 C C . ALA A 1 398 ? -1.782 25.049 5.640 1.00 64.88 398 ALA A C 1
ATOM 3306 O O . ALA A 1 398 ? -2.574 25.611 4.881 1.00 64.88 398 ALA A O 1
ATOM 3307 N N . ALA A 1 399 ? -1.313 25.670 6.722 1.00 62.25 399 ALA A N 1
ATOM 3308 C CA . ALA A 1 399 ? -1.725 27.022 7.103 1.00 62.25 399 ALA A CA 1
ATOM 3309 C C . ALA A 1 399 ? -1.414 28.087 6.026 1.00 62.25 399 ALA A C 1
ATOM 3311 O O . ALA A 1 399 ? -2.016 29.158 6.028 1.00 62.25 399 ALA A O 1
ATOM 3312 N N . GLN A 1 400 ? -0.524 27.788 5.073 1.00 66.38 400 GLN A N 1
ATOM 3313 C CA . GLN A 1 400 ? -0.170 28.662 3.948 1.00 66.38 400 GLN A CA 1
ATOM 3314 C C . GLN A 1 400 ? -1.169 28.590 2.772 1.00 66.38 400 GLN A C 1
ATOM 3316 O O . GLN A 1 400 ? -0.943 29.212 1.737 1.00 66.38 400 GLN A O 1
ATOM 3321 N N . GLY A 1 401 ? -2.295 27.876 2.920 1.00 55.38 401 GLY A N 1
ATOM 3322 C CA . GLY A 1 401 ? -3.407 27.870 1.956 1.00 55.38 401 GLY A CA 1
ATOM 3323 C C . GLY A 1 401 ? -3.245 26.901 0.780 1.00 55.38 401 GLY A C 1
ATOM 3324 O O . GLY A 1 401 ? -4.006 26.968 -0.181 1.00 55.38 401 GLY A O 1
ATOM 3325 N N . GLN A 1 402 ? -2.279 25.986 0.847 1.00 59.28 402 GLN A N 1
ATOM 3326 C CA . GLN A 1 402 ? -1.924 25.056 -0.231 1.00 59.28 402 GLN A CA 1
ATOM 3327 C C . GLN A 1 402 ? -2.637 23.696 -0.090 1.00 59.28 402 GLN A C 1
ATOM 3329 O O . GLN A 1 402 ? -2.009 22.649 -0.167 1.00 59.28 402 GLN A O 1
ATOM 3334 N N . TRP A 1 403 ? -3.958 23.697 0.131 1.00 63.28 403 TRP A N 1
ATOM 3335 C CA . TRP A 1 403 ? -4.762 22.470 0.280 1.00 63.28 403 TRP A CA 1
ATOM 3336 C C . TRP A 1 403 ? -5.475 22.106 -1.028 1.00 63.28 403 TRP A C 1
ATOM 3338 O O . TRP A 1 403 ? -6.079 22.971 -1.663 1.00 63.28 403 TRP A O 1
ATOM 3348 N N . ARG A 1 404 ? -5.485 20.815 -1.388 1.00 59.50 404 ARG A N 1
ATOM 3349 C CA . ARG A 1 404 ? -6.344 20.254 -2.450 1.00 59.50 404 ARG A CA 1
ATOM 3350 C C . ARG A 1 404 ? -7.451 19.396 -1.823 1.00 59.50 404 ARG A C 1
ATOM 3352 O O . ARG A 1 404 ? -7.250 18.771 -0.778 1.00 59.50 404 ARG A O 1
ATOM 3359 N N . GLU A 1 405 ? -8.647 19.392 -2.405 1.00 56.34 405 GLU A N 1
ATOM 3360 C CA . GLU A 1 405 ? -9.672 18.384 -2.086 1.00 56.34 405 GLU A CA 1
ATOM 3361 C C . GLU A 1 405 ? -9.260 17.017 -2.647 1.00 56.34 405 GLU A C 1
ATOM 3363 O O . GLU A 1 405 ? -8.451 16.951 -3.573 1.00 56.34 405 GLU A O 1
ATOM 3368 N N . ALA A 1 406 ? -9.776 15.933 -2.057 1.00 55.03 406 ALA A N 1
ATOM 3369 C CA . ALA A 1 406 ? -9.443 14.574 -2.472 1.00 55.03 406 ALA A CA 1
ATOM 3370 C C . ALA A 1 406 ? -9.677 14.405 -3.981 1.00 55.03 406 ALA A C 1
ATOM 3372 O O . ALA A 1 406 ? -10.771 14.667 -4.486 1.00 55.03 406 ALA A O 1
ATOM 3373 N N . THR A 1 407 ? -8.639 13.985 -4.701 1.00 55.34 407 THR A N 1
ATOM 3374 C CA . THR A 1 407 ? -8.734 13.705 -6.137 1.00 55.34 407 THR A CA 1
ATOM 3375 C C . THR A 1 407 ? -8.935 12.219 -6.388 1.00 55.34 407 THR A C 1
ATOM 3377 O O . THR A 1 407 ? -8.690 11.380 -5.523 1.00 55.34 407 THR A O 1
ATOM 3380 N N . SER A 1 408 ? -9.426 11.874 -7.577 1.00 55.22 408 SER A N 1
ATOM 3381 C CA . SER A 1 408 ? -9.538 10.479 -7.994 1.00 55.22 408 SER A CA 1
ATOM 3382 C C . SER A 1 408 ? -8.154 9.829 -8.034 1.00 55.22 408 SER A C 1
ATOM 3384 O O . SER A 1 408 ? -7.300 10.288 -8.791 1.00 55.22 408 SER A O 1
ATOM 3386 N N . HIS A 1 409 ? -7.950 8.745 -7.280 1.00 64.62 409 HIS A N 1
ATOM 3387 C CA . HIS A 1 409 ? -6.727 7.944 -7.360 1.00 64.62 409 HIS A CA 1
ATOM 3388 C C . HIS A 1 409 ? -6.448 7.505 -8.808 1.00 64.62 409 HIS A C 1
ATOM 3390 O O . HIS A 1 409 ? -7.305 6.911 -9.470 1.00 64.62 409 HIS A O 1
ATOM 3396 N N . HIS A 1 410 ? -5.236 7.777 -9.292 1.00 77.06 410 HIS A N 1
ATOM 3397 C CA . HIS A 1 410 ? -4.777 7.354 -10.612 1.00 77.06 410 HIS A CA 1
ATOM 3398 C C . HIS A 1 410 ? -4.242 5.918 -10.562 1.00 77.06 410 HIS A C 1
ATOM 3400 O O . HIS A 1 410 ? -3.233 5.639 -9.920 1.00 77.06 410 HIS A O 1
ATOM 3406 N N . ASP A 1 411 ? -4.891 4.996 -11.275 1.00 84.12 411 ASP A N 1
ATOM 3407 C CA . ASP A 1 411 ? -4.404 3.622 -11.408 1.00 84.12 411 ASP A CA 1
ATOM 3408 C C . ASP A 1 411 ? -3.324 3.528 -12.502 1.00 84.12 411 ASP A C 1
ATOM 3410 O O . ASP A 1 411 ? -3.611 3.236 -13.664 1.00 84.12 411 ASP A O 1
ATOM 3414 N N . LEU A 1 412 ? -2.059 3.749 -12.134 1.00 86.44 412 LEU A N 1
ATOM 3415 C CA . LEU A 1 412 ? -0.917 3.728 -13.064 1.00 86.44 412 LEU A CA 1
ATOM 3416 C C . LEU A 1 412 ? -0.654 2.362 -13.719 1.00 86.44 412 LEU A C 1
ATOM 3418 O O . LEU A 1 412 ? 0.197 2.243 -14.602 1.00 86.44 412 LEU A O 1
ATOM 3422 N N . ARG A 1 413 ? -1.388 1.314 -13.330 1.00 87.25 413 ARG A N 1
ATOM 3423 C CA . ARG A 1 413 ? -1.307 0.002 -13.979 1.00 87.25 413 ARG A CA 1
ATOM 3424 C C . ARG A 1 413 ? -2.068 -0.041 -15.295 1.00 87.25 413 ARG A C 1
ATOM 3426 O O . ARG A 1 413 ? -1.910 -1.015 -16.027 1.00 87.25 413 ARG A O 1
ATOM 3433 N N . GLN A 1 414 ? -2.929 0.934 -15.573 1.00 91.44 414 GLN A N 1
ATOM 3434 C CA . GLN A 1 414 ? -3.745 0.917 -16.777 1.00 91.44 414 GLN A CA 1
ATOM 3435 C C . GLN A 1 414 ? -2.878 1.038 -18.036 1.00 91.44 414 GLN A C 1
ATOM 3437 O O . GLN A 1 414 ? -1.911 1.801 -18.098 1.00 91.44 414 GLN A O 1
ATOM 3442 N N . ASN A 1 415 ? -3.242 0.287 -19.072 1.00 92.88 415 ASN A N 1
ATOM 3443 C CA . ASN A 1 415 ? -2.525 0.223 -20.342 1.00 92.88 415 ASN A CA 1
ATOM 3444 C C . ASN A 1 415 ? -2.413 1.587 -21.042 1.00 92.88 415 ASN A C 1
ATOM 3446 O O . ASN A 1 415 ? -1.481 1.804 -21.815 1.00 92.88 415 ASN A O 1
ATOM 3450 N N . TYR A 1 416 ? -3.337 2.512 -20.768 1.00 91.81 416 TYR A N 1
ATOM 3451 C CA . TYR A 1 416 ? -3.321 3.836 -21.377 1.00 91.81 416 TYR A CA 1
ATOM 3452 C C . TYR A 1 416 ? -2.243 4.771 -20.810 1.00 91.81 416 TYR A C 1
ATOM 3454 O O . TYR A 1 416 ? -1.962 5.790 -21.446 1.00 91.81 416 TYR A O 1
ATOM 3462 N N . TYR A 1 417 ? -1.643 4.459 -19.654 1.00 93.38 417 TYR A N 1
ATOM 3463 C CA . TYR A 1 417 ? -0.560 5.262 -19.091 1.00 93.38 417 TYR A CA 1
ATOM 3464 C C . TYR A 1 417 ? 0.772 5.006 -19.803 1.00 93.38 417 TYR A C 1
ATOM 3466 O O . TYR A 1 417 ? 1.208 3.858 -19.959 1.00 93.38 417 TYR A O 1
ATOM 3474 N N . ILE A 1 418 ? 1.410 6.107 -20.201 1.00 94.81 418 ILE A N 1
ATOM 3475 C CA . ILE A 1 418 ? 2.757 6.202 -20.759 1.00 94.81 418 ILE A CA 1
ATOM 3476 C C . ILE A 1 418 ? 3.470 7.336 -20.029 1.00 94.81 418 ILE A C 1
ATOM 3478 O O . ILE A 1 418 ? 2.999 8.476 -20.043 1.00 94.81 418 ILE A O 1
ATOM 3482 N N . GLY A 1 419 ? 4.606 7.015 -19.423 1.00 92.88 419 GLY A N 1
ATOM 3483 C CA . GLY A 1 419 ? 5.479 7.968 -18.764 1.00 92.88 419 GLY A CA 1
ATOM 3484 C C . GLY A 1 419 ? 6.499 8.606 -19.705 1.00 92.88 419 GLY A C 1
ATOM 3485 O O . GLY A 1 419 ? 6.967 7.964 -20.646 1.00 92.88 419 GLY A O 1
ATOM 3486 N N . GLY A 1 420 ? 6.886 9.842 -19.410 1.00 90.00 420 GLY A N 1
ATOM 3487 C CA . GLY A 1 420 ? 8.029 10.535 -20.001 1.00 90.00 420 GLY A CA 1
ATOM 3488 C C . GLY A 1 420 ? 8.792 11.319 -18.932 1.00 90.00 420 GLY A C 1
ATOM 3489 O O . GLY A 1 420 ? 8.164 11.825 -18.006 1.00 90.00 420 GLY A O 1
ATOM 3490 N N . SER A 1 421 ? 10.115 11.431 -19.032 1.00 85.88 421 SER A N 1
ATOM 3491 C CA . SER A 1 421 ? 10.926 12.218 -18.087 1.00 85.88 421 SER A CA 1
ATOM 3492 C C . SER A 1 421 ? 11.522 13.487 -18.704 1.00 85.88 421 SER A C 1
ATOM 3494 O O . SER A 1 421 ? 11.960 13.485 -19.849 1.00 85.88 421 SER A O 1
ATOM 3496 N N . VAL A 1 422 ? 11.543 14.584 -17.940 1.00 77.44 422 VAL A N 1
ATOM 3497 C CA . VAL A 1 422 ? 11.999 15.930 -18.333 1.00 77.44 422 VAL A CA 1
ATOM 3498 C C . VAL A 1 422 ? 12.860 16.539 -17.214 1.00 77.44 422 VAL A C 1
ATOM 3500 O O . VAL A 1 422 ? 12.641 16.253 -16.042 1.00 77.44 422 VAL A O 1
ATOM 3503 N N . TYR A 1 423 ? 13.833 17.386 -17.569 1.00 71.12 423 TYR A N 1
ATOM 3504 C CA . TYR A 1 423 ? 14.787 18.028 -16.648 1.00 71.12 423 TYR A CA 1
ATOM 3505 C C . TYR A 1 423 ? 14.717 19.557 -16.731 1.00 71.12 423 TYR A C 1
ATOM 3507 O O . TYR A 1 423 ? 14.613 20.097 -17.836 1.00 71.12 423 TYR A O 1
ATOM 3515 N N . LEU A 1 424 ? 14.797 20.250 -15.586 1.00 63.03 424 LEU A N 1
ATOM 3516 C CA . LEU A 1 424 ? 14.602 21.708 -15.497 1.00 63.03 424 LEU A CA 1
ATOM 3517 C C . LEU A 1 424 ? 15.873 22.558 -15.651 1.00 63.03 424 LEU A C 1
ATOM 3519 O O . LEU A 1 424 ? 15.787 23.633 -16.247 1.00 63.03 424 LEU A O 1
ATOM 3523 N N . ASP A 1 425 ? 17.033 22.095 -15.177 1.00 53.72 425 ASP A N 1
ATOM 3524 C CA . ASP A 1 425 ? 18.273 22.898 -15.072 1.00 53.72 425 ASP A CA 1
ATOM 3525 C C . ASP A 1 425 ? 18.876 23.344 -16.417 1.00 53.72 425 ASP A C 1
ATOM 3527 O O . ASP A 1 425 ? 19.748 24.209 -16.476 1.00 53.72 425 ASP A O 1
ATOM 3531 N N . PHE A 1 426 ? 18.407 22.790 -17.533 1.00 51.28 426 PHE A N 1
ATOM 3532 C CA . PHE A 1 426 ? 19.171 22.777 -18.784 1.00 51.28 426 PHE A CA 1
ATOM 3533 C C . PHE A 1 426 ? 18.563 23.614 -19.911 1.00 51.28 426 PHE A C 1
ATOM 3535 O O . PHE A 1 426 ? 18.710 23.305 -21.098 1.00 51.28 426 PHE A O 1
ATOM 3542 N N . ILE A 1 427 ? 17.856 24.689 -19.556 1.00 48.12 427 ILE A N 1
ATOM 3543 C CA . ILE A 1 427 ? 17.133 25.519 -20.514 1.00 48.12 427 ILE A CA 1
ATOM 3544 C C . ILE A 1 427 ? 17.428 27.004 -20.261 1.00 48.12 427 ILE A C 1
ATOM 3546 O O . ILE A 1 427 ? 16.946 27.595 -19.306 1.00 48.12 427 ILE A O 1
ATOM 3550 N N . VAL A 1 428 ? 18.107 27.652 -21.214 1.00 42.72 428 VAL A N 1
ATOM 3551 C CA . VAL A 1 428 ? 18.442 29.100 -21.219 1.00 42.72 428 VAL A CA 1
ATOM 3552 C C . VAL A 1 428 ? 17.195 30.028 -21.160 1.00 42.72 428 VAL A C 1
ATOM 3554 O O . VAL A 1 428 ? 17.321 31.230 -20.969 1.00 42.72 428 VAL A O 1
ATOM 3557 N N . ASN A 1 429 ? 15.990 29.455 -21.267 1.00 52.41 429 ASN A N 1
ATOM 3558 C CA . ASN A 1 429 ? 14.652 30.030 -21.061 1.00 52.41 429 ASN A CA 1
ATOM 3559 C C . ASN A 1 429 ? 13.710 28.977 -20.421 1.00 52.41 429 ASN A C 1
ATOM 3561 O O . ASN A 1 429 ? 12.853 28.422 -21.116 1.00 52.41 429 ASN A O 1
ATOM 3565 N N . HIS A 1 430 ? 13.908 28.659 -19.132 1.00 62.34 430 HIS A N 1
ATOM 3566 C CA . HIS A 1 430 ? 13.267 27.544 -18.397 1.00 62.34 430 HIS A CA 1
ATOM 3567 C C . HIS A 1 430 ? 11.761 27.351 -18.654 1.00 62.34 430 HIS A C 1
ATOM 3569 O O . HIS A 1 430 ? 11.299 26.219 -18.747 1.00 62.34 430 HIS A O 1
ATOM 3575 N N . GLU A 1 431 ? 11.003 28.434 -18.828 1.00 65.00 431 GLU A N 1
ATOM 3576 C CA . GLU A 1 431 ? 9.554 28.380 -19.039 1.00 65.00 431 GLU A CA 1
ATOM 3577 C C . GLU A 1 431 ? 9.169 27.848 -20.432 1.00 65.00 431 GLU A C 1
ATOM 3579 O O . GLU A 1 431 ? 8.471 26.844 -20.554 1.00 65.00 431 GLU A O 1
ATOM 3584 N N . THR A 1 432 ? 9.659 28.471 -21.510 1.00 66.31 432 THR A N 1
ATOM 3585 C CA . THR A 1 432 ? 9.194 28.174 -22.878 1.00 66.31 432 THR A CA 1
ATOM 3586 C C . THR A 1 432 ? 9.510 26.746 -23.323 1.00 66.31 432 THR A C 1
ATOM 3588 O O . THR A 1 432 ? 8.710 26.127 -24.022 1.00 66.31 432 THR A O 1
ATOM 3591 N N . VAL A 1 433 ? 10.665 26.201 -22.938 1.00 68.19 433 VAL A N 1
ATOM 3592 C CA . VAL A 1 433 ? 11.075 24.862 -23.395 1.00 68.19 433 VAL A CA 1
ATOM 3593 C C . VAL A 1 433 ? 10.476 23.754 -22.535 1.00 68.19 433 VAL A C 1
ATOM 3595 O O . VAL A 1 433 ? 10.199 22.687 -23.073 1.00 68.19 433 VAL A O 1
ATOM 3598 N N . LEU A 1 434 ? 10.216 23.988 -21.241 1.00 75.62 434 LEU A N 1
ATOM 3599 C CA . LEU A 1 434 ? 9.501 23.016 -20.411 1.00 75.62 434 LEU A CA 1
ATOM 3600 C C . LEU A 1 434 ? 8.123 22.722 -21.010 1.00 75.62 434 LEU A C 1
ATOM 3602 O O . LEU A 1 434 ? 7.814 21.566 -21.293 1.00 75.62 434 LEU A O 1
ATOM 3606 N N . PHE A 1 435 ? 7.335 23.765 -21.279 1.00 82.25 435 PHE A N 1
ATOM 3607 C CA . PHE A 1 435 ? 6.008 23.609 -21.877 1.00 82.25 435 PHE A CA 1
ATOM 3608 C C . PHE A 1 435 ? 6.067 23.028 -23.292 1.00 82.25 435 PHE A C 1
ATOM 3610 O O . PHE A 1 435 ? 5.277 22.145 -23.610 1.00 82.25 435 PHE A O 1
ATOM 3617 N N . ALA A 1 436 ? 7.054 23.415 -24.109 1.00 78.31 436 ALA A N 1
ATOM 3618 C CA . ALA A 1 436 ? 7.245 22.818 -25.432 1.00 78.31 436 ALA A CA 1
ATOM 3619 C C . ALA A 1 436 ? 7.579 21.314 -25.368 1.00 78.31 436 ALA A C 1
ATOM 3621 O O . ALA A 1 436 ? 7.090 20.540 -26.190 1.00 78.31 436 ALA A O 1
ATOM 3622 N N . ASN A 1 437 ? 8.381 20.882 -24.388 1.00 78.50 437 ASN A N 1
ATOM 3623 C CA . ASN A 1 437 ? 8.677 19.465 -24.168 1.00 78.50 437 ASN A CA 1
ATOM 3624 C C . ASN A 1 437 ? 7.446 18.704 -23.663 1.00 78.50 437 ASN A C 1
ATOM 3626 O O . ASN A 1 437 ? 7.204 17.584 -24.109 1.00 78.50 437 ASN A O 1
ATOM 3630 N N . ILE A 1 438 ? 6.652 19.308 -22.771 1.00 83.50 438 ILE A N 1
ATOM 3631 C CA . ILE A 1 438 ? 5.374 18.741 -22.318 1.00 83.50 438 ILE A CA 1
ATOM 3632 C C . ILE A 1 438 ? 4.430 18.553 -23.513 1.00 83.50 438 ILE A C 1
ATOM 3634 O O . ILE A 1 438 ? 3.906 17.456 -23.700 1.00 83.50 438 ILE A O 1
ATOM 3638 N N . ASP A 1 439 ? 4.278 19.569 -24.367 1.00 84.44 439 ASP A N 1
ATOM 3639 C CA . ASP A 1 439 ? 3.459 19.497 -25.583 1.00 84.44 439 ASP A CA 1
ATOM 3640 C C . ASP A 1 439 ? 3.944 18.410 -26.541 1.00 84.44 439 ASP A C 1
ATOM 3642 O O . ASP A 1 439 ? 3.147 17.647 -27.091 1.00 84.44 439 ASP A O 1
ATOM 3646 N N . TYR A 1 440 ? 5.258 18.326 -26.740 1.00 83.12 440 TYR A N 1
ATOM 3647 C CA . TYR A 1 440 ? 5.875 17.325 -27.599 1.00 83.12 440 TYR A CA 1
ATOM 3648 C C . TYR A 1 440 ? 5.616 15.897 -27.095 1.00 83.12 440 TYR A C 1
ATOM 3650 O O . TYR A 1 440 ? 5.177 15.033 -27.859 1.00 83.12 440 TYR A O 1
ATOM 3658 N N . LEU A 1 441 ? 5.829 15.651 -25.800 1.00 84.62 441 LEU A N 1
ATOM 3659 C CA . LEU A 1 441 ? 5.569 14.354 -25.175 1.00 84.62 441 LEU A CA 1
ATOM 3660 C C . LEU A 1 441 ? 4.075 14.009 -25.212 1.00 84.62 441 LEU A C 1
ATOM 3662 O O . LEU A 1 441 ? 3.713 12.875 -25.534 1.00 84.62 441 LEU A O 1
ATOM 3666 N N . HIS A 1 442 ? 3.200 14.985 -24.969 1.00 88.44 442 HIS A N 1
ATOM 3667 C CA . HIS A 1 442 ? 1.756 14.805 -25.087 1.00 88.44 442 HIS A CA 1
ATOM 3668 C C . HIS A 1 442 ? 1.345 14.380 -26.506 1.00 88.44 442 HIS A C 1
ATOM 3670 O O . HIS A 1 442 ? 0.586 13.423 -26.668 1.00 88.44 442 HIS A O 1
ATOM 3676 N N . GLN A 1 443 ? 1.907 15.009 -27.546 1.00 87.44 443 GLN A N 1
ATOM 3677 C CA . GLN A 1 443 ? 1.676 14.627 -28.947 1.00 87.44 443 GLN A CA 1
ATOM 3678 C C . GLN A 1 443 ? 2.158 13.205 -29.265 1.00 87.44 443 GLN A C 1
ATOM 3680 O O . GLN A 1 443 ? 1.532 12.511 -30.066 1.00 87.44 443 GLN A O 1
ATOM 3685 N N . LEU A 1 444 ? 3.238 12.749 -28.624 1.00 85.75 444 LEU A N 1
ATOM 3686 C CA . LEU A 1 444 ? 3.717 11.366 -28.713 1.00 85.75 444 LEU A CA 1
ATOM 3687 C C . LEU A 1 444 ? 2.801 10.370 -27.966 1.00 85.75 444 LEU A C 1
ATOM 3689 O O . LEU A 1 444 ? 2.895 9.160 -28.163 1.00 85.75 444 LEU A O 1
ATOM 3693 N N . GLY A 1 445 ? 1.878 10.863 -27.137 1.00 89.56 445 GLY A N 1
ATOM 3694 C CA . GLY A 1 445 ? 0.932 10.064 -26.367 1.00 89.56 445 GLY A CA 1
ATOM 3695 C C . GLY A 1 445 ? 1.357 9.814 -24.919 1.00 89.56 445 GLY A C 1
ATOM 3696 O O . GLY A 1 445 ? 0.769 8.946 -24.273 1.00 89.56 445 GLY A O 1
ATOM 3697 N N . VAL A 1 446 ? 2.332 10.555 -24.394 1.00 91.25 446 VAL A N 1
ATOM 3698 C CA . VAL A 1 446 ? 2.674 10.560 -22.965 1.00 91.25 446 VAL A CA 1
ATOM 3699 C C . VAL A 1 446 ? 1.575 11.266 -22.175 1.00 91.25 446 VAL A C 1
ATOM 3701 O O . VAL A 1 446 ? 1.068 12.306 -22.584 1.00 91.25 446 VAL A O 1
ATOM 3704 N N . ASN A 1 447 ? 1.194 10.691 -21.038 1.00 92.38 447 ASN A N 1
ATOM 3705 C CA . ASN A 1 447 ? 0.186 11.250 -20.130 1.00 92.38 447 ASN A CA 1
ATOM 3706 C C . ASN A 1 447 ? 0.581 11.156 -18.650 1.00 92.38 447 ASN A C 1
ATOM 3708 O O . ASN A 1 447 ? -0.234 11.427 -17.771 1.00 92.38 447 ASN A O 1
ATOM 3712 N N . TYR A 1 448 ? 1.833 10.799 -18.384 1.00 93.06 448 TYR A N 1
ATOM 3713 C CA . TYR A 1 448 ? 2.473 10.872 -17.082 1.00 93.06 448 TYR A CA 1
ATOM 3714 C C . TYR A 1 448 ? 3.862 11.487 -17.279 1.00 93.06 448 TYR A C 1
ATOM 3716 O O . TYR A 1 448 ? 4.650 10.969 -18.066 1.00 93.06 448 TYR A O 1
ATOM 3724 N N . ILE A 1 449 ? 4.171 12.599 -16.617 1.00 90.69 449 ILE A N 1
ATOM 3725 C CA . ILE A 1 449 ? 5.456 13.293 -16.775 1.00 90.69 449 ILE A CA 1
ATOM 3726 C C . ILE A 1 449 ? 6.219 13.307 -15.460 1.00 90.69 449 ILE A C 1
ATOM 3728 O O . ILE A 1 449 ? 5.701 13.785 -14.461 1.00 90.69 449 ILE A O 1
ATOM 3732 N N . GLN A 1 450 ? 7.466 12.848 -15.482 1.00 89.69 450 GLN A N 1
ATOM 3733 C CA . GLN A 1 450 ? 8.441 13.044 -14.412 1.00 89.69 450 GLN A CA 1
ATOM 3734 C C . GLN A 1 450 ? 9.263 14.296 -14.689 1.00 89.69 450 GLN A C 1
ATOM 3736 O O . GLN A 1 450 ? 9.859 14.414 -15.757 1.00 89.69 450 GLN A O 1
ATOM 3741 N N . VAL A 1 451 ? 9.318 15.212 -13.730 1.00 84.81 451 VAL A N 1
ATOM 3742 C CA . VAL A 1 451 ? 10.134 16.425 -13.803 1.00 84.81 451 VAL A CA 1
ATOM 3743 C C . VAL A 1 451 ? 11.217 16.341 -12.735 1.00 84.81 451 VAL A C 1
ATOM 3745 O O . VAL A 1 451 ? 10.909 16.360 -11.547 1.00 84.81 451 VAL A O 1
ATOM 3748 N N . TYR A 1 452 ? 12.472 16.227 -13.158 1.00 76.44 452 TYR A N 1
ATOM 3749 C CA . TYR A 1 452 ? 13.628 16.074 -12.275 1.00 76.44 452 TYR A CA 1
ATOM 3750 C C . TYR A 1 452 ? 14.300 17.408 -11.925 1.00 76.44 452 TYR A C 1
ATOM 3752 O O . TYR A 1 452 ? 14.289 18.344 -12.733 1.00 76.44 452 TYR A O 1
ATOM 3760 N N . ARG A 1 453 ? 14.918 17.414 -10.731 1.00 63.97 453 ARG A N 1
ATOM 3761 C CA . ARG A 1 453 ? 15.646 18.508 -10.058 1.00 63.97 453 ARG A CA 1
ATOM 3762 C C . ARG A 1 453 ? 14.805 19.744 -9.735 1.00 63.97 453 ARG A C 1
ATOM 3764 O O . ARG A 1 453 ? 14.695 20.695 -10.503 1.00 63.97 453 ARG A O 1
ATOM 3771 N N . VAL A 1 454 ? 14.224 19.709 -8.538 1.00 52.94 454 VAL A N 1
ATOM 3772 C CA . VAL A 1 454 ? 13.441 20.768 -7.884 1.00 52.94 454 VAL A CA 1
ATOM 3773 C C . VAL A 1 454 ? 13.575 20.557 -6.366 1.00 52.94 454 VAL A C 1
ATOM 3775 O O . VAL A 1 454 ? 13.412 19.405 -5.987 1.00 52.94 454 VAL A O 1
ATOM 3778 N N . PRO A 1 455 ? 13.724 21.539 -5.446 1.00 45.84 455 PRO A N 1
ATOM 3779 C CA . PRO A 1 455 ? 14.289 22.900 -5.463 1.00 45.84 455 PRO A CA 1
ATOM 3780 C C . PRO A 1 455 ? 15.428 23.124 -4.412 1.00 45.84 455 PRO A C 1
ATOM 3782 O O . PRO A 1 455 ? 15.510 22.420 -3.412 1.00 45.84 455 PRO A O 1
ATOM 3785 N N . GLY A 1 456 ? 16.238 24.192 -4.554 1.00 45.12 456 GLY A N 1
ATOM 3786 C CA . GLY A 1 456 ? 17.075 24.733 -3.455 1.00 45.12 456 GLY A CA 1
ATOM 3787 C C . GLY A 1 456 ? 18.362 25.471 -3.859 1.00 45.12 456 GLY A C 1
ATOM 3788 O O . GLY A 1 456 ? 18.750 26.430 -3.192 1.00 45.12 456 GLY A O 1
ATOM 3789 N N . SER A 1 457 ? 18.990 25.083 -4.971 1.00 41.41 457 SER A N 1
ATOM 3790 C CA . SER A 1 457 ? 20.304 25.596 -5.403 1.00 41.41 457 SER A CA 1
ATOM 3791 C C . SER A 1 457 ? 20.308 26.385 -6.717 1.00 41.41 457 SER A C 1
ATOM 3793 O O . SER A 1 457 ? 21.212 27.195 -6.913 1.00 41.41 457 SER A O 1
ATOM 3795 N N . ASP A 1 458 ? 19.295 26.231 -7.582 1.00 47.28 458 ASP A N 1
ATOM 3796 C CA . ASP A 1 458 ? 19.477 26.529 -9.021 1.00 47.28 458 ASP A CA 1
ATOM 3797 C C . ASP A 1 458 ? 18.584 27.645 -9.599 1.00 47.28 458 ASP A C 1
ATOM 3799 O O . ASP A 1 458 ? 18.543 27.868 -10.805 1.00 47.28 458 ASP A O 1
ATOM 3803 N N . GLY A 1 459 ? 17.878 28.410 -8.757 1.00 49.94 459 GLY A N 1
ATOM 3804 C CA . GLY A 1 459 ? 17.202 29.643 -9.197 1.00 49.94 459 GLY A CA 1
ATOM 3805 C C . GLY A 1 459 ? 15.907 29.467 -10.009 1.00 49.94 459 GLY A C 1
ATOM 3806 O O . GLY A 1 459 ? 15.390 30.456 -10.534 1.00 49.94 459 GLY A O 1
ATOM 3807 N N . VAL A 1 460 ? 15.336 28.258 -10.085 1.00 56.53 460 VAL A N 1
ATOM 3808 C CA . VAL A 1 460 ? 14.004 28.031 -10.677 1.00 56.53 460 VAL A CA 1
ATOM 3809 C C . VAL A 1 460 ? 12.933 28.720 -9.827 1.00 56.53 460 VAL A C 1
ATOM 3811 O O . VAL A 1 460 ? 12.795 28.451 -8.633 1.00 56.53 460 VAL A O 1
ATOM 3814 N N . ALA A 1 461 ? 12.152 29.615 -10.440 1.00 61.56 461 ALA A N 1
ATOM 3815 C CA . ALA A 1 461 ? 11.060 30.296 -9.756 1.00 61.56 461 ALA A CA 1
ATOM 3816 C C . ALA A 1 461 ? 9.995 29.267 -9.315 1.00 61.56 461 ALA A C 1
ATOM 3818 O O . ALA A 1 461 ? 9.440 28.588 -10.180 1.00 61.56 461 ALA A O 1
ATOM 3819 N N . PRO A 1 462 ? 9.624 29.189 -8.020 1.00 68.50 462 PRO A N 1
ATOM 3820 C CA . PRO A 1 462 ? 8.594 28.263 -7.523 1.00 68.50 462 PRO A CA 1
ATOM 3821 C C . PRO A 1 462 ? 7.256 28.343 -8.284 1.00 68.50 462 PRO A C 1
ATOM 3823 O O . PRO A 1 462 ? 6.493 27.384 -8.340 1.00 68.50 462 PRO A O 1
ATOM 3826 N N . GLN A 1 463 ? 6.979 29.487 -8.914 1.00 74.88 463 GLN A N 1
ATOM 3827 C CA . GLN A 1 463 ? 5.805 29.718 -9.758 1.00 74.88 463 GLN A CA 1
ATOM 3828 C C . GLN A 1 463 ? 5.774 28.831 -11.015 1.00 74.88 463 GLN A C 1
ATOM 3830 O O . GLN A 1 463 ? 4.691 28.414 -11.420 1.00 74.88 463 GLN A O 1
ATOM 3835 N N . LEU A 1 464 ? 6.933 28.499 -11.597 1.00 78.44 464 LEU A N 1
ATOM 3836 C CA . LEU A 1 464 ? 7.027 27.689 -12.816 1.00 78.44 464 LEU A CA 1
ATOM 3837 C C . LEU A 1 464 ? 6.488 26.268 -12.602 1.00 78.44 464 LEU A C 1
ATOM 3839 O O . LEU A 1 464 ? 5.825 25.714 -13.472 1.00 78.44 464 LEU A O 1
ATOM 3843 N N . LEU A 1 465 ? 6.728 25.691 -11.425 1.00 78.44 465 LEU A N 1
ATOM 3844 C CA . LEU A 1 465 ? 6.278 24.341 -11.072 1.00 78.44 465 LEU A CA 1
ATOM 3845 C C . LEU A 1 465 ? 4.760 24.279 -10.946 1.00 78.44 465 LEU A C 1
ATOM 3847 O O . LEU A 1 465 ? 4.121 23.392 -11.505 1.00 78.44 465 LEU A O 1
ATOM 3851 N N . THR A 1 466 ? 4.177 25.269 -10.267 1.00 82.06 466 THR A N 1
ATOM 3852 C CA . THR A 1 466 ? 2.723 25.391 -10.145 1.00 82.06 466 THR A CA 1
ATOM 3853 C C . THR A 1 466 ? 2.070 25.578 -11.518 1.00 82.06 466 THR A C 1
ATOM 3855 O O . THR A 1 466 ? 1.024 24.991 -11.792 1.00 82.06 466 THR A O 1
ATOM 3858 N N . GLN A 1 467 ? 2.697 26.351 -12.412 1.00 85.56 467 GLN A N 1
ATOM 3859 C CA . GLN A 1 467 ? 2.232 26.495 -13.793 1.00 85.56 467 GLN A CA 1
ATOM 3860 C C . GLN A 1 467 ? 2.362 25.185 -14.585 1.00 85.56 467 GLN A C 1
ATOM 3862 O O . GLN A 1 467 ? 1.441 24.844 -15.320 1.00 85.56 467 GLN A O 1
ATOM 3867 N N . ALA A 1 468 ? 3.451 24.427 -14.417 1.00 85.56 468 ALA A N 1
ATOM 3868 C CA . ALA A 1 468 ? 3.652 23.128 -15.063 1.00 85.56 468 ALA A CA 1
ATOM 3869 C C . ALA A 1 468 ? 2.581 22.104 -14.663 1.00 85.56 468 ALA A C 1
ATOM 3871 O O . ALA A 1 468 ? 2.011 21.446 -15.532 1.00 85.56 468 ALA A O 1
ATOM 3872 N N . VAL A 1 469 ? 2.253 22.020 -13.369 1.00 86.94 469 VAL A N 1
ATOM 3873 C CA . VAL A 1 469 ? 1.164 21.170 -12.857 1.00 86.94 469 VAL A CA 1
ATOM 3874 C C . VAL A 1 469 ? -0.169 21.561 -13.495 1.00 86.94 469 VAL A C 1
ATOM 3876 O O . VAL A 1 469 ? -0.836 20.718 -14.097 1.00 86.94 469 VAL A O 1
ATOM 3879 N N . ALA A 1 470 ? -0.529 22.848 -13.438 1.00 86.44 470 ALA A N 1
ATOM 3880 C CA . ALA A 1 470 ? -1.778 23.342 -14.016 1.00 86.44 470 ALA A CA 1
ATOM 3881 C C . ALA A 1 470 ? -1.863 23.090 -15.532 1.00 86.44 470 ALA A C 1
ATOM 3883 O O . ALA A 1 470 ? -2.922 22.728 -16.049 1.00 86.44 470 ALA A O 1
ATOM 3884 N N . TYR A 1 471 ? -0.741 23.240 -16.239 1.00 89.19 471 TYR A N 1
ATOM 3885 C CA . TYR A 1 471 ? -0.644 22.979 -17.669 1.00 89.19 471 TYR A CA 1
ATOM 3886 C C . TYR A 1 471 ? -0.864 21.500 -17.998 1.00 89.19 471 TYR A C 1
ATOM 3888 O O . TYR A 1 471 ? -1.683 21.185 -18.855 1.00 89.19 471 TYR A O 1
ATOM 3896 N N . CYS A 1 472 ? -0.217 20.577 -17.279 1.00 89.62 472 CYS A N 1
ATOM 3897 C CA . CYS A 1 472 ? -0.451 19.139 -17.444 1.00 89.62 472 CYS A CA 1
ATOM 3898 C C . CYS A 1 472 ? -1.920 18.763 -17.201 1.00 89.62 472 CYS A C 1
ATOM 3900 O O . CYS A 1 472 ? -2.510 18.026 -17.996 1.00 89.62 472 CYS A O 1
ATOM 3902 N N . HIS A 1 473 ? -2.546 19.318 -16.158 1.00 87.62 473 HIS A N 1
ATOM 3903 C CA . HIS A 1 473 ? -3.958 19.060 -15.854 1.00 87.62 473 HIS A CA 1
ATOM 3904 C C . HIS A 1 473 ? -4.900 19.529 -16.969 1.00 87.62 473 HIS A C 1
ATOM 3906 O O . HIS A 1 473 ? -5.884 18.843 -17.250 1.00 87.62 473 HIS A O 1
ATOM 3912 N N . GLN A 1 474 ? -4.583 20.628 -17.665 1.00 88.31 474 GLN A N 1
ATOM 3913 C CA . GLN A 1 474 ? -5.352 21.100 -18.825 1.00 88.31 474 GLN A CA 1
ATOM 3914 C C . GLN A 1 474 ? -5.413 20.057 -19.958 1.00 88.31 474 GLN A C 1
ATOM 3916 O O . GLN A 1 474 ? -6.418 19.982 -20.666 1.00 88.31 474 GLN A O 1
ATOM 3921 N N . TYR A 1 475 ? -4.377 19.227 -20.101 1.00 85.06 475 TYR A N 1
ATOM 3922 C CA . TYR A 1 475 ? -4.293 18.155 -21.100 1.00 85.06 475 TYR A CA 1
ATOM 3923 C C . TYR A 1 475 ? -4.606 16.761 -20.539 1.00 85.06 475 TYR A C 1
ATOM 3925 O O . TYR A 1 475 ? -4.349 15.761 -21.203 1.00 85.06 475 TYR A O 1
ATOM 3933 N N . GLN A 1 476 ? -5.184 16.668 -19.334 1.00 86.75 476 GLN A N 1
ATOM 3934 C CA . GLN A 1 476 ? -5.473 15.392 -18.657 1.00 86.75 476 GLN A CA 1
ATOM 3935 C C . GLN A 1 476 ? -4.225 14.518 -18.440 1.00 86.75 476 GLN A C 1
ATOM 3937 O O . GLN A 1 476 ? -4.290 13.287 -18.493 1.00 86.75 476 GLN A O 1
ATOM 3942 N N . MET A 1 477 ? -3.081 15.155 -18.202 1.00 89.88 477 MET A N 1
ATOM 3943 C CA . MET A 1 477 ? -1.818 14.489 -17.907 1.00 89.88 477 MET A CA 1
ATOM 3944 C C . MET A 1 477 ? -1.513 14.567 -16.416 1.00 89.88 477 MET A C 1
ATOM 3946 O O . MET A 1 477 ? -1.809 15.571 -15.770 1.00 89.88 477 MET A O 1
ATOM 3950 N N . CYS A 1 478 ? -0.875 13.524 -15.892 1.00 89.75 478 CYS A N 1
ATOM 3951 C CA . CYS A 1 478 ? -0.356 13.508 -14.530 1.00 89.75 478 CYS A CA 1
ATOM 3952 C C . CYS A 1 478 ? 1.072 14.065 -14.501 1.00 89.75 478 CYS A C 1
ATOM 3954 O O . CYS A 1 478 ? 1.876 13.746 -15.384 1.00 89.75 478 CYS A O 1
ATOM 3956 N N . LEU A 1 479 ? 1.413 14.834 -13.468 1.00 89.94 479 LEU A N 1
ATOM 3957 C CA . LEU A 1 479 ? 2.775 15.313 -13.229 1.00 89.94 479 LEU A CA 1
ATOM 3958 C C . LEU A 1 479 ? 3.343 14.740 -11.925 1.00 89.94 479 LEU A C 1
ATOM 3960 O O . LEU A 1 479 ? 2.702 14.777 -10.874 1.00 89.94 479 LEU A O 1
ATOM 3964 N N . CYS A 1 480 ? 4.573 14.241 -12.012 1.00 89.75 480 CYS A N 1
ATOM 3965 C CA . CYS A 1 480 ? 5.401 13.760 -10.920 1.00 89.75 480 CYS A CA 1
ATOM 3966 C C . CYS A 1 480 ? 6.613 14.680 -10.742 1.00 89.75 480 CYS A C 1
ATOM 3968 O O . CYS A 1 480 ? 7.392 14.853 -11.679 1.00 89.75 480 CYS A O 1
ATOM 3970 N N . LEU A 1 481 ? 6.798 15.240 -9.547 1.00 87.50 481 LEU A N 1
ATOM 3971 C CA . LEU A 1 481 ? 8.024 15.966 -9.195 1.00 87.50 481 LEU A CA 1
ATOM 3972 C C . LEU A 1 481 ? 9.046 14.983 -8.624 1.00 87.50 481 LEU A C 1
ATOM 3974 O O . LEU A 1 481 ? 8.747 14.308 -7.644 1.00 87.50 481 LEU A O 1
ATOM 3978 N N . CYS A 1 482 ? 10.229 14.890 -9.226 1.00 85.44 482 CYS A N 1
ATOM 3979 C CA . CYS A 1 482 ? 11.307 14.019 -8.766 1.00 85.44 482 CYS A CA 1
ATOM 3980 C C . CYS A 1 482 ? 12.333 14.829 -7.962 1.00 85.44 482 CYS A C 1
ATOM 3982 O O . CYS A 1 482 ? 12.984 15.729 -8.499 1.00 85.44 482 CYS A O 1
ATOM 3984 N N . LEU A 1 483 ? 12.464 14.487 -6.683 1.00 81.50 483 LEU A N 1
ATOM 3985 C CA . LEU A 1 483 ? 13.381 15.075 -5.714 1.00 81.50 483 LEU A CA 1
ATOM 3986 C C . LEU A 1 483 ? 14.583 14.146 -5.516 1.00 81.50 483 LEU A C 1
ATOM 3988 O O . LEU A 1 483 ? 14.422 12.931 -5.374 1.00 81.50 483 LEU A O 1
ATOM 3992 N N . GLU A 1 484 ? 15.776 14.727 -5.483 1.00 77.19 484 GLU A N 1
ATOM 3993 C CA . GLU A 1 484 ? 17.027 14.018 -5.215 1.00 77.19 484 GLU A CA 1
ATOM 3994 C C . GLU A 1 484 ? 17.485 14.346 -3.798 1.00 77.19 484 GLU A C 1
ATOM 3996 O O . GLU A 1 484 ? 17.813 15.491 -3.489 1.00 77.19 484 GLU A O 1
ATOM 4001 N N . LEU A 1 485 ? 17.499 13.335 -2.932 1.00 74.25 485 LEU A N 1
ATOM 4002 C CA . LEU A 1 485 ? 17.941 13.489 -1.555 1.00 74.25 485 LEU A CA 1
ATOM 4003 C C . LEU A 1 485 ? 19.456 13.302 -1.472 1.00 74.25 485 LEU A C 1
ATOM 4005 O O . LEU A 1 485 ? 20.011 12.328 -1.993 1.00 74.25 485 LEU A O 1
ATOM 4009 N N . ALA A 1 486 ? 20.121 14.213 -0.760 1.00 69.38 486 ALA A N 1
ATOM 4010 C CA . ALA A 1 486 ? 21.540 14.087 -0.445 1.00 69.38 486 ALA A CA 1
ATOM 4011 C C . ALA A 1 486 ? 21.839 12.787 0.334 1.00 69.38 486 ALA A C 1
ATOM 4013 O O . ALA A 1 486 ? 20.948 12.147 0.896 1.00 69.38 486 ALA A O 1
ATOM 4014 N N . ASP A 1 487 ? 23.116 12.396 0.398 1.00 70.69 487 ASP A N 1
ATOM 4015 C CA . ASP A 1 487 ? 23.536 11.287 1.258 1.00 70.69 487 ASP A CA 1
ATOM 4016 C C . ASP A 1 487 ? 23.316 11.652 2.734 1.00 70.69 487 ASP A C 1
ATOM 4018 O O . ASP A 1 487 ? 24.038 12.462 3.317 1.00 70.69 487 ASP A O 1
ATOM 4022 N N . MET A 1 488 ? 22.294 11.033 3.324 1.00 69.19 488 MET A N 1
ATOM 4023 C CA . MET A 1 488 ? 21.878 11.244 4.710 1.00 69.19 488 MET A CA 1
ATOM 4024 C C . MET A 1 488 ? 22.151 10.010 5.582 1.00 69.19 488 MET A C 1
ATOM 4026 O O . MET A 1 488 ? 21.625 9.913 6.691 1.00 69.19 488 MET A O 1
ATOM 4030 N N . THR A 1 489 ? 22.965 9.055 5.114 1.00 70.94 489 THR A N 1
ATOM 4031 C CA . THR A 1 489 ? 23.264 7.806 5.849 1.00 70.94 489 THR A CA 1
ATOM 4032 C C . THR A 1 489 ? 23.994 8.048 7.171 1.00 70.94 489 THR A C 1
ATOM 4034 O O . THR A 1 489 ? 23.895 7.248 8.100 1.00 70.94 489 THR A O 1
ATOM 4037 N N . THR A 1 490 ? 24.703 9.173 7.286 1.00 75.88 490 THR A N 1
ATOM 4038 C CA . THR A 1 490 ? 25.401 9.590 8.514 1.00 75.88 490 THR A CA 1
ATOM 4039 C C . THR A 1 490 ? 24.582 10.548 9.386 1.00 75.88 490 THR A C 1
ATOM 4041 O O . THR A 1 490 ? 25.000 10.885 10.497 1.00 75.88 490 THR A O 1
ATOM 4044 N N . THR A 1 491 ? 23.408 10.975 8.916 1.00 78.75 491 THR A N 1
ATOM 4045 C CA . THR A 1 491 ? 22.541 11.930 9.609 1.00 78.75 491 THR A CA 1
ATOM 4046 C C . THR A 1 491 ? 21.675 11.217 10.651 1.00 78.75 491 THR A C 1
ATOM 4048 O O . THR A 1 491 ? 21.118 10.157 10.362 1.00 78.75 491 THR A O 1
ATOM 4051 N N . PRO A 1 492 ? 21.500 11.782 11.863 1.00 81.00 492 PRO A N 1
ATOM 4052 C CA . PRO A 1 492 ? 20.624 11.194 12.870 1.00 81.00 492 PRO A CA 1
ATOM 4053 C C . PRO A 1 492 ? 19.190 10.974 12.349 1.00 81.00 492 PRO A C 1
ATOM 4055 O O . PRO A 1 492 ? 18.667 11.861 11.666 1.00 81.00 492 PRO A O 1
ATOM 4058 N N . PRO A 1 493 ? 18.511 9.869 12.724 1.00 76.31 493 PRO A N 1
ATOM 4059 C CA . PRO A 1 493 ? 17.209 9.495 12.168 1.00 76.31 493 PRO A CA 1
ATOM 4060 C C . PRO A 1 493 ? 16.127 10.581 12.204 1.00 76.31 493 PRO A C 1
ATOM 4062 O O . PRO A 1 493 ? 15.385 10.734 11.236 1.00 76.31 493 PRO A O 1
ATOM 4065 N N . MET A 1 494 ? 16.062 11.343 13.300 1.00 76.81 494 MET A N 1
ATOM 4066 C CA . MET A 1 494 ? 15.106 12.444 13.482 1.00 76.81 494 MET A CA 1
ATOM 4067 C C . MET A 1 494 ? 15.376 13.606 12.524 1.00 76.81 494 MET A C 1
ATOM 4069 O O . MET A 1 494 ? 14.465 14.086 11.864 1.00 76.81 494 MET A O 1
ATOM 4073 N N . VAL A 1 495 ? 16.640 14.027 12.412 1.00 81.38 495 VAL A N 1
ATOM 4074 C CA . VAL A 1 495 ? 17.039 15.142 11.537 1.00 81.38 495 VAL A CA 1
ATOM 4075 C C . VAL A 1 495 ? 16.844 14.753 10.077 1.00 81.38 495 VAL A C 1
ATOM 4077 O O . VAL A 1 495 ? 16.308 15.528 9.294 1.00 81.38 495 VAL A O 1
ATOM 4080 N N . ARG A 1 496 ? 17.219 13.517 9.723 1.00 83.50 496 ARG A N 1
ATOM 4081 C CA . ARG A 1 496 ? 16.979 12.962 8.390 1.00 83.50 496 ARG A CA 1
ATOM 4082 C C . ARG A 1 496 ? 15.496 13.006 8.037 1.00 83.50 496 ARG A C 1
ATOM 4084 O O . ARG A 1 496 ? 15.150 13.478 6.962 1.00 83.50 496 ARG A O 1
ATOM 4091 N N . PHE A 1 497 ? 14.630 12.568 8.946 1.00 84.19 497 PHE A N 1
ATOM 4092 C CA . PHE A 1 497 ? 13.188 12.587 8.732 1.00 84.19 497 PHE A CA 1
ATOM 4093 C C . PHE A 1 497 ? 12.628 13.993 8.507 1.00 84.19 497 PHE A C 1
ATOM 4095 O O . PHE A 1 497 ? 11.892 14.198 7.542 1.00 84.19 497 PHE A O 1
ATOM 4102 N N . THR A 1 498 ? 12.979 14.960 9.358 1.00 81.44 498 THR A N 1
ATOM 4103 C CA . THR A 1 498 ? 12.468 16.331 9.226 1.00 81.44 498 THR A CA 1
ATOM 4104 C C . THR A 1 498 ? 12.955 16.988 7.940 1.00 81.44 498 THR A C 1
ATOM 4106 O O . THR A 1 498 ? 12.158 17.622 7.260 1.00 81.44 498 THR A O 1
ATOM 4109 N N . THR A 1 499 ? 14.218 16.768 7.549 1.00 82.75 499 THR A N 1
ATOM 4110 C CA . THR A 1 499 ? 14.752 17.262 6.270 1.00 82.75 499 THR A CA 1
ATOM 4111 C C . THR A 1 499 ? 13.990 16.682 5.082 1.00 82.75 499 THR A C 1
ATOM 4113 O O . THR A 1 499 ? 13.563 17.439 4.214 1.00 82.75 499 THR A O 1
ATOM 4116 N N . ILE A 1 500 ? 13.750 15.364 5.062 1.00 84.88 500 ILE A N 1
ATOM 4117 C CA . ILE A 1 500 ? 12.983 14.753 3.970 1.00 84.88 500 ILE A CA 1
ATOM 4118 C C . ILE A 1 500 ? 11.542 15.288 3.957 1.00 84.88 500 ILE A C 1
ATOM 4120 O O . ILE A 1 500 ? 11.017 15.599 2.890 1.00 84.88 500 ILE A O 1
ATOM 4124 N N . CYS A 1 501 ? 10.903 15.438 5.122 1.00 85.06 501 CYS A N 1
ATOM 4125 C CA . CYS A 1 501 ? 9.570 16.033 5.208 1.00 85.06 501 CYS A CA 1
ATOM 4126 C C . CYS A 1 501 ? 9.554 17.454 4.633 1.00 85.06 501 CYS A C 1
ATOM 4128 O O . CYS A 1 501 ? 8.694 17.766 3.814 1.00 85.06 501 CYS A O 1
ATOM 4130 N N . ASP A 1 502 ? 10.501 18.308 5.012 1.00 82.00 502 ASP A N 1
ATOM 4131 C CA . ASP A 1 502 ? 10.553 19.685 4.524 1.00 82.00 502 ASP A CA 1
ATOM 4132 C C . ASP A 1 502 ? 10.645 19.757 2.995 1.00 82.00 502 ASP A C 1
ATOM 4134 O O . ASP A 1 502 ? 9.920 20.548 2.384 1.00 82.00 502 ASP A O 1
ATOM 4138 N N . GLU A 1 503 ? 11.471 18.912 2.373 1.00 82.25 503 GLU A N 1
ATOM 4139 C CA . GLU A 1 503 ? 11.607 18.839 0.914 1.00 82.25 503 GLU A CA 1
ATOM 4140 C C . GLU A 1 503 ? 10.340 18.300 0.238 1.00 82.25 503 GLU A C 1
ATOM 4142 O O . GLU A 1 503 ? 9.810 18.915 -0.691 1.00 82.25 503 GLU A O 1
ATOM 4147 N N . VAL A 1 504 ? 9.795 17.190 0.743 1.00 85.25 504 VAL A N 1
ATOM 4148 C CA . VAL A 1 504 ? 8.594 16.551 0.185 1.00 85.25 504 VAL A CA 1
ATOM 4149 C C . VAL A 1 504 ? 7.391 17.473 0.286 1.00 85.25 504 VAL A C 1
ATOM 4151 O O . VAL A 1 504 ? 6.699 17.690 -0.705 1.00 85.25 504 VAL A O 1
ATOM 4154 N N . PHE A 1 505 ? 7.140 18.062 1.454 1.00 83.50 505 PHE A N 1
ATOM 4155 C CA . PHE A 1 505 ? 5.996 18.949 1.645 1.00 83.50 505 PHE A CA 1
ATOM 4156 C C . PHE A 1 505 ? 6.191 20.310 0.964 1.00 83.50 505 PHE A C 1
ATOM 4158 O O . PHE A 1 505 ? 5.203 20.947 0.596 1.00 83.50 505 PHE A O 1
ATOM 4165 N N . ALA A 1 506 ? 7.432 20.748 0.715 1.00 80.69 506 ALA A N 1
ATOM 4166 C CA . ALA A 1 506 ? 7.695 21.873 -0.182 1.00 80.69 506 ALA A CA 1
ATOM 4167 C C . ALA A 1 506 ? 7.368 21.545 -1.648 1.00 80.69 506 ALA A C 1
ATOM 4169 O O . ALA A 1 506 ? 6.875 22.416 -2.359 1.00 80.69 506 ALA A O 1
ATOM 4170 N N . ALA A 1 507 ? 7.576 20.309 -2.104 1.00 81.81 507 ALA A N 1
ATOM 4171 C CA . ALA A 1 507 ? 7.143 19.888 -3.435 1.00 81.81 507 ALA A CA 1
ATOM 4172 C C . ALA A 1 507 ? 5.618 19.703 -3.518 1.00 81.81 507 ALA A C 1
ATOM 4174 O O . ALA A 1 507 ? 4.988 20.184 -4.460 1.00 81.81 507 ALA A O 1
ATOM 4175 N N . LEU A 1 508 ? 5.004 19.073 -2.509 1.00 82.38 508 LEU A N 1
ATOM 4176 C CA . LEU A 1 508 ? 3.551 18.865 -2.430 1.00 82.38 508 LEU A CA 1
ATOM 4177 C C . LEU A 1 508 ? 2.766 20.182 -2.388 1.00 82.38 508 LEU A C 1
ATOM 4179 O O . LEU A 1 508 ? 1.657 20.251 -2.907 1.00 82.38 508 LEU A O 1
ATOM 4183 N N . ALA A 1 509 ? 3.359 21.253 -1.863 1.00 79.50 509 ALA A N 1
ATOM 4184 C CA . ALA A 1 509 ? 2.804 22.604 -1.911 1.00 79.50 509 ALA A CA 1
ATOM 4185 C C . ALA A 1 509 ? 2.493 23.112 -3.339 1.00 79.50 509 ALA A C 1
ATOM 4187 O O . ALA A 1 509 ? 1.642 23.989 -3.512 1.00 79.50 509 ALA A O 1
ATOM 4188 N N . HIS A 1 510 ? 3.147 22.558 -4.367 1.00 80.50 510 HIS A N 1
ATOM 4189 C CA . HIS A 1 510 ? 2.862 22.836 -5.781 1.00 80.50 510 HIS A CA 1
ATOM 4190 C C . HIS A 1 510 ? 1.726 21.977 -6.361 1.00 80.50 510 HIS A C 1
ATOM 4192 O O . HIS A 1 510 ? 1.390 22.118 -7.535 1.00 80.50 510 HIS A O 1
ATOM 4198 N N . GLN A 1 511 ? 1.121 21.120 -5.537 1.00 81.81 511 GLN A N 1
ATOM 4199 C CA . GLN A 1 511 ? 0.012 20.220 -5.851 1.00 81.81 511 GLN A CA 1
ATOM 4200 C C . GLN A 1 511 ? 0.247 19.254 -7.029 1.00 81.81 511 GLN A C 1
ATOM 4202 O O . GLN A 1 511 ? -0.673 19.054 -7.830 1.00 81.81 511 GLN A O 1
ATOM 4207 N N . PRO A 1 512 ? 1.426 18.612 -7.152 1.00 85.69 512 PRO A N 1
ATOM 4208 C CA . PRO A 1 512 ? 1.621 17.580 -8.162 1.00 85.69 512 PRO A CA 1
ATOM 4209 C C . PRO A 1 512 ? 0.704 16.374 -7.901 1.00 85.69 512 PRO A C 1
ATOM 4211 O O . PRO A 1 512 ? 0.183 16.177 -6.797 1.00 85.69 512 PRO A O 1
ATOM 4214 N N . ASP A 1 513 ? 0.530 15.532 -8.915 1.00 86.44 513 ASP A N 1
ATOM 4215 C CA . ASP A 1 513 ? -0.201 14.271 -8.756 1.00 86.44 513 ASP A CA 1
ATOM 4216 C C . ASP A 1 513 ? 0.667 13.228 -8.033 1.00 86.44 513 ASP A C 1
ATOM 4218 O O . ASP A 1 513 ? 0.152 12.393 -7.290 1.00 86.44 513 ASP A O 1
ATOM 4222 N N . TRP A 1 514 ? 1.991 13.312 -8.208 1.00 86.38 514 TRP A N 1
ATOM 4223 C CA . TRP A 1 514 ? 2.970 12.395 -7.625 1.00 86.38 514 TRP A CA 1
ATOM 4224 C C . TRP A 1 514 ? 4.233 13.137 -7.172 1.00 86.38 514 TRP A C 1
ATOM 4226 O O . TRP A 1 514 ? 4.627 14.146 -7.762 1.00 86.38 514 TRP A O 1
ATOM 4236 N N . VAL A 1 515 ? 4.904 12.612 -6.150 1.00 87.12 515 VAL A N 1
ATOM 4237 C CA . VAL A 1 515 ? 6.259 13.037 -5.768 1.00 87.12 515 VAL A CA 1
ATOM 4238 C C . VAL A 1 515 ? 7.145 11.808 -5.731 1.00 87.12 515 VAL A C 1
ATOM 4240 O O . VAL A 1 515 ? 6.840 10.851 -5.029 1.00 87.12 515 VAL A O 1
ATOM 4243 N N . GLN A 1 516 ? 8.238 11.821 -6.481 1.00 86.50 516 GLN A N 1
ATOM 4244 C CA . GLN A 1 516 ? 9.247 10.777 -6.443 1.00 86.50 516 GLN A CA 1
ATOM 4245 C C . GLN A 1 516 ? 10.445 11.240 -5.623 1.00 86.50 516 GLN A C 1
ATOM 4247 O O . GLN A 1 516 ? 10.935 12.345 -5.812 1.00 86.50 516 GLN A O 1
ATOM 4252 N N . LEU A 1 517 ? 10.924 10.373 -4.741 1.00 81.88 517 LEU A N 1
ATOM 4253 C CA . LEU A 1 517 ? 12.115 10.559 -3.926 1.00 81.88 517 LEU A CA 1
ATOM 4254 C C . LEU A 1 517 ? 13.185 9.583 -4.396 1.00 81.88 517 LEU A C 1
ATOM 4256 O O . LEU A 1 517 ? 12.987 8.372 -4.304 1.00 81.88 517 LEU A O 1
ATOM 4260 N N . THR A 1 518 ? 14.307 10.104 -4.876 1.00 78.31 518 THR A N 1
ATOM 4261 C CA . THR A 1 518 ? 15.496 9.318 -5.210 1.00 78.31 518 THR A CA 1
ATOM 4262 C C . THR A 1 518 ? 16.527 9.460 -4.099 1.00 78.31 518 THR A C 1
ATOM 4264 O O . THR A 1 518 ? 16.888 10.575 -3.724 1.00 78.31 518 THR A O 1
ATOM 4267 N N . VAL A 1 519 ? 17.015 8.330 -3.578 1.00 72.50 519 VAL A N 1
ATOM 4268 C CA . VAL A 1 519 ? 18.060 8.293 -2.546 1.00 72.50 519 VAL A CA 1
ATOM 4269 C C . VAL A 1 519 ? 19.321 7.646 -3.116 1.00 72.50 519 VAL A C 1
ATOM 4271 O O . VAL A 1 519 ? 19.297 6.497 -3.543 1.00 72.50 519 VAL A O 1
ATOM 4274 N N . HIS A 1 520 ? 20.443 8.371 -3.104 1.00 65.69 520 HIS A N 1
ATOM 4275 C CA . HIS A 1 520 ? 21.700 7.892 -3.699 1.00 65.69 520 HIS A CA 1
ATOM 4276 C C . HIS A 1 520 ? 22.445 6.843 -2.860 1.00 65.69 520 HIS A C 1
ATOM 4278 O O . HIS A 1 520 ? 23.187 6.033 -3.414 1.00 65.69 520 HIS A O 1
ATOM 4284 N N . GLN A 1 521 ? 22.282 6.857 -1.533 1.00 65.25 521 GLN A N 1
ATOM 4285 C CA . GLN A 1 521 ? 22.835 5.836 -0.642 1.00 65.25 521 GLN A CA 1
ATOM 4286 C C . GLN A 1 521 ? 21.764 5.281 0.288 1.00 65.25 521 GLN A C 1
ATOM 4288 O O . GLN A 1 521 ? 21.152 6.003 1.075 1.00 65.25 521 GLN A O 1
ATOM 4293 N N . GLU A 1 522 ? 21.569 3.972 0.194 1.00 67.88 522 GLU A N 1
ATOM 4294 C CA . GLU A 1 522 ? 20.530 3.251 0.913 1.00 67.88 522 GLU A CA 1
ATOM 4295 C C . GLU A 1 522 ? 21.086 2.545 2.148 1.00 67.88 522 GLU A C 1
ATOM 4297 O O . GLU A 1 522 ? 22.178 1.972 2.147 1.00 67.88 522 GLU A O 1
ATOM 4302 N N . ASP A 1 523 ? 20.276 2.526 3.200 1.00 69.06 523 ASP A N 1
ATOM 4303 C CA . ASP A 1 523 ? 20.508 1.749 4.410 1.00 69.06 523 ASP A CA 1
ATOM 4304 C C . ASP A 1 523 ? 19.287 0.882 4.748 1.00 69.06 523 ASP A C 1
ATOM 4306 O O . ASP A 1 523 ? 18.263 0.891 4.065 1.00 69.06 523 ASP A O 1
ATOM 4310 N N . ALA A 1 524 ? 19.381 0.117 5.837 1.00 66.31 524 ALA A N 1
ATOM 4311 C CA . ALA A 1 524 ? 18.297 -0.762 6.266 1.00 66.31 524 ALA A CA 1
ATOM 4312 C C . ALA A 1 524 ? 16.991 -0.024 6.631 1.00 66.31 524 ALA A C 1
ATOM 4314 O O . ALA A 1 524 ? 15.955 -0.677 6.720 1.00 66.31 524 ALA A O 1
ATOM 4315 N N . LEU A 1 525 ? 17.031 1.296 6.849 1.00 73.88 525 LEU A N 1
ATOM 4316 C CA . LEU A 1 525 ? 15.897 2.108 7.303 1.00 73.88 525 LEU A CA 1
ATOM 4317 C C . LEU A 1 525 ? 15.223 2.888 6.165 1.00 73.88 525 LEU A C 1
ATOM 4319 O O . LEU A 1 525 ? 14.135 3.423 6.355 1.00 73.88 525 LEU A O 1
ATOM 4323 N N . SER A 1 526 ? 15.843 2.950 4.986 1.00 73.25 526 SER A N 1
ATOM 4324 C CA . SER A 1 526 ? 15.413 3.806 3.872 1.00 73.25 526 SER A CA 1
ATOM 4325 C C . SER A 1 526 ? 13.972 3.512 3.421 1.00 73.25 526 SER A C 1
ATOM 4327 O O . SER A 1 526 ? 13.158 4.430 3.354 1.00 73.25 526 SER A O 1
ATOM 4329 N N . SER A 1 527 ? 13.604 2.238 3.266 1.00 72.69 527 SER A N 1
ATOM 4330 C CA . SER A 1 527 ? 12.223 1.831 2.944 1.00 72.69 527 SER A CA 1
ATOM 4331 C C . SER A 1 527 ? 11.172 2.277 3.977 1.00 72.69 527 SER A C 1
ATOM 4333 O O . SER A 1 527 ? 10.081 2.703 3.600 1.00 72.69 527 SER A O 1
ATOM 4335 N N . LEU A 1 528 ? 11.506 2.257 5.275 1.00 77.06 528 LEU A N 1
ATOM 4336 C CA . LEU A 1 528 ? 10.604 2.691 6.350 1.00 77.06 528 LEU A CA 1
ATOM 4337 C C . LEU A 1 528 ? 10.345 4.202 6.301 1.00 77.06 528 LEU A C 1
ATOM 4339 O O . LEU A 1 528 ? 9.227 4.639 6.568 1.00 77.06 528 LEU A O 1
ATOM 4343 N N . TYR A 1 529 ? 11.346 5.004 5.920 1.00 80.94 529 TYR A N 1
ATOM 4344 C CA . TYR A 1 529 ? 11.131 6.429 5.665 1.00 80.94 529 TYR A CA 1
ATOM 4345 C C . TYR A 1 529 ? 10.153 6.646 4.514 1.00 80.94 529 TYR A C 1
ATOM 4347 O O . TYR A 1 529 ? 9.220 7.430 4.670 1.00 80.94 529 TYR A O 1
ATOM 4355 N N . GLY A 1 530 ? 10.319 5.925 3.402 1.00 80.06 530 GLY A N 1
ATOM 4356 C CA . GLY A 1 530 ? 9.403 5.999 2.263 1.00 80.06 530 GLY A CA 1
ATOM 4357 C C . GLY A 1 530 ? 7.952 5.697 2.646 1.00 80.06 530 GLY A C 1
ATOM 4358 O O . GLY A 1 530 ? 7.057 6.467 2.298 1.00 80.06 530 GLY A O 1
ATOM 4359 N N . GLU A 1 531 ? 7.715 4.631 3.418 1.00 79.81 531 GLU A N 1
ATOM 4360 C CA . GLU A 1 531 ? 6.376 4.287 3.922 1.00 79.81 531 GLU A CA 1
ATOM 4361 C C . GLU A 1 531 ? 5.808 5.376 4.844 1.00 79.81 531 GLU A C 1
ATOM 4363 O O . GLU A 1 531 ? 4.665 5.804 4.668 1.00 79.81 531 GLU A O 1
ATOM 4368 N N . LEU A 1 532 ? 6.609 5.867 5.797 1.00 82.31 532 LEU A N 1
ATOM 4369 C CA . LEU A 1 532 ? 6.189 6.905 6.739 1.00 82.31 532 LEU A CA 1
ATOM 4370 C C . LEU A 1 532 ? 5.812 8.208 6.019 1.00 82.31 532 LEU A C 1
ATOM 4372 O O . LEU A 1 532 ? 4.766 8.796 6.294 1.00 82.31 532 LEU A O 1
ATOM 4376 N N . ILE A 1 533 ? 6.645 8.642 5.073 1.00 85.25 533 ILE A N 1
ATOM 4377 C CA . ILE A 1 533 ? 6.424 9.855 4.281 1.00 85.25 533 ILE A CA 1
ATOM 4378 C C . ILE A 1 533 ? 5.197 9.697 3.386 1.00 85.25 533 ILE A C 1
ATOM 4380 O O . ILE A 1 533 ? 4.416 10.636 3.270 1.00 85.25 533 ILE A O 1
ATOM 4384 N N . HIS A 1 534 ? 4.990 8.525 2.781 1.00 83.25 534 HIS A N 1
ATOM 4385 C CA . HIS A 1 534 ? 3.805 8.273 1.967 1.00 83.25 534 HIS A CA 1
ATOM 4386 C C . HIS A 1 534 ? 2.514 8.415 2.781 1.00 83.25 534 HIS A C 1
ATOM 4388 O O . HIS A 1 534 ? 1.586 9.091 2.335 1.00 83.25 534 HIS A O 1
ATOM 4394 N N . LEU A 1 535 ? 2.468 7.850 3.993 1.00 79.75 535 LEU A N 1
ATOM 4395 C CA . LEU A 1 535 ? 1.312 7.987 4.883 1.00 79.75 535 LEU A CA 1
ATOM 4396 C C . LEU A 1 535 ? 1.057 9.454 5.260 1.00 79.75 535 LEU A C 1
ATOM 4398 O O . LEU A 1 535 ? -0.086 9.904 5.241 1.00 79.75 535 LEU A O 1
ATOM 4402 N N . LEU A 1 536 ? 2.117 10.213 5.549 1.00 81.25 536 LEU A N 1
ATOM 4403 C CA . LEU A 1 536 ? 2.044 11.646 5.852 1.00 81.25 536 LEU A CA 1
ATOM 4404 C C . LEU A 1 536 ? 1.606 12.488 4.640 1.00 81.25 536 LEU A C 1
ATOM 4406 O O . LEU A 1 536 ? 0.813 13.419 4.786 1.00 81.25 536 LEU A O 1
ATOM 4410 N N . ALA A 1 537 ? 2.065 12.149 3.437 1.00 81.19 537 ALA A N 1
ATOM 4411 C CA . ALA A 1 537 ? 1.656 12.807 2.200 1.00 81.19 537 ALA A CA 1
ATOM 4412 C C . ALA A 1 537 ? 0.173 12.570 1.887 1.00 81.19 537 ALA A C 1
ATOM 4414 O O . ALA A 1 537 ? -0.531 13.519 1.557 1.00 81.19 537 ALA A O 1
ATOM 4415 N N . GLU A 1 538 ? -0.324 11.344 2.073 1.00 76.50 538 GLU A N 1
ATOM 4416 C CA . GLU A 1 538 ? -1.748 11.012 1.919 1.00 76.50 538 GLU A CA 1
ATOM 4417 C C . GLU A 1 538 ? -2.633 11.760 2.934 1.00 76.50 538 GLU A C 1
ATOM 4419 O O . GLU A 1 538 ? -3.772 12.101 2.619 1.00 76.50 538 GLU A O 1
ATOM 4424 N N . ILE A 1 539 ? -2.114 12.065 4.133 1.00 74.75 539 ILE A N 1
ATOM 4425 C CA . ILE A 1 539 ? -2.801 12.918 5.120 1.00 74.75 539 ILE A CA 1
ATOM 4426 C C . ILE A 1 539 ? -2.892 14.367 4.618 1.00 74.75 539 ILE A C 1
ATOM 4428 O O . ILE A 1 539 ? -3.950 14.992 4.713 1.00 74.75 539 ILE A O 1
ATOM 4432 N N . TYR A 1 540 ? -1.792 14.909 4.088 1.00 75.88 540 TYR A N 1
ATOM 4433 C CA . TYR A 1 540 ? -1.727 16.288 3.596 1.00 75.88 540 TYR A CA 1
ATOM 4434 C C . TYR A 1 540 ? -2.551 16.495 2.315 1.00 75.88 540 TYR A C 1
ATOM 4436 O O . TYR A 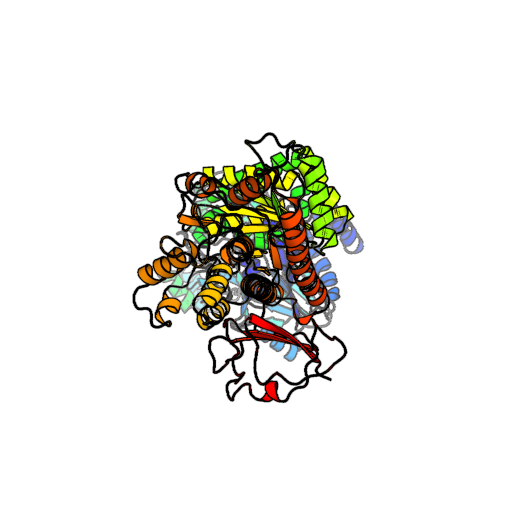1 540 ? -3.339 17.439 2.219 1.00 75.88 540 TYR A O 1
ATOM 4444 N N . GLN A 1 541 ? -2.401 15.597 1.340 1.00 75.00 541 GLN A N 1
ATOM 4445 C CA . GLN A 1 541 ? -3.025 15.664 0.021 1.00 75.00 541 GLN A CA 1
ATOM 4446 C C . GLN A 1 541 ? -3.520 14.266 -0.410 1.00 75.00 541 GLN A C 1
ATOM 4448 O O . GLN A 1 541 ? -2.812 13.550 -1.120 1.00 75.00 541 GLN A O 1
ATOM 4453 N N . PRO A 1 542 ? -4.748 13.869 -0.018 1.00 71.56 542 PRO A N 1
ATOM 4454 C CA . PRO A 1 542 ? -5.315 12.574 -0.388 1.00 71.56 542 PRO A CA 1
ATOM 4455 C C . PRO A 1 542 ? -5.362 12.371 -1.907 1.00 71.56 542 PRO A C 1
ATOM 4457 O O . PRO A 1 542 ? -5.844 13.241 -2.645 1.00 71.56 542 PRO A O 1
ATOM 4460 N N . GLY A 1 543 ? -4.887 11.214 -2.369 1.00 66.19 543 GLY A N 1
ATOM 4461 C CA . GLY A 1 543 ? -4.759 10.899 -3.793 1.00 66.19 543 GLY A CA 1
ATOM 4462 C C . GLY A 1 543 ? -3.395 11.244 -4.394 1.00 66.19 543 GLY A C 1
ATOM 4463 O O . GLY A 1 543 ? -3.104 10.769 -5.493 1.00 66.19 543 GLY A O 1
ATOM 4464 N N . THR A 1 544 ? -2.550 12.004 -3.687 1.00 72.38 544 THR A N 1
ATOM 4465 C CA . THR A 1 544 ? -1.156 12.222 -4.081 1.00 72.38 544 THR A CA 1
ATOM 4466 C C . THR A 1 544 ? -0.256 11.170 -3.469 1.00 72.38 544 THR A C 1
ATOM 4468 O O . THR A 1 544 ? -0.212 10.949 -2.263 1.00 72.38 544 THR A O 1
ATOM 4471 N N . SER A 1 545 ? 0.516 10.544 -4.338 1.00 73.50 545 SER A N 1
ATOM 4472 C CA . SER A 1 545 ? 1.290 9.367 -4.007 1.00 73.50 545 SER A CA 1
ATOM 4473 C C . SER A 1 545 ? 2.787 9.656 -4.020 1.00 73.50 545 SER A C 1
ATOM 4475 O O . SER A 1 545 ? 3.293 10.376 -4.885 1.00 73.50 545 SER A O 1
ATOM 4477 N N . VAL A 1 546 ? 3.496 9.077 -3.049 1.00 78.00 546 VAL A N 1
ATOM 4478 C CA . VAL A 1 546 ? 4.952 9.190 -2.935 1.00 78.00 546 VAL A CA 1
ATOM 4479 C C . VAL A 1 546 ? 5.581 7.944 -3.539 1.00 78.00 546 VAL A C 1
ATOM 4481 O O . VAL A 1 546 ? 5.257 6.821 -3.156 1.00 78.00 546 VAL A O 1
ATOM 4484 N N . ILE A 1 547 ? 6.466 8.146 -4.505 1.00 77.62 547 ILE A N 1
ATOM 4485 C CA . ILE A 1 547 ? 7.249 7.101 -5.153 1.00 77.62 547 ILE A CA 1
ATOM 4486 C C . ILE A 1 547 ? 8.619 7.100 -4.493 1.00 77.62 547 ILE A C 1
ATOM 4488 O O . ILE A 1 547 ? 9.305 8.117 -4.488 1.00 77.62 547 ILE A O 1
ATOM 4492 N N . TRP A 1 548 ? 9.029 5.963 -3.952 1.00 76.00 548 TRP A N 1
ATOM 4493 C CA . TRP A 1 548 ? 10.363 5.810 -3.385 1.00 76.00 548 TRP A CA 1
ATOM 4494 C C . TRP A 1 548 ? 11.242 5.050 -4.377 1.00 76.00 548 TRP A C 1
ATOM 4496 O O . TRP A 1 548 ? 10.955 3.898 -4.717 1.00 76.00 548 TRP A O 1
ATOM 4506 N N . HIS A 1 549 ? 12.274 5.715 -4.887 1.00 73.12 549 HIS A N 1
ATOM 4507 C CA . HIS A 1 549 ? 13.230 5.143 -5.822 1.00 73.12 549 HIS A CA 1
ATOM 4508 C C . HIS A 1 549 ? 14.470 4.647 -5.073 1.00 73.12 549 HIS A C 1
ATOM 4510 O O . HIS A 1 549 ? 15.274 5.440 -4.581 1.00 73.12 549 HIS A O 1
ATOM 4516 N N . GLU A 1 550 ? 14.603 3.321 -5.029 1.00 67.12 550 GLU A N 1
ATOM 4517 C CA . GLU A 1 550 ? 15.793 2.596 -4.579 1.00 67.12 550 GLU A CA 1
ATOM 4518 C C . GLU A 1 550 ? 16.498 2.001 -5.807 1.00 67.12 550 GLU A C 1
ATOM 4520 O O . GLU A 1 550 ? 15.872 1.354 -6.655 1.00 67.12 550 GLU A O 1
ATOM 4525 N N . HIS A 1 551 ? 17.805 2.221 -5.904 1.00 62.16 551 HIS A N 1
ATOM 4526 C CA . HIS A 1 551 ? 18.678 1.592 -6.881 1.00 62.16 551 HIS A CA 1
ATOM 4527 C C . HIS A 1 551 ? 18.974 0.128 -6.522 1.00 62.16 551 HIS A C 1
ATOM 4529 O O . HIS A 1 551 ? 19.189 -0.672 -7.435 1.00 62.16 551 HIS A O 1
ATOM 4535 N N . ALA A 1 552 ? 18.994 -0.269 -5.243 1.00 57.25 552 ALA A N 1
ATOM 4536 C CA . ALA A 1 552 ? 19.220 -1.670 -4.879 1.00 57.25 552 ALA A CA 1
ATOM 4537 C C . ALA A 1 552 ? 17.981 -2.549 -5.138 1.00 57.25 552 ALA A C 1
ATOM 4539 O O . ALA A 1 552 ? 16.853 -2.075 -5.260 1.00 57.25 552 ALA A O 1
ATOM 4540 N N . ILE A 1 553 ? 18.175 -3.875 -5.227 1.00 56.12 553 ILE A N 1
ATOM 4541 C CA . ILE A 1 553 ? 17.041 -4.811 -5.305 1.00 56.12 553 ILE A CA 1
ATOM 4542 C C . ILE A 1 553 ? 16.173 -4.598 -4.057 1.00 56.12 553 ILE A C 1
ATOM 4544 O O . ILE A 1 553 ? 16.687 -4.787 -2.950 1.00 56.12 553 ILE A O 1
ATOM 4548 N N . PRO A 1 554 ? 14.880 -4.254 -4.203 1.00 50.72 554 PRO A N 1
ATOM 4549 C CA . PRO A 1 554 ? 14.093 -3.777 -3.090 1.00 50.72 554 PRO A CA 1
ATOM 4550 C C . PRO A 1 554 ? 14.013 -4.811 -1.977 1.00 50.72 554 PRO A C 1
ATOM 4552 O O . PRO A 1 554 ? 13.508 -5.923 -2.166 1.00 50.72 554 PRO A O 1
ATOM 4555 N N . ARG A 1 555 ? 14.416 -4.392 -0.776 1.00 50.28 555 ARG A N 1
ATOM 4556 C CA . ARG A 1 555 ? 13.942 -5.016 0.469 1.00 50.28 555 ARG A CA 1
ATOM 4557 C C . ARG A 1 555 ? 12.459 -4.709 0.721 1.00 50.28 555 ARG A C 1
ATOM 4559 O O . ARG A 1 555 ? 11.863 -5.302 1.611 1.00 50.28 555 ARG A O 1
ATOM 4566 N N . ILE A 1 556 ? 11.856 -3.860 -0.117 1.00 48.94 556 ILE A N 1
ATOM 4567 C CA . ILE A 1 556 ? 10.460 -3.409 -0.075 1.00 48.94 556 ILE A CA 1
ATOM 4568 C C . ILE A 1 556 ? 9.446 -4.575 -0.093 1.00 48.94 556 ILE A C 1
ATOM 4570 O O . ILE A 1 556 ? 8.385 -4.470 0.513 1.00 48.94 556 ILE A O 1
ATOM 4574 N N . PHE A 1 557 ? 9.772 -5.736 -0.682 1.00 49.81 557 PHE A N 1
ATOM 4575 C CA . PHE A 1 557 ? 8.879 -6.917 -0.655 1.00 49.81 557 PHE A CA 1
ATOM 4576 C C . PHE A 1 557 ? 8.835 -7.651 0.690 1.00 49.81 557 PHE A C 1
ATOM 4578 O O . PHE A 1 557 ? 8.101 -8.626 0.838 1.00 49.81 557 PHE A O 1
ATOM 4585 N N . GLN A 1 558 ? 9.619 -7.193 1.664 1.00 47.25 558 GLN A N 1
ATOM 4586 C CA . GLN A 1 558 ? 9.585 -7.625 3.057 1.00 47.25 558 GLN A CA 1
ATOM 4587 C C . GLN A 1 558 ? 9.287 -6.436 3.964 1.00 47.25 558 GLN A C 1
ATOM 4589 O O . GLN A 1 558 ? 9.888 -6.328 5.029 1.00 47.25 558 GLN A O 1
ATOM 4594 N N . SER A 1 559 ? 8.406 -5.527 3.537 1.00 48.75 559 SER A N 1
ATOM 4595 C CA . SER A 1 559 ? 7.895 -4.481 4.416 1.00 48.75 559 SER A CA 1
ATOM 4596 C C . SER A 1 559 ? 7.387 -5.151 5.713 1.00 48.75 559 SER A C 1
ATOM 4598 O O . SER A 1 559 ? 6.378 -5.860 5.667 1.00 48.75 559 SER A O 1
ATOM 4600 N N . PRO A 1 560 ? 8.090 -5.008 6.865 1.00 46.53 560 PRO A N 1
ATOM 4601 C CA . PRO A 1 560 ? 7.606 -5.514 8.168 1.00 46.53 560 PRO A CA 1
ATOM 4602 C C . PRO A 1 560 ? 6.316 -4.793 8.570 1.00 46.53 560 PRO A C 1
ATOM 4604 O O . PRO A 1 560 ? 5.503 -5.277 9.353 1.00 46.53 560 PRO A O 1
ATOM 4607 N N . THR A 1 561 ? 6.232 -3.620 7.956 1.00 52.00 561 THR A N 1
ATOM 4608 C CA . THR A 1 561 ? 5.134 -2.841 7.497 1.00 52.00 561 THR A CA 1
ATOM 4609 C C . THR A 1 561 ? 4.001 -3.697 6.937 1.00 52.00 561 THR A C 1
ATOM 4611 O O . THR A 1 561 ? 3.400 -4.520 7.611 1.00 52.00 561 THR A O 1
ATOM 4614 N N . GLY A 1 562 ? 3.754 -3.565 5.641 1.00 56.34 562 GLY A N 1
ATOM 4615 C CA . GLY A 1 562 ? 2.587 -4.032 4.888 1.00 56.34 562 GLY A CA 1
ATOM 4616 C C . GLY A 1 562 ? 1.874 -2.853 4.216 1.00 56.34 562 GLY A C 1
ATOM 4617 O O . GLY A 1 562 ? 0.819 -3.031 3.618 1.00 56.34 562 GLY A O 1
ATOM 4618 N N . VAL A 1 563 ? 2.445 -1.645 4.325 1.00 59.34 563 VAL A N 1
ATOM 4619 C CA . VAL A 1 563 ? 2.147 -0.508 3.450 1.00 59.34 563 VAL A CA 1
ATOM 4620 C C . VAL A 1 563 ? 2.844 -0.763 2.121 1.00 59.34 563 VAL A C 1
ATOM 4622 O O . VAL A 1 563 ? 4.069 -0.830 2.068 1.00 59.34 563 VAL A O 1
ATOM 4625 N N . SER A 1 564 ? 2.076 -0.908 1.043 1.00 64.56 564 SER A N 1
ATOM 4626 C CA . SER A 1 564 ? 2.649 -0.914 -0.302 1.00 64.56 564 SER A CA 1
ATOM 4627 C C . SER A 1 564 ? 2.761 0.520 -0.788 1.00 64.56 564 SER A C 1
ATOM 4629 O O . SER A 1 564 ? 1.767 1.245 -0.809 1.00 64.56 564 SER A O 1
ATOM 4631 N N . LEU A 1 565 ? 3.951 0.916 -1.234 1.00 73.25 565 LEU A N 1
ATOM 4632 C CA . LEU A 1 565 ? 4.070 2.135 -2.022 1.00 73.25 565 LEU A CA 1
ATOM 4633 C C . LEU A 1 565 ? 3.312 1.957 -3.353 1.00 73.25 565 LEU A C 1
ATOM 4635 O O . LEU A 1 565 ? 3.164 0.837 -3.851 1.00 73.25 565 LEU A O 1
ATOM 4639 N N . PRO A 1 566 ? 2.800 3.045 -3.938 1.00 73.44 566 PRO A N 1
ATOM 4640 C CA . PRO A 1 566 ? 1.930 2.979 -5.110 1.00 73.44 566 PRO A CA 1
ATOM 4641 C C . PRO A 1 566 ? 2.698 2.737 -6.419 1.00 73.44 566 PRO A C 1
ATOM 4643 O O . PRO A 1 566 ? 2.130 2.230 -7.386 1.00 73.44 566 PRO A O 1
ATOM 4646 N N . VAL A 1 567 ? 3.995 3.052 -6.471 1.00 79.56 567 VAL A N 1
ATOM 4647 C CA . VAL A 1 567 ? 4.860 2.751 -7.621 1.00 79.56 567 VAL A CA 1
ATOM 4648 C C . VAL A 1 567 ? 6.217 2.256 -7.142 1.00 79.56 567 VAL A C 1
ATOM 4650 O O . VAL A 1 567 ? 6.812 2.836 -6.238 1.00 79.56 567 VAL A O 1
ATOM 4653 N N . HIS A 1 568 ? 6.726 1.216 -7.800 1.00 79.12 568 HIS A N 1
ATOM 4654 C CA . HIS A 1 568 ? 8.052 0.652 -7.560 1.00 79.12 568 HIS A CA 1
ATOM 4655 C C . HIS A 1 568 ? 8.814 0.520 -8.872 1.00 79.12 568 HIS A C 1
ATOM 4657 O O . HIS A 1 568 ? 8.262 0.019 -9.850 1.00 79.12 568 HIS A O 1
ATOM 4663 N N . HIS A 1 569 ? 10.098 0.873 -8.910 1.00 81.38 569 HIS A N 1
ATOM 4664 C CA . HIS A 1 569 ? 10.938 0.509 -10.053 1.00 81.38 569 HIS A CA 1
ATOM 4665 C C . HIS A 1 569 ? 11.012 -1.011 -10.178 1.00 81.38 569 HIS A C 1
ATOM 4667 O O . HIS A 1 569 ? 11.212 -1.709 -9.181 1.00 81.38 569 HIS A O 1
ATOM 4673 N N . ARG A 1 570 ? 10.827 -1.545 -11.394 1.00 85.00 570 ARG A N 1
ATOM 4674 C CA . ARG A 1 570 ? 10.909 -2.994 -11.592 1.00 85.00 570 ARG A CA 1
ATOM 4675 C C . ARG A 1 570 ? 12.358 -3.445 -11.372 1.00 85.00 570 ARG A C 1
ATOM 4677 O O . ARG A 1 570 ? 13.221 -3.093 -12.182 1.00 85.00 570 ARG A O 1
ATOM 4684 N N . PRO A 1 571 ? 12.654 -4.242 -10.333 1.00 78.50 571 PRO A N 1
ATOM 4685 C CA . PRO A 1 571 ? 14.026 -4.428 -9.897 1.00 78.50 571 PRO A CA 1
ATOM 4686 C C . PRO A 1 571 ? 14.827 -5.199 -10.928 1.00 78.50 571 PRO A C 1
ATOM 4688 O O . PRO A 1 571 ? 14.426 -6.282 -11.363 1.00 78.50 571 PRO A O 1
ATOM 4691 N N . GLY A 1 572 ? 15.962 -4.627 -11.316 1.00 83.62 572 GLY A N 1
ATOM 4692 C CA . GLY A 1 572 ? 16.877 -5.235 -12.269 1.00 83.62 572 GLY A CA 1
ATOM 4693 C C . GLY A 1 572 ? 16.358 -5.344 -13.705 1.00 83.62 572 GLY A C 1
ATOM 4694 O O . GLY A 1 572 ? 17.129 -5.751 -14.568 1.00 83.62 572 GLY A O 1
ATOM 4695 N N . LEU A 1 573 ? 15.123 -4.921 -14.028 1.00 89.88 573 LEU A N 1
ATOM 4696 C CA . LEU A 1 573 ? 14.596 -5.008 -15.401 1.00 89.88 573 LEU A CA 1
ATOM 4697 C C . LEU A 1 573 ? 15.542 -4.335 -16.405 1.00 89.88 573 LEU A C 1
ATOM 4699 O O . LEU A 1 573 ? 15.910 -4.950 -17.407 1.00 89.88 573 LEU A O 1
ATOM 4703 N N . THR A 1 574 ? 15.961 -3.100 -16.116 1.00 92.19 574 THR A N 1
ATOM 4704 C CA . THR A 1 574 ? 16.903 -2.338 -16.946 1.00 92.19 574 THR A CA 1
ATOM 4705 C C . THR A 1 574 ? 18.214 -3.107 -17.129 1.00 92.19 574 THR A C 1
ATOM 4707 O O . THR A 1 574 ? 18.641 -3.352 -18.258 1.00 92.19 574 THR A O 1
ATOM 4710 N N . ALA A 1 575 ? 18.822 -3.572 -16.033 1.00 90.88 575 ALA A N 1
ATOM 4711 C CA . ALA A 1 575 ? 20.066 -4.339 -16.060 1.00 90.88 575 ALA A CA 1
ATOM 4712 C C . ALA A 1 575 ? 19.930 -5.636 -16.883 1.00 90.88 575 ALA A C 1
ATOM 4714 O O . ALA A 1 575 ? 20.789 -5.950 -17.710 1.00 90.88 575 ALA A O 1
ATOM 4715 N N . ALA A 1 576 ? 18.828 -6.368 -16.712 1.00 92.44 576 ALA A N 1
ATOM 4716 C CA . ALA A 1 576 ? 18.562 -7.616 -17.410 1.00 92.44 576 ALA A CA 1
ATOM 4717 C C . ALA A 1 576 ? 18.254 -7.433 -18.902 1.00 92.44 576 ALA A C 1
ATOM 4719 O O . ALA A 1 576 ? 18.635 -8.294 -19.698 1.00 92.44 576 ALA A O 1
ATOM 4720 N N . LEU A 1 577 ? 17.616 -6.329 -19.308 1.00 95.56 577 LEU A N 1
ATOM 4721 C CA . LEU A 1 577 ? 17.409 -5.983 -20.721 1.00 95.56 577 LEU A CA 1
ATOM 4722 C C . LEU A 1 577 ? 18.747 -5.798 -21.439 1.00 95.56 577 LEU A C 1
ATOM 4724 O O . LEU A 1 577 ? 19.010 -6.455 -22.452 1.00 95.56 577 LEU A O 1
ATOM 4728 N N . TRP A 1 578 ? 19.622 -4.965 -20.874 1.00 94.06 578 TRP A N 1
ATOM 4729 C CA . TRP A 1 578 ? 20.954 -4.719 -21.425 1.00 94.06 578 TRP A CA 1
ATOM 4730 C C . TRP A 1 578 ? 21.839 -5.965 -21.368 1.00 94.06 578 TRP A C 1
ATOM 4732 O O . TRP A 1 578 ? 22.542 -6.269 -22.334 1.00 94.06 578 TRP A O 1
ATOM 4742 N N . TYR A 1 579 ? 21.767 -6.757 -20.298 1.00 92.88 579 TYR A N 1
ATOM 4743 C CA . TYR A 1 579 ? 22.453 -8.047 -20.262 1.00 92.88 579 TYR A CA 1
ATOM 4744 C C . TYR A 1 579 ? 21.960 -8.987 -21.369 1.00 92.88 579 TYR A C 1
ATOM 4746 O O . TYR A 1 579 ? 22.782 -9.571 -22.069 1.00 92.88 579 TYR A O 1
ATOM 4754 N N . SER A 1 580 ? 20.645 -9.089 -21.586 1.00 94.88 580 SER A N 1
ATOM 4755 C CA . SER A 1 580 ? 20.064 -9.980 -22.602 1.00 94.88 580 SER A CA 1
ATOM 4756 C C . SER A 1 580 ? 20.478 -9.592 -24.023 1.00 94.88 580 SER A C 1
ATOM 4758 O O . SER A 1 580 ? 20.685 -10.464 -24.866 1.00 94.88 580 SER A O 1
ATOM 4760 N N . LEU A 1 581 ? 20.650 -8.295 -24.306 1.00 93.50 581 LEU A N 1
ATOM 4761 C CA . LEU A 1 581 ? 21.202 -7.833 -25.584 1.00 93.50 581 LEU A CA 1
ATOM 4762 C C . LEU A 1 581 ? 22.677 -8.212 -25.769 1.00 93.50 581 LEU A C 1
ATOM 4764 O O . LEU A 1 581 ? 23.082 -8.553 -26.882 1.00 93.50 581 LEU A O 1
ATOM 4768 N N . MET A 1 582 ? 23.473 -8.141 -24.700 1.00 91.19 582 MET A N 1
ATOM 4769 C CA . MET A 1 582 ? 24.894 -8.496 -24.719 1.00 91.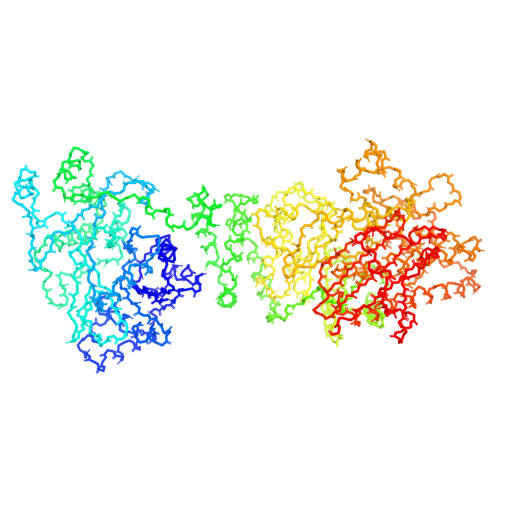19 582 MET A CA 1
ATOM 4770 C C . MET A 1 582 ? 25.094 -10.011 -24.855 1.00 91.19 582 MET A C 1
ATOM 4772 O O . MET A 1 582 ? 25.860 -10.463 -25.706 1.00 91.19 582 MET A O 1
ATOM 4776 N N . SER A 1 583 ? 24.438 -10.792 -23.997 1.00 91.06 583 SER A N 1
ATOM 4777 C CA . SER A 1 583 ? 24.614 -12.244 -23.894 1.00 91.06 583 SER A CA 1
ATOM 4778 C C . SER A 1 583 ? 23.832 -13.015 -24.954 1.00 91.06 583 SER A C 1
ATOM 4780 O O . SER A 1 583 ? 24.164 -14.163 -25.239 1.00 91.06 583 SER A O 1
ATOM 4782 N N . MET A 1 584 ? 22.808 -12.388 -25.548 1.00 92.75 584 MET A N 1
ATOM 4783 C CA . MET A 1 584 ? 21.821 -13.033 -26.419 1.00 92.75 584 MET A CA 1
ATOM 4784 C C . MET A 1 584 ? 21.013 -14.122 -25.694 1.00 92.75 584 MET A C 1
ATOM 4786 O O . MET A 1 584 ? 20.411 -14.972 -26.351 1.00 92.75 584 MET A O 1
ATOM 4790 N N . GLU A 1 585 ? 20.988 -14.107 -24.357 1.00 92.19 585 GLU A N 1
ATOM 4791 C CA . GLU A 1 585 ? 20.192 -15.002 -23.517 1.00 92.19 585 GLU A CA 1
ATOM 4792 C C . GLU A 1 585 ? 19.180 -14.207 -22.689 1.00 92.19 585 GLU A C 1
ATOM 4794 O O . GLU A 1 585 ? 19.526 -13.233 -22.029 1.00 92.19 585 GLU A O 1
ATOM 4799 N N . THR A 1 586 ? 17.928 -14.660 -22.670 1.00 94.69 586 THR A N 1
ATOM 4800 C CA . THR A 1 586 ? 16.831 -13.973 -21.963 1.00 94.69 586 THR A CA 1
ATOM 4801 C C . THR A 1 586 ? 16.477 -14.628 -20.625 1.00 94.69 586 THR A C 1
ATOM 4803 O O . THR A 1 586 ? 15.620 -14.130 -19.899 1.00 94.69 586 THR A O 1
ATOM 4806 N N . SER A 1 587 ? 17.136 -15.734 -20.268 1.00 91.25 587 SER A N 1
ATOM 4807 C CA . SER A 1 587 ? 16.828 -16.529 -19.072 1.00 91.25 587 SER A CA 1
ATOM 4808 C C . SER A 1 587 ? 16.933 -15.716 -17.781 1.00 91.25 587 SER A C 1
ATOM 4810 O O . SER A 1 587 ? 16.048 -15.812 -16.934 1.00 91.25 587 SER A O 1
ATOM 4812 N N . LEU A 1 588 ? 17.974 -14.882 -17.647 1.00 89.62 588 LEU A N 1
ATOM 4813 C CA . LEU A 1 588 ? 18.166 -14.040 -16.462 1.00 89.62 588 LEU A CA 1
ATOM 4814 C C . LEU A 1 588 ? 17.064 -12.979 -16.343 1.00 89.62 588 LEU A C 1
ATOM 4816 O O . LEU A 1 588 ? 16.540 -12.776 -15.254 1.00 89.62 588 LEU A O 1
ATOM 4820 N N . LEU A 1 589 ? 16.648 -12.372 -17.461 1.00 92.44 589 LEU A N 1
ATOM 4821 C CA . LEU A 1 589 ? 15.521 -11.433 -17.503 1.00 92.44 589 LEU A CA 1
ATOM 4822 C C . LEU A 1 589 ? 14.213 -12.101 -17.067 1.00 92.44 589 LEU A C 1
ATOM 4824 O O . LEU A 1 589 ? 13.478 -11.543 -16.252 1.00 92.44 589 LEU A O 1
ATOM 4828 N N . GLN A 1 590 ? 13.939 -13.311 -17.561 1.00 92.31 590 GLN A N 1
ATOM 4829 C CA . GLN A 1 590 ? 12.749 -14.074 -17.175 1.00 92.31 590 GLN A CA 1
ATOM 4830 C C . GLN A 1 590 ? 12.776 -14.444 -15.686 1.00 92.31 590 GLN A C 1
ATOM 4832 O O . GLN A 1 590 ? 11.801 -14.212 -14.973 1.00 92.31 590 GLN A O 1
ATOM 4837 N N . ALA A 1 591 ? 13.891 -14.998 -15.201 1.00 89.12 591 ALA A N 1
ATOM 4838 C CA . ALA A 1 591 ? 14.044 -15.424 -13.812 1.00 89.12 591 ALA A CA 1
ATOM 4839 C C . ALA A 1 591 ? 13.951 -14.241 -12.837 1.00 89.12 591 ALA A C 1
ATOM 4841 O O . ALA A 1 591 ? 13.214 -14.303 -11.855 1.00 89.12 591 ALA A O 1
ATOM 4842 N N . GLN A 1 592 ? 14.622 -13.132 -13.154 1.00 86.94 592 GLN A N 1
ATOM 4843 C CA . GLN A 1 592 ? 14.586 -11.919 -12.345 1.00 86.94 592 GLN A CA 1
ATOM 4844 C C . GLN A 1 592 ? 13.197 -11.281 -12.321 1.00 86.94 592 GLN A C 1
ATOM 4846 O O . GLN A 1 592 ? 12.795 -10.744 -11.298 1.00 86.94 592 GLN A O 1
ATOM 4851 N N . THR A 1 593 ? 12.432 -11.378 -13.408 1.00 87.12 593 THR A N 1
ATOM 4852 C CA . THR A 1 593 ? 11.052 -10.882 -13.415 1.00 87.12 593 THR A CA 1
ATOM 4853 C C . THR A 1 593 ? 10.115 -11.781 -12.598 1.00 87.12 593 THR A C 1
ATOM 4855 O O . THR A 1 593 ? 9.219 -11.271 -11.934 1.00 87.12 593 THR A O 1
ATOM 4858 N N . ARG A 1 594 ? 10.323 -13.108 -12.611 1.00 85.62 594 ARG A N 1
ATOM 4859 C CA . ARG A 1 594 ? 9.486 -14.096 -11.898 1.00 85.62 594 ARG A CA 1
ATOM 4860 C C . ARG A 1 594 ? 9.679 -14.118 -10.380 1.00 85.62 594 ARG A C 1
ATOM 4862 O O . ARG A 1 594 ? 8.799 -14.602 -9.680 1.00 85.62 594 ARG A O 1
ATOM 4869 N N . GLN A 1 595 ? 10.829 -13.680 -9.873 1.00 78.31 595 GLN A N 1
ATOM 4870 C CA . GLN A 1 595 ? 11.172 -13.863 -8.456 1.00 78.31 595 GLN A CA 1
ATOM 4871 C C . GLN A 1 595 ? 10.387 -12.958 -7.493 1.00 78.31 595 GLN A C 1
ATOM 4873 O O . GLN A 1 595 ? 10.410 -13.198 -6.287 1.00 78.31 595 GLN A O 1
ATOM 4878 N N . PHE A 1 596 ? 9.759 -11.894 -7.999 1.00 75.06 596 PHE A N 1
ATOM 4879 C CA . PHE A 1 596 ? 9.064 -10.916 -7.168 1.00 75.06 596 PHE A CA 1
ATOM 4880 C C . PHE A 1 596 ? 7.591 -11.296 -6.986 1.00 75.06 596 PHE A C 1
ATOM 4882 O O . PHE A 1 596 ? 6.967 -11.768 -7.940 1.00 75.06 596 PHE A O 1
ATOM 4889 N N . PRO A 1 597 ? 7.028 -11.105 -5.779 1.00 66.81 597 PRO A N 1
ATOM 4890 C CA . PRO A 1 597 ? 5.616 -11.361 -5.536 1.00 66.81 597 PRO A CA 1
ATOM 4891 C C . PRO A 1 597 ? 4.733 -10.407 -6.350 1.00 66.81 597 PRO A C 1
ATOM 4893 O O . PRO A 1 597 ? 5.181 -9.357 -6.819 1.00 66.81 597 PRO A O 1
ATOM 4896 N N . LEU A 1 598 ? 3.458 -10.776 -6.495 1.00 67.06 598 LEU A N 1
ATOM 4897 C CA . LEU A 1 598 ? 2.444 -9.873 -7.032 1.00 67.06 598 LEU A CA 1
ATOM 4898 C C . LEU A 1 598 ? 2.349 -8.632 -6.139 1.00 67.06 598 LEU A C 1
ATOM 4900 O O . LEU A 1 598 ? 2.338 -8.746 -4.911 1.00 67.06 598 LEU A O 1
ATOM 4904 N N . LEU A 1 599 ? 2.312 -7.458 -6.770 1.00 70.94 599 LEU A N 1
ATOM 4905 C CA . LEU A 1 599 ? 2.133 -6.194 -6.063 1.00 70.94 599 LEU A CA 1
ATOM 4906 C C . LEU A 1 599 ? 0.711 -6.110 -5.501 1.00 70.94 599 LEU A C 1
ATOM 4908 O O . LEU A 1 599 ? -0.212 -6.740 -6.026 1.00 70.94 599 LEU A O 1
ATOM 4912 N N . ASP A 1 600 ? 0.518 -5.277 -4.477 1.00 67.38 600 ASP A N 1
ATOM 4913 C CA . ASP A 1 600 ? -0.825 -4.962 -3.994 1.00 67.38 600 ASP A CA 1
ATOM 4914 C C . ASP A 1 600 ? -1.699 -4.404 -5.136 1.00 67.38 600 ASP A C 1
ATOM 4916 O O . ASP A 1 600 ? -1.221 -3.838 -6.128 1.00 67.38 600 ASP A O 1
ATOM 4920 N N . ARG A 1 601 ? -3.020 -4.542 -5.007 1.00 65.31 601 ARG A N 1
ATOM 4921 C CA . ARG A 1 601 ? -4.022 -4.210 -6.028 1.00 65.31 601 ARG A CA 1
ATOM 4922 C C . ARG A 1 601 ? -4.083 -2.721 -6.391 1.00 65.31 601 ARG A C 1
ATOM 4924 O O . ARG A 1 601 ? -4.932 -2.361 -7.202 1.00 65.31 601 ARG A O 1
ATOM 4931 N N . HIS A 1 602 ? -3.249 -1.873 -5.804 1.00 71.31 602 HIS A N 1
ATOM 4932 C CA . HIS A 1 602 ? -3.146 -0.445 -6.101 1.00 71.31 602 HIS A CA 1
ATOM 4933 C C . HIS A 1 602 ? -1.722 -0.012 -6.489 1.00 71.31 602 HIS A C 1
ATOM 4935 O O . HIS A 1 602 ? -1.524 1.154 -6.812 1.00 71.31 602 HIS A O 1
ATOM 4941 N N . ALA A 1 603 ? -0.753 -0.936 -6.517 1.00 79.50 603 ALA A N 1
ATOM 4942 C CA . ALA A 1 603 ? 0.644 -0.637 -6.805 1.00 79.50 603 ALA A CA 1
ATOM 4943 C C . ALA A 1 603 ? 1.056 -1.035 -8.235 1.00 79.50 603 ALA A C 1
ATOM 4945 O O . ALA A 1 603 ? 0.607 -2.048 -8.788 1.00 79.50 603 ALA A O 1
ATOM 4946 N N . ALA A 1 604 ? 1.928 -0.235 -8.850 1.00 84.88 604 ALA A N 1
ATOM 4947 C CA . ALA A 1 604 ? 2.412 -0.428 -10.214 1.00 84.88 604 ALA A CA 1
ATOM 4948 C C . ALA A 1 604 ? 3.939 -0.571 -10.283 1.00 84.88 604 ALA A C 1
ATOM 4950 O O . ALA A 1 604 ? 4.683 0.083 -9.558 1.00 84.88 604 ALA A O 1
ATOM 4951 N N . TRP A 1 605 ? 4.415 -1.384 -11.225 1.00 88.19 605 TRP A N 1
ATOM 4952 C CA . TRP A 1 605 ? 5.824 -1.373 -11.614 1.00 88.19 605 TRP A CA 1
ATOM 4953 C C . TRP A 1 605 ? 6.124 -0.187 -12.521 1.00 88.19 605 TRP A C 1
ATOM 4955 O O . TRP A 1 605 ? 5.343 0.085 -13.424 1.00 88.19 605 TRP A O 1
ATOM 4965 N N . LEU A 1 606 ? 7.278 0.444 -12.357 1.00 89.81 606 LEU A N 1
ATOM 4966 C CA . LEU A 1 606 ? 7.851 1.394 -13.296 1.00 89.81 606 LEU A CA 1
ATOM 4967 C C . LEU A 1 606 ? 8.899 0.664 -14.144 1.00 89.81 606 LEU A C 1
ATOM 4969 O O . LEU A 1 606 ? 9.847 0.081 -13.613 1.00 89.81 606 LEU A O 1
ATOM 4973 N N . ASN A 1 607 ? 8.711 0.666 -15.465 1.00 92.06 607 ASN A N 1
ATOM 4974 C CA . ASN A 1 607 ? 9.580 -0.023 -16.417 1.00 92.06 607 ASN A CA 1
ATOM 4975 C C . ASN A 1 607 ? 10.312 0.986 -17.305 1.00 92.06 607 ASN A C 1
ATOM 4977 O O . ASN A 1 607 ? 9.678 1.749 -18.035 1.00 92.06 607 ASN A O 1
ATOM 4981 N N . GLN A 1 608 ? 11.640 0.929 -17.314 1.00 91.19 608 GLN A N 1
ATOM 4982 C CA . GLN A 1 608 ? 12.492 1.810 -18.112 1.00 91.19 608 GLN A CA 1
ATOM 4983 C C . GLN A 1 608 ? 13.518 1.005 -18.908 1.00 91.19 608 GLN A C 1
ATOM 4985 O O . GLN A 1 608 ? 13.898 -0.102 -18.531 1.00 91.19 608 GLN A O 1
ATOM 4990 N N . VAL A 1 609 ? 13.941 1.565 -20.042 1.00 92.75 609 VAL A N 1
ATOM 4991 C CA . VAL A 1 609 ? 15.080 1.050 -20.823 1.00 92.75 609 VAL A CA 1
ATOM 4992 C C . VAL A 1 609 ? 16.390 1.664 -20.330 1.00 92.75 609 VAL A C 1
ATOM 4994 O O . VAL A 1 609 ? 17.437 1.027 -20.411 1.00 92.75 609 VAL A O 1
ATOM 4997 N N . ASN A 1 610 ? 16.337 2.888 -19.813 1.00 86.81 610 ASN A N 1
ATOM 4998 C CA . ASN A 1 610 ? 17.482 3.618 -19.298 1.00 86.81 610 ASN A CA 1
ATOM 4999 C C . ASN A 1 610 ? 17.029 4.525 -18.154 1.00 86.81 610 ASN A C 1
ATOM 5001 O O . ASN A 1 610 ? 15.861 4.913 -18.101 1.00 86.81 610 ASN A O 1
ATOM 5005 N N . ASP A 1 611 ? 17.952 4.821 -17.252 1.00 77.81 611 ASP A N 1
ATOM 5006 C CA . ASP A 1 611 ? 17.714 5.626 -16.059 1.00 77.81 611 ASP A CA 1
ATOM 5007 C C . ASP A 1 611 ? 18.417 6.973 -16.215 1.00 77.81 611 ASP A C 1
ATOM 5009 O O . ASP A 1 611 ? 19.459 7.083 -16.873 1.00 77.81 611 ASP A O 1
ATOM 5013 N N . SER A 1 612 ? 17.846 8.007 -15.616 1.00 74.12 612 SER A N 1
ATOM 5014 C CA . SER A 1 612 ? 18.423 9.334 -15.662 1.00 74.12 612 SER A CA 1
ATOM 5015 C C . SER A 1 612 ? 19.728 9.478 -14.864 1.00 74.12 612 SER A C 1
ATOM 5017 O O . SER A 1 612 ? 20.585 10.298 -15.197 1.00 74.12 612 SER A O 1
ATOM 5019 N N . HIS A 1 613 ? 19.955 8.608 -13.883 1.00 74.06 613 HIS A N 1
ATOM 5020 C CA . HIS A 1 613 ? 21.214 8.492 -13.142 1.00 74.06 613 HIS A CA 1
ATOM 5021 C C . HIS A 1 613 ? 22.195 7.484 -13.771 1.00 74.06 613 HIS A C 1
ATOM 5023 O O . HIS A 1 613 ? 23.278 7.236 -13.231 1.00 74.06 613 HIS A O 1
ATOM 5029 N N . GLY A 1 614 ? 21.836 6.914 -14.927 1.00 78.38 614 GLY A N 1
ATOM 5030 C CA . GLY A 1 614 ? 22.582 5.862 -15.610 1.00 78.38 614 GLY A CA 1
ATOM 5031 C C . GLY A 1 614 ? 22.272 4.452 -15.110 1.00 78.38 614 GLY A C 1
ATOM 5032 O O . GLY A 1 614 ? 21.580 4.231 -14.121 1.00 78.38 614 GLY A O 1
ATOM 5033 N N . ILE A 1 615 ? 22.792 3.454 -15.823 1.00 84.88 615 ILE A N 1
ATOM 5034 C CA . ILE A 1 615 ? 22.473 2.051 -15.558 1.00 84.88 615 ILE A CA 1
ATOM 5035 C C . ILE A 1 615 ? 23.286 1.551 -14.365 1.00 84.88 615 ILE A C 1
ATOM 5037 O O . ILE A 1 615 ? 24.518 1.457 -14.420 1.00 84.88 615 ILE A O 1
ATOM 5041 N N . VAL A 1 616 ? 22.563 1.152 -13.322 1.00 83.62 616 VAL A N 1
ATOM 5042 C CA . VAL A 1 616 ? 23.080 0.363 -12.204 1.00 83.62 616 VAL A CA 1
ATOM 5043 C C . VAL A 1 616 ? 22.846 -1.116 -12.500 1.00 83.62 616 VAL A C 1
ATOM 5045 O O . VAL A 1 616 ? 21.738 -1.539 -12.841 1.00 83.62 616 VAL A O 1
ATOM 5048 N N . TRP A 1 617 ? 23.895 -1.928 -12.386 1.00 86.31 617 TRP A N 1
ATOM 5049 C CA . TRP A 1 617 ? 23.781 -3.372 -12.562 1.00 86.31 617 TRP A CA 1
ATOM 5050 C C . TRP A 1 617 ? 23.196 -3.994 -11.294 1.00 86.31 617 TRP A C 1
ATOM 5052 O O . TRP A 1 617 ? 23.898 -4.154 -10.303 1.00 86.31 617 TRP A O 1
ATOM 5062 N N . THR A 1 618 ? 21.909 -4.334 -11.321 1.00 80.44 618 THR A N 1
ATOM 5063 C CA . THR A 1 618 ? 21.176 -4.870 -10.164 1.00 80.44 618 THR A CA 1
ATOM 5064 C C . THR A 1 618 ? 20.663 -6.277 -10.458 1.00 80.44 618 THR A C 1
ATOM 5066 O O . THR A 1 618 ? 19.513 -6.505 -10.839 1.00 80.44 618 THR A O 1
ATOM 5069 N N . PHE A 1 619 ? 21.551 -7.261 -10.313 1.00 82.88 619 PHE A N 1
ATOM 5070 C CA . PHE A 1 619 ? 21.226 -8.672 -10.512 1.00 82.88 619 PHE A CA 1
ATOM 5071 C C . PHE A 1 619 ? 21.017 -9.387 -9.178 1.00 82.88 619 PHE A C 1
ATOM 5073 O O . PHE A 1 619 ? 21.586 -9.010 -8.159 1.00 82.88 619 PHE A O 1
ATOM 5080 N N . ASN A 1 620 ? 20.190 -10.437 -9.167 1.00 81.38 620 ASN A N 1
ATOM 5081 C CA . ASN A 1 620 ? 20.154 -11.326 -8.009 1.00 81.38 620 ASN A CA 1
ATOM 5082 C C . ASN A 1 620 ? 21.334 -12.297 -8.120 1.00 81.38 620 ASN A C 1
ATOM 5084 O O . ASN A 1 620 ? 21.353 -13.131 -9.026 1.00 81.38 620 ASN A O 1
ATOM 5088 N N . ASP A 1 621 ? 22.280 -12.217 -7.186 1.00 82.50 621 ASP A N 1
ATOM 5089 C CA . ASP A 1 621 ? 23.485 -13.053 -7.160 1.00 82.50 621 ASP A CA 1
ATOM 5090 C C . ASP A 1 621 ? 23.178 -14.558 -7.204 1.00 82.50 621 ASP A C 1
ATOM 5092 O O . ASP A 1 621 ? 23.918 -15.328 -7.819 1.00 82.50 621 ASP A O 1
ATOM 5096 N N . ARG A 1 622 ? 22.046 -14.995 -6.627 1.00 81.81 622 ARG A N 1
ATOM 5097 C CA . ARG A 1 622 ? 21.601 -16.397 -6.712 1.00 81.81 622 ARG A CA 1
ATOM 5098 C C . ARG A 1 622 ? 21.238 -16.794 -8.138 1.00 81.81 622 ARG A C 1
ATOM 5100 O O . ARG A 1 622 ? 21.581 -17.891 -8.558 1.00 81.81 622 ARG A O 1
ATOM 5107 N N . LEU A 1 623 ? 20.585 -15.900 -8.881 1.00 83.31 623 LEU A N 1
ATOM 5108 C CA . LEU A 1 623 ? 20.233 -16.134 -10.281 1.00 83.31 623 LEU A CA 1
ATOM 5109 C C . LEU A 1 623 ? 21.462 -16.055 -11.193 1.00 83.31 623 LEU A C 1
ATOM 5111 O O . LEU A 1 623 ? 21.523 -16.777 -12.184 1.00 83.31 623 LEU A O 1
ATOM 5115 N N . ILE A 1 624 ? 22.468 -15.234 -10.858 1.00 82.50 624 ILE A N 1
ATOM 5116 C CA . ILE A 1 624 ? 23.749 -15.224 -11.586 1.00 82.50 624 ILE A CA 1
ATOM 5117 C C . ILE A 1 624 ? 24.416 -16.598 -11.494 1.00 82.50 624 ILE A C 1
ATOM 5119 O O . ILE A 1 624 ? 24.853 -17.120 -12.518 1.00 82.50 624 ILE A O 1
ATOM 5123 N N . ALA A 1 625 ? 24.441 -17.224 -10.315 1.00 75.38 625 ALA A N 1
ATOM 5124 C CA . ALA A 1 625 ? 25.051 -18.544 -10.136 1.00 75.38 625 ALA A CA 1
ATOM 5125 C C . ALA A 1 625 ? 24.419 -19.637 -11.031 1.00 75.38 625 ALA A C 1
ATOM 5127 O O . ALA A 1 625 ? 25.081 -20.611 -11.393 1.00 75.38 625 ALA A O 1
ATOM 5128 N N . GLU A 1 626 ? 23.160 -19.465 -11.448 1.00 72.81 626 GLU A N 1
ATOM 5129 C CA . GLU A 1 626 ? 22.470 -20.365 -12.382 1.00 72.81 626 GLU A CA 1
ATOM 5130 C C . GLU A 1 626 ? 22.914 -20.176 -13.849 1.00 72.81 626 GLU A C 1
ATOM 5132 O O . GLU A 1 626 ? 22.712 -21.063 -14.681 1.00 72.81 626 GLU A O 1
ATOM 5137 N N . THR A 1 627 ? 23.582 -19.063 -14.185 1.00 67.38 627 THR A N 1
ATOM 5138 C CA . THR A 1 627 ? 24.046 -18.730 -15.549 1.00 67.38 627 THR A CA 1
ATOM 5139 C C . THR A 1 627 ? 25.361 -19.408 -15.966 1.00 67.38 627 THR A C 1
ATOM 5141 O O . THR A 1 627 ? 25.925 -19.062 -16.999 1.00 67.38 627 THR A O 1
ATOM 5144 N N . GLN A 1 628 ? 25.831 -20.415 -15.214 1.00 66.31 628 GLN A N 1
ATOM 5145 C CA . GLN A 1 628 ? 27.140 -21.092 -15.359 1.00 66.31 628 GLN A CA 1
ATOM 5146 C C . GLN A 1 628 ? 28.368 -20.218 -15.035 1.00 66.31 628 GLN A C 1
ATOM 5148 O O . GLN A 1 628 ? 29.498 -20.704 -15.091 1.00 66.31 628 GLN A O 1
ATOM 5153 N N . GLU A 1 629 ? 28.162 -18.960 -14.652 1.00 66.81 629 GLU A N 1
ATOM 5154 C CA . GLU A 1 629 ? 29.207 -18.038 -14.207 1.00 66.81 629 GLU A CA 1
ATOM 5155 C C . GLU A 1 629 ? 29.441 -18.243 -12.697 1.00 66.81 629 GLU A C 1
ATOM 5157 O O . GLU A 1 629 ? 28.544 -18.035 -11.883 1.00 66.81 629 GLU A O 1
ATOM 5162 N N . GLN A 1 630 ? 30.636 -18.710 -12.312 1.00 63.78 630 GLN A N 1
ATOM 5163 C CA . GLN A 1 630 ? 30.952 -19.066 -10.915 1.00 63.78 630 GLN A CA 1
ATOM 5164 C C . GLN A 1 630 ? 31.388 -17.869 -10.052 1.00 63.78 630 GLN A C 1
ATOM 5166 O O . GLN A 1 630 ? 31.398 -17.977 -8.827 1.00 63.78 630 GLN A O 1
ATOM 5171 N N . ASP A 1 631 ? 31.754 -16.744 -10.674 1.00 82.25 631 ASP A N 1
ATOM 5172 C CA . ASP A 1 631 ? 32.243 -15.533 -10.005 1.00 82.25 631 ASP A CA 1
ATOM 5173 C C . ASP A 1 631 ? 31.323 -14.340 -10.319 1.00 82.25 631 ASP A C 1
ATOM 5175 O O . ASP A 1 631 ? 31.324 -13.798 -11.428 1.00 82.25 631 ASP A O 1
ATOM 5179 N N . VAL A 1 632 ? 30.537 -13.940 -9.314 1.00 81.94 632 VAL A N 1
ATOM 5180 C CA . VAL A 1 632 ? 29.574 -12.828 -9.368 1.00 81.94 632 VAL A CA 1
ATOM 5181 C C . VAL A 1 632 ? 30.268 -11.494 -9.667 1.00 81.94 632 VAL A C 1
ATOM 5183 O O . VAL A 1 632 ? 29.796 -10.721 -10.497 1.00 81.94 632 VAL A O 1
ATOM 5186 N N . GLU A 1 633 ? 31.430 -11.228 -9.070 1.00 83.50 633 GLU A N 1
ATOM 5187 C CA . GLU A 1 633 ? 32.163 -9.975 -9.290 1.00 83.50 633 GLU A CA 1
ATOM 5188 C C . GLU A 1 633 ? 32.754 -9.929 -10.706 1.00 83.50 633 GLU A C 1
ATOM 5190 O O . GLU A 1 633 ? 32.717 -8.904 -11.394 1.00 83.50 633 GLU A O 1
ATOM 5195 N N . ALA A 1 634 ? 33.275 -11.060 -11.197 1.00 84.44 634 ALA A N 1
ATOM 5196 C CA . ALA A 1 634 ? 33.696 -11.170 -12.591 1.00 84.44 634 ALA A CA 1
ATOM 5197 C C . ALA A 1 634 ? 32.530 -10.959 -13.566 1.00 84.44 634 ALA A C 1
ATOM 5199 O O . ALA A 1 634 ? 32.728 -10.309 -14.595 1.00 84.44 634 ALA A O 1
ATOM 5200 N N . PHE A 1 635 ? 31.330 -11.444 -13.236 1.00 87.06 635 PHE A N 1
ATOM 5201 C CA . PHE A 1 635 ? 30.121 -11.212 -14.022 1.00 87.06 635 PHE A CA 1
ATOM 5202 C C . PHE A 1 635 ? 29.791 -9.717 -14.128 1.00 87.06 635 PHE A C 1
ATOM 5204 O O . PHE A 1 635 ? 29.707 -9.195 -15.243 1.00 87.06 635 PHE A O 1
ATOM 5211 N N . TYR A 1 636 ? 29.694 -9.001 -13.002 1.00 86.88 636 TYR A N 1
ATOM 5212 C CA . TYR A 1 636 ? 29.435 -7.555 -12.998 1.00 86.88 636 TYR A CA 1
ATOM 5213 C C . TYR A 1 636 ? 30.480 -6.784 -13.810 1.00 86.88 636 TYR A C 1
ATOM 5215 O O . TYR A 1 636 ? 30.124 -5.989 -14.684 1.00 86.88 636 TYR A O 1
ATOM 5223 N N . ARG A 1 637 ? 31.774 -7.073 -13.604 1.00 84.81 637 ARG A N 1
ATOM 5224 C CA . ARG A 1 637 ? 32.863 -6.453 -14.379 1.00 84.81 637 ARG A CA 1
ATOM 5225 C C . ARG A 1 637 ? 32.750 -6.741 -15.871 1.00 84.81 637 ARG A C 1
ATOM 5227 O O . ARG A 1 637 ? 32.952 -5.836 -16.675 1.00 84.81 637 ARG A O 1
ATOM 5234 N N . LYS A 1 638 ? 32.423 -7.976 -16.259 1.00 86.06 638 LYS A N 1
ATOM 5235 C CA . LYS A 1 638 ? 32.261 -8.385 -17.662 1.00 86.06 638 LYS A CA 1
ATOM 5236 C C . LYS A 1 638 ? 31.146 -7.594 -18.347 1.00 86.06 638 LYS A C 1
ATOM 5238 O O . LYS A 1 638 ? 31.366 -7.087 -19.446 1.00 86.06 638 LYS A O 1
ATOM 5243 N N . VAL A 1 639 ? 29.987 -7.459 -17.700 1.00 87.75 639 VAL A N 1
ATOM 5244 C CA . VAL A 1 639 ? 28.857 -6.683 -18.235 1.00 87.75 639 VAL A CA 1
ATOM 5245 C C . VAL A 1 639 ? 29.210 -5.197 -18.299 1.00 87.75 639 VAL A C 1
ATOM 5247 O O . VAL A 1 639 ? 29.085 -4.579 -19.353 1.00 87.75 639 VAL A O 1
ATOM 5250 N N . HIS A 1 640 ? 29.734 -4.630 -17.212 1.00 87.25 640 HIS A N 1
ATOM 5251 C CA . HIS A 1 640 ? 30.082 -3.212 -17.150 1.00 87.25 640 HIS A CA 1
ATOM 5252 C C . HIS A 1 640 ? 31.159 -2.834 -18.189 1.00 87.25 640 HIS A C 1
ATOM 5254 O O . HIS A 1 640 ? 31.000 -1.870 -18.938 1.00 87.25 640 HIS A O 1
ATOM 5260 N N . HIS A 1 641 ? 32.228 -3.629 -18.323 1.00 83.25 641 HIS A N 1
ATOM 5261 C CA . HIS A 1 641 ? 33.294 -3.370 -19.296 1.00 83.25 641 HIS A CA 1
ATOM 5262 C C . HIS A 1 641 ? 32.853 -3.514 -20.751 1.00 83.25 641 HIS A C 1
ATOM 5264 O O . HIS A 1 641 ? 33.374 -2.780 -21.595 1.00 83.25 641 HIS A O 1
ATOM 5270 N N . PHE A 1 642 ? 31.907 -4.413 -21.048 1.00 84.31 642 PHE A N 1
ATOM 5271 C CA . PHE A 1 642 ? 31.335 -4.521 -22.390 1.00 84.31 642 PHE A CA 1
ATOM 5272 C C . PHE A 1 642 ? 30.751 -3.178 -22.838 1.00 84.31 642 PHE A C 1
ATOM 5274 O O . PHE A 1 642 ? 31.021 -2.742 -23.952 1.00 84.31 642 PHE A O 1
ATOM 5281 N N . TYR A 1 643 ? 30.031 -2.482 -21.953 1.00 83.94 643 TYR A N 1
ATOM 5282 C CA . TYR A 1 643 ? 29.390 -1.208 -22.277 1.00 83.94 643 TYR A CA 1
ATOM 5283 C C . TYR A 1 643 ? 30.310 0.032 -22.188 1.00 83.94 643 TYR A C 1
ATOM 5285 O O . TYR A 1 643 ? 30.047 1.024 -22.870 1.00 83.94 643 TYR A O 1
ATOM 5293 N N . LEU A 1 644 ? 31.410 -0.020 -21.422 1.00 77.25 644 LEU A N 1
ATOM 5294 C CA . LEU A 1 644 ? 32.423 1.055 -21.354 1.00 77.25 644 LEU A CA 1
ATOM 5295 C C . LEU A 1 644 ? 33.400 1.085 -22.541 1.00 77.25 644 LEU A C 1
ATOM 5297 O O . LEU A 1 644 ? 34.003 2.120 -22.816 1.00 77.25 644 LEU A O 1
ATOM 5301 N N . ASN A 1 645 ? 33.608 -0.060 -23.193 1.00 65.88 645 ASN A N 1
ATOM 5302 C CA . ASN A 1 645 ? 34.480 -0.240 -24.353 1.00 65.88 645 ASN A CA 1
ATOM 5303 C C . ASN A 1 645 ? 35.884 0.403 -24.239 1.00 65.88 645 ASN A C 1
ATOM 5305 O O . ASN A 1 645 ? 36.216 1.381 -24.915 1.00 65.88 645 ASN A O 1
ATOM 5309 N N . ARG A 1 646 ? 36.756 -0.179 -23.404 1.00 53.84 646 ARG A N 1
ATOM 5310 C CA . ARG A 1 646 ? 38.148 0.293 -23.251 1.00 53.84 646 ARG A CA 1
ATOM 5311 C C . ARG A 1 646 ? 39.138 -0.257 -24.292 1.00 53.84 646 ARG A C 1
ATOM 5313 O O . ARG A 1 646 ? 40.281 0.190 -24.294 1.00 53.84 646 ARG A O 1
ATOM 5320 N N . HIS A 1 647 ? 38.747 -1.199 -25.159 1.00 49.38 647 HIS A N 1
ATOM 5321 C CA . HIS A 1 647 ? 39.727 -1.954 -25.956 1.00 49.38 647 HIS A CA 1
ATOM 5322 C C . HIS A 1 647 ? 39.382 -2.250 -27.419 1.00 49.38 647 HIS A C 1
ATOM 5324 O O . HIS A 1 647 ? 40.289 -2.690 -28.124 1.00 49.38 647 HIS A O 1
ATOM 5330 N N . ASP A 1 648 ? 38.171 -1.978 -27.921 1.00 45.03 648 ASP A N 1
ATOM 5331 C CA . ASP A 1 648 ? 37.848 -2.330 -29.305 1.00 45.03 648 ASP A CA 1
ATOM 5332 C C . ASP A 1 648 ? 37.122 -1.227 -30.071 1.00 45.03 648 ASP A C 1
ATOM 5334 O O . ASP A 1 648 ? 36.257 -0.505 -29.574 1.00 45.03 648 ASP A O 1
ATOM 5338 N N . GLN A 1 649 ? 37.412 -1.129 -31.364 1.00 47.34 649 GLN A N 1
ATOM 5339 C CA . GLN A 1 649 ? 36.715 -0.211 -32.262 1.00 47.34 649 GLN A CA 1
ATOM 5340 C C . GLN A 1 649 ? 35.267 -0.663 -32.531 1.00 47.34 649 GLN A C 1
ATOM 5342 O O . GLN A 1 649 ? 34.673 -0.221 -33.508 1.00 47.34 649 GLN A O 1
ATOM 5347 N N . TYR A 1 650 ? 34.662 -1.532 -31.708 1.00 47.47 650 TYR A N 1
ATOM 5348 C CA . TYR A 1 650 ? 33.377 -2.192 -31.939 1.00 47.47 650 TYR A CA 1
ATOM 5349 C C . TYR A 1 650 ? 32.423 -2.170 -30.729 1.00 47.47 650 TYR A C 1
ATOM 5351 O O . TYR A 1 650 ? 32.125 -3.226 -30.200 1.00 47.47 650 TYR A O 1
ATOM 5359 N N . PHE A 1 651 ? 31.812 -0.991 -30.466 1.00 50.94 651 PHE A N 1
ATOM 5360 C CA . PHE A 1 651 ? 30.585 -0.777 -29.645 1.00 50.94 651 PHE A CA 1
ATOM 5361 C C . PHE A 1 651 ? 30.733 -1.040 -28.123 1.00 50.94 651 PHE A C 1
ATOM 5363 O O . PHE A 1 651 ? 31.429 -1.986 -27.780 1.00 50.94 651 PHE A O 1
ATOM 5370 N N . PRO A 1 652 ? 30.007 -0.360 -27.201 1.00 58.31 652 PRO A N 1
ATOM 5371 C CA . PRO A 1 652 ? 29.350 0.968 -27.180 1.00 58.31 652 PRO A CA 1
ATOM 5372 C C . PRO A 1 652 ? 30.283 2.106 -26.686 1.00 58.31 652 PRO A C 1
ATOM 5374 O O . PRO A 1 652 ? 31.472 1.884 -26.511 1.00 58.31 652 PRO A O 1
ATOM 5377 N N . ILE A 1 653 ? 29.785 3.345 -26.531 1.00 63.62 653 ILE A N 1
ATOM 5378 C CA . ILE A 1 653 ? 30.539 4.529 -26.043 1.00 63.62 653 ILE A CA 1
ATOM 5379 C C . ILE A 1 653 ? 29.903 5.006 -24.724 1.00 63.62 653 ILE A C 1
ATOM 5381 O O . ILE A 1 653 ? 29.329 6.093 -24.660 1.00 63.62 653 ILE A O 1
ATOM 5385 N N . GLY A 1 654 ? 29.913 4.150 -23.700 1.00 64.69 654 GLY A N 1
ATOM 5386 C CA . GLY A 1 654 ? 29.535 4.544 -22.342 1.00 64.69 654 GLY A CA 1
ATOM 5387 C C . GLY A 1 654 ? 30.677 5.263 -21.616 1.00 64.69 654 GLY A C 1
ATOM 5388 O O . GLY A 1 654 ? 31.847 5.149 -22.000 1.00 64.69 654 GLY A O 1
ATOM 5389 N N . CYS A 1 655 ? 30.351 5.987 -20.552 1.00 69.62 655 CYS A N 1
ATOM 5390 C CA . CYS A 1 655 ? 31.316 6.432 -19.549 1.00 69.62 655 CYS A CA 1
ATOM 5391 C C . CYS A 1 655 ? 30.886 5.976 -18.152 1.00 69.62 655 CYS A C 1
ATOM 5393 O O . CYS A 1 655 ? 29.759 5.537 -17.941 1.00 69.62 655 CYS A O 1
ATOM 5395 N N . GLU A 1 656 ? 31.826 6.005 -17.218 1.00 71.88 656 GLU A N 1
ATOM 5396 C CA . GLU A 1 656 ? 31.603 5.597 -15.834 1.00 71.88 656 GLU A CA 1
ATOM 5397 C C . GLU A 1 656 ? 31.395 6.862 -14.998 1.00 71.88 656 GLU A C 1
ATOM 5399 O O . GLU A 1 656 ? 32.215 7.781 -15.081 1.00 71.88 656 GLU A O 1
ATOM 5404 N N . SER A 1 657 ? 30.303 6.933 -14.233 1.00 67.69 657 SER A N 1
ATOM 5405 C CA . SER A 1 657 ? 30.095 8.023 -13.272 1.00 67.69 657 SER A CA 1
ATOM 5406 C C . SER A 1 657 ? 31.045 7.884 -12.077 1.00 67.69 657 SER A C 1
ATOM 5408 O O . SER A 1 657 ? 31.638 6.826 -11.847 1.00 67.69 657 SER A O 1
ATOM 5410 N N . PHE A 1 658 ? 31.146 8.922 -11.242 1.00 60.66 658 PHE A N 1
ATOM 5411 C CA . PHE A 1 658 ? 31.861 8.829 -9.960 1.00 60.66 658 PHE A CA 1
ATOM 5412 C C . PHE A 1 658 ? 31.310 7.723 -9.042 1.00 60.66 658 PHE A C 1
ATOM 5414 O O . PHE A 1 658 ? 32.067 7.119 -8.283 1.00 60.66 658 PHE A O 1
ATOM 5421 N N . GLN A 1 659 ? 30.014 7.421 -9.153 1.00 62.19 659 GLN A N 1
ATOM 5422 C CA . GLN A 1 659 ? 29.326 6.357 -8.414 1.00 62.19 659 GLN A CA 1
ATOM 5423 C C . GLN A 1 659 ? 29.422 4.983 -9.109 1.00 62.19 659 GLN A C 1
ATOM 5425 O O . GLN A 1 659 ? 28.796 4.023 -8.671 1.00 62.19 659 GLN A O 1
ATOM 5430 N N . ARG A 1 660 ? 30.229 4.858 -10.175 1.00 72.75 660 ARG A N 1
ATOM 5431 C CA . ARG A 1 660 ? 30.395 3.641 -10.998 1.00 72.75 660 ARG A CA 1
ATOM 5432 C C . ARG A 1 660 ? 29.132 3.188 -11.733 1.00 72.75 660 ARG A C 1
ATOM 5434 O O . ARG A 1 660 ? 29.020 2.027 -12.132 1.00 72.75 660 ARG A O 1
ATOM 5441 N N . HIS A 1 661 ? 28.188 4.096 -11.955 1.00 81.06 661 HIS A N 1
ATOM 5442 C CA . HIS A 1 661 ? 27.060 3.842 -12.847 1.00 81.06 661 HIS A CA 1
ATOM 5443 C C . HIS A 1 661 ? 27.535 3.918 -14.297 1.00 81.06 661 HIS A C 1
ATOM 5445 O O . HIS A 1 661 ? 28.458 4.672 -14.627 1.00 81.06 661 HIS A O 1
ATOM 5451 N N . LEU A 1 662 ? 26.905 3.142 -15.178 1.00 82.62 662 LEU A N 1
ATOM 5452 C CA . LEU A 1 662 ? 27.148 3.257 -16.610 1.00 82.62 662 LEU A CA 1
ATOM 5453 C C . LEU A 1 662 ? 26.304 4.406 -17.174 1.00 82.62 662 LEU A C 1
ATOM 5455 O O . LEU A 1 662 ? 25.084 4.296 -17.286 1.00 82.62 662 LEU A O 1
ATOM 5459 N N . LEU A 1 663 ? 26.966 5.481 -17.587 1.00 79.44 663 LEU A N 1
ATOM 5460 C CA . LEU A 1 663 ? 26.347 6.621 -18.253 1.00 79.44 663 LEU A CA 1
ATOM 5461 C C . LEU A 1 663 ? 26.400 6.453 -19.778 1.00 79.44 663 LEU A C 1
ATOM 5463 O O . LEU A 1 663 ? 27.425 6.073 -20.353 1.00 79.44 663 LEU A O 1
ATOM 5467 N N . GLY A 1 664 ? 25.298 6.780 -20.451 1.00 77.06 664 GLY A N 1
ATOM 5468 C CA . GLY A 1 664 ? 25.213 6.823 -21.910 1.00 77.06 664 GLY A CA 1
ATOM 5469 C C . GLY A 1 664 ? 23.770 6.795 -22.402 1.00 77.06 664 GLY A C 1
ATOM 5470 O O . GLY A 1 664 ? 22.947 6.067 -21.854 1.00 77.06 664 GLY A O 1
ATOM 5471 N N . SER A 1 665 ? 23.464 7.559 -23.458 1.00 78.12 665 SER A N 1
ATOM 5472 C CA . SER A 1 665 ? 22.131 7.531 -24.079 1.00 78.12 665 SER A CA 1
ATOM 5473 C C . SER A 1 665 ? 21.802 6.132 -24.593 1.00 78.12 665 SER A C 1
ATOM 5475 O O . SER A 1 665 ? 22.702 5.383 -25.000 1.00 78.12 665 SER A O 1
ATOM 5477 N N . THR A 1 666 ? 20.516 5.785 -24.653 1.00 86.62 666 THR A N 1
ATOM 5478 C CA . THR A 1 666 ? 20.083 4.462 -25.134 1.00 86.62 666 THR A CA 1
ATOM 5479 C C . THR A 1 666 ? 20.587 4.216 -26.551 1.00 86.62 666 THR A C 1
ATOM 5481 O O . THR A 1 666 ? 21.068 3.130 -26.875 1.00 86.62 666 THR A O 1
ATOM 5484 N N . ALA A 1 667 ? 20.598 5.257 -27.385 1.00 82.38 667 ALA A N 1
ATOM 5485 C CA . ALA A 1 667 ? 21.177 5.207 -28.718 1.00 82.38 667 ALA A CA 1
ATOM 5486 C C . ALA A 1 667 ? 22.692 4.930 -28.733 1.00 82.38 667 ALA A C 1
ATOM 5488 O O . ALA A 1 667 ? 23.164 4.168 -29.581 1.00 82.38 667 ALA A O 1
ATOM 5489 N N . SER A 1 668 ? 23.470 5.525 -27.823 1.00 79.81 668 SER A N 1
ATOM 5490 C CA . SER A 1 668 ? 24.918 5.283 -27.727 1.00 79.81 668 SER A CA 1
ATOM 5491 C C . SER A 1 668 ? 25.227 3.872 -27.228 1.00 79.81 668 SER A C 1
ATOM 5493 O O . SER A 1 668 ? 26.078 3.186 -27.797 1.00 79.81 668 SER A O 1
ATOM 5495 N N . LEU A 1 669 ? 24.496 3.402 -26.217 1.00 85.06 669 LEU A N 1
ATOM 5496 C CA . LEU A 1 669 ? 24.674 2.070 -25.637 1.00 85.06 669 LEU A CA 1
ATOM 5497 C C . LEU A 1 669 ? 24.198 0.958 -26.586 1.00 85.06 669 LEU A C 1
ATOM 5499 O O . LEU A 1 669 ? 24.862 -0.067 -26.738 1.00 85.06 669 LEU A O 1
ATOM 5503 N N . ALA A 1 670 ? 23.127 1.202 -27.345 1.00 88.38 670 ALA A N 1
ATOM 5504 C CA . ALA A 1 670 ? 22.718 0.373 -28.481 1.00 88.38 670 ALA A CA 1
ATOM 5505 C C . ALA A 1 670 ? 23.552 0.644 -29.754 1.00 88.38 670 ALA A C 1
ATOM 5507 O O . ALA A 1 670 ? 23.230 0.098 -30.818 1.00 88.38 670 ALA A O 1
ATOM 5508 N N . GLY A 1 671 ? 24.601 1.478 -29.632 1.00 84.00 671 GLY A N 1
ATOM 5509 C CA . GLY A 1 671 ? 25.644 1.912 -30.580 1.00 84.00 671 GLY A CA 1
ATOM 5510 C C . GLY A 1 671 ? 25.193 2.387 -31.952 1.00 84.00 671 GLY A C 1
ATOM 5511 O O . GLY A 1 671 ? 25.952 2.354 -32.927 1.00 84.00 671 GLY A O 1
ATOM 5512 N N . LEU A 1 672 ? 23.991 2.948 -31.993 1.00 84.56 672 LEU A N 1
ATOM 5513 C CA . LEU A 1 672 ? 23.531 3.768 -33.101 1.00 84.56 672 LEU A CA 1
ATOM 5514 C C . LEU A 1 672 ? 24.543 4.878 -33.407 1.00 84.56 672 LEU A C 1
ATOM 5516 O O . LEU A 1 672 ? 24.902 5.073 -34.565 1.00 84.56 672 LEU A O 1
ATOM 5520 N N . LEU A 1 673 ? 25.089 5.519 -32.364 1.00 77.25 673 LEU A N 1
ATOM 5521 C CA . LEU A 1 673 ? 26.101 6.567 -32.505 1.00 77.25 673 LEU A CA 1
ATOM 5522 C C . LEU A 1 673 ? 27.317 6.095 -33.304 1.00 77.25 673 LEU A C 1
ATOM 5524 O O . LEU A 1 673 ? 27.735 6.754 -34.255 1.00 77.25 673 LEU A O 1
ATOM 5528 N N . LYS A 1 674 ? 27.850 4.913 -32.978 1.00 78.12 674 LYS A N 1
ATOM 5529 C CA . LYS A 1 674 ? 28.954 4.340 -33.746 1.00 78.12 674 LYS A CA 1
ATOM 5530 C C . LYS A 1 674 ? 28.527 4.060 -35.189 1.00 78.12 674 LYS A C 1
ATOM 5532 O O . LYS A 1 674 ? 29.263 4.411 -36.105 1.00 78.12 674 LYS A O 1
ATOM 5537 N N . ALA A 1 675 ? 27.377 3.423 -35.401 1.00 82.06 675 ALA A N 1
ATOM 5538 C CA . ALA A 1 675 ? 26.939 3.037 -36.740 1.00 82.06 675 ALA A CA 1
ATOM 5539 C C . ALA A 1 675 ? 26.716 4.246 -37.664 1.00 82.06 675 ALA A C 1
ATOM 5541 O O . ALA A 1 675 ? 27.076 4.182 -38.841 1.00 82.06 675 ALA A O 1
ATOM 5542 N N . VAL A 1 676 ? 26.192 5.347 -37.119 1.00 78.88 676 VAL A N 1
ATOM 5543 C CA . VAL A 1 676 ? 26.070 6.636 -37.810 1.00 78.88 676 VAL A CA 1
ATOM 5544 C C . VAL A 1 676 ? 27.452 7.213 -38.125 1.00 78.88 676 VAL A C 1
ATOM 5546 O O . VAL A 1 676 ? 27.720 7.523 -39.285 1.00 78.88 676 VAL A O 1
ATOM 5549 N N . ASN A 1 677 ? 28.356 7.273 -37.139 1.00 75.50 677 ASN A N 1
ATOM 5550 C CA . ASN A 1 677 ? 29.702 7.839 -37.308 1.00 75.50 677 ASN A CA 1
ATOM 5551 C C . ASN A 1 677 ? 30.557 7.069 -38.325 1.00 75.50 677 ASN A C 1
ATOM 5553 O O . ASN A 1 677 ? 31.384 7.659 -39.013 1.00 75.50 677 ASN A O 1
ATOM 5557 N N . THR A 1 678 ? 30.361 5.754 -38.437 1.00 79.75 678 THR A N 1
ATOM 5558 C CA . THR A 1 678 ? 31.061 4.907 -39.413 1.00 79.75 678 THR A CA 1
ATOM 5559 C C . THR A 1 678 ? 30.291 4.726 -40.723 1.00 79.75 678 THR A C 1
ATOM 5561 O O . THR A 1 678 ? 30.674 3.874 -41.520 1.00 79.75 678 THR A O 1
ATOM 5564 N N . HIS A 1 679 ? 29.179 5.443 -40.931 1.00 81.62 679 HIS A N 1
ATOM 5565 C CA . HIS A 1 679 ? 28.307 5.309 -42.104 1.00 81.62 679 HIS A CA 1
ATOM 5566 C C . HIS A 1 679 ? 27.945 3.850 -42.440 1.00 81.62 679 HIS A C 1
ATOM 5568 O O . HIS A 1 679 ? 28.101 3.406 -43.574 1.00 81.62 679 HIS A O 1
ATOM 5574 N N . ASN A 1 680 ? 27.482 3.081 -41.449 1.00 84.88 680 ASN A N 1
ATOM 5575 C CA . ASN A 1 680 ? 27.132 1.666 -41.594 1.00 84.88 680 ASN A CA 1
ATOM 5576 C C . ASN A 1 680 ? 25.601 1.469 -41.566 1.00 84.88 680 ASN A C 1
ATOM 5578 O O . ASN A 1 680 ? 25.041 1.334 -40.474 1.00 84.88 680 ASN A O 1
ATOM 5582 N N . PRO A 1 681 ? 24.913 1.380 -42.725 1.00 88.69 681 PRO A N 1
ATOM 5583 C CA . PRO A 1 681 ? 23.454 1.255 -42.775 1.00 88.69 681 PRO A CA 1
ATOM 5584 C C . PRO A 1 681 ? 22.918 0.012 -42.058 1.00 88.69 681 PRO A C 1
ATOM 5586 O O . PRO A 1 681 ? 21.918 0.090 -41.352 1.00 88.69 681 PRO A O 1
ATOM 5589 N N . ALA A 1 682 ? 23.607 -1.128 -42.178 1.00 88.50 682 ALA A N 1
ATOM 5590 C CA . ALA A 1 682 ? 23.214 -2.356 -41.487 1.00 88.50 682 ALA A CA 1
ATOM 5591 C C . ALA A 1 682 ? 23.392 -2.240 -39.963 1.00 88.50 682 ALA A C 1
ATOM 5593 O O . ALA A 1 682 ? 22.618 -2.813 -39.199 1.00 88.50 682 ALA A O 1
ATOM 5594 N N . GLY A 1 683 ? 24.406 -1.493 -39.518 1.00 87.38 683 GLY A N 1
ATOM 5595 C CA . GLY A 1 683 ? 24.605 -1.154 -38.111 1.00 87.38 683 GLY A CA 1
ATOM 5596 C C . GLY A 1 683 ? 23.494 -0.253 -37.574 1.00 87.38 683 GLY A C 1
ATOM 5597 O O . GLY A 1 683 ? 22.962 -0.542 -36.509 1.00 87.38 683 GLY A O 1
ATOM 5598 N N . ILE A 1 684 ? 23.109 0.777 -38.337 1.00 88.81 684 ILE A N 1
ATOM 5599 C CA . ILE A 1 684 ? 22.013 1.696 -37.993 1.00 88.81 684 ILE A CA 1
ATOM 5600 C C . ILE A 1 684 ? 20.709 0.911 -37.840 1.00 88.81 684 ILE A C 1
ATOM 5602 O O . ILE A 1 684 ? 20.035 1.036 -36.821 1.00 88.81 684 ILE A O 1
ATOM 5606 N N . GLU A 1 685 ? 20.400 0.045 -38.808 1.00 91.19 685 GLU A N 1
ATOM 5607 C CA . GLU A 1 685 ? 19.207 -0.803 -38.775 1.00 91.19 685 GLU A CA 1
ATOM 5608 C C . GLU A 1 685 ? 19.158 -1.672 -37.516 1.00 91.19 685 GLU A C 1
ATOM 5610 O O . GLU A 1 685 ? 18.181 -1.647 -36.771 1.00 91.19 685 GLU A O 1
ATOM 5615 N N . ARG A 1 686 ? 20.248 -2.395 -37.231 1.00 91.00 686 ARG A N 1
ATOM 5616 C CA . ARG A 1 686 ? 20.331 -3.269 -36.055 1.00 91.00 686 ARG A CA 1
ATOM 5617 C C . ARG A 1 686 ? 20.217 -2.490 -34.750 1.00 91.00 686 ARG A C 1
ATOM 5619 O O . ARG A 1 686 ? 19.614 -2.985 -33.806 1.00 91.00 686 ARG A O 1
ATOM 5626 N N . SER A 1 687 ? 20.793 -1.293 -34.673 1.00 91.12 687 SER A N 1
ATOM 5627 C CA . SER A 1 687 ? 20.676 -0.434 -33.494 1.00 91.12 687 SER A CA 1
ATOM 5628 C C . SER A 1 687 ? 19.243 0.018 -33.253 1.00 91.12 687 SER A C 1
ATOM 5630 O O . SER A 1 687 ? 18.760 -0.122 -32.134 1.00 91.12 687 SER A O 1
ATOM 5632 N N . ILE A 1 688 ? 18.544 0.483 -34.293 1.00 92.69 688 ILE A N 1
ATOM 5633 C CA . ILE A 1 688 ? 17.126 0.860 -34.195 1.00 92.69 688 ILE A CA 1
ATOM 5634 C C . ILE A 1 688 ? 16.295 -0.338 -33.721 1.00 92.69 688 ILE A C 1
ATOM 5636 O O . ILE A 1 688 ? 15.506 -0.203 -32.791 1.00 92.69 688 ILE A O 1
ATOM 5640 N N . GLN A 1 689 ? 16.518 -1.524 -34.295 1.00 95.00 689 GLN A N 1
ATOM 5641 C CA . GLN A 1 689 ? 15.793 -2.735 -33.904 1.00 95.00 689 GLN A CA 1
ATOM 5642 C C . GLN A 1 689 ? 16.035 -3.126 -32.439 1.00 95.00 689 GLN A C 1
ATOM 5644 O O . GLN A 1 689 ? 15.089 -3.506 -31.759 1.00 95.00 689 GLN A O 1
ATOM 5649 N N . ARG A 1 690 ? 17.265 -2.997 -31.920 1.00 95.31 690 ARG A N 1
ATOM 5650 C CA . ARG A 1 690 ? 17.567 -3.250 -30.495 1.00 95.31 690 ARG A CA 1
ATOM 5651 C C . ARG A 1 690 ? 16.819 -2.299 -29.570 1.00 95.31 690 ARG A C 1
ATOM 5653 O O . ARG A 1 690 ? 16.260 -2.745 -28.574 1.00 95.31 690 ARG A O 1
ATOM 5660 N N . ILE A 1 691 ? 16.823 -1.006 -29.902 1.00 94.75 691 ILE A N 1
ATOM 5661 C CA . ILE A 1 691 ? 16.148 0.031 -29.113 1.00 94.75 691 ILE A CA 1
ATOM 5662 C C . ILE A 1 691 ? 14.646 -0.262 -29.078 1.00 94.75 691 ILE A C 1
ATOM 5664 O O . ILE A 1 691 ? 14.068 -0.396 -28.001 1.00 94.75 691 ILE A O 1
ATOM 5668 N N . LEU A 1 692 ? 14.033 -0.458 -30.248 1.00 96.81 692 LEU A N 1
ATOM 5669 C CA . LEU A 1 692 ? 12.606 -0.757 -30.353 1.00 96.81 692 LEU A CA 1
ATOM 5670 C C . LEU A 1 692 ? 12.232 -2.090 -29.692 1.00 96.81 692 LEU A C 1
ATOM 5672 O O . LEU A 1 692 ? 11.187 -2.157 -29.058 1.00 96.81 692 LEU A O 1
ATOM 5676 N N . LEU A 1 693 ? 13.082 -3.122 -29.764 1.00 98.06 693 LEU A N 1
ATOM 5677 C CA . LEU A 1 693 ? 12.873 -4.390 -29.059 1.00 98.06 693 LEU A CA 1
ATOM 5678 C C . LEU A 1 693 ? 12.817 -4.190 -27.537 1.00 98.06 693 LEU A C 1
ATOM 5680 O O . LEU A 1 693 ? 11.913 -4.717 -26.894 1.00 98.06 693 LEU A O 1
ATOM 5684 N N . MET A 1 694 ? 13.750 -3.427 -26.954 1.00 97.69 694 MET A N 1
ATOM 5685 C CA . MET A 1 694 ? 13.740 -3.154 -25.511 1.00 97.69 694 MET A CA 1
ATOM 5686 C C . MET A 1 694 ? 12.495 -2.369 -25.090 1.00 97.69 694 MET A C 1
ATOM 5688 O O . MET A 1 694 ? 11.843 -2.751 -24.120 1.00 97.69 694 MET A O 1
ATOM 5692 N N . TYR A 1 695 ? 12.113 -1.334 -25.845 1.00 97.31 695 TYR A N 1
ATOM 5693 C CA . TYR A 1 695 ? 10.879 -0.590 -25.573 1.00 97.31 695 TYR A CA 1
ATOM 5694 C C . TYR A 1 695 ? 9.621 -1.434 -25.773 1.00 97.31 695 TYR A C 1
ATOM 5696 O O . TYR A 1 695 ? 8.678 -1.337 -24.993 1.00 97.31 695 TYR A O 1
ATOM 5704 N N . ALA A 1 696 ? 9.609 -2.328 -26.762 1.00 97.88 696 ALA A N 1
ATOM 5705 C CA . ALA A 1 696 ? 8.514 -3.265 -26.956 1.00 97.88 696 ALA A CA 1
ATOM 5706 C C . ALA A 1 696 ? 8.353 -4.206 -25.751 1.00 97.88 696 ALA A C 1
ATOM 5708 O O . ALA A 1 696 ? 7.226 -4.587 -25.437 1.00 97.88 696 ALA A O 1
ATOM 5709 N N . VAL A 1 697 ? 9.437 -4.551 -25.046 1.00 97.94 697 VAL A N 1
ATOM 5710 C CA . VAL A 1 697 ? 9.363 -5.287 -23.774 1.00 97.94 697 VAL A CA 1
ATOM 5711 C C . VAL A 1 697 ? 8.831 -4.393 -22.655 1.00 97.94 697 VAL A C 1
ATOM 5713 O O . VAL A 1 697 ? 7.829 -4.746 -22.034 1.00 97.94 697 VAL A O 1
ATOM 5716 N N . THR A 1 698 ? 9.437 -3.227 -22.400 1.00 96.31 698 THR A N 1
ATOM 5717 C CA . THR A 1 698 ? 9.036 -2.361 -21.271 1.00 96.31 698 THR A CA 1
ATOM 5718 C C . THR A 1 698 ? 7.589 -1.879 -21.388 1.00 96.31 698 THR A C 1
ATOM 5720 O O . THR A 1 698 ? 6.894 -1.774 -20.376 1.00 96.31 698 THR A O 1
ATOM 5723 N N . PHE A 1 699 ? 7.096 -1.670 -22.612 1.00 96.62 699 PHE A N 1
ATOM 5724 C CA . PHE A 1 699 ? 5.725 -1.234 -22.881 1.00 96.62 699 PHE A CA 1
ATOM 5725 C C . PHE A 1 699 ? 4.706 -2.377 -22.829 1.00 96.62 699 PHE A C 1
ATOM 5727 O O . PHE A 1 699 ? 3.508 -2.104 -22.834 1.00 96.62 699 PHE A O 1
ATOM 5734 N N . SER A 1 700 ? 5.118 -3.645 -22.756 1.00 96.56 700 SER A N 1
ATOM 5735 C CA . SER A 1 700 ? 4.177 -4.776 -22.698 1.00 96.56 700 SER A CA 1
ATOM 5736 C C . SER A 1 700 ? 4.283 -5.629 -21.436 1.00 96.56 700 SER A C 1
ATOM 5738 O O . SER A 1 700 ? 3.304 -6.277 -21.081 1.00 96.56 700 SER A O 1
ATOM 5740 N N . ILE A 1 701 ? 5.389 -5.578 -20.687 1.00 94.06 701 ILE A N 1
ATOM 5741 C CA . ILE A 1 701 ? 5.635 -6.459 -19.528 1.00 94.06 701 ILE A CA 1
ATOM 5742 C C . ILE A 1 701 ? 4.764 -6.171 -18.281 1.00 94.06 701 ILE A C 1
ATOM 5744 O O . ILE A 1 701 ? 4.748 -6.964 -17.343 1.00 94.06 701 ILE A O 1
ATOM 5748 N N . GLY A 1 702 ? 4.009 -5.065 -18.276 1.00 90.00 702 GLY A N 1
ATOM 5749 C CA . GLY A 1 702 ? 3.040 -4.696 -17.228 1.00 90.00 702 GLY A CA 1
ATOM 5750 C C . GLY A 1 702 ? 3.555 -3.669 -16.219 1.00 90.00 702 GLY A C 1
ATOM 5751 O O . GLY A 1 702 ? 4.734 -3.662 -15.880 1.00 90.00 702 GLY A O 1
ATOM 5752 N N . GLY A 1 703 ? 2.676 -2.783 -15.749 1.00 91.00 703 GLY A N 1
ATOM 5753 C CA . GLY A 1 703 ? 3.033 -1.547 -15.035 1.00 91.00 703 GLY A CA 1
ATOM 5754 C C . GLY A 1 703 ? 3.157 -0.324 -15.956 1.00 91.00 703 GLY A C 1
ATOM 5755 O O . GLY A 1 703 ? 2.778 -0.396 -17.127 1.00 91.00 703 GLY A O 1
ATOM 5756 N N . LEU A 1 704 ? 3.678 0.778 -15.417 1.00 93.06 704 LEU A N 1
ATOM 5757 C CA . LEU A 1 704 ? 3.929 2.068 -16.058 1.00 93.06 704 LEU A CA 1
ATOM 5758 C C . LEU A 1 704 ? 5.261 2.051 -16.835 1.00 93.06 704 LEU A C 1
ATOM 5760 O O . LEU A 1 704 ? 6.330 2.058 -16.221 1.00 93.06 704 LEU A O 1
ATOM 5764 N N . PRO A 1 705 ? 5.250 2.044 -18.177 1.00 95.00 705 PRO A N 1
ATOM 5765 C CA . PRO A 1 705 ? 6.461 2.287 -18.945 1.00 95.00 705 PRO A CA 1
ATOM 5766 C C . PRO A 1 705 ? 6.829 3.770 -18.918 1.00 95.00 705 PRO A C 1
ATOM 5768 O O . PRO A 1 705 ? 5.951 4.612 -19.096 1.00 95.00 705 PRO A O 1
ATOM 5771 N N . VAL A 1 706 ? 8.114 4.090 -18.779 1.00 92.69 706 VAL A N 1
ATOM 5772 C CA . VAL A 1 706 ? 8.611 5.470 -18.858 1.00 92.69 706 VAL A CA 1
ATOM 5773 C C . VAL A 1 706 ? 9.661 5.590 -19.962 1.00 92.69 706 VAL A C 1
ATOM 5775 O O . VAL A 1 706 ? 10.635 4.836 -20.008 1.00 92.69 706 VAL A O 1
ATOM 5778 N N . LEU A 1 707 ? 9.443 6.547 -20.861 1.00 89.81 707 LEU A N 1
ATOM 5779 C CA . LEU A 1 707 ? 10.378 6.974 -21.895 1.00 89.81 707 LEU A CA 1
ATOM 5780 C C . LEU A 1 707 ? 11.313 8.057 -21.332 1.00 89.81 707 LEU A C 1
ATOM 5782 O O . LEU A 1 707 ? 10.850 9.030 -20.743 1.00 89.81 707 LEU A O 1
ATOM 5786 N N . LEU A 1 708 ? 12.617 7.917 -21.556 1.00 83.12 708 LEU A N 1
ATOM 5787 C CA . LEU A 1 708 ? 13.575 8.985 -21.290 1.00 83.12 708 LEU A CA 1
ATOM 5788 C C . LEU A 1 708 ? 13.567 9.961 -22.471 1.00 83.12 708 LEU A C 1
ATOM 5790 O O . LEU A 1 708 ? 13.848 9.541 -23.595 1.00 83.12 708 LEU A O 1
ATOM 5794 N N . LEU A 1 709 ? 13.229 11.235 -22.236 1.00 77.44 709 LEU A N 1
ATOM 5795 C CA . LEU A 1 709 ? 13.197 12.241 -23.304 1.00 77.44 709 LEU A CA 1
ATOM 5796 C C . LEU A 1 709 ? 14.562 12.319 -24.001 1.00 77.44 709 LEU A C 1
ATOM 5798 O O . LEU A 1 709 ? 15.599 12.482 -23.355 1.00 77.44 709 LEU A O 1
ATOM 5802 N N . GLY A 1 710 ? 14.543 12.231 -25.328 1.00 74.00 710 GLY A N 1
ATOM 5803 C CA . GLY A 1 710 ? 15.728 12.160 -26.174 1.00 74.00 710 GLY A CA 1
ATOM 5804 C C . GLY A 1 710 ? 16.027 10.757 -26.703 1.00 74.00 710 GLY A C 1
ATOM 5805 O O . GLY A 1 710 ? 16.785 10.635 -27.662 1.00 74.00 710 GLY A O 1
ATOM 5806 N N . ASP A 1 711 ? 15.418 9.694 -26.174 1.00 79.56 711 ASP A N 1
ATOM 5807 C CA . ASP A 1 711 ? 15.555 8.355 -26.766 1.00 79.56 711 ASP A CA 1
ATOM 5808 C C . ASP A 1 711 ? 14.703 8.189 -28.039 1.00 79.56 711 ASP A C 1
ATOM 5810 O O . ASP A 1 711 ? 15.045 7.405 -28.930 1.00 79.56 711 ASP A O 1
ATOM 5814 N N . GLU A 1 712 ? 13.632 8.973 -28.177 1.00 73.94 712 GLU A N 1
ATOM 5815 C CA . GLU A 1 712 ? 12.812 9.079 -29.387 1.00 73.94 712 GLU A CA 1
ATOM 5816 C C . GLU A 1 712 ? 13.467 9.904 -30.500 1.00 73.94 712 GLU A C 1
ATOM 5818 O O . GLU A 1 712 ? 13.148 9.726 -31.679 1.00 73.94 712 GLU A O 1
ATOM 5823 N N . SER A 1 713 ? 14.409 10.777 -30.138 1.00 69.00 713 SER A N 1
ATOM 5824 C CA . SER A 1 713 ? 15.118 11.665 -31.053 1.00 69.00 713 SER A CA 1
ATOM 5825 C C . SER A 1 713 ? 16.625 11.485 -30.889 1.00 69.00 713 SER A C 1
ATOM 5827 O O . SER A 1 713 ? 17.217 12.064 -29.990 1.00 69.00 713 SER A O 1
ATOM 5829 N N . PHE A 1 714 ? 17.263 10.705 -31.768 1.00 66.56 714 PHE A N 1
ATOM 5830 C CA . PHE A 1 714 ? 18.701 10.411 -31.713 1.00 66.56 714 PHE A CA 1
ATOM 5831 C C . PHE A 1 714 ? 19.553 11.684 -31.471 1.00 66.56 714 PHE A C 1
ATOM 5833 O O . PHE A 1 714 ? 19.708 12.482 -32.403 1.00 66.56 714 PHE A O 1
ATOM 5840 N N . PRO A 1 715 ? 20.124 11.888 -30.264 1.00 57.38 715 PRO A N 1
ATOM 5841 C CA . PRO A 1 715 ? 20.953 13.049 -29.980 1.00 57.38 715 PRO A CA 1
ATOM 5842 C C . PRO A 1 715 ? 22.380 12.779 -30.461 1.00 57.38 715 PRO A C 1
ATOM 5844 O O . PRO A 1 715 ? 22.973 11.730 -30.199 1.00 57.38 715 PRO A O 1
ATOM 5847 N N . TYR A 1 716 ? 22.915 13.719 -31.232 1.00 48.50 716 TYR A N 1
ATOM 5848 C CA . TYR A 1 716 ? 24.193 13.603 -31.929 1.00 48.50 716 TYR A CA 1
ATOM 5849 C C . TYR A 1 716 ? 25.359 14.034 -31.006 1.00 48.50 716 TYR A C 1
ATOM 5851 O O . TYR A 1 716 ? 25.237 15.049 -30.339 1.00 48.50 716 TYR A O 1
ATOM 5859 N N . GLN A 1 717 ? 26.479 13.282 -31.010 1.00 49.38 717 GLN A N 1
ATOM 5860 C CA . GLN A 1 717 ? 27.829 13.566 -30.428 1.00 49.38 717 GLN A CA 1
ATOM 5861 C C . GLN A 1 717 ? 28.136 13.359 -28.924 1.00 49.38 717 GLN A C 1
ATOM 5863 O O . GLN A 1 717 ? 28.057 14.285 -28.125 1.00 49.38 717 GLN A O 1
ATOM 5868 N N . VAL A 1 718 ? 28.692 12.195 -28.547 1.00 44.94 718 VAL A N 1
ATOM 5869 C CA . VAL A 1 718 ? 29.491 12.117 -27.304 1.00 44.94 718 VAL A CA 1
ATOM 5870 C C . VAL A 1 718 ? 30.844 12.741 -27.620 1.00 44.94 718 VAL A C 1
ATOM 5872 O O . VAL A 1 718 ? 31.606 12.172 -28.406 1.00 44.94 718 VAL A O 1
ATOM 5875 N N . SER A 1 719 ? 31.166 13.891 -27.031 1.00 43.84 719 SER A N 1
ATOM 5876 C CA . SER A 1 719 ? 32.545 14.387 -27.058 1.00 43.84 719 SER A CA 1
ATOM 5877 C C . SER A 1 719 ? 33.405 13.562 -26.089 1.00 43.84 719 SER A C 1
ATOM 5879 O O . SER A 1 719 ? 32.938 13.162 -25.024 1.00 43.84 719 SER A O 1
ATOM 5881 N N . GLU A 1 720 ? 34.688 13.330 -26.395 1.00 42.28 720 GLU A N 1
ATOM 5882 C CA . GLU A 1 720 ? 35.608 12.677 -25.442 1.00 42.28 720 GLU A CA 1
ATOM 5883 C C . GLU A 1 720 ? 35.726 13.439 -24.106 1.00 42.28 720 GLU A C 1
ATOM 5885 O O . GLU A 1 720 ? 36.105 12.839 -23.101 1.00 42.28 720 GLU A O 1
ATOM 5890 N N . ARG A 1 721 ? 35.337 14.726 -24.056 1.00 41.81 721 ARG A N 1
ATOM 5891 C CA . ARG A 1 721 ? 35.252 15.512 -22.812 1.00 41.81 721 ARG A CA 1
ATOM 5892 C C . ARG A 1 721 ? 34.175 14.998 -21.847 1.00 41.81 721 ARG A C 1
ATOM 5894 O O . ARG A 1 721 ? 34.399 15.082 -20.642 1.00 41.81 721 ARG A O 1
ATOM 5901 N N . CYS A 1 722 ? 33.086 14.381 -22.331 1.00 49.94 722 CYS A N 1
ATOM 5902 C CA . CYS A 1 722 ? 32.054 13.764 -21.477 1.00 49.94 722 CYS A CA 1
ATOM 5903 C C . CYS A 1 722 ? 32.614 12.686 -20.541 1.00 49.94 722 CYS A C 1
ATOM 5905 O O . CYS A 1 722 ? 32.059 12.458 -19.470 1.00 49.94 722 CYS A O 1
ATOM 5907 N N . ARG A 1 723 ? 33.712 12.015 -20.927 1.00 49.00 723 ARG A N 1
ATOM 5908 C CA . ARG A 1 723 ? 34.284 10.887 -20.171 1.00 49.00 723 ARG A CA 1
ATOM 5909 C C . ARG A 1 723 ? 34.835 11.262 -18.795 1.00 49.00 723 ARG A C 1
ATOM 5911 O O . ARG A 1 723 ? 35.062 10.357 -18.003 1.00 49.00 723 ARG A O 1
ATOM 5918 N N . TYR A 1 724 ? 35.080 12.545 -18.525 1.00 48.12 724 TYR A N 1
ATOM 5919 C CA . TYR A 1 724 ? 35.802 12.980 -17.324 1.00 48.12 724 TYR A CA 1
ATOM 5920 C C . TYR A 1 724 ? 35.029 13.981 -16.449 1.00 48.12 724 TYR A C 1
ATOM 5922 O O . TYR A 1 724 ? 35.570 14.410 -15.434 1.00 48.12 724 TYR A O 1
ATOM 5930 N N . GLN A 1 725 ? 33.808 14.379 -16.838 1.00 50.25 725 GLN A N 1
ATOM 5931 C CA . GLN A 1 725 ? 33.047 15.455 -16.174 1.00 50.25 725 GLN A CA 1
ATOM 5932 C C . GLN A 1 725 ? 31.538 15.181 -16.006 1.00 50.25 725 GLN A C 1
ATOM 5934 O O . GLN A 1 725 ? 30.849 16.011 -15.424 1.00 50.25 725 GLN A O 1
ATOM 5939 N N . ALA A 1 726 ? 31.002 14.069 -16.522 1.00 58.62 726 ALA A N 1
ATOM 5940 C CA . ALA A 1 726 ? 29.573 13.767 -16.402 1.00 58.62 726 ALA A CA 1
ATOM 5941 C C . ALA A 1 726 ? 29.243 13.118 -15.046 1.00 58.62 726 ALA A C 1
ATOM 5943 O O . ALA A 1 726 ? 29.926 12.186 -14.620 1.00 58.62 726 ALA A O 1
ATOM 5944 N N . GLU A 1 727 ? 28.186 13.605 -14.397 1.00 61.72 727 GLU A N 1
ATOM 5945 C CA . GLU A 1 727 ? 27.702 13.104 -13.101 1.00 61.72 727 GLU A CA 1
ATOM 5946 C C . GLU A 1 727 ? 26.466 12.209 -13.290 1.00 61.72 727 GLU A C 1
ATOM 5948 O O . GLU A 1 727 ? 26.357 11.180 -12.627 1.00 61.72 727 GLU A O 1
ATOM 5953 N N . ASP A 1 728 ? 25.613 12.530 -14.272 1.00 62.19 728 ASP A N 1
ATOM 5954 C CA . ASP A 1 728 ? 24.400 11.795 -14.651 1.00 62.19 728 ASP A CA 1
ATOM 5955 C C . ASP A 1 728 ? 24.223 11.711 -16.189 1.00 62.19 728 ASP A C 1
ATOM 5957 O O . ASP A 1 728 ? 25.071 12.183 -16.961 1.00 62.19 728 ASP A O 1
ATOM 5961 N N . ILE A 1 729 ? 23.138 11.078 -16.672 1.00 61.81 729 ILE A N 1
ATOM 5962 C CA . ILE A 1 729 ? 22.885 10.949 -18.119 1.00 61.81 729 ILE A CA 1
ATOM 5963 C C . ILE A 1 729 ? 22.523 12.293 -18.767 1.00 61.81 729 ILE A C 1
ATOM 5965 O O . ILE A 1 729 ? 22.695 12.456 -19.974 1.00 61.81 729 ILE A O 1
ATOM 5969 N N . HIS A 1 730 ? 22.034 13.263 -17.995 1.00 60.66 730 HIS A N 1
ATOM 5970 C CA . HIS A 1 730 ? 21.577 14.554 -18.503 1.00 60.66 730 HIS A CA 1
ATOM 5971 C C . HIS A 1 730 ? 22.746 15.473 -18.826 1.00 60.66 730 HIS A C 1
ATOM 5973 O O . HIS A 1 730 ? 22.754 16.029 -19.921 1.00 60.66 730 HIS A O 1
ATOM 5979 N N . HIS A 1 731 ? 23.808 15.468 -18.012 1.00 63.03 731 HIS A N 1
ATOM 5980 C CA . HIS A 1 731 ? 25.096 16.061 -18.387 1.00 63.03 731 HIS A CA 1
ATOM 5981 C C . HIS A 1 731 ? 25.598 15.482 -19.719 1.00 63.03 731 HIS A C 1
ATOM 5983 O O . HIS A 1 731 ? 26.094 16.216 -20.575 1.00 63.03 731 HIS A O 1
ATOM 5989 N N . VAL A 1 732 ? 25.426 14.171 -19.946 1.00 58.50 732 VAL A N 1
ATOM 5990 C CA . VAL A 1 732 ? 25.751 13.545 -21.240 1.00 58.50 732 VAL A CA 1
ATOM 5991 C C . VAL A 1 732 ? 24.850 14.096 -22.359 1.00 58.50 732 VAL A C 1
ATOM 5993 O O . VAL A 1 732 ? 25.357 14.362 -23.450 1.00 58.50 732 VAL A O 1
ATOM 5996 N N . TYR A 1 733 ? 23.559 14.343 -22.091 1.00 58.75 733 TYR A N 1
ATOM 5997 C CA . TYR A 1 733 ? 22.641 14.993 -23.035 1.00 58.75 733 TYR A CA 1
ATOM 5998 C C . TYR A 1 733 ? 22.948 16.462 -23.348 1.00 58.75 733 TYR A C 1
ATOM 6000 O O . TYR A 1 733 ? 22.749 16.889 -24.488 1.00 58.75 733 TYR A O 1
ATOM 6008 N N . ASP A 1 734 ? 23.494 17.229 -22.412 1.00 57.50 734 ASP A N 1
ATOM 6009 C CA . ASP A 1 734 ? 23.850 18.633 -22.645 1.00 57.50 734 ASP A CA 1
ATOM 6010 C C . ASP A 1 734 ? 25.077 18.787 -23.527 1.00 57.50 734 ASP A C 1
ATOM 6012 O O . ASP A 1 734 ? 25.097 19.622 -24.439 1.00 57.50 734 ASP A O 1
ATOM 6016 N N . PHE A 1 735 ? 26.078 17.932 -23.321 1.00 53.56 735 PHE A N 1
ATOM 6017 C CA . PHE A 1 735 ? 27.220 17.867 -24.222 1.00 53.56 735 PHE A CA 1
ATOM 6018 C C . PHE A 1 735 ? 26.792 17.501 -25.656 1.00 53.56 735 PHE A C 1
ATOM 6020 O O . PHE A 1 735 ? 27.389 18.034 -26.591 1.00 53.56 735 PHE A O 1
ATOM 6027 N N . TYR A 1 736 ? 25.731 16.693 -25.847 1.00 53.66 736 TYR A N 1
ATOM 6028 C CA . TYR A 1 736 ? 25.157 16.434 -27.181 1.00 53.66 736 TYR A CA 1
ATOM 6029 C C . TYR A 1 736 ? 24.590 17.709 -27.836 1.00 53.66 736 TYR A C 1
ATOM 6031 O O . TYR A 1 736 ? 24.686 17.869 -29.050 1.00 53.66 736 TYR A O 1
ATOM 6039 N N . ARG A 1 737 ? 23.986 18.631 -27.066 1.00 52.84 737 ARG A N 1
ATOM 6040 C CA . ARG A 1 737 ? 23.333 19.841 -27.616 1.00 52.84 737 ARG A CA 1
ATOM 6041 C C . ARG A 1 737 ? 24.295 21.002 -27.884 1.00 52.84 737 ARG A C 1
ATOM 6043 O O . ARG A 1 737 ? 24.011 21.826 -28.750 1.00 52.84 737 ARG A O 1
ATOM 6050 N N . GLN A 1 738 ? 25.397 21.106 -27.139 1.00 48.00 738 GLN A N 1
ATOM 6051 C CA . GLN A 1 738 ? 26.331 22.241 -27.226 1.00 48.00 738 GLN A CA 1
ATOM 6052 C C . GLN A 1 738 ? 27.367 22.118 -28.359 1.00 48.00 738 GLN A C 1
ATOM 6054 O O . GLN A 1 738 ? 27.946 23.126 -28.769 1.00 48.00 738 GLN A O 1
ATOM 6059 N N . CYS A 1 739 ? 27.605 20.919 -28.898 1.00 46.66 739 CYS A N 1
ATOM 6060 C CA . CYS A 1 739 ? 28.516 20.713 -30.025 1.00 46.66 739 CYS A CA 1
ATOM 6061 C C . CYS A 1 739 ? 27.865 21.099 -31.372 1.00 46.66 739 CYS A C 1
ATOM 6063 O O . CYS A 1 739 ? 27.462 20.256 -32.166 1.00 46.66 739 CYS A O 1
ATOM 6065 N N . ASN A 1 740 ? 27.785 22.402 -31.652 1.00 42.03 740 ASN A N 1
ATOM 6066 C CA . ASN A 1 740 ? 27.476 22.929 -32.985 1.00 42.03 740 ASN A CA 1
ATOM 6067 C C . ASN A 1 740 ? 28.772 23.101 -33.800 1.00 42.03 740 ASN A C 1
ATOM 6069 O O . ASN A 1 740 ? 29.367 24.176 -33.785 1.00 42.03 740 ASN A O 1
ATOM 6073 N N . ASP A 1 741 ? 29.202 22.062 -34.519 1.00 44.56 741 ASP A N 1
ATOM 6074 C CA . ASP A 1 741 ? 30.201 22.206 -35.593 1.00 44.56 741 ASP A CA 1
ATOM 6075 C C . ASP A 1 741 ? 29.506 22.544 -36.927 1.00 44.56 741 ASP A C 1
ATOM 6077 O O . ASP A 1 741 ? 28.487 21.949 -37.282 1.00 44.56 741 ASP A O 1
ATOM 6081 N N . GLU A 1 742 ? 30.083 23.465 -37.705 1.00 40.38 742 GLU A N 1
ATOM 6082 C CA . GLU A 1 742 ? 29.526 24.054 -38.943 1.00 40.38 742 GLU A CA 1
ATOM 6083 C C . GLU A 1 742 ? 29.370 23.081 -40.144 1.00 40.38 742 GLU A C 1
ATOM 6085 O O . GLU A 1 742 ? 28.957 23.486 -41.229 1.00 40.38 742 GLU A O 1
ATOM 6090 N N . ASP A 1 743 ? 29.620 21.778 -39.973 1.00 43.81 743 ASP A N 1
ATOM 6091 C CA . ASP A 1 743 ? 29.738 20.789 -41.062 1.00 43.81 743 ASP A CA 1
ATOM 6092 C C . ASP A 1 743 ? 28.496 19.861 -41.203 1.00 43.81 743 ASP A C 1
ATOM 6094 O O . ASP A 1 743 ? 28.599 18.651 -41.441 1.00 43.81 743 ASP A O 1
ATOM 6098 N N . CYS A 1 744 ? 27.288 20.405 -40.980 1.00 42.16 744 CYS A N 1
ATOM 6099 C CA . CYS A 1 744 ? 26.107 19.631 -40.550 1.00 42.16 744 CYS A CA 1
ATOM 6100 C C . CYS A 1 744 ? 24.985 19.343 -41.574 1.00 42.16 744 CYS A C 1
ATOM 6102 O O . CYS A 1 744 ? 24.002 18.707 -41.201 1.00 42.16 744 CYS A O 1
ATOM 6104 N N . THR A 1 745 ? 25.055 19.721 -42.853 1.00 40.47 745 THR A N 1
ATOM 6105 C CA . THR A 1 745 ? 23.869 19.584 -43.740 1.00 40.47 745 THR A CA 1
ATOM 6106 C C . THR A 1 745 ? 23.515 18.140 -44.127 1.00 40.47 745 THR A C 1
ATOM 6108 O O . THR A 1 745 ? 22.356 17.745 -44.016 1.00 40.47 745 THR A O 1
ATOM 6111 N N . SER A 1 746 ? 24.481 17.307 -44.529 1.00 42.84 746 SER A N 1
ATOM 6112 C CA . SER A 1 746 ? 24.227 15.891 -44.870 1.00 42.84 746 SER A CA 1
ATOM 6113 C C . SER A 1 746 ? 23.990 15.014 -43.633 1.00 42.84 746 SER A C 1
ATOM 6115 O O . SER A 1 746 ? 23.186 14.080 -43.670 1.00 42.84 746 SER A O 1
ATOM 6117 N N . LYS A 1 747 ? 24.643 15.355 -42.515 1.00 48.72 747 LYS A N 1
ATOM 6118 C CA . LYS A 1 747 ? 24.482 14.704 -41.207 1.00 48.72 747 LYS A CA 1
ATOM 6119 C C . LYS A 1 747 ? 23.106 14.995 -40.599 1.00 48.72 747 LYS A C 1
ATOM 6121 O O . LYS A 1 747 ? 22.455 14.059 -40.153 1.00 48.72 747 LYS A O 1
ATOM 6126 N N . ALA A 1 748 ? 22.601 16.228 -40.687 1.00 48.81 748 ALA A N 1
ATOM 6127 C CA . ALA A 1 748 ? 21.264 16.591 -40.206 1.00 48.81 748 ALA A CA 1
ATOM 6128 C C . ALA A 1 748 ? 20.131 15.828 -40.920 1.00 48.81 748 ALA A C 1
ATOM 6130 O O . ALA A 1 748 ? 19.155 15.446 -40.278 1.00 48.81 748 ALA A O 1
ATOM 6131 N N . VAL A 1 749 ? 20.267 15.546 -42.223 1.00 51.62 749 VAL A N 1
ATOM 6132 C CA . VAL A 1 749 ? 19.276 14.769 -42.997 1.00 51.62 749 VAL A CA 1
ATOM 6133 C C . VAL A 1 749 ? 19.290 13.278 -42.626 1.00 51.62 749 VAL A C 1
ATOM 6135 O O . VAL A 1 749 ? 18.236 12.654 -42.515 1.00 51.62 749 VAL A O 1
ATOM 6138 N N . ALA A 1 750 ? 20.466 12.685 -42.396 1.00 52.62 750 ALA A N 1
ATOM 6139 C CA . ALA A 1 750 ? 20.564 11.299 -41.924 1.00 52.62 750 ALA A CA 1
ATOM 6140 C C . ALA A 1 750 ? 20.058 11.144 -40.474 1.00 52.62 750 ALA A C 1
ATOM 6142 O O . ALA A 1 750 ? 19.393 10.154 -40.148 1.00 52.62 750 ALA A O 1
ATOM 6143 N N . THR A 1 751 ? 20.326 12.141 -39.625 1.00 59.59 751 THR A N 1
ATOM 6144 C CA . THR A 1 751 ? 19.809 12.237 -38.253 1.00 59.59 751 THR A CA 1
ATOM 6145 C C . THR A 1 751 ? 18.293 12.375 -38.247 1.00 59.59 751 THR A C 1
ATOM 6147 O O . THR A 1 751 ? 17.634 11.603 -37.561 1.00 59.59 751 THR A O 1
ATOM 6150 N N . SER A 1 752 ? 17.713 13.262 -39.063 1.00 65.69 752 SER A N 1
ATOM 6151 C CA . SER A 1 752 ? 16.255 13.401 -39.145 1.00 65.69 752 SER A CA 1
ATOM 6152 C C . SER A 1 752 ? 15.590 12.117 -39.636 1.00 65.69 752 SER A C 1
ATOM 6154 O O . SER A 1 752 ? 14.591 11.695 -39.063 1.00 65.69 752 SER A O 1
ATOM 6156 N N . HIS A 1 753 ? 16.175 11.417 -40.614 1.00 74.31 753 HIS A N 1
ATOM 6157 C CA . HIS A 1 753 ? 15.657 10.121 -41.053 1.00 74.31 753 HIS A CA 1
ATOM 6158 C C . HIS A 1 753 ? 15.709 9.059 -39.941 1.00 74.31 753 HIS A C 1
ATOM 6160 O O . HIS A 1 753 ? 14.735 8.343 -39.731 1.00 74.31 753 HIS A O 1
ATOM 6166 N N . THR A 1 754 ? 16.817 8.970 -39.203 1.00 79.44 754 THR A N 1
ATOM 6167 C CA . THR A 1 754 ? 16.994 8.000 -38.106 1.00 79.44 754 THR A CA 1
ATOM 6168 C C . THR A 1 754 ? 16.067 8.300 -36.926 1.00 79.44 754 THR A C 1
ATOM 6170 O O . THR A 1 754 ? 15.362 7.403 -36.464 1.00 79.44 754 THR A O 1
ATOM 6173 N N . SER A 1 755 ? 16.009 9.557 -36.482 1.00 79.44 755 SER A N 1
ATOM 6174 C CA . SER A 1 755 ? 15.102 10.015 -35.424 1.00 79.44 755 SER A CA 1
ATOM 6175 C C . SER A 1 755 ? 13.643 9.794 -35.808 1.00 79.44 755 SER A C 1
ATOM 6177 O O . SER A 1 755 ? 12.884 9.261 -35.010 1.00 79.44 755 SER A O 1
ATOM 6179 N N . ASN A 1 756 ? 13.260 10.072 -37.060 1.00 84.12 756 ASN A N 1
ATOM 6180 C CA . ASN A 1 756 ? 11.902 9.801 -37.536 1.00 84.12 756 ASN A CA 1
ATOM 6181 C C . ASN A 1 756 ? 11.540 8.315 -37.434 1.00 84.12 756 ASN A C 1
ATOM 6183 O O . ASN A 1 756 ? 10.398 7.988 -37.121 1.00 84.12 756 ASN A O 1
ATOM 6187 N N . ARG A 1 757 ? 12.488 7.401 -37.676 1.00 89.38 757 ARG A N 1
ATOM 6188 C CA . ARG A 1 757 ? 12.249 5.955 -37.556 1.00 89.38 757 ARG A CA 1
ATOM 6189 C C . ARG A 1 757 ? 12.071 5.509 -36.105 1.00 89.38 757 ARG A C 1
ATOM 6191 O O . ARG A 1 757 ? 11.169 4.716 -35.845 1.00 89.38 757 ARG A O 1
ATOM 6198 N N . LEU A 1 758 ? 12.891 6.018 -35.182 1.00 89.62 758 LEU A N 1
ATOM 6199 C CA . LEU A 1 758 ? 12.740 5.755 -33.745 1.00 89.62 758 LEU A CA 1
ATOM 6200 C C . LEU A 1 758 ? 11.413 6.312 -33.227 1.00 89.62 758 LEU A C 1
ATOM 6202 O O . LEU A 1 758 ? 10.622 5.557 -32.669 1.00 89.62 758 LEU A O 1
ATOM 6206 N N . TYR A 1 759 ? 11.128 7.582 -33.517 1.00 89.00 759 TYR A N 1
ATOM 6207 C CA . TYR A 1 759 ? 9.864 8.235 -33.188 1.00 89.00 759 TYR A CA 1
ATOM 6208 C C . TYR A 1 759 ? 8.658 7.454 -33.722 1.00 89.00 759 TYR A C 1
ATOM 6210 O O . TYR A 1 759 ? 7.730 7.159 -32.975 1.00 89.00 759 TYR A O 1
ATOM 6218 N N . THR A 1 760 ? 8.684 7.056 -34.999 1.00 91.19 760 THR A N 1
ATOM 6219 C CA . THR A 1 760 ? 7.581 6.299 -35.615 1.00 91.19 760 THR A CA 1
ATOM 6220 C C . THR A 1 760 ? 7.375 4.954 -34.922 1.00 91.19 760 THR A C 1
ATOM 6222 O O . THR A 1 760 ? 6.240 4.606 -34.604 1.00 91.19 760 THR A O 1
ATOM 6225 N N . GLY A 1 761 ? 8.454 4.210 -34.656 1.00 92.94 761 GLY A N 1
ATOM 6226 C CA . GLY A 1 761 ? 8.374 2.914 -33.982 1.00 92.94 761 GLY A CA 1
ATOM 6227 C C . GLY A 1 761 ? 7.875 3.024 -32.539 1.00 92.94 761 GLY A C 1
ATOM 6228 O O . GLY A 1 761 ? 7.020 2.246 -32.124 1.00 92.94 761 GLY A O 1
ATOM 6229 N N . LEU A 1 762 ? 8.352 4.016 -31.784 1.00 93.31 762 LEU A N 1
ATOM 6230 C CA . LEU A 1 762 ? 7.904 4.266 -30.413 1.00 93.31 762 LEU A CA 1
ATOM 6231 C C . LEU A 1 762 ? 6.446 4.720 -30.367 1.00 93.31 762 LEU A C 1
ATOM 6233 O O . LEU A 1 762 ? 5.676 4.184 -29.575 1.00 93.31 762 LEU A O 1
ATOM 6237 N N . ASN A 1 763 ? 6.037 5.630 -31.255 1.00 93.31 763 ASN A N 1
ATOM 6238 C CA . ASN A 1 763 ? 4.641 6.043 -31.364 1.00 93.31 763 ASN A CA 1
ATOM 6239 C C . ASN A 1 763 ? 3.740 4.842 -31.696 1.00 93.31 763 ASN A C 1
ATOM 6241 O O . ASN A 1 763 ? 2.707 4.656 -31.063 1.00 93.31 763 ASN A O 1
ATOM 6245 N N . GLN A 1 764 ? 4.150 3.971 -32.623 1.00 94.69 764 GLN A N 1
ATOM 6246 C CA . GLN A 1 764 ? 3.409 2.748 -32.945 1.00 94.69 764 GLN A CA 1
ATOM 6247 C C . GLN A 1 764 ? 3.229 1.840 -31.717 1.00 94.69 764 GLN A C 1
ATOM 6249 O O . GLN A 1 764 ? 2.121 1.360 -31.476 1.00 94.69 764 GLN A O 1
ATOM 6254 N N . LEU A 1 765 ? 4.278 1.650 -30.908 1.00 96.25 765 LEU A N 1
ATOM 6255 C CA . LEU A 1 765 ? 4.198 0.896 -29.650 1.00 96.25 765 LEU A CA 1
ATOM 6256 C C . LEU A 1 765 ? 3.266 1.568 -28.628 1.00 96.25 765 LEU A C 1
ATOM 6258 O O . LEU A 1 765 ? 2.483 0.877 -27.976 1.00 96.25 765 LEU A O 1
ATOM 6262 N N . ILE A 1 766 ? 3.314 2.900 -28.503 1.00 95.50 766 ILE A N 1
ATOM 6263 C CA . ILE A 1 766 ? 2.430 3.673 -27.615 1.00 95.50 766 ILE A CA 1
ATOM 6264 C C . ILE A 1 766 ? 0.971 3.479 -28.020 1.00 95.50 766 ILE A C 1
ATOM 6266 O O . ILE A 1 766 ? 0.154 3.081 -27.188 1.00 95.50 766 ILE A O 1
ATOM 6270 N N . GLN A 1 767 ? 0.639 3.712 -29.292 1.00 94.44 767 GLN A N 1
ATOM 6271 C CA . GLN A 1 767 ? -0.735 3.581 -29.777 1.00 94.44 767 GLN A CA 1
ATOM 6272 C C . GLN A 1 767 ? -1.247 2.144 -29.620 1.00 94.44 767 GLN A C 1
ATOM 6274 O O . GLN A 1 767 ? -2.353 1.936 -29.114 1.00 94.44 767 GLN A O 1
ATOM 6279 N N . ALA A 1 768 ? -0.424 1.147 -29.965 1.00 94.94 768 ALA A N 1
ATOM 6280 C CA . ALA A 1 768 ? -0.772 -0.257 -29.777 1.00 94.94 768 ALA A CA 1
ATOM 6281 C C . ALA A 1 768 ? -1.053 -0.563 -28.300 1.00 94.94 768 ALA A C 1
ATOM 6283 O O . ALA A 1 768 ? -2.086 -1.158 -27.986 1.00 94.94 768 ALA A O 1
ATOM 6284 N N . ARG A 1 769 ? -0.206 -0.093 -27.374 1.00 95.56 769 ARG A N 1
ATOM 6285 C CA . ARG A 1 769 ? -0.385 -0.338 -25.936 1.00 95.56 769 ARG A CA 1
ATOM 6286 C C . ARG A 1 769 ? -1.702 0.235 -25.426 1.00 95.56 769 ARG A C 1
ATOM 6288 O O . ARG A 1 769 ? -2.457 -0.472 -24.757 1.00 95.56 769 ARG A O 1
ATOM 6295 N N . LYS A 1 770 ? -2.014 1.481 -25.793 1.00 95.06 770 LYS A N 1
ATOM 6296 C CA . LYS A 1 770 ? -3.268 2.146 -25.407 1.00 95.06 770 LYS A CA 1
ATOM 6297 C C . LYS A 1 770 ? -4.514 1.403 -25.907 1.00 95.06 770 LYS A C 1
ATOM 6299 O O . LYS A 1 770 ? -5.558 1.478 -25.266 1.00 95.06 770 LYS A O 1
ATOM 6304 N N . SER A 1 771 ? -4.403 0.646 -27.001 1.00 92.69 771 SER A N 1
ATOM 6305 C CA . SER A 1 771 ? -5.499 -0.169 -27.550 1.00 92.69 771 SER A CA 1
ATOM 6306 C C . SER A 1 771 ? -5.662 -1.559 -26.908 1.00 92.69 771 SER A C 1
ATOM 6308 O O . SER A 1 771 ? -6.676 -2.223 -27.134 1.00 92.69 771 SER A O 1
ATOM 6310 N N . LEU A 1 772 ? -4.685 -2.009 -26.113 1.00 93.75 772 LEU A N 1
ATOM 6311 C CA . LEU A 1 772 ? -4.603 -3.368 -25.571 1.00 93.75 772 LEU A CA 1
ATOM 6312 C C . LEU A 1 772 ? -4.877 -3.403 -24.063 1.00 93.75 772 LEU A C 1
ATOM 6314 O O . LEU A 1 772 ? -3.970 -3.233 -23.247 1.00 93.75 772 LEU A O 1
ATOM 6318 N N . ALA A 1 773 ? -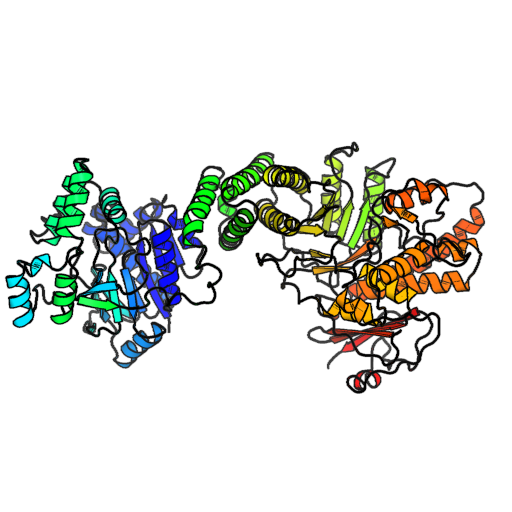6.130 -3.663 -23.684 1.00 92.38 773 ALA A N 1
ATOM 6319 C CA . ALA A 1 773 ? -6.548 -3.772 -22.282 1.00 92.38 773 ALA A CA 1
ATOM 6320 C C . ALA A 1 773 ? -5.852 -4.923 -21.523 1.00 92.38 773 ALA A C 1
ATOM 6322 O O . ALA A 1 773 ? -5.732 -4.889 -20.302 1.00 92.38 773 ALA A O 1
ATOM 6323 N N . GLU A 1 774 ? -5.351 -5.932 -22.241 1.00 93.81 774 GLU A N 1
ATOM 6324 C CA . GLU A 1 774 ? -4.536 -7.038 -21.722 1.00 93.81 774 GLU A CA 1
ATOM 6325 C C . GLU A 1 774 ? -3.208 -6.549 -21.133 1.00 93.81 774 GLU A C 1
ATOM 6327 O O . GLU A 1 774 ? -2.573 -7.262 -20.357 1.00 93.81 774 GLU A O 1
ATOM 6332 N N . LEU A 1 775 ? -2.784 -5.335 -21.505 1.00 94.75 775 LEU A N 1
ATOM 6333 C CA . LEU A 1 775 ? -1.569 -4.723 -20.997 1.00 94.75 775 LEU A CA 1
ATOM 6334 C C . LEU A 1 775 ? -1.779 -3.930 -19.693 1.00 94.75 775 LEU A C 1
ATOM 6336 O O . LEU A 1 775 ? -0.797 -3.426 -19.139 1.00 94.75 775 LEU A O 1
ATOM 6340 N N . SER A 1 776 ? -3.002 -3.868 -19.156 1.00 92.12 776 SER A N 1
ATOM 6341 C CA . SER A 1 776 ? -3.266 -3.316 -17.819 1.00 92.12 776 SER A CA 1
ATOM 6342 C C . SER A 1 776 ? -2.841 -4.292 -16.717 1.00 92.12 776 SER A C 1
ATOM 6344 O O . SER A 1 776 ? -2.913 -5.501 -16.907 1.00 92.12 776 SER A O 1
ATOM 6346 N N . GLY A 1 777 ? -2.403 -3.807 -15.556 1.00 88.50 777 GLY A N 1
ATOM 6347 C CA . GLY A 1 777 ? -1.940 -4.657 -14.444 1.00 88.50 777 GLY A CA 1
ATOM 6348 C C . GLY A 1 777 ? -0.448 -5.005 -14.519 1.00 88.50 777 GLY A C 1
ATOM 6349 O O . GLY A 1 777 ? 0.304 -4.395 -15.283 1.00 88.50 777 GLY A O 1
ATOM 6350 N N . HIS A 1 778 ? -0.016 -5.984 -13.719 1.00 84.38 778 HIS A N 1
ATOM 6351 C CA . HIS A 1 778 ? 1.396 -6.374 -13.589 1.00 84.38 778 HIS A CA 1
ATOM 6352 C C . HIS A 1 778 ? 1.707 -7.842 -13.935 1.00 84.38 778 HIS A C 1
ATOM 6354 O O . HIS A 1 778 ? 2.885 -8.171 -14.087 1.00 84.38 778 HIS A O 1
ATOM 6360 N N . ASP A 1 779 ? 0.691 -8.696 -14.090 1.00 85.69 779 ASP A N 1
ATOM 6361 C CA . ASP A 1 779 ? 0.866 -10.135 -14.327 1.00 85.69 779 ASP A CA 1
ATOM 6362 C C . ASP A 1 779 ? 1.542 -10.435 -15.666 1.00 85.69 779 ASP A C 1
ATOM 6364 O O . ASP A 1 779 ? 1.151 -9.897 -16.710 1.00 85.69 779 ASP A O 1
ATOM 6368 N N . VAL A 1 780 ? 2.526 -11.336 -15.637 1.00 90.94 780 VAL A N 1
ATOM 6369 C CA . VAL A 1 780 ? 3.259 -11.795 -16.818 1.00 90.94 780 VAL A CA 1
ATOM 6370 C C . VAL A 1 780 ? 3.548 -13.295 -16.737 1.00 90.94 780 VAL A C 1
ATOM 6372 O O . VAL A 1 780 ? 4.225 -13.774 -15.828 1.00 90.94 780 VAL A O 1
ATOM 6375 N N . ASP A 1 781 ? 3.075 -14.031 -17.740 1.00 92.88 781 ASP A N 1
ATOM 6376 C CA . ASP A 1 781 ? 3.234 -15.482 -17.850 1.00 92.88 781 ASP A CA 1
ATOM 6377 C C . ASP A 1 781 ? 4.309 -15.800 -18.900 1.00 92.88 781 ASP A C 1
ATOM 6379 O O . ASP A 1 781 ? 4.046 -15.815 -20.102 1.00 92.88 781 ASP A O 1
ATOM 6383 N N . PHE A 1 782 ? 5.547 -16.043 -18.477 1.00 94.00 782 PHE A N 1
ATOM 6384 C CA . PHE A 1 782 ? 6.634 -16.374 -19.409 1.00 94.00 782 PHE A CA 1
ATOM 6385 C C . PHE A 1 782 ? 6.491 -17.778 -20.006 1.00 94.00 782 PHE A C 1
ATOM 6387 O O . PHE A 1 782 ? 6.327 -18.754 -19.271 1.00 94.00 782 PHE A O 1
ATOM 6394 N N . VAL A 1 783 ? 6.676 -17.874 -21.323 1.00 94.38 783 VAL A N 1
ATOM 6395 C CA . VAL A 1 783 ? 6.610 -19.110 -22.110 1.00 94.38 783 VAL A CA 1
ATOM 6396 C C . VAL A 1 783 ? 8.019 -19.618 -22.403 1.00 94.38 783 VAL A C 1
ATOM 6398 O O . VAL A 1 783 ? 8.877 -18.887 -22.901 1.00 94.38 783 VAL A O 1
ATOM 6401 N N . THR A 1 784 ? 8.256 -20.900 -22.140 1.00 89.94 784 THR A N 1
ATOM 6402 C CA . THR A 1 784 ? 9.573 -21.513 -22.339 1.00 89.94 784 THR A CA 1
ATOM 6403 C C . THR A 1 784 ? 9.845 -21.789 -23.823 1.00 89.94 784 THR A C 1
ATOM 6405 O O . THR A 1 784 ? 9.139 -22.565 -24.471 1.00 89.94 784 THR A O 1
ATOM 6408 N N . SER A 1 785 ? 10.910 -21.181 -24.354 1.00 91.19 785 SER A N 1
ATOM 6409 C CA . SER A 1 785 ? 11.484 -21.459 -25.681 1.00 91.19 785 SER A CA 1
ATOM 6410 C C . SER A 1 785 ? 12.694 -22.388 -25.560 1.00 91.19 785 SER A C 1
ATOM 6412 O O . SER A 1 785 ? 13.481 -22.269 -24.623 1.00 91.19 785 SER A O 1
ATOM 6414 N N . LEU A 1 786 ? 12.888 -23.277 -26.541 1.00 92.06 786 LEU A N 1
ATOM 6415 C CA . LEU A 1 786 ? 14.086 -24.126 -26.618 1.00 92.06 786 LEU A CA 1
ATOM 6416 C C . LEU A 1 786 ? 15.350 -23.345 -27.018 1.00 92.06 786 LEU A C 1
ATOM 6418 O O . LEU A 1 786 ? 16.459 -23.811 -26.768 1.00 92.06 786 LEU A O 1
ATOM 6422 N N . ASP A 1 787 ? 15.200 -22.180 -27.658 1.00 94.06 787 ASP A N 1
ATOM 6423 C CA . ASP A 1 787 ? 16.305 -21.244 -27.898 1.00 94.06 787 ASP A CA 1
ATOM 6424 C C . ASP A 1 787 ? 16.226 -20.101 -26.880 1.00 94.06 787 ASP A C 1
ATOM 6426 O O . ASP A 1 787 ? 15.211 -19.399 -26.803 1.00 94.06 787 ASP A O 1
ATOM 6430 N N . LYS A 1 788 ? 17.301 -19.926 -26.108 1.00 93.00 788 LYS A N 1
ATOM 6431 C CA . LYS A 1 788 ? 17.398 -18.944 -25.023 1.00 93.00 788 LYS A CA 1
ATOM 6432 C C . LYS A 1 788 ? 17.393 -17.492 -25.507 1.00 93.00 788 LYS A C 1
ATOM 6434 O O . LYS A 1 788 ? 17.160 -16.592 -24.696 1.00 93.00 788 LYS A O 1
ATOM 6439 N N . SER A 1 789 ? 17.636 -17.247 -26.799 1.00 96.12 789 SER A N 1
ATOM 6440 C CA . SER A 1 789 ? 17.587 -15.894 -27.360 1.00 96.12 789 SER A CA 1
ATOM 6441 C C . SER A 1 789 ? 16.170 -15.381 -27.591 1.00 96.12 789 SER A C 1
ATOM 6443 O O . SER A 1 789 ? 16.005 -14.202 -27.896 1.00 96.12 789 SER A O 1
ATOM 6445 N N . HIS A 1 790 ? 15.145 -16.228 -27.470 1.00 97.38 790 HIS A N 1
ATOM 6446 C CA . HIS A 1 790 ? 13.759 -15.783 -27.561 1.00 97.38 790 HIS A CA 1
ATOM 6447 C C . HIS A 1 790 ? 13.218 -15.394 -26.191 1.00 97.38 790 HIS A C 1
ATOM 6449 O O . HIS A 1 790 ? 13.257 -16.195 -25.258 1.00 97.38 790 HIS A O 1
ATOM 6455 N N . LEU A 1 791 ? 12.646 -14.195 -26.108 1.00 97.75 791 LEU A N 1
ATOM 6456 C CA . LEU A 1 791 ? 11.793 -13.789 -25.002 1.00 97.75 791 LEU A CA 1
ATOM 6457 C C . LEU A 1 791 ? 10.338 -13.957 -25.427 1.00 97.75 791 LEU A C 1
ATOM 6459 O O . LEU A 1 791 ? 9.924 -13.403 -26.448 1.00 97.75 791 LEU A O 1
ATOM 6463 N N . ILE A 1 792 ? 9.579 -14.722 -24.648 1.00 97.62 792 ILE A N 1
ATOM 6464 C CA . ILE A 1 792 ? 8.177 -15.011 -24.934 1.00 97.62 792 ILE A CA 1
ATOM 6465 C C . ILE A 1 792 ? 7.388 -14.910 -23.636 1.00 97.62 792 ILE A C 1
ATOM 6467 O O . ILE A 1 792 ? 7.754 -15.534 -22.639 1.00 97.62 792 ILE A O 1
ATOM 6471 N N . PHE A 1 793 ? 6.310 -14.133 -23.639 1.00 97.12 793 PHE A N 1
ATOM 6472 C CA . PHE A 1 793 ? 5.406 -14.061 -22.496 1.00 97.12 793 PHE A CA 1
ATOM 6473 C C . PHE A 1 793 ? 3.980 -13.728 -22.906 1.00 97.12 793 PHE A C 1
ATOM 6475 O O . PHE A 1 793 ? 3.734 -13.095 -23.932 1.00 97.12 793 PHE A O 1
ATOM 6482 N N . LEU A 1 794 ? 3.045 -14.157 -22.070 1.00 96.00 794 LEU A N 1
ATOM 6483 C CA . LEU A 1 794 ? 1.621 -13.946 -22.209 1.00 96.00 794 LEU A CA 1
ATOM 6484 C C . LEU A 1 794 ? 1.138 -12.935 -21.174 1.00 96.00 794 LEU A C 1
ATOM 6486 O O . LEU A 1 794 ? 1.638 -12.882 -20.047 1.00 96.00 794 LEU A O 1
ATOM 6490 N N . ARG A 1 795 ? 0.116 -12.174 -21.556 1.00 94.12 795 ARG A N 1
ATOM 6491 C CA . ARG A 1 795 ? -0.690 -11.356 -20.650 1.00 94.12 795 ARG A CA 1
ATOM 6492 C C . ARG A 1 795 ? -2.158 -11.570 -20.949 1.00 94.12 795 ARG A C 1
ATOM 6494 O O . ARG A 1 795 ? -2.538 -11.742 -22.103 1.00 94.12 795 ARG A O 1
ATOM 6501 N N . LYS A 1 796 ? -2.989 -11.610 -19.916 1.00 90.62 796 LYS A N 1
ATOM 6502 C CA . LYS A 1 796 ? -4.396 -11.992 -20.045 1.00 90.62 796 LYS A CA 1
ATOM 6503 C C . LYS A 1 796 ? -5.286 -10.883 -19.505 1.00 90.62 796 LYS A C 1
ATOM 6505 O O . LYS A 1 796 ? -5.001 -10.298 -18.468 1.00 90.62 796 LYS A O 1
ATOM 6510 N N . SER A 1 797 ? -6.379 -10.629 -20.212 1.00 86.50 797 SER A N 1
ATOM 6511 C CA . SER A 1 797 ? -7.550 -9.922 -19.692 1.00 86.50 797 SER A CA 1
ATOM 6512 C C . SER A 1 797 ? -8.711 -10.909 -19.545 1.00 86.50 797 SER A C 1
ATOM 6514 O O . SER A 1 797 ? -8.577 -12.086 -19.874 1.00 86.50 797 SER A O 1
ATOM 6516 N N . GLN A 1 798 ? -9.883 -10.433 -19.118 1.00 80.25 798 GLN A N 1
ATOM 6517 C CA . GLN A 1 798 ? -11.084 -11.272 -19.017 1.00 80.25 798 GLN A CA 1
ATOM 6518 C C . GLN A 1 798 ? -11.508 -11.930 -20.344 1.00 80.25 798 GLN A C 1
ATOM 6520 O O . GLN A 1 798 ? -12.187 -12.948 -20.308 1.00 80.25 798 GLN A O 1
ATOM 6525 N N . LYS A 1 799 ? -11.164 -11.346 -21.503 1.00 84.38 799 LYS A N 1
ATOM 6526 C CA . LYS A 1 799 ? -11.667 -11.796 -22.821 1.00 84.38 799 LYS A CA 1
ATOM 6527 C C . LYS A 1 799 ? -10.577 -12.174 -23.820 1.00 84.38 799 LYS A C 1
ATOM 6529 O O . LYS A 1 799 ? -10.827 -12.911 -24.768 1.00 84.38 799 LYS A O 1
ATOM 6534 N N . ASN A 1 800 ? -9.368 -11.661 -23.631 1.00 91.50 800 ASN A N 1
ATOM 6535 C CA . ASN A 1 800 ? -8.311 -11.741 -24.628 1.00 91.50 800 ASN A CA 1
ATOM 6536 C C . ASN A 1 800 ? -6.972 -12.103 -23.990 1.00 91.50 800 ASN A C 1
ATOM 6538 O O . ASN A 1 800 ? -6.709 -11.795 -22.826 1.00 91.50 800 ASN A O 1
ATOM 6542 N N . THR A 1 801 ? -6.101 -12.697 -24.798 1.00 94.19 801 THR A N 1
ATOM 6543 C CA . THR A 1 801 ? -4.714 -13.008 -24.460 1.00 94.19 801 THR A CA 1
ATOM 6544 C C . THR A 1 801 ? -3.781 -12.252 -25.395 1.00 94.19 801 THR A C 1
ATOM 6546 O O . THR A 1 801 ? -3.882 -12.366 -26.614 1.00 94.19 801 THR A O 1
ATOM 6549 N N . PHE A 1 802 ? -2.860 -11.498 -24.817 1.00 96.38 802 PHE A N 1
ATOM 6550 C CA . PHE A 1 802 ? -1.722 -10.893 -25.484 1.00 96.38 802 PHE A CA 1
ATOM 6551 C C . PHE A 1 802 ? -0.509 -11.826 -25.400 1.00 96.38 802 PHE A C 1
ATOM 6553 O O . PHE A 1 802 ? -0.276 -12.455 -24.369 1.00 96.38 802 PHE A O 1
ATOM 6560 N N . LEU A 1 803 ? 0.279 -11.883 -26.468 1.00 97.06 803 LEU A N 1
ATOM 6561 C CA . LEU A 1 803 ? 1.534 -12.612 -26.568 1.00 97.06 803 LEU A CA 1
ATOM 6562 C C . LEU A 1 803 ? 2.622 -11.665 -27.085 1.00 97.06 803 LEU A C 1
ATOM 6564 O O . LEU A 1 803 ? 2.529 -11.136 -28.195 1.00 97.06 803 LEU A O 1
ATOM 6568 N N . PHE A 1 804 ? 3.679 -11.507 -26.296 1.00 98.00 804 PHE A N 1
ATOM 6569 C CA . PHE A 1 804 ? 4.939 -10.938 -26.750 1.00 98.00 804 PHE A CA 1
ATOM 6570 C C . PHE A 1 804 ? 5.848 -12.049 -27.269 1.00 98.00 804 PHE A C 1
ATOM 6572 O O . PHE A 1 804 ? 6.014 -13.085 -26.621 1.00 98.00 804 PHE A O 1
ATOM 6579 N N . LEU A 1 805 ? 6.489 -11.803 -28.408 1.00 97.38 805 LEU A N 1
ATOM 6580 C CA . LEU A 1 805 ? 7.502 -12.675 -28.992 1.00 97.38 805 LEU A CA 1
ATOM 6581 C C . LEU A 1 805 ? 8.658 -11.813 -29.496 1.00 97.38 805 LEU A C 1
ATOM 6583 O O . LEU A 1 805 ? 8.429 -10.975 -30.358 1.00 97.38 805 LEU A O 1
ATOM 6587 N N . GLY A 1 806 ? 9.885 -12.019 -29.014 1.00 97.69 806 GLY A N 1
ATOM 6588 C CA . GLY A 1 806 ? 11.051 -11.231 -29.435 1.00 97.69 806 GLY A CA 1
ATOM 6589 C C . GLY A 1 806 ? 12.339 -12.046 -29.528 1.00 97.69 806 GLY A C 1
ATOM 6590 O O . GLY A 1 806 ? 12.583 -12.925 -28.705 1.00 97.69 806 GLY A O 1
ATOM 6591 N N . ASN A 1 807 ? 13.182 -11.751 -30.520 1.00 97.88 807 ASN A N 1
ATOM 6592 C CA . ASN A 1 807 ? 14.485 -12.391 -30.723 1.00 97.88 807 ASN A CA 1
ATOM 6593 C C . ASN A 1 807 ? 15.637 -11.461 -30.316 1.00 97.88 807 ASN A C 1
ATOM 6595 O O . ASN A 1 807 ? 15.939 -10.514 -31.025 1.00 97.88 807 ASN A O 1
ATOM 6599 N N . PHE A 1 808 ? 16.357 -11.760 -29.238 1.00 97.56 808 PHE A N 1
ATOM 6600 C CA . PHE A 1 808 ? 17.515 -10.977 -28.779 1.00 97.56 808 PHE A CA 1
ATOM 6601 C C . PHE A 1 808 ? 18.819 -11.304 -29.535 1.00 97.56 808 PHE A C 1
ATOM 6603 O O . PHE A 1 808 ? 19.877 -10.750 -29.238 1.00 97.56 808 PHE A O 1
ATOM 6610 N N . SER A 1 809 ? 18.770 -12.189 -30.535 1.00 96.06 809 SER A N 1
ATOM 6611 C CA . SER A 1 809 ? 19.931 -12.564 -31.340 1.00 96.06 809 SER A CA 1
ATOM 6612 C C . SER A 1 809 ? 20.143 -11.627 -32.544 1.00 96.06 809 SER A C 1
ATOM 6614 O O . SER A 1 809 ? 19.176 -11.242 -33.205 1.00 96.06 809 SER A O 1
ATOM 6616 N N . PRO A 1 810 ? 21.403 -11.326 -32.928 1.00 93.81 810 PRO A N 1
ATOM 6617 C CA . PRO A 1 810 ? 21.728 -10.618 -34.170 1.00 93.81 810 PRO A CA 1
ATOM 6618 C C . PRO A 1 810 ? 21.587 -11.484 -35.435 1.00 93.81 810 PRO A C 1
ATOM 6620 O O . PRO A 1 810 ? 21.916 -11.017 -36.528 1.00 93.81 810 PRO A O 1
ATOM 6623 N N . ILE A 1 811 ? 21.162 -12.744 -35.303 1.00 95.00 811 ILE A N 1
ATOM 6624 C CA . ILE A 1 811 ? 20.949 -13.678 -36.412 1.00 95.00 811 ILE A CA 1
ATOM 6625 C C . ILE A 1 811 ? 19.525 -14.236 -36.390 1.00 95.00 811 ILE A C 1
ATOM 6627 O O . ILE A 1 811 ? 18.844 -14.222 -35.363 1.00 95.00 811 ILE A O 1
ATOM 6631 N N . LYS A 1 812 ? 19.094 -14.760 -37.539 1.00 97.00 812 LYS A N 1
ATOM 6632 C CA . LYS A 1 812 ? 17.823 -15.466 -37.672 1.00 97.00 812 LYS A CA 1
ATOM 6633 C C . LYS A 1 812 ? 17.822 -16.731 -36.815 1.00 97.00 812 LYS A C 1
ATOM 6635 O O . LYS A 1 812 ? 18.743 -17.546 -36.913 1.00 97.00 812 LYS A O 1
ATOM 6640 N N . LYS A 1 813 ? 16.774 -16.919 -36.016 1.00 96.94 813 LYS A N 1
ATOM 6641 C CA . LYS A 1 813 ? 16.624 -18.057 -35.100 1.00 96.94 813 LYS A CA 1
ATOM 6642 C C . LYS A 1 813 ? 15.321 -18.798 -35.354 1.00 96.94 813 LYS A C 1
ATOM 6644 O O . LYS A 1 813 ? 14.329 -18.212 -35.779 1.00 96.94 813 LYS A O 1
ATOM 6649 N N . ARG A 1 814 ? 15.334 -20.118 -35.154 1.00 96.50 814 ARG A N 1
ATOM 6650 C CA . ARG A 1 814 ? 14.156 -20.971 -35.353 1.00 96.50 814 ARG A CA 1
ATOM 6651 C C . ARG A 1 814 ? 13.313 -20.985 -34.086 1.00 96.50 814 ARG A C 1
ATOM 6653 O O . ARG A 1 814 ? 13.815 -21.387 -33.041 1.00 96.50 814 ARG A O 1
ATOM 6660 N N . LEU A 1 815 ? 12.035 -20.636 -34.196 1.00 95.56 815 LEU A N 1
ATOM 6661 C CA . LEU A 1 815 ? 11.111 -20.673 -33.069 1.00 95.56 815 LEU A CA 1
ATOM 6662 C C . LEU A 1 815 ? 10.715 -22.122 -32.767 1.00 95.56 815 LEU A C 1
ATOM 6664 O O . LEU A 1 815 ? 10.204 -22.838 -33.633 1.00 95.56 815 LEU A O 1
ATOM 6668 N N . ARG A 1 816 ? 10.982 -22.563 -31.537 1.00 93.25 816 ARG A N 1
ATOM 6669 C CA . ARG A 1 816 ? 10.528 -23.847 -30.997 1.00 93.25 816 ARG A CA 1
ATOM 6670 C C . ARG A 1 816 ? 10.164 -23.654 -29.533 1.00 93.25 816 ARG A C 1
ATOM 6672 O O . ARG A 1 816 ? 11.018 -23.244 -28.749 1.00 93.25 816 ARG A O 1
ATOM 6679 N N . LEU A 1 817 ? 8.912 -23.937 -29.201 1.00 92.25 817 LEU A N 1
ATOM 6680 C CA . LEU A 1 817 ? 8.405 -23.859 -27.835 1.00 92.25 817 LEU A CA 1
ATOM 6681 C C . LEU A 1 817 ? 8.588 -25.202 -27.128 1.00 92.25 817 LEU A C 1
ATOM 6683 O O . LEU A 1 817 ? 8.778 -26.229 -27.781 1.00 92.25 817 LEU A O 1
ATOM 6687 N N . ASP A 1 818 ? 8.542 -25.180 -25.802 1.00 90.44 818 ASP A N 1
ATOM 6688 C CA . ASP A 1 818 ? 8.423 -26.399 -25.008 1.00 90.44 818 ASP A CA 1
ATOM 6689 C C . ASP A 1 818 ? 7.090 -27.127 -25.286 1.00 90.44 818 ASP A C 1
ATOM 6691 O O . ASP A 1 818 ? 6.100 -26.500 -25.674 1.00 90.44 818 ASP A O 1
ATOM 6695 N N . GLN A 1 819 ? 7.054 -28.447 -25.060 1.00 86.19 819 GLN A N 1
ATOM 6696 C CA . GLN A 1 819 ? 5.867 -29.279 -25.308 1.00 86.19 819 GLN A CA 1
ATOM 6697 C C . GLN A 1 819 ? 4.618 -28.762 -24.589 1.00 86.19 819 GLN A C 1
ATOM 6699 O O . GLN A 1 819 ? 3.525 -28.837 -25.146 1.00 86.19 819 GLN A O 1
ATOM 6704 N N . SER A 1 820 ? 4.791 -28.204 -23.390 1.00 87.94 820 SER A N 1
ATOM 6705 C CA . SER A 1 820 ? 3.716 -27.629 -22.572 1.00 87.94 820 SER A CA 1
ATOM 6706 C C . SER A 1 820 ? 3.036 -26.393 -23.172 1.00 87.94 820 SER A C 1
ATOM 6708 O O . SER A 1 820 ? 1.996 -25.996 -22.669 1.00 87.94 820 SER A O 1
ATOM 6710 N N . HIS A 1 821 ? 3.607 -25.790 -24.220 1.00 88.38 821 HIS A N 1
ATOM 6711 C CA . HIS A 1 821 ? 3.100 -24.567 -24.854 1.00 88.38 821 HIS A CA 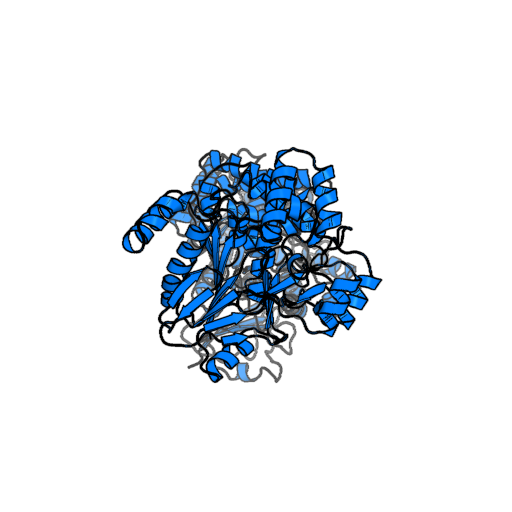1
ATOM 6712 C C . HIS A 1 821 ? 2.908 -24.730 -26.371 1.00 88.38 821 HIS A C 1
ATOM 6714 O O . HIS A 1 821 ? 2.800 -23.746 -27.111 1.00 88.38 821 HIS A O 1
ATOM 6720 N N . HIS A 1 822 ? 2.910 -25.969 -26.871 1.00 86.19 822 HIS A N 1
ATOM 6721 C CA . HIS A 1 822 ? 2.783 -26.245 -28.300 1.00 86.19 822 HIS A CA 1
ATOM 6722 C C . HIS A 1 822 ? 1.451 -25.757 -28.887 1.00 86.19 822 HIS A C 1
ATOM 6724 O O . HIS A 1 822 ? 1.424 -25.417 -30.074 1.00 86.19 822 HIS A O 1
ATOM 6730 N N . GLU A 1 823 ? 0.370 -25.657 -28.103 1.00 88.62 823 GLU A N 1
ATOM 6731 C CA . GLU A 1 823 ? -0.905 -25.145 -28.616 1.00 88.62 823 GLU A CA 1
ATOM 6732 C C . GLU A 1 823 ? -0.799 -23.709 -29.152 1.00 88.62 823 GLU A C 1
ATOM 6734 O O . GLU A 1 823 ? -1.467 -23.381 -30.137 1.00 88.62 823 GLU A O 1
ATOM 6739 N N . LEU A 1 824 ? 0.110 -22.886 -28.609 1.00 90.62 824 LEU A N 1
ATOM 6740 C CA . LEU A 1 824 ? 0.322 -21.505 -29.058 1.00 90.62 824 LEU A CA 1
ATOM 6741 C C . LEU A 1 824 ? 0.764 -21.433 -30.528 1.00 90.62 824 LEU A C 1
ATOM 6743 O O . LEU A 1 824 ? 0.413 -20.483 -31.228 1.00 90.62 824 LEU A O 1
ATOM 6747 N N . MET A 1 825 ? 1.486 -22.452 -31.016 1.00 89.19 825 MET A N 1
ATOM 6748 C CA . MET A 1 825 ? 1.912 -22.550 -32.420 1.00 89.19 825 MET A CA 1
ATOM 6749 C C . MET A 1 825 ? 0.738 -22.812 -33.370 1.00 89.19 825 MET A C 1
ATOM 6751 O O . MET A 1 825 ? 0.801 -22.433 -34.537 1.00 89.19 825 MET A O 1
ATOM 6755 N N . SER A 1 826 ? -0.314 -23.475 -32.882 1.00 87.38 826 SER A N 1
ATOM 6756 C CA . SER A 1 826 ? -1.505 -23.825 -33.667 1.00 87.38 826 SER A CA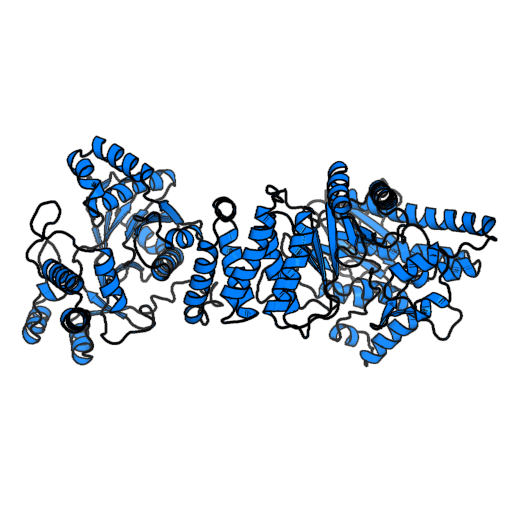 1
ATOM 6757 C C . SER A 1 826 ? -2.605 -22.763 -33.619 1.00 87.38 826 SER A C 1
ATOM 6759 O O . SER A 1 826 ? -3.473 -22.747 -34.489 1.00 87.38 826 SER A O 1
ATOM 6761 N N . ALA A 1 827 ? -2.557 -21.860 -32.639 1.00 90.56 827 ALA A N 1
ATOM 6762 C CA . ALA A 1 827 ? -3.501 -20.758 -32.518 1.00 90.56 827 ALA A CA 1
ATOM 6763 C C . ALA A 1 827 ? -3.338 -19.724 -33.648 1.00 90.56 827 ALA A C 1
ATOM 6765 O O . ALA A 1 827 ? -2.270 -19.588 -34.257 1.00 90.56 827 ALA A O 1
ATOM 6766 N N . LEU A 1 828 ? -4.428 -19.004 -33.922 1.00 91.88 828 LEU A N 1
ATOM 6767 C CA . LEU A 1 828 ? -4.467 -17.873 -34.845 1.00 91.88 828 LEU A CA 1
ATOM 6768 C C . LEU A 1 828 ? -4.399 -16.571 -34.053 1.00 91.88 828 LEU A C 1
ATOM 6770 O O . LEU A 1 828 ? -5.244 -16.310 -33.204 1.00 91.88 828 LEU A O 1
ATOM 6774 N N . TRP A 1 829 ? -3.409 -15.750 -34.365 1.00 93.31 829 TRP A N 1
ATOM 6775 C CA . TRP A 1 829 ? -3.090 -14.522 -33.655 1.00 93.31 829 TRP A CA 1
ATOM 6776 C C . TRP A 1 829 ? -3.251 -13.310 -34.559 1.00 93.31 829 TRP A C 1
ATOM 6778 O O . TRP A 1 829 ? -2.948 -13.377 -35.744 1.00 93.31 829 TRP A O 1
ATOM 6788 N N . MET A 1 830 ? -3.677 -12.192 -33.995 1.00 93.06 830 MET A N 1
ATOM 6789 C CA . MET A 1 830 ? -3.759 -10.903 -34.676 1.00 93.06 830 MET A CA 1
ATOM 6790 C C . MET A 1 830 ? -2.510 -10.072 -34.366 1.00 93.06 830 MET A C 1
ATOM 6792 O O . MET A 1 830 ? -2.184 -9.907 -33.191 1.00 93.06 830 MET A O 1
ATOM 6796 N N . ASP A 1 831 ? -1.816 -9.561 -35.388 1.00 93.12 831 ASP A N 1
ATOM 6797 C CA . ASP A 1 831 ? -0.655 -8.673 -35.213 1.00 93.12 831 ASP A CA 1
ATOM 6798 C C . ASP A 1 831 ? -1.107 -7.237 -34.924 1.00 93.12 831 ASP A C 1
ATOM 6800 O O . ASP A 1 831 ? -1.717 -6.570 -35.759 1.00 93.12 831 ASP A O 1
ATOM 6804 N N . MET A 1 832 ? -0.779 -6.763 -33.724 1.00 93.12 832 MET A N 1
ATOM 6805 C CA . MET A 1 832 ? -1.197 -5.464 -33.198 1.00 93.12 832 MET A CA 1
ATOM 6806 C C . MET A 1 832 ? -0.251 -4.316 -33.570 1.00 93.12 832 MET A C 1
ATOM 6808 O O . MET A 1 832 ? -0.468 -3.185 -33.146 1.00 93.12 832 MET A O 1
ATOM 6812 N N . LEU A 1 833 ? 0.818 -4.580 -34.325 1.00 90.75 833 LEU A N 1
ATOM 6813 C CA . LEU A 1 833 ? 1.743 -3.554 -34.799 1.00 90.75 833 LEU A CA 1
ATOM 6814 C C . LEU A 1 833 ? 1.599 -3.361 -36.305 1.00 90.75 833 LEU A C 1
ATOM 6816 O O . LEU A 1 833 ? 1.374 -2.235 -36.743 1.00 90.75 833 LEU A O 1
ATOM 6820 N N . GLN A 1 834 ? 1.715 -4.419 -37.109 1.00 76.06 834 GLN A N 1
ATOM 6821 C CA . GLN A 1 834 ? 1.843 -4.262 -38.564 1.00 76.06 834 GLN A CA 1
ATOM 6822 C C . GLN A 1 834 ? 0.516 -4.323 -39.333 1.00 76.06 834 GLN A C 1
ATOM 6824 O O . GLN A 1 834 ? 0.353 -3.554 -40.276 1.00 76.06 834 GLN A O 1
ATOM 6829 N N . ASN A 1 835 ? -0.422 -5.207 -38.962 1.00 66.25 835 ASN A N 1
ATOM 6830 C CA . ASN A 1 835 ? -1.668 -5.449 -39.708 1.00 66.25 835 ASN A CA 1
ATOM 6831 C C . ASN A 1 835 ? -2.796 -5.949 -38.787 1.00 66.25 835 ASN A C 1
ATOM 6833 O O . ASN A 1 835 ? -3.023 -7.152 -38.657 1.00 66.25 835 ASN A O 1
ATOM 6837 N N . HIS A 1 836 ? -3.552 -5.006 -38.222 1.00 66.06 836 HIS A N 1
ATOM 6838 C CA . HIS A 1 836 ? -4.602 -5.252 -37.225 1.00 66.06 836 HIS A CA 1
ATOM 6839 C C . HIS A 1 836 ? -5.742 -6.178 -37.703 1.00 66.06 836 HIS A C 1
ATOM 6841 O O . HIS A 1 836 ? -6.470 -6.715 -36.877 1.00 66.06 836 HIS A O 1
ATOM 6847 N N . ASP A 1 837 ? -5.883 -6.406 -39.014 1.00 68.69 837 ASP A N 1
ATOM 6848 C CA . ASP A 1 837 ? -6.999 -7.162 -39.603 1.00 68.69 837 ASP A CA 1
ATOM 6849 C C . ASP A 1 837 ? -6.621 -8.569 -40.104 1.00 68.69 837 ASP A C 1
ATOM 6851 O O . ASP A 1 837 ? -7.456 -9.265 -40.686 1.00 68.69 837 ASP A O 1
ATOM 6855 N N . GLN A 1 838 ? -5.372 -9.014 -39.915 1.00 78.88 838 GLN A N 1
ATOM 6856 C CA . GLN A 1 838 ? -4.920 -10.325 -40.394 1.00 78.88 838 GLN A CA 1
ATOM 6857 C C . GLN A 1 838 ? -4.570 -11.273 -39.250 1.00 78.88 838 GLN A C 1
ATOM 6859 O O . GLN A 1 838 ? -3.726 -10.984 -38.404 1.00 78.88 838 GLN A O 1
ATOM 6864 N N . PHE A 1 839 ? -5.200 -12.448 -39.276 1.00 86.25 839 PHE A N 1
ATOM 6865 C CA . PHE A 1 839 ? -4.828 -13.565 -38.421 1.00 86.25 839 PHE A CA 1
ATOM 6866 C C . PHE A 1 839 ? -3.638 -14.322 -39.014 1.00 86.25 839 PHE A C 1
ATOM 6868 O O . PHE A 1 839 ? -3.609 -14.624 -40.209 1.00 86.25 839 PHE A O 1
ATOM 6875 N N . MET A 1 840 ? -2.681 -14.684 -38.167 1.00 90.56 840 MET A N 1
ATOM 6876 C CA . MET A 1 840 ? -1.489 -15.441 -38.524 1.00 90.56 840 MET A CA 1
ATOM 6877 C C . MET A 1 840 ? -1.159 -16.499 -37.471 1.00 90.56 840 MET A C 1
ATOM 6879 O O . MET A 1 840 ? -1.463 -16.352 -36.290 1.00 90.56 840 MET A O 1
ATOM 6883 N N . HIS A 1 841 ? -0.488 -17.566 -37.894 1.00 92.06 841 HIS A N 1
ATOM 6884 C CA . HIS A 1 841 ? 0.194 -18.466 -36.967 1.00 92.06 841 HIS A CA 1
ATOM 6885 C C . HIS A 1 841 ? 1.537 -17.874 -36.535 1.00 92.06 841 HIS A C 1
ATOM 6887 O O . HIS A 1 841 ? 2.104 -17.026 -37.231 1.00 92.06 841 HIS A O 1
ATOM 6893 N N . LEU A 1 842 ? 2.082 -18.367 -35.418 1.00 93.12 842 LEU A N 1
ATOM 6894 C CA . LEU A 1 842 ? 3.428 -17.985 -34.999 1.00 93.12 842 LEU A CA 1
ATOM 6895 C C . LEU A 1 842 ? 4.456 -18.336 -36.086 1.00 93.12 842 LEU A C 1
ATOM 6897 O O . LEU A 1 842 ? 4.404 -19.428 -36.665 1.00 93.12 842 LEU A O 1
ATOM 6901 N N . PRO A 1 843 ? 5.411 -17.437 -36.375 1.00 92.69 843 PRO A N 1
ATOM 6902 C CA . PRO A 1 843 ? 6.381 -17.673 -37.427 1.00 92.69 843 PRO A CA 1
ATOM 6903 C C . PRO A 1 843 ? 7.325 -18.815 -37.038 1.00 92.69 843 PRO A C 1
ATOM 6905 O O . PRO A 1 843 ? 7.745 -18.953 -35.893 1.00 92.69 843 PRO A O 1
ATOM 6908 N N . SER A 1 844 ? 7.732 -19.624 -38.019 1.00 93.19 844 SER A N 1
ATOM 6909 C CA . SER A 1 844 ? 8.700 -20.707 -37.777 1.00 93.19 844 SER A CA 1
ATOM 6910 C C . SER A 1 844 ? 10.109 -20.199 -37.437 1.00 93.19 844 SER A C 1
ATOM 6912 O O . SER A 1 844 ? 10.922 -20.947 -36.891 1.00 93.19 844 SER A O 1
ATOM 6914 N N . HIS A 1 845 ? 10.412 -18.945 -37.781 1.00 96.06 845 HIS A N 1
ATOM 6915 C CA . HIS A 1 845 ? 11.689 -18.286 -37.535 1.00 96.06 845 HIS A CA 1
ATOM 6916 C C . HIS A 1 845 ? 11.476 -16.801 -37.239 1.00 96.06 845 HIS A C 1
ATOM 6918 O O . HIS A 1 845 ? 10.568 -16.192 -37.797 1.00 96.06 845 HIS A O 1
ATOM 6924 N N . LEU A 1 846 ? 12.365 -16.225 -36.437 1.00 96.50 846 LEU A N 1
ATOM 6925 C CA . LEU A 1 846 ? 12.440 -14.792 -36.180 1.00 96.50 846 LEU A CA 1
ATOM 6926 C C . LEU A 1 846 ? 13.722 -14.231 -36.788 1.00 96.50 846 LEU A C 1
ATOM 6928 O O . LEU A 1 846 ? 14.801 -14.800 -36.604 1.00 96.50 846 LEU A O 1
ATOM 6932 N N . GLU A 1 847 ? 13.598 -13.128 -37.519 1.00 97.19 847 GLU A N 1
ATOM 6933 C CA . GLU A 1 847 ? 14.725 -12.348 -38.030 1.00 97.19 847 GLU A CA 1
ATOM 6934 C C . GLU A 1 847 ? 15.496 -11.670 -36.873 1.00 97.19 847 GLU A C 1
ATOM 6936 O O . GLU A 1 847 ? 15.014 -11.657 -35.731 1.00 97.19 847 GLU A O 1
ATOM 6941 N N . PRO A 1 848 ? 16.716 -11.148 -37.111 1.00 96.38 848 PRO A N 1
ATOM 6942 C CA . PRO A 1 848 ? 17.488 -10.456 -36.079 1.00 96.38 848 PRO A CA 1
ATOM 6943 C C . PRO A 1 848 ? 16.674 -9.358 -35.391 1.00 96.38 848 PRO A C 1
ATOM 6945 O O . PRO A 1 848 ? 16.109 -8.510 -36.077 1.00 96.38 848 PRO A O 1
ATOM 6948 N N . TYR A 1 849 ? 16.616 -9.376 -34.055 1.00 96.81 849 TYR A N 1
ATOM 6949 C CA . TYR A 1 849 ? 15.914 -8.359 -33.253 1.00 96.81 849 TYR A CA 1
ATOM 6950 C C . TYR A 1 849 ? 14.421 -8.175 -33.568 1.00 96.81 849 TYR A C 1
ATOM 6952 O O . TYR A 1 849 ? 13.800 -7.221 -33.105 1.00 96.81 849 TYR A O 1
ATOM 6960 N N . GLN A 1 850 ? 13.824 -9.097 -34.326 1.00 96.56 850 GLN A N 1
ATOM 6961 C CA . GLN A 1 850 ? 12.410 -9.056 -34.663 1.00 96.56 850 GLN A CA 1
ATOM 6962 C C . GLN A 1 850 ? 11.554 -9.326 -33.427 1.00 96.56 850 GLN A C 1
ATOM 6964 O O . GLN A 1 850 ? 11.872 -10.206 -32.620 1.00 96.56 850 GLN A O 1
ATOM 6969 N N . TYR A 1 851 ? 10.439 -8.607 -33.325 1.00 97.12 851 TYR A N 1
ATOM 6970 C CA . TYR A 1 851 ? 9.431 -8.826 -32.303 1.00 97.12 851 TYR A CA 1
ATOM 6971 C C . TYR A 1 851 ? 8.012 -8.706 -32.860 1.00 97.12 851 TYR A C 1
ATOM 6973 O O . TYR A 1 851 ? 7.795 -8.085 -33.900 1.00 97.12 851 TYR A O 1
ATOM 6981 N N . TYR A 1 852 ? 7.064 -9.307 -32.146 1.00 96.50 852 TYR A N 1
ATOM 6982 C CA . TYR A 1 852 ? 5.636 -9.260 -32.427 1.00 96.50 852 TYR A CA 1
ATOM 6983 C C . TYR A 1 852 ? 4.845 -9.006 -31.147 1.00 96.50 852 TYR A C 1
ATOM 6985 O O . TYR A 1 852 ? 5.185 -9.520 -30.078 1.00 96.50 852 TYR A O 1
ATOM 6993 N N . TRP A 1 853 ? 3.764 -8.245 -31.293 1.00 96.75 853 TRP A N 1
ATOM 6994 C CA . TRP A 1 853 ? 2.700 -8.099 -30.307 1.00 96.75 853 TRP A CA 1
ATOM 6995 C C . TRP A 1 853 ? 1.447 -8.726 -30.894 1.00 96.75 853 TRP A C 1
ATOM 6997 O O . TRP A 1 853 ? 0.884 -8.226 -31.866 1.00 96.75 853 TRP A O 1
ATOM 7007 N N . LEU A 1 854 ? 1.052 -9.855 -30.328 1.00 95.31 854 LEU A N 1
ATOM 7008 C CA . LEU A 1 854 ? 0.029 -10.722 -30.885 1.00 95.31 854 LEU A CA 1
ATOM 7009 C C . LEU A 1 854 ? -1.162 -10.799 -29.937 1.00 95.31 854 LEU A C 1
ATOM 7011 O O . LEU A 1 854 ? -0.979 -10.898 -28.727 1.00 95.31 854 LEU A O 1
ATOM 7015 N N . ARG A 1 855 ? -2.385 -10.785 -30.469 1.00 93.88 855 ARG A N 1
ATOM 7016 C CA . ARG A 1 855 ? -3.612 -10.927 -29.674 1.00 93.88 855 ARG A CA 1
ATOM 7017 C C . ARG A 1 855 ? -4.450 -12.114 -30.131 1.00 93.88 855 ARG A C 1
ATOM 7019 O O . ARG A 1 855 ? -4.680 -12.303 -31.322 1.00 93.88 855 ARG A O 1
ATOM 7026 N N . PHE A 1 856 ? -4.950 -12.869 -29.164 1.00 90.81 856 PHE A N 1
ATOM 7027 C CA . PHE A 1 856 ? -5.959 -13.907 -29.326 1.00 90.81 856 PHE A CA 1
ATOM 7028 C C . PHE A 1 856 ? -7.218 -13.518 -28.542 1.00 90.81 856 PHE A C 1
ATOM 7030 O O . PHE A 1 856 ? -7.115 -13.084 -27.395 1.00 90.81 856 PHE A O 1
ATOM 7037 N N . SER A 1 857 ? -8.399 -13.669 -29.142 1.00 78.44 857 SER A N 1
ATOM 7038 C CA . SER A 1 857 ? -9.683 -13.420 -28.477 1.00 78.44 857 SER A CA 1
ATOM 7039 C C . SER A 1 857 ? -10.367 -14.752 -28.195 1.00 78.44 857 SER A C 1
ATOM 7041 O O . SER A 1 857 ? -10.513 -15.568 -29.107 1.00 78.44 857 SER A O 1
ATOM 7043 N N . GLN A 1 858 ? -10.744 -14.994 -26.939 1.00 64.19 858 GLN A N 1
ATOM 7044 C CA . GLN A 1 858 ? -11.565 -16.149 -26.591 1.00 64.19 858 GLN A CA 1
ATOM 7045 C C . GLN A 1 858 ? -13.012 -15.816 -26.972 1.00 64.19 858 GLN A C 1
ATOM 7047 O O . GLN A 1 858 ? -13.563 -14.828 -26.490 1.00 64.19 858 GLN A O 1
ATOM 7052 N N . SER A 1 859 ? -13.573 -16.596 -27.899 1.00 46.50 859 SER A N 1
ATOM 7053 C CA . SER A 1 859 ? -14.947 -16.453 -28.404 1.00 46.50 859 SER A CA 1
ATOM 7054 C C . SER A 1 859 ? -16.001 -16.638 -27.326 1.00 46.50 859 SER A C 1
ATOM 7056 O O . SER A 1 859 ? -15.846 -17.626 -26.569 1.00 46.50 859 SER A O 1
#

pLDDT: mean 78.81, std 15.37, range [29.16, 98.06]

Radius of gyration: 36.19 Å; chains: 1; bounding box: 86×60×105 Å